Protein AF-A0A9P8CKC9-F1 (afdb_monomer_lite)

Foldseek 3Di:
DWPLCVVQDDDVPQLLVQLCQQQPVNPDFFALLRSLLSSFADPPPDRHHPVVADQQADKGFGQAQEEEEELLQVLQLLLVLVVVVDQAFPHAYEYEHDFQQDDDFFAPVSQVVSCVLCVQSQLLSQLSLQRHQYKYFFQLFFDRLVCCLLTPQAASGEYEYCWLLQLLSQLRNHWYFHFHSLLSSCSRNVHTRIDRRAAEEEEEEAAEADWQDALLLVQLVVCQVLPQANQARYEYEYDYPHLQRDASLSSSLNQRSVSSSLHRHYHYAHYVNSCVSCVLSVNNVSSVVCVVCRQPRRGTDVPCVVVHPHYHYDYNHPGAWWKAWQAGSNNIDHLVCQLVVVVVDPDDFFDQEFEADASNQQALQSLQQLLQQLVLCVVVVLLAFPHAYEYEHRGLQSVVQCVVVCSVVSCVSRVYRYHSHDDATNHQCQHPNHNSDGHMHTGSNVSSVCRRQRTSSDDLVDAWDWDQHPVRDTDTGGDTRGDGDSDDPHTDSGDDRMDGTNPPPSVVGDRDDDPPDQQADNDDQFDDDDPCLQFFAAALFAFDPDAALCQQQNDDVLSSRSRPLVVSLVRGRQQTFGPQDPPSVDNVNGQWDQQLVPRDIDRSSVSLQVCVVVVHEHEYEEEPAHHRDILYLSSQSSCSVSRYAEYEYCYHSPNNCVSVVSSNHHYHHDPDSCVSVVDHHNDTGHDPLPPDPSDDPPPPDPPDPFDWDDFLFDFPLVTDTPDPVSVVVSVVVLPDQKFFPAPCVCVVQPPPHDDDDLDDDPAAWAAAWEADPVQQKTKGAGDPDVCPVNPKDQFIWIANNVVRDIDTDAAVVGDIAWAEWYADPQWIWTWHPAAAPAAIFTWIANPVRSYIDTLDADQVPFGFQTWHYWDADPQGKIKTWGFNVCVLSVRYVDDGPDATFIWIARRPPRHTDTADHALHGFQEWEWDQDPVGIKIKTFRLQQCDGPPDRHGNSPGGQFIWIFHQDPVRHTHDIDRLEGASHAHWHEWYAANVGWIWTDHQQFIFTADRVRSDGRMTRGDGGDPGHDDYDDPDNDDD

Secondary structure (DSSP, 8-state):
--TT-TTS---HHHHHHHHHHHHSS-SS---HHHHHHHTTB--SS----GGG--TTT-EEEE--SEEEEEHHHHHHHHHHHHHTT-SS-SS-EEEE--SS---SS-HHHHHHHHHHHTHHHHHHHHHHHHHHT-EEEPTTSB-HHHHHHHHT--TT-EEEESSTTGGGGGGGT-EEEE--HHHHHHHHHTPPEEEE--EEEEEEEES---TT--HHHHHHHHHHHHTTTTTBTEEEEEESGGGGG--HHHHHHHHHGGGGGTBSEEE----HHHHHHHHHTT-HHHHHHHHTTIIIIISPPTTGGGG-SEEEEEETTT---EEE-SS-TT-EEEHHHHHHHHHHSS---B-S-EEEBTTTB-SHHHHHHHHHHHHHHHHTT--S-SS-EEE--SBHHHHHHHHHTTHHHHHHHTTPEE-S-------TTTTTS-TT----B--HHHHHHHHHH-BTT--TTT--EEEE-TTS-EEEE--------SS-SS----S--EEPPP-S-GGG------TT-SSB-PPPPPPPP-TTTTSSEEEEEEB-S--BHHHHS--GGGGGGTB-HHHHGGGTTTT--BTTSTTTTSTTTTTEEE-TTT--EEEHHHHHHHHHHTT--EEEEE-TTBTBS---THHHHHHHHTTEEEEEES-B-HHHHHHHHHTT-EEEE-SSTTHHHH--TT-EE---S-STT---TT------SS--B--TTS-GGG-B-S-HHHHHHHHHHHH-SEEESSTHHHHHH-TT---------SS-B-S--EEETTTTEEEEEB--STTTTTS----EEEEETTT--EEEE--BSPP-SEEEEEEETTEEEEEE--BTTB---EEEE-TTT-BEEEEE--BTTBPPS-EEEEEE-TTS-EEEEE-SHHHHTTSSS---SPPSEEEEE-TTT--EEEEEE-SSB----EEEEETTEEEEEEE-BTT---TT-----TTS---EEEEEE-TTS-EEEEEEEE--SSS----EEE-TTS-EEEE-SSEEEEE-TTT--EEEEEE---SSS--------S---

InterPro domains:
  IPR000573 Aconitase A/isopropylmalate dehydratase small subunit, swivel domain [PF00694] (537-672)
  IPR001030 Aconitase/3-isopropylmalate dehydratase large subunit, alpha/beta/alpha domain [PF00330] (35-421)
  IPR001030 Aconitase/3-isopropylmalate dehydratase large subunit, alpha/beta/alpha domain [PR00415] (154-167)
  IPR001030 Aconitase/3-isopropylmalate dehydratase large subunit, alpha/beta/alpha domain [PR00415] (168-183)
  IPR001030 Aconitase/3-isopropylmalate dehydratase large subunit, alpha/beta/alpha domain [PR00415] (230-243)
  IPR001030 Aconitase/3-isopropylmalate dehydratase large subunit, alpha/beta/alpha domain [PR00415] (244-257)
  IPR001030 Aconitase/3-isopropylmalate dehydratase large subunit, alpha/beta/alpha domain [PR00415] (321-335)
  IPR001030 Aconitase/3-isopropylmalate dehydratase large subunit, alpha/beta/alpha domain [PR00415] (355-366)
  IPR011042 Six-bladed beta-propeller, TolB-like [G3DSA:2.120.10.30] (738-1032)
  IPR013658 SMP-30/Gluconolactonase/LRE-like region [PF08450] (815-1020)
  IPR015928 Aconitase/3-isopropylmalate dehydratase, swivel [G3DSA:3.20.19.10] (516-727)
  IPR015931 Aconitase/3-isopropylmalate dehydratase large subunit, alpha/beta/alpha, subdomain 1/3 [G3DSA:3.30.499.10] (1-199)
  IPR015931 Aconitase/3-isopropylmalate dehydratase large subunit, alpha/beta/alpha, subdomain 1/3 [G3DSA:3.30.499.10] (320-468)
  IPR015932 Aconitase, domain 2 [G3DSA:3.40.1060.10] (200-319)
  IPR036008 Aconitase, iron-sulfur domain [SSF53732] (5-497)
  IPR050926 Aconitase/IPM Isomerase [PTHR43160] (5-691)

Structure (mmCIF, N/CA/C/O backbone):
data_AF-A0A9P8CKC9-F1
#
_entry.id   AF-A0A9P8CKC9-F1
#
loop_
_atom_site.group_PDB
_atom_site.id
_atom_site.type_symbol
_atom_site.label_atom_id
_atom_site.label_alt_id
_atom_site.label_comp_id
_atom_site.label_asym_id
_atom_site.label_entity_id
_atom_site.label_seq_id
_atom_site.pdbx_PDB_ins_code
_atom_site.Cartn_x
_atom_site.Cartn_y
_atom_site.Cartn_z
_atom_site.occupancy
_atom_site.B_iso_or_equiv
_atom_site.auth_seq_id
_atom_site.auth_comp_id
_atom_site.auth_asym_id
_atom_site.auth_atom_id
_atom_site.pdbx_PDB_model_num
ATOM 1 N N . MET A 1 1 ? 7.379 -23.619 -16.493 1.00 82.50 1 MET A N 1
ATOM 2 C CA . MET A 1 1 ? 7.300 -22.203 -16.095 1.00 82.50 1 MET A CA 1
ATOM 3 C C . MET A 1 1 ? 8.523 -21.434 -16.573 1.00 82.50 1 MET A C 1
ATOM 5 O O . MET A 1 1 ? 8.333 -20.460 -17.277 1.00 82.50 1 MET A O 1
ATOM 9 N N . ALA A 1 2 ? 9.752 -21.899 -16.320 1.00 85.44 2 ALA A N 1
ATOM 10 C CA . ALA A 1 2 ? 10.976 -21.261 -16.826 1.00 85.44 2 ALA A CA 1
ATOM 11 C C . ALA A 1 2 ? 12.035 -22.295 -17.275 1.00 85.44 2 ALA A C 1
ATOM 13 O O . ALA A 1 2 ? 11.993 -23.436 -16.804 1.00 85.44 2 ALA A O 1
ATOM 14 N N . PRO A 1 3 ? 13.017 -21.930 -18.130 1.00 83.31 3 PRO A N 1
ATOM 15 C CA . PRO A 1 3 ? 14.119 -22.823 -18.517 1.00 83.31 3 PRO A CA 1
ATOM 16 C C . PRO A 1 3 ? 14.935 -23.364 -17.333 1.00 83.31 3 PRO A C 1
ATOM 18 O O . PRO A 1 3 ? 15.421 -24.498 -17.388 1.00 83.31 3 PRO A O 1
ATOM 21 N N . LEU A 1 4 ? 15.052 -22.561 -16.270 1.00 87.12 4 LEU A N 1
ATOM 22 C CA . LEU A 1 4 ? 15.773 -22.871 -15.030 1.00 87.12 4 LEU A CA 1
ATOM 23 C C . LEU A 1 4 ? 14.923 -23.666 -14.018 1.00 87.12 4 LEU A C 1
ATOM 25 O O . LEU A 1 4 ? 15.438 -24.142 -13.013 1.00 87.12 4 LEU A O 1
ATOM 29 N N . GLU A 1 5 ? 13.633 -23.868 -14.298 1.00 84.31 5 GLU A N 1
ATOM 30 C CA . GLU A 1 5 ? 12.656 -24.493 -13.394 1.00 84.31 5 GLU A CA 1
ATOM 31 C C . GLU A 1 5 ? 11.897 -25.610 -14.119 1.00 84.31 5 GLU A C 1
ATOM 33 O O . GLU A 1 5 ? 10.666 -25.655 -14.140 1.00 84.31 5 GLU A O 1
ATOM 38 N N . ARG A 1 6 ? 12.638 -26.531 -14.747 1.00 80.25 6 ARG A N 1
ATOM 39 C CA . ARG A 1 6 ? 12.077 -27.579 -15.625 1.00 80.25 6 ARG A CA 1
ATOM 40 C C . ARG A 1 6 ? 11.066 -28.504 -14.942 1.00 80.25 6 ARG A C 1
ATOM 42 O O . ARG A 1 6 ? 10.268 -29.133 -15.628 1.00 80.25 6 ARG A O 1
ATOM 49 N N . HIS A 1 7 ? 11.099 -28.582 -13.615 1.00 80.75 7 HIS A N 1
ATOM 50 C CA . HIS A 1 7 ? 10.190 -29.397 -12.809 1.00 80.75 7 HIS A CA 1
ATOM 51 C C . HIS A 1 7 ? 8.844 -28.713 -12.522 1.00 80.75 7 HIS A C 1
ATOM 53 O O . HIS A 1 7 ? 7.912 -29.382 -12.088 1.00 80.75 7 HIS A O 1
ATOM 59 N N . HIS A 1 8 ? 8.721 -27.409 -12.787 1.00 85.75 8 HIS A N 1
ATOM 60 C CA . HIS A 1 8 ? 7.485 -26.652 -12.599 1.00 85.75 8 HIS A CA 1
ATOM 61 C C . HIS A 1 8 ? 6.821 -26.411 -13.955 1.00 85.75 8 HIS A C 1
ATOM 63 O O . HIS A 1 8 ? 7.349 -25.699 -14.817 1.00 85.75 8 HIS A O 1
ATOM 69 N N . VAL A 1 9 ? 5.664 -27.034 -14.171 1.00 88.44 9 VAL A N 1
ATOM 70 C CA . VAL A 1 9 ? 4.938 -27.001 -15.449 1.00 88.44 9 VAL A CA 1
ATOM 71 C C . VAL A 1 9 ? 4.007 -25.791 -15.486 1.00 88.44 9 VAL A C 1
ATOM 73 O O . VAL A 1 9 ? 3.337 -25.488 -14.509 1.00 88.44 9 VAL A O 1
ATOM 76 N N . LEU A 1 10 ? 3.992 -25.081 -16.616 1.00 92.25 10 LEU A N 1
ATOM 77 C CA . LEU A 1 10 ? 3.010 -24.029 -16.874 1.00 92.25 10 LEU A CA 1
ATOM 78 C C . LEU A 1 10 ? 1.725 -24.686 -17.387 1.00 92.25 10 LEU A C 1
ATOM 80 O O . LEU A 1 10 ? 1.777 -25.375 -18.404 1.00 92.25 10 LEU A O 1
ATOM 84 N N . ASP A 1 11 ? 0.601 -24.470 -16.707 1.00 94.12 11 ASP A N 1
ATOM 85 C CA . ASP A 1 11 ? -0.685 -25.083 -17.054 1.00 94.12 11 ASP A CA 1
ATOM 86 C C . ASP A 1 11 ? -1.801 -24.032 -17.170 1.00 94.12 11 ASP A C 1
ATOM 88 O O . ASP A 1 11 ? -2.548 -23.762 -16.228 1.00 94.12 11 ASP A O 1
ATOM 92 N N . TYR A 1 12 ? -1.926 -23.432 -18.358 1.00 96.31 12 TYR A N 1
ATOM 93 C CA . TYR A 1 12 ? -3.023 -22.508 -18.652 1.00 96.31 12 TYR A CA 1
ATOM 94 C C . TYR A 1 12 ? -4.400 -23.179 -18.638 1.00 96.31 12 TYR A C 1
ATOM 96 O O . TYR A 1 12 ? -5.391 -22.509 -18.358 1.00 96.31 12 TYR A O 1
ATOM 104 N N . GLY A 1 13 ? -4.482 -24.491 -18.888 1.00 95.88 13 GLY A N 1
ATOM 105 C CA . GLY A 1 13 ? -5.738 -25.233 -18.823 1.00 95.88 13 GLY A CA 1
ATOM 106 C C . GLY A 1 13 ? -6.295 -25.253 -17.402 1.00 95.88 13 GLY A C 1
ATOM 107 O O . GLY A 1 13 ? -7.457 -24.909 -17.190 1.00 95.88 13 GLY A O 1
ATOM 108 N N . ALA A 1 14 ? -5.449 -25.567 -16.419 1.00 93.56 14 ALA A N 1
ATOM 109 C CA . ALA A 1 14 ? -5.815 -25.509 -15.005 1.00 93.56 14 ALA A CA 1
ATOM 110 C C . ALA A 1 14 ? -6.192 -24.084 -14.557 1.00 93.56 14 ALA A C 1
ATOM 112 O O . ALA A 1 14 ? -7.173 -23.912 -13.830 1.00 93.56 14 ALA A O 1
ATOM 113 N N . ARG A 1 15 ? -5.466 -23.056 -15.027 1.00 93.50 15 ARG A N 1
ATOM 114 C CA . ARG A 1 15 ? -5.777 -21.640 -14.744 1.00 93.50 15 ARG A CA 1
ATOM 115 C C . ARG A 1 15 ? -7.129 -21.221 -15.313 1.00 93.50 15 ARG A C 1
ATOM 117 O O . ARG A 1 15 ? -7.929 -20.618 -14.603 1.00 93.50 15 ARG A O 1
ATOM 124 N N . LEU A 1 16 ? -7.420 -21.598 -16.556 1.00 93.88 16 LEU A N 1
ATOM 125 C CA . LEU A 1 16 ? -8.711 -21.331 -17.185 1.00 93.88 16 LEU A CA 1
ATOM 126 C C . LEU A 1 16 ? -9.853 -22.050 -16.452 1.00 93.88 16 LEU A C 1
ATOM 128 O O . LEU A 1 16 ? -10.901 -21.455 -16.227 1.00 93.88 16 LEU A O 1
ATOM 132 N N . GLN A 1 17 ? -9.645 -23.294 -16.010 1.00 92.44 17 GLN A N 1
ATOM 133 C CA . GLN A 1 17 ? -10.628 -24.020 -15.197 1.00 92.44 17 GLN A CA 1
ATOM 134 C C . GLN A 1 17 ? -10.854 -23.375 -13.821 1.00 92.44 17 GLN A C 1
ATOM 136 O O . GLN A 1 17 ? -11.975 -23.385 -13.318 1.00 92.44 17 GLN A O 1
ATOM 141 N N . ALA A 1 18 ? -9.811 -22.839 -13.179 1.00 91.12 18 ALA A N 1
ATOM 142 C CA . ALA A 1 18 ? -9.955 -22.073 -11.939 1.00 91.12 18 ALA A CA 1
ATOM 143 C C . ALA A 1 18 ? -10.773 -20.793 -12.176 1.00 91.12 18 ALA A C 1
ATOM 145 O O . ALA A 1 18 ? -11.759 -20.559 -11.484 1.00 91.12 18 ALA A O 1
ATOM 146 N N . LEU A 1 19 ? -10.459 -20.040 -13.233 1.00 91.94 19 LEU A N 1
ATOM 147 C CA . LEU A 1 19 ? -11.216 -18.847 -13.614 1.00 91.94 19 LEU A CA 1
ATOM 148 C C . LEU A 1 19 ? -12.697 -19.155 -13.895 1.00 91.94 19 LEU A C 1
ATOM 150 O O . LEU A 1 19 ? -13.582 -18.453 -13.414 1.00 91.94 19 LEU A O 1
ATOM 154 N N . GLN A 1 20 ? -12.981 -20.235 -14.628 1.00 89.62 20 GLN A N 1
ATOM 155 C CA . GLN A 1 20 ? -14.348 -20.680 -14.923 1.00 89.62 20 GLN A CA 1
ATOM 156 C C . GLN A 1 20 ? -15.128 -21.078 -13.663 1.00 89.62 20 GLN A C 1
ATOM 158 O O . GLN A 1 20 ? -16.341 -20.873 -13.614 1.00 89.62 20 GLN A O 1
ATOM 163 N N . ARG A 1 21 ? -14.450 -21.612 -12.636 1.00 88.81 21 ARG A N 1
ATOM 164 C CA . ARG A 1 21 ? -15.073 -21.913 -11.338 1.00 88.81 21 ARG A CA 1
ATOM 165 C C . ARG A 1 21 ? -15.542 -20.652 -10.615 1.00 88.81 21 ARG A C 1
ATOM 167 O O . ARG A 1 21 ? -16.623 -20.682 -10.045 1.00 88.81 21 ARG A O 1
ATOM 174 N N . VAL A 1 22 ? -14.775 -19.563 -10.686 1.00 86.31 22 VAL A N 1
ATOM 175 C CA . VAL A 1 22 ? -15.161 -18.258 -10.112 1.00 86.31 22 VAL A CA 1
ATOM 176 C C . VAL A 1 22 ? -16.278 -17.600 -10.931 1.00 86.31 22 VAL A C 1
ATOM 178 O O . VAL A 1 22 ? -17.207 -17.012 -10.377 1.00 86.31 22 VAL A O 1
ATOM 181 N N . GLY A 1 23 ? -16.179 -17.683 -12.262 1.00 68.44 23 GLY A N 1
ATOM 182 C CA . GLY A 1 23 ? -17.050 -16.961 -13.190 1.00 68.44 23 GLY A CA 1
ATOM 183 C C . GLY A 1 23 ? -18.442 -17.563 -13.411 1.00 68.44 23 GLY A C 1
ATOM 184 O O . GLY A 1 23 ? -19.367 -16.815 -13.722 1.00 68.44 23 GLY A O 1
ATOM 185 N N . GLY A 1 24 ? -18.629 -18.883 -13.279 1.00 63.06 24 GLY A N 1
ATO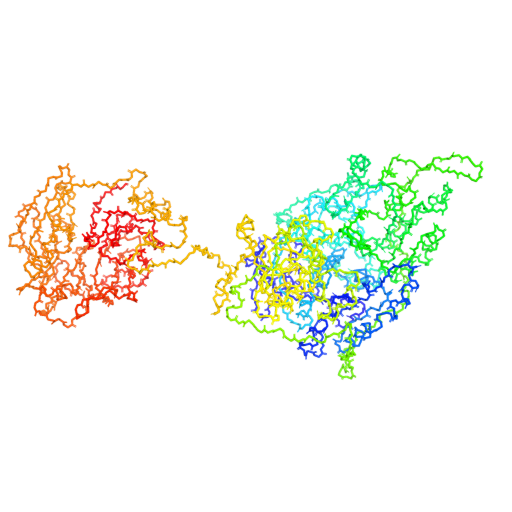M 186 C CA . GLY A 1 24 ? -19.879 -19.538 -13.699 1.00 63.06 24 GLY A CA 1
ATOM 187 C C . GLY A 1 24 ? -20.243 -19.217 -15.165 1.00 63.06 24 GLY A C 1
ATOM 188 O O . GLY A 1 24 ? -19.360 -19.056 -16.008 1.00 63.06 24 GLY A O 1
ATOM 189 N N . ILE A 1 25 ? -21.539 -19.085 -15.491 1.00 47.88 25 ILE A N 1
ATOM 190 C CA . ILE A 1 25 ? -21.959 -18.341 -16.698 1.00 47.88 25 ILE A CA 1
ATOM 191 C C . ILE A 1 25 ? -21.708 -16.861 -16.378 1.00 47.88 25 ILE A C 1
ATOM 193 O O . ILE A 1 25 ? -22.535 -16.241 -15.711 1.00 47.88 25 ILE A O 1
ATOM 197 N N . ALA A 1 26 ? -20.550 -16.328 -16.773 1.00 54.44 26 ALA A N 1
ATOM 198 C CA . ALA A 1 26 ? -20.120 -14.977 -16.413 1.00 54.44 26 ALA A CA 1
ATOM 199 C C . ALA A 1 26 ? -21.219 -13.932 -16.689 1.00 54.44 26 ALA A C 1
ATOM 201 O O . ALA A 1 26 ? -21.709 -13.815 -17.811 1.00 54.44 26 ALA A O 1
ATOM 202 N N . GLN A 1 27 ? -21.603 -13.163 -15.661 1.00 68.31 27 GLN A N 1
ATOM 203 C CA . GLN A 1 27 ? -22.584 -12.076 -15.794 1.00 68.31 27 GLN A CA 1
ATOM 204 C C . GLN A 1 27 ? -21.985 -10.804 -16.423 1.00 68.31 27 GLN A C 1
ATOM 206 O O . GLN A 1 27 ? -22.739 -9.910 -16.809 1.00 68.31 27 GLN A O 1
ATOM 211 N N . ARG A 1 28 ? -20.646 -10.715 -16.534 1.00 90.06 28 ARG A N 1
ATOM 212 C CA . ARG A 1 28 ? -19.927 -9.633 -17.224 1.00 90.06 28 ARG A CA 1
ATOM 213 C C . ARG A 1 28 ? -18.536 -10.052 -17.745 1.00 90.06 28 ARG A C 1
ATOM 215 O O . ARG A 1 28 ? -17.945 -10.964 -17.166 1.00 90.06 28 ARG A O 1
ATOM 222 N N . PRO A 1 29 ? -18.002 -9.354 -18.767 1.00 92.75 29 PRO A N 1
ATOM 223 C CA . PRO A 1 29 ? -16.586 -9.369 -19.152 1.00 92.75 29 PRO A CA 1
ATOM 224 C C . PRO A 1 29 ? -15.625 -9.071 -17.986 1.00 92.75 29 PRO A C 1
ATOM 226 O O . PRO A 1 29 ? -15.920 -8.224 -17.132 1.00 92.75 29 PRO A O 1
ATOM 229 N N . LEU A 1 30 ? -14.467 -9.740 -17.968 1.00 95.12 30 LEU A N 1
ATOM 230 C CA . LEU A 1 30 ? -13.389 -9.538 -16.996 1.00 95.12 30 LEU A CA 1
ATOM 231 C C . LEU A 1 30 ? -12.203 -8.781 -17.602 1.00 95.12 30 LEU A C 1
ATOM 233 O O . LEU A 1 30 ? -11.798 -9.032 -18.742 1.00 95.12 30 LEU A O 1
ATOM 237 N N . THR A 1 31 ? -11.602 -7.897 -16.807 1.00 97.62 31 THR A N 1
ATOM 238 C CA . THR A 1 31 ? -10.323 -7.259 -17.159 1.00 97.62 31 THR A CA 1
ATOM 239 C C . THR A 1 31 ? -9.183 -8.286 -17.137 1.00 97.62 31 THR A C 1
ATOM 241 O O . THR A 1 31 ? -9.315 -9.372 -16.563 1.00 97.62 31 THR A O 1
ATOM 244 N N . LEU A 1 32 ? -8.031 -7.973 -17.737 1.00 98.31 32 LEU A N 1
ATOM 245 C CA . LEU A 1 32 ? -6.880 -8.885 -17.721 1.00 98.31 32 LEU A CA 1
ATOM 246 C C . LEU A 1 32 ? -6.400 -9.156 -16.287 1.00 98.31 32 LEU A C 1
ATOM 248 O O . LEU A 1 32 ? -6.150 -10.297 -15.904 1.00 98.31 32 LEU A O 1
ATOM 252 N N . SER A 1 33 ? -6.292 -8.104 -15.483 1.00 98.12 33 SER A N 1
ATOM 253 C CA . SER A 1 33 ? -5.911 -8.182 -14.072 1.00 98.12 33 SER A CA 1
ATOM 254 C C . SER A 1 33 ? -6.870 -9.053 -13.256 1.00 98.12 33 SER A C 1
ATOM 256 O O . SER A 1 33 ? -6.408 -9.867 -12.458 1.00 98.12 33 SER A O 1
ATOM 258 N N . GLU A 1 34 ? -8.180 -8.965 -13.499 1.00 97.06 34 GLU A N 1
ATOM 259 C CA . GLU A 1 34 ? -9.177 -9.849 -12.884 1.00 97.06 34 GLU A CA 1
ATOM 260 C C . GLU A 1 34 ? -8.983 -11.307 -13.293 1.00 97.06 34 GLU A C 1
ATOM 262 O O . GLU A 1 34 ? -8.921 -12.176 -12.425 1.00 97.06 34 GLU A O 1
ATOM 267 N N . LYS A 1 35 ? -8.821 -11.594 -14.592 1.00 97.06 35 LYS A N 1
ATOM 268 C CA . LYS A 1 35 ? -8.570 -12.965 -15.070 1.00 97.06 35 LYS A CA 1
ATOM 269 C C . LYS A 1 35 ? -7.361 -13.590 -14.377 1.00 97.06 35 LYS A C 1
ATOM 271 O O . LYS A 1 35 ? -7.398 -14.756 -13.972 1.00 97.06 35 LYS A O 1
ATOM 276 N N . LEU A 1 36 ? -6.292 -12.817 -14.219 1.00 97.50 36 LEU A N 1
ATOM 277 C CA . LEU A 1 36 ? -5.055 -13.274 -13.594 1.00 97.50 36 LEU A CA 1
ATOM 278 C C . LEU A 1 36 ? -5.228 -13.451 -12.086 1.00 97.50 36 LEU A C 1
ATOM 280 O O . LEU A 1 36 ? -4.896 -14.515 -11.582 1.00 97.50 36 LEU A O 1
ATOM 284 N N . LEU A 1 37 ? -5.817 -12.501 -11.361 1.00 97.44 37 LEU A N 1
ATOM 285 C CA . LEU A 1 37 ? -6.061 -12.670 -9.923 1.00 97.44 37 LEU A CA 1
ATOM 286 C C . LEU A 1 37 ? -7.007 -13.847 -9.640 1.00 97.44 37 LEU A C 1
ATOM 288 O O . LEU A 1 37 ? -6.709 -14.700 -8.806 1.00 97.44 37 LEU A O 1
ATOM 292 N N . TYR A 1 38 ? -8.119 -13.943 -10.367 1.00 95.62 38 TYR A N 1
ATOM 293 C CA . TYR A 1 38 ? -9.171 -14.918 -10.080 1.00 95.62 38 TYR A CA 1
ATOM 294 C C . TYR A 1 38 ? -8.787 -16.342 -10.495 1.00 95.62 38 TYR A C 1
ATOM 296 O O . TYR A 1 38 ? -9.165 -17.299 -9.825 1.00 95.62 38 TYR A O 1
ATOM 304 N N . SER A 1 39 ? -7.947 -16.508 -11.523 1.00 95.31 39 SER A N 1
ATOM 305 C CA . SER A 1 39 ? -7.348 -17.814 -11.860 1.00 95.31 39 SER A CA 1
ATOM 306 C C . SER A 1 39 ? -6.288 -18.299 -10.854 1.00 95.31 39 SER A C 1
ATOM 308 O O . SER A 1 39 ? -5.811 -19.438 -10.955 1.00 95.31 39 SER A O 1
ATOM 310 N N . HIS A 1 40 ? -5.912 -17.459 -9.883 1.00 96.06 40 HIS A N 1
ATOM 311 C CA . HIS A 1 40 ? -4.950 -17.764 -8.820 1.00 96.06 40 HIS A CA 1
ATOM 312 C C . HIS A 1 40 ? -5.577 -17.853 -7.424 1.00 96.06 40 HIS A C 1
ATOM 314 O O . HIS A 1 40 ? -4.843 -18.028 -6.447 1.00 96.06 40 HIS A O 1
ATOM 320 N N . LEU A 1 41 ? -6.908 -17.782 -7.318 1.00 95.25 41 LEU A N 1
ATOM 321 C CA . LEU A 1 41 ? -7.615 -17.985 -6.057 1.00 95.25 41 LEU A CA 1
ATOM 322 C C . LEU A 1 41 ? -7.461 -19.422 -5.549 1.00 95.25 41 LEU A C 1
ATOM 324 O O . LEU A 1 41 ? -7.458 -20.395 -6.310 1.00 95.25 41 LEU A O 1
ATOM 328 N N . ILE A 1 42 ? -7.330 -19.554 -4.232 1.00 91.81 42 ILE A N 1
ATOM 329 C CA . ILE A 1 42 ? -7.296 -20.850 -3.558 1.00 91.81 42 ILE A CA 1
ATOM 330 C C . ILE A 1 42 ? -8.734 -21.320 -3.328 1.00 91.81 42 ILE A C 1
ATOM 332 O O . ILE A 1 42 ? -9.513 -20.652 -2.658 1.00 91.81 42 ILE A O 1
ATOM 336 N N . HIS A 1 43 ? -9.061 -22.502 -3.854 1.00 86.31 43 HIS A N 1
ATOM 337 C CA . HIS A 1 43 ? -10.393 -23.119 -3.753 1.00 86.31 43 HIS A CA 1
ATOM 338 C C . HIS A 1 43 ? -10.473 -24.262 -2.722 1.00 86.31 43 HIS A C 1
ATOM 340 O O . HIS A 1 43 ? -11.503 -24.914 -2.604 1.00 86.31 43 HIS A O 1
ATOM 346 N N . GLU A 1 44 ? -9.379 -24.575 -2.020 1.00 78.75 44 GLU A N 1
ATOM 347 C CA . GLU A 1 44 ? -9.318 -25.708 -1.075 1.00 78.75 44 GLU A CA 1
ATOM 348 C C . GLU A 1 44 ? -10.162 -25.473 0.190 1.00 78.75 44 GLU A C 1
ATOM 350 O O . GLU A 1 44 ? -10.632 -26.433 0.801 1.00 78.75 44 GLU A O 1
ATOM 355 N N . HIS A 1 45 ? -10.353 -24.207 0.573 1.00 71.31 45 HIS A N 1
ATOM 356 C CA . HIS A 1 45 ? -11.027 -23.812 1.814 1.00 71.31 45 HIS A CA 1
ATOM 357 C C . HIS A 1 45 ? -12.147 -22.783 1.623 1.00 71.31 45 HIS A C 1
ATOM 359 O O . HIS A 1 45 ? -12.978 -22.645 2.515 1.00 71.31 45 HIS A O 1
ATOM 365 N N . ASP A 1 46 ? -12.186 -22.105 0.475 1.00 74.12 46 ASP A N 1
ATOM 366 C CA . ASP A 1 46 ? -13.110 -21.010 0.193 1.00 74.12 46 ASP A CA 1
ATOM 367 C C . ASP A 1 46 ? -13.851 -21.278 -1.129 1.00 74.12 46 ASP A C 1
ATOM 369 O O . ASP A 1 46 ? -13.242 -21.668 -2.134 1.00 74.12 46 ASP A O 1
ATOM 373 N N . GLU A 1 47 ? -15.168 -21.064 -1.137 1.00 83.44 47 GLU A N 1
ATOM 374 C CA . GLU A 1 47 ? -15.956 -21.000 -2.369 1.00 83.44 47 GLU A CA 1
ATOM 375 C C . GLU A 1 47 ? -15.986 -19.550 -2.854 1.00 83.44 47 GLU A C 1
ATOM 377 O O . GLU A 1 47 ? -16.438 -18.656 -2.145 1.00 83.44 47 GLU A O 1
ATOM 382 N N . TRP A 1 48 ? -15.481 -19.323 -4.066 1.00 88.94 48 TRP A N 1
ATOM 383 C CA . TRP A 1 48 ? -15.427 -18.000 -4.679 1.00 88.94 48 TRP A CA 1
ATOM 384 C C . TRP A 1 48 ? -16.473 -17.904 -5.777 1.00 88.94 48 TRP A C 1
ATOM 386 O O . TRP A 1 48 ? -16.461 -18.712 -6.708 1.00 88.94 48 TRP A O 1
ATOM 396 N N . SER A 1 49 ? -17.318 -16.880 -5.712 1.00 88.12 49 SER A N 1
ATOM 397 C CA . SER A 1 49 ? -18.151 -16.462 -6.834 1.00 88.12 49 SER A CA 1
ATOM 398 C C . SER A 1 49 ? -17.824 -15.022 -7.214 1.00 88.12 49 SER A C 1
ATOM 400 O O . SER A 1 49 ? -17.445 -14.214 -6.367 1.00 88.12 49 SER A O 1
ATOM 402 N N . LEU A 1 50 ? -17.979 -14.678 -8.494 1.00 86.75 50 LEU A N 1
ATOM 403 C CA . LEU A 1 50 ? -17.739 -13.309 -8.960 1.00 86.75 50 LEU A CA 1
ATOM 404 C C . LEU A 1 50 ? -18.601 -12.266 -8.218 1.00 86.75 50 LEU A C 1
ATOM 406 O O . LEU A 1 50 ? -18.177 -11.124 -8.087 1.00 86.75 50 LEU A O 1
ATOM 410 N N . GLY A 1 51 ? -19.789 -12.648 -7.733 1.00 84.50 51 GLY A N 1
ATOM 411 C CA . GLY A 1 51 ? -20.677 -11.758 -6.978 1.00 84.50 51 GLY A CA 1
ATOM 412 C C . GLY A 1 51 ? -20.176 -11.415 -5.572 1.00 84.50 51 GLY A C 1
ATOM 413 O O . GLY A 1 51 ? -20.580 -10.388 -5.039 1.00 84.50 51 GLY A O 1
ATOM 414 N N . ASP A 1 52 ? -19.280 -12.231 -5.007 1.00 84.88 52 ASP A N 1
ATOM 415 C CA . ASP A 1 52 ? -18.726 -12.051 -3.656 1.00 84.88 52 ASP A CA 1
ATOM 416 C C . ASP A 1 52 ? -17.384 -11.291 -3.662 1.00 84.88 52 ASP A C 1
ATOM 418 O O . ASP A 1 52 ? -16.818 -10.980 -2.609 1.00 84.88 52 ASP A O 1
ATOM 422 N N . ILE A 1 53 ? -16.837 -11.010 -4.851 1.00 92.12 53 ILE A N 1
ATOM 423 C CA . ILE A 1 53 ? -15.558 -10.317 -5.010 1.00 92.12 53 ILE A CA 1
ATOM 424 C C . ILE A 1 53 ? -15.811 -8.839 -5.311 1.00 92.12 53 ILE A C 1
ATOM 426 O O . ILE A 1 53 ? -16.090 -8.450 -6.446 1.00 92.12 53 ILE A O 1
ATOM 430 N N . GLU A 1 54 ? -15.639 -7.999 -4.294 1.00 93.25 54 GLU A N 1
ATOM 431 C CA . GLU A 1 54 ? -15.740 -6.549 -4.393 1.00 93.25 54 GLU A CA 1
ATOM 432 C C . GLU A 1 54 ? -14.349 -5.897 -4.413 1.00 93.25 54 GLU A C 1
ATOM 434 O O . GLU A 1 54 ? -13.538 -6.030 -3.486 1.00 93.25 54 GLU A O 1
ATOM 439 N N . ARG A 1 55 ? -14.057 -5.160 -5.496 1.00 95.12 55 ARG A N 1
ATOM 440 C CA . ARG A 1 55 ? -12.800 -4.414 -5.640 1.00 95.12 55 ARG A CA 1
ATOM 441 C C . ARG A 1 55 ? -12.695 -3.333 -4.558 1.00 95.12 55 ARG A C 1
ATOM 443 O O . ARG A 1 55 ? -13.583 -2.506 -4.380 1.00 95.12 55 ARG A O 1
ATOM 450 N N . GLY A 1 56 ? -11.555 -3.292 -3.886 1.00 93.06 56 GLY A N 1
ATOM 451 C CA . GLY A 1 56 ? -11.225 -2.374 -2.802 1.00 93.06 56 GLY A CA 1
ATOM 452 C C . GLY A 1 56 ? -11.615 -2.872 -1.412 1.00 93.06 56 GLY A C 1
ATOM 453 O O . GLY A 1 56 ? -11.259 -2.200 -0.451 1.00 93.06 56 GLY A O 1
ATOM 454 N N . GLN A 1 57 ? -12.303 -4.015 -1.301 1.00 91.38 57 GLN A N 1
ATOM 455 C CA . GLN A 1 57 ? -12.822 -4.520 -0.025 1.00 91.38 57 GLN A CA 1
ATOM 456 C C . GLN A 1 57 ? -12.442 -5.983 0.219 1.00 91.38 57 GLN A C 1
ATOM 458 O O . GLN A 1 57 ? -11.778 -6.291 1.208 1.00 91.38 57 GLN A O 1
ATOM 463 N N . THR A 1 58 ? -12.798 -6.891 -0.694 1.00 93.44 58 THR A N 1
ATOM 464 C CA . THR A 1 58 ? -12.604 -8.333 -0.485 1.00 93.44 58 THR A CA 1
ATOM 465 C C . THR A 1 58 ? -11.119 -8.685 -0.380 1.00 93.44 58 THR A C 1
ATOM 467 O O . THR A 1 58 ? -10.333 -8.357 -1.269 1.00 93.44 58 THR A O 1
ATOM 470 N N . ILE A 1 59 ? -10.723 -9.403 0.674 1.00 93.75 59 ILE A N 1
ATOM 471 C CA . ILE A 1 59 ? -9.368 -9.955 0.812 1.00 93.75 59 ILE A CA 1
ATOM 472 C C . ILE A 1 59 ? -9.282 -11.248 -0.003 1.00 93.75 59 ILE A C 1
ATOM 474 O O . ILE A 1 59 ? -9.851 -12.272 0.366 1.00 93.75 59 ILE A O 1
ATOM 478 N N . LEU A 1 60 ? -8.566 -11.203 -1.123 1.00 94.94 60 LEU A N 1
ATOM 479 C CA . LEU A 1 60 ? -8.298 -12.359 -1.971 1.00 94.94 60 LEU A CA 1
ATOM 480 C C . LEU A 1 60 ? -7.242 -13.250 -1.322 1.00 94.94 60 LEU A C 1
ATOM 482 O O . LEU A 1 60 ? -6.191 -12.758 -0.918 1.00 94.94 60 LEU A O 1
ATOM 486 N N . ARG A 1 61 ? -7.480 -14.564 -1.307 1.00 95.62 61 ARG A N 1
ATOM 487 C CA . ARG A 1 61 ? -6.489 -15.574 -0.911 1.00 95.62 61 ARG A CA 1
ATOM 488 C C . ARG A 1 61 ? -5.904 -16.233 -2.147 1.00 95.62 61 ARG A C 1
ATOM 490 O O . ARG A 1 61 ? -6.553 -17.042 -2.813 1.00 95.62 61 ARG A O 1
ATOM 497 N N . LEU A 1 62 ? -4.673 -15.858 -2.458 1.00 95.69 62 LEU A N 1
ATOM 498 C CA . LEU A 1 62 ? -4.006 -16.160 -3.714 1.00 95.69 62 LEU A CA 1
ATOM 499 C C . LEU A 1 62 ? -2.866 -17.157 -3.514 1.00 95.69 62 LEU A C 1
ATOM 501 O O . LEU A 1 62 ? -2.226 -17.212 -2.461 1.00 95.69 62 LEU A O 1
ATOM 505 N N . ARG A 1 63 ? -2.576 -17.917 -4.571 1.00 94.44 63 ARG A N 1
ATOM 506 C CA . ARG A 1 63 ? -1.393 -18.777 -4.669 1.00 94.44 63 ARG A CA 1
ATOM 507 C C . ARG A 1 63 ? -0.486 -18.275 -5.799 1.00 94.44 63 ARG A C 1
ATOM 509 O O . ARG A 1 63 ? -0.739 -18.626 -6.955 1.00 94.44 63 ARG A O 1
ATOM 516 N N . PRO A 1 64 ? 0.539 -17.453 -5.494 1.00 96.81 64 PRO A N 1
ATOM 517 C CA . PRO A 1 64 ? 1.522 -17.014 -6.483 1.00 96.81 64 PRO A CA 1
ATOM 518 C C . PRO A 1 64 ? 2.235 -18.203 -7.138 1.00 96.81 64 PRO A C 1
ATOM 520 O O . PRO A 1 64 ? 2.478 -19.219 -6.487 1.00 96.81 64 PRO A O 1
ATOM 523 N N . ASP A 1 65 ? 2.612 -18.071 -8.410 1.00 97.00 65 ASP A N 1
ATOM 524 C CA . ASP A 1 65 ? 3.415 -19.079 -9.115 1.00 97.00 65 ASP A CA 1
ATOM 525 C C . ASP A 1 65 ? 4.859 -19.117 -8.614 1.00 97.00 65 ASP A C 1
ATOM 527 O O . ASP A 1 65 ? 5.522 -20.152 -8.698 1.00 97.00 65 ASP A O 1
ATOM 531 N N . ARG A 1 66 ? 5.376 -17.973 -8.148 1.00 96.81 66 ARG A N 1
ATOM 532 C CA . ARG A 1 66 ? 6.763 -17.840 -7.698 1.00 96.81 66 ARG A CA 1
ATOM 533 C C . ARG A 1 66 ? 6.975 -16.679 -6.731 1.00 96.81 66 ARG A C 1
ATOM 535 O O . ARG A 1 66 ? 6.193 -15.727 -6.687 1.00 96.81 66 ARG A O 1
ATOM 542 N N . VAL A 1 67 ? 8.122 -16.737 -6.062 1.00 98.25 67 VAL A N 1
ATOM 543 C CA . VAL A 1 67 ? 8.689 -15.678 -5.223 1.00 98.25 67 VAL A CA 1
ATOM 544 C C . VAL A 1 67 ? 10.051 -15.252 -5.779 1.00 98.25 67 VAL A C 1
ATOM 546 O O . VAL A 1 67 ? 10.831 -16.075 -6.269 1.00 98.25 67 VAL A O 1
ATOM 549 N N . ALA A 1 68 ? 10.370 -13.962 -5.701 1.00 97.94 68 ALA A N 1
ATOM 550 C CA . ALA A 1 68 ? 11.721 -13.472 -5.954 1.00 97.94 68 ALA A CA 1
ATOM 551 C C . ALA A 1 68 ? 12.177 -12.495 -4.866 1.00 97.94 68 ALA A C 1
ATOM 553 O O . ALA A 1 68 ? 11.440 -11.591 -4.489 1.00 97.94 68 ALA A O 1
ATOM 554 N N . CYS A 1 69 ? 13.404 -12.655 -4.386 1.00 97.06 69 CYS A N 1
ATOM 555 C CA . CYS A 1 69 ? 13.972 -11.781 -3.368 1.00 97.06 69 CYS A CA 1
ATOM 556 C C . CYS A 1 69 ? 15.321 -11.232 -3.826 1.00 97.06 69 CYS A C 1
ATOM 558 O O . CYS A 1 69 ? 16.052 -11.912 -4.543 1.00 97.06 69 CYS A O 1
ATOM 560 N N . HIS A 1 70 ? 15.677 -10.029 -3.390 1.00 94.31 70 HIS A N 1
ATOM 561 C CA . HIS A 1 70 ? 17.019 -9.478 -3.585 1.00 94.31 70 HIS A CA 1
ATOM 562 C C . HIS A 1 70 ? 17.805 -9.533 -2.270 1.00 94.31 70 HIS A C 1
ATOM 564 O O . HIS A 1 70 ? 17.199 -9.505 -1.205 1.00 94.31 70 HIS A O 1
ATOM 570 N N . ASP A 1 71 ? 19.130 -9.627 -2.309 1.00 93.62 71 ASP A N 1
ATOM 571 C CA . ASP A 1 71 ? 20.022 -9.819 -1.150 1.00 93.62 71 ASP A CA 1
ATOM 572 C C . ASP A 1 71 ? 19.695 -8.951 0.085 1.00 93.62 71 ASP A C 1
ATOM 574 O O . ASP A 1 71 ? 19.643 -9.466 1.209 1.00 93.62 71 ASP A O 1
ATOM 578 N N . ALA A 1 72 ? 19.388 -7.666 -0.102 1.00 91.31 72 ALA A N 1
ATOM 579 C CA . ALA A 1 72 ? 19.066 -6.758 0.999 1.00 91.31 72 ALA A CA 1
ATOM 580 C C . ALA A 1 72 ? 17.745 -7.070 1.738 1.00 91.31 72 ALA A C 1
ATOM 582 O O . ALA A 1 72 ? 17.605 -6.691 2.900 1.00 91.31 72 ALA A O 1
ATOM 583 N N . THR A 1 73 ? 16.780 -7.756 1.121 1.00 93.19 73 THR A N 1
ATOM 584 C CA . THR A 1 73 ? 15.522 -8.179 1.781 1.00 93.19 73 THR A CA 1
ATOM 585 C C . THR A 1 73 ? 15.437 -9.694 1.968 1.00 93.19 73 THR A C 1
ATOM 587 O O . THR A 1 73 ? 14.890 -10.162 2.965 1.00 93.19 73 THR A O 1
ATOM 590 N N . ALA A 1 74 ? 16.063 -10.466 1.079 1.00 96.31 74 ALA A N 1
ATOM 591 C CA . ALA A 1 74 ? 16.194 -11.917 1.149 1.00 96.31 74 ALA A CA 1
ATOM 592 C C . ALA A 1 74 ? 16.862 -12.363 2.446 1.00 96.31 74 ALA A C 1
ATOM 594 O O . ALA A 1 74 ? 16.492 -13.399 2.988 1.00 96.31 74 ALA A O 1
ATOM 595 N N . THR A 1 75 ? 17.817 -11.579 2.956 1.00 95.38 75 THR A N 1
ATOM 596 C CA . THR A 1 75 ? 18.517 -11.925 4.193 1.00 95.38 75 THR A CA 1
ATOM 597 C C . THR A 1 75 ? 17.534 -12.072 5.361 1.00 95.38 75 THR A C 1
ATOM 599 O O . THR A 1 75 ? 17.484 -13.122 5.997 1.00 95.38 75 THR A O 1
ATOM 602 N N . MET A 1 76 ? 16.678 -11.069 5.578 1.00 96.69 76 MET A N 1
ATOM 603 C CA . MET A 1 76 ? 15.674 -11.089 6.647 1.00 96.69 76 MET A CA 1
ATOM 604 C C . MET A 1 76 ? 14.526 -12.070 6.363 1.00 96.69 76 MET A C 1
ATOM 606 O O . MET A 1 76 ? 14.086 -12.783 7.264 1.00 96.69 76 MET A O 1
ATOM 610 N N . ALA A 1 77 ? 14.086 -12.184 5.106 1.00 96.56 77 ALA A N 1
ATOM 611 C CA . ALA A 1 77 ? 13.072 -13.164 4.713 1.00 96.56 77 ALA A CA 1
ATOM 612 C C . ALA A 1 77 ? 13.536 -14.610 4.983 1.00 96.56 77 ALA A C 1
ATOM 614 O O . ALA A 1 77 ? 12.778 -15.428 5.499 1.00 96.56 77 ALA A O 1
ATOM 615 N N . LEU A 1 78 ? 14.801 -14.935 4.696 1.00 97.31 78 LEU A N 1
ATOM 616 C CA . LEU A 1 78 ? 15.354 -16.257 4.982 1.00 97.31 78 LEU A CA 1
ATOM 617 C C . LEU A 1 78 ? 15.528 -16.512 6.477 1.00 97.31 78 LEU A C 1
ATOM 619 O O . LEU A 1 78 ? 15.285 -17.635 6.907 1.00 97.31 78 LEU A O 1
ATOM 623 N N . LEU A 1 79 ? 15.903 -15.509 7.275 1.00 96.50 79 LEU A N 1
ATOM 624 C CA . LEU A 1 79 ? 15.950 -15.648 8.735 1.00 96.50 79 LEU A CA 1
ATOM 625 C C . LEU A 1 79 ? 14.563 -15.980 9.307 1.00 96.50 79 LEU A C 1
ATOM 627 O O . LEU A 1 79 ? 14.441 -16.890 10.124 1.00 96.50 79 LEU A O 1
ATOM 631 N N . GLN A 1 80 ? 13.504 -15.340 8.806 1.00 95.81 80 GLN A N 1
ATOM 632 C CA . GLN A 1 80 ? 12.121 -15.684 9.161 1.00 95.81 80 GLN A CA 1
ATOM 633 C C . GLN A 1 80 ? 11.727 -17.092 8.685 1.00 95.81 80 GLN A C 1
ATOM 635 O O . GLN A 1 80 ? 11.124 -17.854 9.440 1.00 95.81 80 GLN A O 1
ATOM 640 N N . PHE A 1 81 ? 12.109 -17.481 7.465 1.00 96.56 81 PHE A N 1
ATOM 641 C CA . PHE A 1 81 ? 11.836 -18.823 6.942 1.00 96.56 81 PHE A CA 1
ATOM 642 C C . PHE A 1 81 ? 12.574 -19.925 7.724 1.00 96.56 81 PHE A C 1
ATOM 644 O O . PHE A 1 81 ? 12.015 -20.996 7.960 1.00 96.56 81 PHE A O 1
ATOM 651 N N . ILE A 1 82 ? 13.804 -19.661 8.183 1.00 94.88 82 ILE A N 1
ATOM 652 C CA . ILE A 1 82 ? 14.543 -20.551 9.092 1.00 94.88 82 ILE A CA 1
ATOM 653 C C . ILE A 1 82 ? 13.728 -20.772 10.374 1.00 94.88 82 ILE A C 1
ATOM 655 O O . ILE A 1 82 ? 13.566 -21.919 10.795 1.00 94.88 82 ILE A O 1
ATOM 659 N N . SER A 1 83 ? 13.167 -19.706 10.950 1.00 91.12 83 SER A N 1
ATOM 660 C CA . SER A 1 83 ? 12.324 -19.781 12.151 1.00 91.12 83 SER A CA 1
ATOM 661 C C . SER A 1 83 ? 10.998 -20.517 11.927 1.00 91.12 83 SER A C 1
ATOM 663 O O . SER A 1 83 ? 10.470 -21.102 12.871 1.00 91.12 83 SER A O 1
ATOM 665 N N . ALA A 1 84 ? 10.481 -20.568 10.693 1.00 90.31 84 ALA A N 1
ATOM 666 C CA . ALA A 1 84 ? 9.308 -21.379 10.350 1.00 90.31 84 ALA A CA 1
ATOM 667 C C . ALA A 1 84 ? 9.577 -22.897 10.436 1.00 90.31 84 ALA A C 1
ATOM 669 O O . ALA A 1 84 ? 8.638 -23.691 10.485 1.00 90.31 84 ALA A O 1
ATOM 670 N N . GLY A 1 85 ? 10.847 -23.323 10.451 1.00 90.88 85 GLY A N 1
ATOM 671 C CA . GLY A 1 85 ? 11.237 -24.723 10.650 1.00 90.88 85 GLY A CA 1
ATOM 672 C C . GLY A 1 85 ? 10.916 -25.659 9.477 1.00 90.88 85 GLY A C 1
ATOM 673 O O . GLY A 1 85 ? 11.003 -26.880 9.625 1.00 90.88 85 GLY A O 1
ATOM 674 N N . LEU A 1 86 ? 10.553 -25.117 8.311 1.00 93.50 86 LEU A N 1
ATOM 675 C CA . LEU A 1 86 ? 10.232 -25.905 7.122 1.00 93.50 86 LEU A CA 1
ATOM 676 C C . LEU A 1 86 ? 11.503 -26.404 6.409 1.00 93.50 86 LEU A C 1
ATOM 678 O O . LEU A 1 86 ? 12.508 -25.695 6.343 1.00 93.50 86 LEU A O 1
ATOM 682 N N . PRO A 1 87 ? 11.484 -27.618 5.826 1.00 91.88 87 PRO A N 1
ATOM 683 C CA . PRO A 1 87 ? 12.674 -28.207 5.212 1.00 91.88 87 PRO A CA 1
ATOM 684 C C . PRO A 1 87 ? 13.031 -27.594 3.850 1.00 91.88 87 PRO A C 1
ATOM 686 O O . PRO A 1 87 ? 14.173 -27.721 3.414 1.00 91.88 87 PRO A O 1
ATOM 689 N N . ARG A 1 88 ? 12.062 -26.980 3.158 1.00 93.94 88 ARG A N 1
ATOM 690 C CA . ARG A 1 88 ? 12.218 -26.332 1.847 1.00 93.94 88 ARG A CA 1
ATOM 691 C C . ARG A 1 88 ? 11.034 -25.421 1.532 1.00 93.94 88 ARG A C 1
ATOM 693 O O . ARG A 1 88 ? 9.954 -25.612 2.100 1.00 93.94 88 ARG A O 1
ATOM 700 N N . VAL A 1 89 ? 11.230 -24.507 0.584 1.00 95.88 89 VAL A N 1
ATOM 701 C CA . VAL A 1 89 ? 10.150 -23.667 0.046 1.00 95.88 89 VAL A CA 1
ATOM 702 C C . VAL A 1 89 ? 9.115 -24.504 -0.722 1.00 95.88 89 VAL A C 1
ATOM 704 O O . VAL A 1 89 ? 9.447 -25.542 -1.299 1.00 95.88 89 VAL A O 1
ATOM 707 N N . GLN A 1 90 ? 7.858 -24.062 -0.720 1.00 94.50 90 GLN A N 1
ATOM 708 C CA . GLN A 1 90 ? 6.726 -24.727 -1.382 1.00 94.50 90 GLN A CA 1
ATOM 709 C C . GLN A 1 90 ? 6.429 -24.177 -2.782 1.00 94.50 90 GLN A C 1
ATOM 711 O O . GLN A 1 90 ? 5.746 -24.835 -3.564 1.00 94.50 90 GLN A O 1
ATOM 716 N N . VAL A 1 91 ? 6.962 -23.000 -3.115 1.00 94.06 91 VAL A N 1
ATOM 717 C CA . VAL A 1 91 ? 6.846 -22.372 -4.438 1.00 94.06 91 VAL A CA 1
ATOM 718 C C . VAL A 1 91 ? 8.235 -22.047 -4.996 1.00 94.06 91 VAL A C 1
ATOM 720 O O . VAL A 1 91 ? 9.147 -21.749 -4.211 1.00 94.06 91 VAL A O 1
ATOM 723 N N . PRO A 1 92 ? 8.431 -22.087 -6.330 1.00 96.38 92 PRO A N 1
ATOM 724 C CA . PRO A 1 92 ? 9.658 -21.627 -6.972 1.00 96.38 92 PRO A CA 1
ATOM 725 C C . PRO A 1 92 ? 10.114 -20.286 -6.407 1.00 96.38 92 PRO A C 1
ATOM 727 O O . PRO A 1 92 ? 9.372 -19.305 -6.422 1.00 96.38 92 PRO A O 1
ATOM 730 N N . THR A 1 93 ? 11.340 -20.254 -5.895 1.00 97.44 93 THR A N 1
ATOM 731 C CA . THR A 1 93 ? 11.910 -19.067 -5.263 1.00 97.44 93 THR A CA 1
ATOM 732 C C . THR A 1 93 ? 13.295 -18.807 -5.835 1.00 97.44 93 THR A C 1
ATOM 734 O O . THR A 1 93 ? 14.078 -19.741 -6.038 1.00 97.44 93 THR A O 1
ATOM 737 N N . SER A 1 94 ? 13.606 -17.536 -6.090 1.00 98.00 94 SER A N 1
ATOM 738 C CA . SER A 1 94 ? 14.932 -17.096 -6.532 1.00 98.00 94 SER A CA 1
ATOM 739 C C . SER A 1 94 ? 15.450 -15.929 -5.697 1.00 98.00 94 SER A C 1
ATOM 741 O O . SER A 1 94 ? 14.692 -14.996 -5.445 1.00 98.00 94 SER A O 1
ATOM 743 N N . ILE A 1 95 ? 16.733 -15.951 -5.340 1.00 98.12 95 ILE A N 1
ATOM 744 C CA . ILE A 1 95 ? 17.438 -14.850 -4.671 1.00 98.12 95 ILE A CA 1
ATOM 745 C C . ILE A 1 95 ? 18.431 -14.212 -5.642 1.00 98.12 95 ILE A C 1
ATOM 747 O O . ILE A 1 95 ? 19.104 -14.932 -6.379 1.00 98.12 95 ILE A O 1
ATOM 751 N N . HIS A 1 96 ? 18.526 -12.884 -5.629 1.00 97.00 96 HIS A N 1
ATOM 752 C CA . HIS A 1 96 ? 19.367 -12.091 -6.529 1.00 97.00 96 HIS A CA 1
ATOM 753 C C . HIS A 1 96 ? 20.278 -11.151 -5.740 1.00 97.00 96 HIS A C 1
ATOM 755 O O . HIS A 1 96 ? 19.789 -10.372 -4.930 1.00 97.00 96 HIS A O 1
ATOM 761 N N . SER A 1 97 ? 21.591 -11.231 -5.949 1.00 94.56 97 SER A N 1
ATOM 762 C CA . SER A 1 97 ? 22.559 -10.371 -5.254 1.00 94.56 97 SER A CA 1
ATOM 763 C C . SER A 1 97 ? 22.919 -9.142 -6.086 1.00 94.56 97 SER A C 1
ATOM 765 O O . SER A 1 97 ? 23.829 -9.191 -6.916 1.00 94.56 97 SER A O 1
ATOM 767 N N . ASP A 1 98 ? 22.188 -8.049 -5.880 1.00 90.75 98 ASP A N 1
ATOM 768 C CA . ASP A 1 98 ? 22.284 -6.823 -6.674 1.00 90.75 98 ASP A CA 1
ATOM 769 C C . ASP A 1 98 ? 22.279 -5.516 -5.857 1.00 90.75 98 ASP A C 1
ATOM 771 O O . ASP A 1 98 ? 22.668 -4.489 -6.412 1.00 90.75 98 ASP A O 1
ATOM 775 N N . HIS A 1 99 ? 21.902 -5.502 -4.570 1.00 90.06 99 HIS A N 1
ATOM 776 C CA . HIS A 1 99 ? 21.837 -4.258 -3.779 1.00 90.06 99 HIS A CA 1
ATOM 777 C C . HIS A 1 99 ? 23.089 -3.978 -2.948 1.00 90.06 99 HIS A C 1
ATOM 779 O O . HIS A 1 99 ? 23.298 -2.837 -2.538 1.00 90.06 99 HIS A O 1
ATOM 785 N N . LEU A 1 100 ? 23.911 -4.993 -2.679 1.00 90.12 100 LEU A N 1
ATOM 786 C CA . LEU A 1 100 ? 25.116 -4.840 -1.861 1.00 90.12 100 LEU A CA 1
ATOM 787 C C . LEU A 1 100 ? 26.351 -4.397 -2.669 1.00 90.12 100 LEU A C 1
ATOM 789 O O . LEU A 1 100 ? 27.421 -4.198 -2.107 1.00 90.12 100 LEU A O 1
ATOM 793 N N . ILE A 1 101 ? 26.237 -4.210 -3.986 1.00 89.25 101 ILE A N 1
ATOM 794 C CA . ILE A 1 101 ? 27.354 -3.729 -4.809 1.00 89.25 101 ILE A CA 1
ATOM 795 C C . ILE A 1 101 ? 27.343 -2.197 -4.820 1.00 89.25 101 ILE A C 1
ATOM 797 O O . ILE A 1 101 ? 26.434 -1.583 -5.378 1.00 89.25 101 ILE A O 1
ATOM 801 N N . VAL A 1 102 ? 28.355 -1.590 -4.195 1.00 86.62 102 VAL A N 1
ATOM 802 C CA . VAL A 1 102 ? 28.546 -0.132 -4.149 1.00 86.62 102 VAL A CA 1
ATOM 803 C C . VAL A 1 102 ? 29.311 0.322 -5.390 1.00 86.62 102 VAL A C 1
ATOM 805 O O . VAL A 1 102 ? 30.418 -0.161 -5.619 1.00 86.62 102 VAL A O 1
ATOM 808 N N . ALA A 1 103 ? 28.748 1.260 -6.153 1.00 85.00 103 ALA A N 1
ATOM 809 C CA . ALA A 1 103 ? 29.393 1.859 -7.321 1.00 85.00 103 ALA A CA 1
ATOM 810 C C . ALA A 1 103 ? 30.395 2.955 -6.911 1.00 85.00 103 ALA A C 1
ATOM 812 O O . ALA A 1 103 ? 30.006 3.929 -6.268 1.00 85.00 103 ALA A O 1
ATOM 813 N N . GLU A 1 104 ? 31.667 2.822 -7.300 1.00 83.00 104 GLU A N 1
ATOM 814 C CA . GLU A 1 104 ? 32.707 3.824 -7.010 1.00 83.00 104 GLU A CA 1
ATOM 815 C C . GLU A 1 104 ? 33.763 3.939 -8.117 1.00 83.00 104 GLU A C 1
ATOM 817 O O . GLU A 1 104 ? 34.077 5.046 -8.557 1.00 83.00 104 GLU A O 1
ATOM 822 N N . HIS A 1 105 ? 34.313 2.816 -8.584 1.00 84.94 105 HIS A N 1
ATOM 823 C CA . HIS A 1 105 ? 35.424 2.822 -9.545 1.00 84.94 105 HIS A CA 1
ATOM 824 C C . HIS A 1 105 ? 35.099 2.134 -10.877 1.00 84.94 105 HIS A C 1
ATOM 826 O O . HIS A 1 105 ? 35.877 2.233 -11.829 1.00 84.94 105 HIS A O 1
ATOM 832 N N . GLY A 1 106 ? 33.944 1.472 -10.971 1.00 87.06 106 GLY A N 1
ATOM 833 C CA . GLY A 1 106 ? 33.518 0.711 -12.140 1.00 87.06 106 GLY A CA 1
ATOM 834 C C . GLY A 1 106 ? 33.322 -0.769 -11.819 1.00 87.06 106 GLY A C 1
ATOM 835 O O . GLY A 1 106 ? 33.861 -1.296 -10.846 1.00 87.06 106 GLY A O 1
ATOM 836 N N . ALA A 1 107 ? 32.557 -1.449 -12.676 1.00 87.62 107 ALA A N 1
ATOM 837 C CA . ALA A 1 107 ? 31.986 -2.766 -12.395 1.00 87.62 107 ALA A CA 1
ATOM 838 C C . ALA A 1 107 ? 32.994 -3.815 -11.890 1.00 87.62 107 ALA A C 1
ATOM 840 O O . ALA A 1 107 ? 32.688 -4.532 -10.947 1.00 87.62 107 ALA A O 1
ATOM 841 N N . GLU A 1 108 ? 34.181 -3.915 -12.495 1.00 88.44 108 GLU A N 1
ATOM 842 C CA . GLU A 1 108 ? 35.172 -4.945 -12.146 1.00 88.44 108 GLU A CA 1
ATOM 843 C C . GLU A 1 108 ? 35.686 -4.792 -10.706 1.00 88.44 108 GLU A C 1
ATOM 845 O O . GLU A 1 108 ? 35.586 -5.722 -9.906 1.00 88.44 108 GLU A O 1
ATOM 850 N N . GLN A 1 109 ? 36.162 -3.595 -10.357 1.00 90.12 109 GLN A N 1
ATOM 851 C CA . GLN A 1 109 ? 36.714 -3.298 -9.032 1.00 90.12 109 GLN A CA 1
ATOM 852 C C . GLN A 1 109 ? 35.619 -3.301 -7.960 1.00 90.12 109 GLN A C 1
ATOM 854 O O . GLN A 1 109 ? 35.814 -3.822 -6.861 1.00 90.12 109 GLN A O 1
ATOM 859 N N . ASP A 1 110 ? 34.442 -2.769 -8.294 1.00 90.19 110 ASP A N 1
ATOM 860 C CA . ASP A 1 110 ? 33.309 -2.698 -7.375 1.00 90.19 110 ASP A CA 1
ATOM 861 C C . ASP A 1 110 ? 32.745 -4.101 -7.056 1.00 90.19 110 ASP A C 1
ATOM 863 O O . ASP A 1 110 ? 32.365 -4.370 -5.913 1.00 90.19 110 ASP A O 1
ATOM 867 N N . LEU A 1 111 ? 32.739 -5.032 -8.023 1.00 89.88 111 LEU A N 1
ATOM 868 C CA . LEU A 1 111 ? 32.334 -6.430 -7.813 1.00 89.88 111 LEU A CA 1
ATOM 869 C C . LEU A 1 111 ? 33.357 -7.231 -7.000 1.00 89.88 111 LEU A C 1
ATOM 871 O O . LEU A 1 111 ? 32.963 -8.042 -6.152 1.00 89.88 111 LEU A O 1
ATOM 875 N N . GLU A 1 112 ? 34.654 -7.019 -7.237 1.00 91.56 112 GLU A N 1
ATOM 876 C CA . GLU A 1 112 ? 35.717 -7.638 -6.437 1.00 91.56 112 GLU A CA 1
ATOM 877 C C . GLU A 1 112 ? 35.609 -7.196 -4.972 1.00 91.56 112 GLU A C 1
ATOM 879 O O . GLU A 1 112 ? 35.564 -8.039 -4.069 1.00 91.56 112 GLU A O 1
ATOM 884 N N . ARG A 1 113 ? 35.450 -5.886 -4.740 1.00 91.56 113 ARG A N 1
ATOM 885 C CA . ARG A 1 113 ? 35.217 -5.323 -3.405 1.00 91.56 113 ARG A CA 1
ATOM 886 C C . ARG A 1 113 ? 33.967 -5.911 -2.758 1.00 91.56 113 ARG A C 1
ATOM 888 O O . ARG A 1 113 ? 34.055 -6.443 -1.654 1.00 91.56 113 ARG A O 1
ATOM 895 N N . ALA A 1 114 ? 32.825 -5.901 -3.449 1.00 90.12 114 ALA A N 1
ATOM 896 C CA . ALA A 1 114 ? 31.575 -6.439 -2.909 1.00 90.12 114 ALA A CA 1
ATOM 897 C C . ALA A 1 114 ? 31.701 -7.924 -2.519 1.00 90.12 114 ALA A C 1
ATOM 899 O O . ALA A 1 114 ? 31.178 -8.347 -1.488 1.00 90.12 114 ALA A O 1
ATOM 900 N N . SER A 1 115 ? 32.428 -8.718 -3.312 1.00 90.44 115 SER A N 1
ATOM 901 C CA . SER A 1 115 ? 32.682 -10.137 -3.026 1.00 90.44 115 SER A CA 1
ATOM 902 C C . SER A 1 115 ? 33.507 -10.351 -1.753 1.00 90.44 115 SER A C 1
ATOM 904 O O . SER A 1 115 ? 33.353 -11.383 -1.097 1.00 90.44 115 SER A O 1
ATOM 906 N N . SER A 1 116 ? 34.363 -9.391 -1.390 1.00 92.94 116 SER A N 1
ATOM 907 C CA . SER A 1 116 ? 35.119 -9.386 -0.135 1.00 92.94 116 SER A CA 1
ATOM 908 C C . SER A 1 116 ? 34.272 -8.866 1.033 1.00 92.94 116 SER A C 1
ATOM 910 O O . SER A 1 116 ? 34.075 -9.580 2.018 1.00 92.94 116 SER A O 1
ATOM 912 N N . ASP A 1 117 ? 33.717 -7.661 0.900 1.00 92.06 117 ASP A N 1
ATOM 913 C CA . ASP A 1 117 ? 33.049 -6.912 1.977 1.00 92.06 117 ASP A CA 1
ATOM 914 C C . ASP A 1 117 ? 31.716 -7.535 2.416 1.00 92.06 117 ASP A C 1
ATOM 916 O O . ASP A 1 117 ? 31.212 -7.297 3.522 1.00 92.06 117 ASP A O 1
ATOM 920 N N . HIS A 1 118 ? 31.104 -8.331 1.539 1.00 93.75 118 HIS A N 1
ATOM 921 C CA . HIS A 1 118 ? 29.810 -8.972 1.773 1.00 93.75 118 HIS A CA 1
ATOM 922 C C . HIS A 1 118 ? 29.879 -10.494 1.658 1.00 93.75 118 HIS A C 1
ATOM 924 O O . HIS A 1 118 ? 28.844 -11.157 1.575 1.00 93.75 118 HIS A O 1
ATOM 930 N N . ARG A 1 119 ? 31.094 -11.061 1.718 1.00 95.19 119 ARG A N 1
ATOM 931 C CA . ARG A 1 119 ? 31.339 -12.507 1.634 1.00 95.19 119 ARG A CA 1
ATOM 932 C C . ARG A 1 119 ? 30.446 -13.308 2.574 1.00 95.19 119 ARG A C 1
ATOM 934 O O . ARG A 1 119 ? 29.888 -14.316 2.164 1.00 95.19 119 ARG A O 1
ATOM 941 N N . GLU A 1 120 ? 30.311 -12.860 3.818 1.00 96.31 120 GLU A N 1
ATOM 942 C CA . GLU A 1 120 ? 29.499 -13.537 4.828 1.00 96.31 120 GLU A CA 1
ATOM 943 C C . GLU A 1 120 ? 28.021 -13.619 4.423 1.00 96.31 120 GLU A C 1
ATOM 945 O O . GLU A 1 120 ? 27.444 -14.706 4.400 1.00 96.31 120 GLU A O 1
ATOM 950 N N . VAL A 1 121 ? 27.429 -12.490 4.023 1.00 96.44 121 VAL A N 1
ATOM 951 C CA . VAL A 1 121 ? 26.030 -12.431 3.580 1.00 96.44 121 VAL A CA 1
ATOM 952 C C . VAL A 1 121 ? 25.833 -13.285 2.327 1.00 96.44 121 VAL A C 1
ATOM 954 O O . VAL A 1 121 ? 24.891 -14.071 2.258 1.00 96.44 121 VAL A O 1
ATOM 957 N N . TYR A 1 122 ? 26.745 -13.218 1.354 1.00 96.25 122 TYR A N 1
ATOM 958 C CA . TYR A 1 122 ? 26.662 -14.053 0.154 1.00 96.25 122 TYR A CA 1
ATOM 959 C C . TYR A 1 122 ? 26.802 -15.551 0.454 1.00 96.25 122 TYR A C 1
ATOM 961 O O . TYR A 1 122 ? 26.094 -16.352 -0.162 1.00 96.25 122 TYR A O 1
ATOM 969 N N . SER A 1 123 ? 27.659 -15.946 1.401 1.00 96.75 123 SER A N 1
ATOM 970 C CA . SER A 1 123 ? 27.769 -17.335 1.869 1.00 96.75 123 SER A CA 1
ATOM 971 C C . SER A 1 123 ? 26.494 -17.805 2.569 1.00 96.75 123 SER A C 1
ATOM 973 O O . SER A 1 123 ? 26.011 -18.909 2.296 1.00 96.75 123 SER A O 1
ATOM 975 N N . PHE A 1 124 ? 25.892 -16.957 3.406 1.00 97.69 124 PHE A N 1
ATOM 976 C CA . PHE A 1 124 ? 24.595 -17.225 4.024 1.00 97.69 124 PHE A CA 1
ATOM 977 C C . PHE A 1 124 ? 23.506 -17.446 2.967 1.00 97.69 124 PHE A C 1
ATOM 979 O O . PHE A 1 124 ? 22.875 -18.503 2.950 1.00 97.69 124 PHE A O 1
ATOM 986 N N . LEU A 1 125 ? 23.333 -16.510 2.027 1.00 97.69 125 LEU A N 1
ATOM 987 C CA . LEU A 1 125 ? 22.321 -16.617 0.970 1.00 97.69 125 LEU A CA 1
ATOM 988 C C . LEU A 1 125 ? 22.546 -17.862 0.101 1.00 97.69 125 LEU A C 1
ATOM 990 O O . LEU A 1 125 ? 21.599 -18.598 -0.186 1.00 97.69 125 LEU A O 1
ATOM 994 N N . ALA A 1 126 ? 23.795 -18.152 -0.276 1.00 97.50 126 ALA A N 1
ATOM 995 C CA . ALA A 1 126 ? 24.136 -19.320 -1.082 1.00 97.50 126 ALA A CA 1
ATOM 996 C C . ALA A 1 126 ? 23.861 -20.645 -0.350 1.00 97.50 126 ALA A C 1
ATOM 998 O O . ALA A 1 126 ? 23.303 -21.573 -0.948 1.00 97.50 126 ALA A O 1
ATOM 999 N N . SER A 1 127 ? 24.249 -20.751 0.926 1.00 97.25 127 SER A N 1
ATOM 1000 C CA . SER A 1 127 ? 24.075 -21.958 1.746 1.00 97.25 127 SER A CA 1
ATOM 1001 C C . SER A 1 127 ? 22.609 -22.188 2.131 1.00 97.25 127 SER A C 1
ATOM 1003 O O . SER A 1 127 ? 22.108 -23.307 1.977 1.00 97.25 127 SER A O 1
ATOM 1005 N N . ALA A 1 128 ? 21.883 -21.132 2.514 1.00 97.19 128 ALA A N 1
ATOM 1006 C CA . ALA A 1 128 ? 20.439 -21.164 2.731 1.00 97.19 128 ALA A CA 1
ATOM 1007 C C . ALA A 1 128 ? 19.698 -21.593 1.462 1.00 97.19 128 ALA A C 1
ATOM 1009 O O . ALA A 1 128 ? 18.822 -22.456 1.521 1.00 97.19 128 ALA A O 1
ATOM 1010 N N . SER A 1 129 ? 20.106 -21.073 0.300 1.00 97.31 129 SER A N 1
ATOM 1011 C CA . SER A 1 129 ? 19.476 -21.429 -0.970 1.00 97.31 129 SER A CA 1
ATOM 1012 C C . SER A 1 129 ? 19.636 -22.911 -1.313 1.00 97.31 129 SER A C 1
ATOM 1014 O O . SER A 1 129 ? 18.671 -23.560 -1.716 1.00 97.31 129 SER A O 1
ATOM 1016 N N . LYS A 1 130 ? 20.824 -23.490 -1.075 1.00 95.88 130 LYS A N 1
ATOM 1017 C CA . LYS A 1 130 ? 21.037 -24.943 -1.219 1.00 95.88 130 LYS A CA 1
ATOM 1018 C C . LYS A 1 130 ? 20.158 -25.742 -0.266 1.00 95.88 130 LYS A C 1
ATOM 1020 O O . LYS A 1 130 ? 19.559 -26.728 -0.681 1.00 95.88 130 LYS A O 1
ATOM 1025 N N . LYS A 1 131 ? 20.084 -25.331 1.003 1.00 96.50 131 LYS A N 1
ATOM 1026 C CA . LYS A 1 131 ? 19.316 -26.054 2.020 1.00 96.50 131 LYS A CA 1
ATOM 1027 C C . LYS A 1 131 ? 17.812 -26.021 1.753 1.00 96.50 131 LYS A C 1
ATOM 1029 O O . LYS A 1 131 ? 17.155 -27.037 1.946 1.00 96.50 131 LYS A O 1
ATOM 1034 N N . TYR A 1 132 ? 17.272 -24.894 1.300 1.00 96.94 132 TYR A N 1
ATOM 1035 C CA . TYR A 1 132 ? 15.824 -24.714 1.172 1.00 96.94 132 TYR A CA 1
ATOM 1036 C C . TYR A 1 132 ? 15.284 -24.870 -0.253 1.00 96.94 132 TYR A C 1
ATOM 1038 O O . TYR A 1 132 ? 14.087 -24.682 -0.461 1.00 96.94 132 TYR A O 1
ATOM 1046 N N . GLY A 1 133 ? 16.126 -25.260 -1.217 1.00 95.31 133 GLY A N 1
ATOM 1047 C CA . GLY A 1 133 ? 15.706 -25.518 -2.598 1.00 95.31 133 GLY A CA 1
ATOM 1048 C C . GLY A 1 133 ? 15.403 -24.248 -3.394 1.00 95.31 133 GLY A C 1
ATOM 1049 O O . GLY A 1 133 ? 14.452 -24.218 -4.170 1.00 95.31 133 GLY A O 1
ATOM 1050 N N . ILE A 1 134 ? 16.208 -23.204 -3.205 1.00 97.25 134 ILE A N 1
ATOM 1051 C CA . ILE A 1 134 ? 16.039 -21.875 -3.808 1.00 97.25 134 ILE A CA 1
ATOM 1052 C C . ILE A 1 134 ? 17.114 -21.666 -4.883 1.00 97.25 134 ILE A C 1
ATOM 1054 O O . ILE A 1 134 ? 18.269 -22.060 -4.702 1.00 97.25 134 ILE A O 1
ATOM 1058 N N . GLY A 1 135 ? 16.745 -21.064 -6.015 1.00 97.38 135 GLY A N 1
ATOM 1059 C CA . GLY A 1 135 ? 17.715 -20.649 -7.033 1.00 97.38 135 GLY A CA 1
ATOM 1060 C C . GLY A 1 135 ? 18.452 -19.381 -6.599 1.00 97.38 135 GLY A C 1
ATOM 1061 O O . GLY A 1 135 ? 17.819 -18.453 -6.106 1.00 97.38 135 GLY A O 1
ATOM 1062 N N . TYR A 1 136 ? 19.766 -19.301 -6.792 1.00 98.00 136 TYR A N 1
ATOM 1063 C CA . TYR A 1 136 ? 20.560 -18.160 -6.322 1.00 98.00 136 TYR A CA 1
ATOM 1064 C C . TYR A 1 136 ? 21.399 -17.542 -7.440 1.00 98.00 136 TYR A C 1
ATOM 1066 O O . TYR A 1 136 ? 22.250 -18.208 -8.024 1.00 98.00 136 TYR A O 1
ATOM 1074 N N . TRP A 1 137 ? 21.171 -16.263 -7.723 1.00 96.94 137 TRP A N 1
ATOM 1075 C CA . TRP A 1 137 ? 21.972 -15.455 -8.634 1.00 96.94 137 TRP A CA 1
ATOM 1076 C C . TRP A 1 137 ? 23.022 -14.684 -7.847 1.00 96.94 137 TRP A C 1
ATOM 1078 O O . TRP A 1 137 ? 22.697 -13.860 -6.991 1.00 96.94 137 TRP A O 1
ATOM 1088 N N . LYS A 1 138 ? 24.289 -14.980 -8.134 1.00 95.50 138 LYS A N 1
ATOM 1089 C CA . LYS A 1 138 ? 25.442 -14.391 -7.449 1.00 95.50 138 LYS A CA 1
ATOM 1090 C C . LYS A 1 138 ? 25.623 -12.919 -7.824 1.00 95.50 138 LYS A C 1
ATOM 1092 O O . LYS A 1 138 ? 25.112 -12.460 -8.844 1.00 95.50 138 LYS A O 1
ATOM 1097 N N . ALA A 1 139 ? 26.421 -12.212 -7.023 1.00 91.88 139 ALA A N 1
ATOM 1098 C CA . ALA A 1 139 ? 26.821 -10.841 -7.316 1.00 91.88 139 ALA A CA 1
ATOM 1099 C C . ALA A 1 139 ? 27.393 -10.728 -8.739 1.00 91.88 139 ALA A C 1
ATOM 1101 O O . ALA A 1 139 ? 28.205 -11.555 -9.158 1.00 91.88 139 ALA A O 1
ATOM 1102 N N . GLY A 1 140 ? 26.924 -9.724 -9.482 1.00 90.00 140 GLY A N 1
ATOM 1103 C CA . GLY A 1 140 ? 27.273 -9.503 -10.889 1.00 90.00 140 GLY A CA 1
ATOM 1104 C C . GLY A 1 140 ? 26.350 -10.181 -11.906 1.00 90.00 140 GLY A C 1
ATOM 1105 O O . GLY A 1 140 ? 26.472 -9.894 -13.090 1.00 90.00 140 GLY A O 1
ATOM 1106 N N . ALA A 1 141 ? 25.405 -11.033 -11.486 1.00 92.44 141 ALA A N 1
ATOM 1107 C CA . ALA A 1 141 ? 24.457 -11.673 -12.404 1.00 92.44 141 ALA A CA 1
ATOM 1108 C C . ALA A 1 141 ? 23.501 -10.681 -13.082 1.00 92.44 141 ALA A C 1
ATOM 1110 O O . ALA A 1 141 ? 23.111 -10.877 -14.235 1.00 92.44 141 ALA A O 1
ATOM 1111 N N . GLY A 1 142 ? 23.114 -9.630 -12.364 1.00 90.81 142 GLY A N 1
ATOM 1112 C CA . GLY A 1 142 ? 22.164 -8.638 -12.840 1.00 90.81 142 GLY A CA 1
ATOM 1113 C C . GLY A 1 142 ? 21.174 -8.205 -11.780 1.00 90.81 142 GLY A C 1
ATOM 1114 O O . GLY A 1 142 ? 21.055 -8.824 -10.724 1.00 90.81 142 GLY A O 1
ATOM 1115 N N . ILE A 1 143 ? 20.444 -7.148 -12.111 1.00 92.62 143 ILE A N 1
ATOM 1116 C CA . ILE A 1 143 ? 19.378 -6.599 -11.284 1.00 92.62 143 ILE A CA 1
ATOM 1117 C C . ILE A 1 143 ? 18.181 -7.555 -11.322 1.00 92.62 143 ILE A C 1
ATOM 1119 O O . ILE A 1 143 ? 17.785 -8.009 -12.401 1.00 92.62 143 ILE A O 1
ATOM 1123 N N . ILE A 1 144 ? 17.582 -7.818 -10.157 1.00 95.44 144 ILE A N 1
ATOM 1124 C CA . ILE A 1 144 ? 16.492 -8.783 -9.938 1.00 95.44 144 ILE A CA 1
ATOM 1125 C C . ILE A 1 144 ? 15.403 -8.736 -11.019 1.00 95.44 144 ILE A C 1
ATOM 1127 O O . ILE A 1 144 ? 14.982 -9.768 -11.535 1.00 95.44 144 ILE A O 1
ATOM 1131 N N . HIS A 1 145 ? 14.948 -7.546 -11.407 1.00 96.12 145 HIS A N 1
ATOM 1132 C CA . HIS A 1 145 ? 13.841 -7.392 -12.358 1.00 96.12 145 HIS A CA 1
ATOM 1133 C C . HIS A 1 145 ? 14.225 -7.751 -13.786 1.00 96.12 145 HIS A C 1
ATOM 1135 O O . HIS A 1 145 ? 13.414 -8.326 -14.511 1.00 96.12 145 HIS A O 1
ATOM 1141 N N . THR A 1 146 ? 15.463 -7.457 -14.178 1.00 94.44 146 THR A N 1
ATOM 1142 C CA . THR A 1 146 ? 15.992 -7.787 -15.501 1.00 94.44 146 THR A CA 1
ATOM 1143 C C . THR A 1 146 ? 16.214 -9.289 -15.618 1.00 94.44 146 THR A C 1
ATOM 1145 O O . THR A 1 146 ? 15.739 -9.913 -16.566 1.00 94.44 146 THR A O 1
ATOM 1148 N N . THR A 1 147 ? 16.836 -9.900 -14.606 1.00 94.31 147 THR A N 1
ATOM 1149 C CA . THR A 1 147 ? 17.034 -11.355 -14.565 1.00 94.31 147 THR A CA 1
ATOM 1150 C C . THR A 1 147 ? 15.691 -12.095 -14.506 1.00 94.31 147 THR A C 1
ATOM 1152 O O . THR A 1 147 ? 15.535 -13.132 -15.156 1.00 94.31 147 THR A O 1
ATOM 1155 N N . ILE A 1 148 ? 14.679 -11.552 -13.810 1.00 96.94 148 ILE A N 1
ATOM 1156 C CA . ILE A 1 148 ? 13.284 -12.020 -13.876 1.00 96.94 148 ILE A CA 1
ATOM 1157 C C . ILE A 1 148 ? 12.731 -11.936 -15.287 1.00 96.94 148 ILE A C 1
ATOM 1159 O O . ILE A 1 148 ? 12.220 -12.935 -15.792 1.00 96.94 148 ILE A O 1
ATOM 1163 N N . PHE A 1 149 ? 12.838 -10.788 -15.940 1.00 96.62 149 PHE A N 1
ATOM 1164 C CA . PHE A 1 149 ? 12.273 -10.590 -17.268 1.00 96.62 149 PHE A CA 1
ATOM 1165 C C . PHE A 1 149 ? 12.883 -11.546 -18.311 1.00 96.62 149 PHE A C 1
ATOM 1167 O O . PHE A 1 149 ? 12.170 -12.140 -19.126 1.00 96.62 149 PHE A O 1
ATOM 1174 N N . GLU A 1 150 ? 14.196 -11.768 -18.238 1.00 95.31 150 GLU A N 1
ATOM 1175 C CA . GLU A 1 150 ? 14.962 -12.664 -19.113 1.00 95.31 150 GLU A CA 1
ATOM 1176 C C . GLU A 1 150 ? 14.684 -14.154 -18.881 1.00 95.31 150 GLU A C 1
ATOM 1178 O O . GLU A 1 150 ? 14.714 -14.929 -19.836 1.00 95.31 150 GLU A O 1
ATOM 1183 N N . ASN A 1 151 ? 14.413 -14.570 -17.639 1.00 95.94 151 ASN A N 1
ATOM 1184 C CA . ASN A 1 151 ? 14.430 -15.993 -17.284 1.00 95.94 151 ASN A CA 1
ATOM 1185 C C . ASN A 1 151 ? 13.100 -16.529 -16.746 1.00 95.94 151 ASN A C 1
ATOM 1187 O O . ASN A 1 151 ? 12.778 -17.693 -16.983 1.00 95.94 151 ASN A O 1
ATOM 1191 N N . TYR A 1 152 ? 12.336 -15.710 -16.025 1.00 96.94 152 TYR A N 1
ATOM 1192 C CA . TYR A 1 152 ? 11.259 -16.168 -15.142 1.00 96.94 152 TYR A CA 1
ATOM 1193 C C . TYR A 1 152 ? 9.880 -15.603 -15.478 1.00 96.94 152 TYR A C 1
ATOM 1195 O O . TYR A 1 152 ? 8.888 -16.277 -15.214 1.00 96.94 152 TYR A O 1
ATOM 1203 N N . ALA A 1 153 ? 9.800 -14.399 -16.048 1.00 97.81 153 ALA A N 1
ATOM 1204 C CA . ALA A 1 153 ? 8.529 -13.780 -16.404 1.00 97.81 153 ALA A CA 1
ATOM 1205 C C . ALA A 1 153 ? 7.887 -14.486 -17.606 1.00 97.81 153 ALA A C 1
ATOM 1207 O O . ALA A 1 153 ? 8.566 -14.795 -18.591 1.00 97.81 153 ALA A O 1
ATOM 1208 N N . PHE A 1 154 ? 6.580 -14.728 -17.535 1.00 97.50 154 PHE A N 1
ATOM 1209 C CA . PHE A 1 154 ? 5.793 -15.294 -18.628 1.00 97.50 154 PHE A CA 1
ATOM 1210 C C . PHE A 1 154 ? 4.344 -14.770 -18.586 1.00 97.50 154 PHE A C 1
ATOM 1212 O O . PHE A 1 154 ? 3.837 -14.486 -17.497 1.00 97.50 154 PHE A O 1
ATOM 1219 N N . PRO A 1 155 ? 3.646 -14.687 -19.733 1.00 98.38 155 PRO A N 1
ATOM 1220 C CA . PRO A 1 155 ? 2.272 -14.188 -19.785 1.00 98.38 155 PRO A CA 1
ATOM 1221 C C . PRO A 1 155 ? 1.305 -14.976 -18.894 1.00 98.38 155 PRO A C 1
ATOM 1223 O O . PRO A 1 155 ? 1.310 -16.204 -18.905 1.00 98.38 155 PRO A O 1
ATOM 1226 N N . GLY A 1 156 ? 0.439 -14.291 -18.152 1.00 97.31 156 GLY A N 1
ATOM 1227 C CA . GLY A 1 156 ? -0.615 -14.900 -17.334 1.00 97.31 156 GLY A CA 1
ATOM 1228 C C . GLY A 1 156 ? -0.161 -15.495 -16.002 1.00 97.31 156 GLY A C 1
ATOM 1229 O O . GLY A 1 156 ? -0.984 -16.100 -15.318 1.00 97.31 156 GLY A O 1
ATOM 1230 N N . GLY A 1 157 ? 1.115 -15.356 -15.634 1.00 97.19 157 GLY A N 1
ATOM 1231 C CA . GLY A 1 157 ? 1.594 -15.748 -14.308 1.00 97.19 157 GLY A CA 1
ATOM 1232 C C . GLY A 1 157 ? 1.314 -14.695 -13.232 1.00 97.19 157 GLY A C 1
ATOM 1233 O O . GLY A 1 157 ? 1.109 -13.519 -13.540 1.00 97.19 157 GLY A O 1
ATOM 1234 N N . LEU A 1 158 ? 1.373 -15.111 -11.968 1.00 98.19 158 LEU A N 1
ATOM 1235 C CA . LEU A 1 158 ? 1.340 -14.250 -10.783 1.00 98.19 158 LEU A CA 1
ATOM 1236 C C . LEU A 1 158 ? 2.631 -14.428 -9.983 1.00 98.19 158 LEU A C 1
ATOM 1238 O O . LEU A 1 158 ? 2.956 -15.540 -9.566 1.00 98.19 158 LEU A O 1
ATOM 1242 N N . MET A 1 159 ? 3.352 -13.342 -9.709 1.00 97.94 159 MET A N 1
ATOM 1243 C CA . MET A 1 159 ? 4.502 -13.382 -8.808 1.00 97.94 159 MET A CA 1
ATOM 1244 C C . MET A 1 159 ? 4.471 -12.297 -7.754 1.00 97.94 159 MET A C 1
ATOM 1246 O O . MET A 1 159 ? 4.028 -11.174 -7.999 1.00 97.94 159 MET A O 1
ATOM 1250 N N . ILE A 1 160 ? 5.048 -12.634 -6.607 1.00 98.31 160 ILE A N 1
ATOM 1251 C CA . ILE A 1 160 ? 5.393 -11.659 -5.584 1.00 98.31 160 ILE A CA 1
ATOM 1252 C C . ILE A 1 160 ? 6.908 -11.541 -5.475 1.00 98.31 160 ILE A C 1
ATOM 1254 O O . ILE A 1 160 ? 7.640 -12.520 -5.652 1.00 98.31 160 ILE A O 1
ATOM 1258 N N . GLY A 1 161 ? 7.386 -10.336 -5.200 1.00 97.56 161 GLY A N 1
ATOM 1259 C CA . GLY A 1 161 ? 8.804 -10.092 -4.993 1.00 97.56 161 GLY A CA 1
ATOM 1260 C C . GLY A 1 161 ? 9.042 -9.169 -3.818 1.00 97.56 161 GLY A C 1
ATOM 1261 O O . GLY A 1 161 ? 8.261 -8.245 -3.597 1.00 97.56 161 GLY A O 1
ATOM 1262 N N . THR A 1 162 ? 10.123 -9.376 -3.067 1.00 96.12 162 THR A N 1
ATOM 1263 C CA . THR A 1 162 ? 10.455 -8.530 -1.906 1.00 96.12 162 THR A CA 1
ATOM 1264 C C . THR A 1 162 ? 11.009 -7.154 -2.299 1.00 96.12 162 THR A C 1
ATOM 1266 O O . THR A 1 162 ? 11.776 -6.544 -1.561 1.00 96.12 162 THR A O 1
ATOM 1269 N N . ASP A 1 163 ? 10.594 -6.643 -3.458 1.00 93.25 163 ASP A N 1
ATOM 1270 C CA . ASP A 1 163 ? 11.019 -5.399 -4.088 1.00 93.25 163 ASP A CA 1
ATOM 1271 C C . ASP A 1 163 ? 9.805 -4.665 -4.681 1.00 93.25 163 ASP A C 1
ATOM 1273 O O . ASP A 1 163 ? 8.928 -5.279 -5.297 1.00 93.25 163 ASP A O 1
ATOM 1277 N N . SER A 1 164 ? 9.743 -3.342 -4.525 1.00 90.94 164 SER A N 1
ATOM 1278 C CA . SER A 1 164 ? 8.618 -2.533 -5.008 1.00 90.94 164 SER A CA 1
ATOM 1279 C C . SER A 1 164 ? 8.462 -2.503 -6.531 1.00 90.94 164 SER A C 1
ATOM 1281 O O . SER A 1 164 ? 7.345 -2.321 -6.998 1.00 90.94 164 SER A O 1
ATOM 1283 N N . HIS A 1 165 ? 9.540 -2.690 -7.297 1.00 94.12 165 HIS A N 1
ATOM 1284 C CA . HIS A 1 165 ? 9.559 -2.625 -8.766 1.00 94.12 165 HIS A CA 1
ATOM 1285 C C . HIS A 1 165 ? 9.291 -3.977 -9.437 1.00 94.12 165 HIS A C 1
ATOM 1287 O O . HIS A 1 165 ? 9.348 -4.081 -10.661 1.00 94.12 165 HIS A O 1
ATOM 1293 N N . THR A 1 166 ? 8.892 -4.990 -8.657 1.00 97.44 166 THR A N 1
ATOM 1294 C CA . THR A 1 166 ? 8.380 -6.279 -9.160 1.00 97.44 166 THR A CA 1
ATOM 1295 C C . THR A 1 166 ? 7.296 -6.141 -10.250 1.00 97.44 166 THR A C 1
ATOM 1297 O O . THR A 1 166 ? 7.273 -6.990 -11.148 1.00 97.44 166 THR A O 1
ATOM 1300 N N . PRO A 1 167 ? 6.445 -5.085 -10.273 1.00 97.81 167 PRO A N 1
ATOM 1301 C CA . PRO A 1 167 ? 5.557 -4.807 -11.402 1.00 97.81 167 PRO A CA 1
ATOM 1302 C C . PRO A 1 167 ? 6.230 -4.774 -12.780 1.00 97.81 167 PRO A C 1
ATOM 1304 O O . PRO A 1 167 ? 5.539 -5.003 -13.762 1.00 97.81 167 PRO A O 1
ATOM 1307 N N . ASN A 1 168 ? 7.557 -4.620 -12.890 1.00 98.06 168 ASN A N 1
ATOM 1308 C CA . ASN A 1 168 ? 8.319 -4.793 -14.137 1.00 98.06 168 ASN A CA 1
ATOM 1309 C C . ASN A 1 168 ? 7.924 -6.054 -14.940 1.00 98.06 168 ASN A C 1
ATOM 1311 O O . ASN A 1 168 ? 7.897 -6.025 -16.170 1.00 98.06 168 ASN A O 1
ATOM 1315 N N . ALA A 1 169 ? 7.564 -7.151 -14.258 1.00 98.25 169 ALA A N 1
ATOM 1316 C CA . ALA A 1 169 ? 7.100 -8.391 -14.888 1.00 98.25 169 ALA A CA 1
ATOM 1317 C C . ALA A 1 169 ? 5.832 -8.213 -15.760 1.00 98.25 169 ALA A C 1
ATOM 1319 O O . ALA A 1 169 ? 5.610 -8.987 -16.695 1.00 98.25 169 ALA A O 1
ATOM 1320 N N . GLY A 1 170 ? 5.051 -7.155 -15.518 1.00 98.38 170 GLY A N 1
ATOM 1321 C CA . GLY A 1 170 ? 3.866 -6.772 -16.285 1.00 98.38 170 GLY A CA 1
ATOM 1322 C C . GLY A 1 170 ? 4.130 -6.475 -17.755 1.00 98.38 170 GLY A C 1
ATOM 1323 O O . GLY A 1 170 ? 3.247 -6.696 -18.585 1.00 98.38 170 GLY A O 1
ATOM 1324 N N . GLY A 1 171 ? 5.362 -6.083 -18.105 1.00 97.88 171 GLY A N 1
ATOM 1325 C CA . GLY A 1 171 ? 5.790 -5.937 -19.500 1.00 97.88 171 GLY A CA 1
ATOM 1326 C C . GLY A 1 171 ? 5.870 -7.261 -20.272 1.00 97.88 171 GLY A C 1
ATOM 1327 O O . GLY A 1 171 ? 5.963 -7.256 -21.494 1.00 97.88 171 GLY A O 1
ATOM 1328 N N . MET A 1 172 ? 5.812 -8.396 -19.566 1.00 98.25 172 MET A N 1
ATOM 1329 C CA . MET A 1 172 ? 5.716 -9.752 -20.120 1.00 98.25 172 MET A CA 1
ATOM 1330 C C . MET A 1 172 ? 4.315 -10.351 -19.901 1.00 98.25 172 MET A C 1
ATOM 1332 O O . MET A 1 172 ? 4.139 -11.566 -19.963 1.00 98.25 172 MET A O 1
ATOM 1336 N N . GLY A 1 173 ? 3.317 -9.523 -19.574 1.00 98.19 173 GLY A N 1
ATOM 1337 C CA . GLY A 1 173 ? 1.957 -9.969 -19.267 1.00 98.19 173 GLY A CA 1
ATOM 1338 C C . GLY A 1 173 ? 1.846 -10.807 -17.990 1.00 98.19 173 GLY A C 1
ATOM 1339 O O . GLY A 1 173 ? 0.871 -11.539 -17.831 1.00 98.19 173 GLY A O 1
ATOM 1340 N N . MET A 1 174 ? 2.840 -10.743 -17.099 1.00 98.38 174 MET A N 1
ATOM 1341 C CA . MET A 1 174 ? 2.834 -11.403 -15.793 1.00 98.38 174 MET A CA 1
ATOM 1342 C C . MET A 1 174 ? 2.444 -10.397 -14.710 1.00 98.38 174 MET A C 1
ATOM 1344 O O . MET A 1 174 ? 3.033 -9.322 -14.635 1.00 98.38 174 MET A O 1
ATOM 1348 N N . LEU A 1 175 ? 1.510 -10.735 -13.824 1.00 98.31 175 LEU A N 1
ATOM 1349 C CA . LEU A 1 175 ? 1.156 -9.848 -12.719 1.00 98.31 175 LEU A CA 1
ATOM 1350 C C . LEU A 1 175 ? 2.228 -9.933 -11.621 1.00 98.31 175 LEU A C 1
ATOM 1352 O O . LEU A 1 175 ? 2.284 -10.902 -10.866 1.00 98.31 175 LEU A O 1
ATOM 1356 N N . GLY A 1 176 ? 3.106 -8.931 -11.558 1.00 98.12 176 GLY A N 1
ATOM 1357 C CA . GLY A 1 176 ? 4.154 -8.815 -10.542 1.00 98.12 176 GLY A CA 1
ATOM 1358 C C . GLY A 1 176 ? 3.764 -7.846 -9.428 1.00 98.12 176 GLY A C 1
ATOM 1359 O O . GLY A 1 176 ? 3.399 -6.706 -9.712 1.00 98.12 176 GLY A O 1
ATOM 1360 N N . ILE A 1 177 ? 3.839 -8.267 -8.163 1.00 98.12 177 ILE A N 1
ATOM 1361 C CA . ILE A 1 177 ? 3.452 -7.438 -7.009 1.00 98.12 177 ILE A CA 1
ATOM 1362 C C . ILE A 1 177 ? 4.594 -7.376 -5.990 1.00 98.12 177 ILE A C 1
ATOM 1364 O O . ILE A 1 177 ? 5.100 -8.398 -5.531 1.00 98.12 177 ILE A O 1
ATOM 1368 N N . GLY A 1 178 ? 5.003 -6.159 -5.626 1.00 96.38 178 GLY A N 1
ATOM 1369 C CA . GLY A 1 178 ? 6.000 -5.946 -4.578 1.00 96.38 178 GLY A CA 1
ATOM 1370 C C . GLY A 1 178 ? 5.423 -6.192 -3.184 1.00 96.38 178 GLY A C 1
ATOM 1371 O O . GLY A 1 178 ? 4.324 -5.731 -2.881 1.00 96.38 178 GLY A O 1
ATOM 1372 N N . VAL A 1 179 ? 6.148 -6.892 -2.318 1.00 95.69 179 VAL A N 1
ATOM 1373 C CA . VAL A 1 179 ? 5.715 -7.261 -0.960 1.00 95.69 179 VAL A CA 1
ATOM 1374 C C . VAL A 1 179 ? 6.863 -7.144 0.049 1.00 95.69 179 VAL A C 1
ATOM 1376 O O . VAL A 1 179 ? 8.014 -6.962 -0.340 1.00 95.69 179 VAL A O 1
ATOM 1379 N N . GLY A 1 180 ? 6.569 -7.232 1.348 1.00 93.12 180 GLY A N 1
ATOM 1380 C CA . GLY A 1 180 ? 7.603 -7.397 2.376 1.00 93.12 180 GLY A CA 1
ATOM 1381 C C . GLY A 1 180 ? 8.152 -8.827 2.432 1.00 93.12 180 GLY A C 1
ATOM 1382 O O . GLY A 1 180 ? 7.576 -9.749 1.855 1.00 93.12 180 GLY A O 1
ATOM 1383 N N . GLY A 1 181 ? 9.255 -9.034 3.159 1.00 93.12 181 GLY A N 1
ATOM 1384 C CA . GLY A 1 181 ? 9.848 -10.368 3.328 1.00 93.12 181 GLY A CA 1
ATOM 1385 C C . GLY A 1 181 ? 8.905 -11.365 4.002 1.00 93.12 181 GLY A C 1
ATOM 1386 O O . GLY A 1 181 ? 8.841 -12.515 3.583 1.00 93.12 181 GLY A O 1
ATOM 1387 N N . SER A 1 182 ? 8.097 -10.912 4.959 1.00 91.88 182 SER A N 1
ATOM 1388 C CA . SER A 1 182 ? 7.089 -11.736 5.642 1.00 91.88 182 SER A CA 1
ATOM 1389 C C . SER A 1 182 ? 6.024 -12.324 4.698 1.00 91.88 182 SER A C 1
ATOM 1391 O O . SER A 1 182 ? 5.696 -13.501 4.800 1.00 91.88 182 SER A O 1
ATOM 1393 N N . ASP A 1 183 ? 5.512 -11.549 3.736 1.00 94.44 183 ASP A N 1
ATOM 1394 C CA . ASP A 1 183 ? 4.559 -12.054 2.729 1.00 94.44 183 ASP A CA 1
ATOM 1395 C C . ASP A 1 183 ? 5.227 -13.059 1.780 1.00 94.44 183 ASP A C 1
ATOM 1397 O O . ASP A 1 183 ? 4.630 -14.059 1.379 1.00 94.44 183 ASP A O 1
ATOM 1401 N N . ALA A 1 184 ? 6.495 -12.819 1.429 1.00 96.00 184 ALA A N 1
ATOM 1402 C CA . ALA A 1 184 ? 7.276 -13.794 0.679 1.00 96.00 184 ALA A CA 1
ATOM 1403 C C . ALA A 1 184 ? 7.448 -15.097 1.476 1.00 96.00 184 ALA A C 1
ATOM 1405 O O . ALA A 1 184 ? 7.384 -16.175 0.888 1.00 96.00 184 ALA A O 1
ATOM 1406 N N . VAL A 1 185 ? 7.622 -15.019 2.801 1.00 95.81 185 VAL A N 1
ATOM 1407 C CA . VAL A 1 185 ? 7.714 -16.185 3.695 1.00 95.81 185 VAL A CA 1
ATOM 1408 C C . VAL A 1 185 ? 6.415 -16.981 3.714 1.00 95.81 185 VAL A C 1
ATOM 1410 O O . VAL A 1 185 ? 6.498 -18.204 3.639 1.00 95.81 185 VAL A O 1
ATOM 1413 N N . ASP A 1 186 ? 5.243 -16.341 3.724 1.00 94.00 186 ASP A N 1
ATOM 1414 C CA . ASP A 1 186 ? 3.958 -17.049 3.609 1.00 94.00 186 ASP A CA 1
ATOM 1415 C C . ASP A 1 186 ? 3.904 -17.902 2.340 1.00 94.00 186 ASP A C 1
ATOM 1417 O O . ASP A 1 186 ? 3.668 -19.111 2.403 1.00 94.00 186 ASP A O 1
ATOM 1421 N N . ALA A 1 187 ? 4.193 -17.294 1.185 1.00 95.12 187 ALA A N 1
ATOM 1422 C CA . ALA A 1 187 ? 4.187 -18.006 -0.088 1.00 95.12 187 ALA A CA 1
ATOM 1423 C C . ALA A 1 187 ? 5.259 -19.108 -0.122 1.00 95.12 187 ALA A C 1
ATOM 1425 O O . ALA A 1 187 ? 4.974 -20.238 -0.523 1.00 95.12 187 ALA A O 1
ATOM 1426 N N . MET A 1 188 ? 6.476 -18.824 0.365 1.00 97.06 188 MET A N 1
ATOM 1427 C CA . MET A 1 188 ? 7.543 -19.820 0.524 1.00 97.06 188 MET A CA 1
ATOM 1428 C C . MET A 1 188 ? 7.119 -20.973 1.444 1.00 97.06 188 MET A C 1
ATOM 1430 O O . MET A 1 188 ? 7.524 -22.109 1.213 1.00 97.06 188 MET A O 1
ATOM 1434 N N . ALA A 1 189 ? 6.298 -20.718 2.461 1.00 96.00 189 ALA A N 1
ATOM 1435 C CA . ALA A 1 189 ? 5.767 -21.722 3.376 1.00 96.00 189 ALA A CA 1
ATOM 1436 C C . ALA A 1 189 ? 4.549 -22.482 2.818 1.00 96.00 189 ALA A C 1
ATOM 1438 O O . ALA A 1 189 ? 4.136 -23.482 3.404 1.00 96.00 189 ALA A O 1
ATOM 1439 N N . GLY A 1 190 ? 4.003 -22.053 1.675 1.00 92.44 190 GLY A N 1
ATOM 1440 C CA . GLY A 1 190 ? 2.797 -22.621 1.068 1.00 92.44 190 GLY A CA 1
ATOM 1441 C C . GLY A 1 190 ? 1.493 -22.116 1.690 1.00 92.44 190 GLY A C 1
ATOM 1442 O O . GLY A 1 190 ? 0.437 -22.698 1.439 1.00 92.44 190 GLY A O 1
ATOM 1443 N N . LEU A 1 191 ? 1.556 -21.053 2.496 1.00 93.50 191 LEU A N 1
ATOM 1444 C CA . LEU A 1 191 ? 0.383 -20.389 3.050 1.00 93.50 191 LEU A CA 1
ATOM 1445 C C . LEU A 1 191 ? -0.302 -19.523 1.975 1.00 93.50 191 LEU A C 1
ATOM 1447 O O . LEU A 1 191 ? 0.363 -19.057 1.043 1.00 93.50 191 LEU A O 1
ATOM 1451 N N . PRO A 1 192 ? -1.626 -19.299 2.078 1.00 93.12 192 PRO A N 1
ATOM 1452 C CA . PRO A 1 192 ? -2.319 -18.314 1.256 1.00 93.12 192 PRO A CA 1
ATOM 1453 C C . PRO A 1 192 ? -1.677 -16.933 1.380 1.00 93.12 192 PRO A C 1
ATOM 1455 O O . PRO A 1 192 ? -1.476 -16.446 2.490 1.00 93.12 192 PRO A O 1
ATOM 1458 N N . TRP A 1 193 ? -1.405 -16.287 0.248 1.00 95.62 193 TRP A N 1
ATOM 1459 C CA . TRP A 1 193 ? -1.035 -14.877 0.242 1.00 95.62 193 TRP A CA 1
ATOM 1460 C C . TRP A 1 193 ? -2.298 -14.024 0.128 1.00 95.62 193 TRP A C 1
ATOM 1462 O O . TRP A 1 193 ? -3.106 -14.224 -0.782 1.00 95.62 193 TRP A O 1
ATOM 1472 N N . GLU A 1 194 ? -2.477 -13.091 1.057 1.00 94.38 194 GLU A N 1
ATOM 1473 C CA . GLU A 1 194 ? -3.668 -12.249 1.133 1.00 94.38 194 GLU A CA 1
ATOM 1474 C C . GLU A 1 194 ? -3.455 -10.889 0.457 1.00 94.38 194 GLU A C 1
ATOM 1476 O O . GLU A 1 194 ? -2.468 -10.193 0.700 1.00 94.38 194 GLU A O 1
ATOM 1481 N N . LEU A 1 195 ? -4.408 -10.491 -0.388 1.00 95.31 195 LEU A N 1
ATOM 1482 C CA . LEU A 1 195 ? -4.395 -9.217 -1.102 1.00 95.31 195 LEU A CA 1
ATOM 1483 C C . LEU A 1 195 ? -5.804 -8.628 -1.139 1.00 95.31 195 LEU A C 1
ATOM 1485 O O . LEU A 1 195 ? -6.708 -9.239 -1.699 1.00 95.31 195 LEU A O 1
ATOM 1489 N N . VAL A 1 196 ? -5.995 -7.412 -0.621 1.00 94.44 196 VAL A N 1
ATOM 1490 C CA . VAL A 1 196 ? -7.241 -6.661 -0.859 1.00 94.44 196 VAL A CA 1
ATOM 1491 C C . VAL A 1 196 ? -7.428 -6.501 -2.368 1.00 94.44 196 VAL A C 1
ATOM 1493 O O . VAL A 1 196 ? -6.539 -5.968 -3.036 1.00 94.44 196 VAL A O 1
ATOM 1496 N N . CYS A 1 197 ? -8.558 -6.977 -2.895 1.00 96.88 197 CYS A N 1
ATOM 1497 C CA . CYS A 1 197 ? -8.857 -7.025 -4.321 1.00 96.88 197 CYS A CA 1
ATOM 1498 C C . CYS A 1 197 ? -8.641 -5.638 -4.940 1.00 96.88 197 CYS A C 1
ATOM 1500 O O . CYS A 1 197 ? -9.376 -4.717 -4.593 1.00 96.88 197 CYS A O 1
ATOM 1502 N N . PRO A 1 198 ? -7.658 -5.434 -5.830 1.00 97.69 198 PRO A N 1
ATOM 1503 C CA . PRO A 1 198 ? -7.367 -4.096 -6.328 1.00 97.69 198 PRO A CA 1
ATOM 1504 C C . PRO A 1 198 ? -8.491 -3.549 -7.210 1.00 97.69 198 PRO A C 1
ATOM 1506 O O . PRO A 1 198 ? -9.152 -4.297 -7.933 1.00 97.69 198 PRO A O 1
ATOM 1509 N N . LYS A 1 199 ? -8.658 -2.225 -7.204 1.00 98.38 199 LYS A N 1
ATOM 1510 C CA . LYS A 1 199 ? -9.355 -1.521 -8.293 1.00 98.38 199 LYS A CA 1
ATOM 1511 C C . LYS A 1 199 ? -8.496 -1.534 -9.562 1.00 98.38 199 LYS A C 1
ATOM 1513 O O . LYS A 1 199 ? -7.295 -1.787 -9.488 1.00 98.38 199 LYS A O 1
ATOM 1518 N N . VAL A 1 200 ? -9.070 -1.239 -10.722 1.00 98.56 200 VAL A N 1
ATOM 1519 C CA . VAL A 1 200 ? -8.357 -1.264 -12.008 1.00 98.56 200 VAL A CA 1
ATOM 1520 C C . VAL A 1 200 ? -8.515 0.073 -12.724 1.00 98.56 200 VAL A C 1
ATOM 1522 O O . VAL A 1 200 ? -9.634 0.484 -13.013 1.00 98.56 200 VAL A O 1
ATOM 1525 N N . ILE A 1 201 ? -7.399 0.741 -13.028 1.00 98.69 201 ILE A N 1
ATOM 1526 C CA . ILE A 1 201 ? -7.376 1.908 -13.920 1.00 98.69 201 ILE A CA 1
ATOM 1527 C C . ILE A 1 201 ? -6.984 1.426 -15.315 1.00 98.69 201 ILE A C 1
ATOM 1529 O O . ILE A 1 201 ? -5.883 0.905 -15.499 1.00 98.69 201 ILE A O 1
ATOM 1533 N N . GLY A 1 202 ? -7.858 1.639 -16.294 1.00 98.69 202 GLY A N 1
ATOM 1534 C CA . GLY A 1 202 ? -7.560 1.394 -17.699 1.00 98.69 202 GLY A CA 1
ATOM 1535 C C . GLY A 1 202 ? -6.707 2.520 -18.283 1.00 98.69 202 GLY A C 1
ATOM 1536 O O . GLY A 1 202 ? -7.123 3.676 -18.297 1.00 98.69 202 GLY A O 1
ATOM 1537 N N . ILE A 1 203 ? -5.527 2.209 -18.811 1.00 98.75 203 ILE A N 1
ATOM 1538 C CA . ILE A 1 203 ? -4.685 3.172 -19.528 1.00 98.75 203 ILE A CA 1
ATOM 1539 C C . ILE A 1 203 ? -4.867 2.948 -21.028 1.00 98.75 203 ILE A C 1
ATOM 1541 O O . ILE A 1 203 ? -4.261 2.051 -21.617 1.00 98.75 203 ILE A O 1
ATOM 1545 N N . HIS A 1 204 ? -5.730 3.754 -21.643 1.00 98.56 204 HIS A N 1
ATOM 1546 C CA . HIS A 1 204 ? -6.030 3.662 -23.065 1.00 98.56 204 HIS A CA 1
ATOM 1547 C C . HIS A 1 204 ? -4.975 4.410 -23.882 1.00 98.56 204 HIS A C 1
ATOM 1549 O O . HIS A 1 204 ? -4.962 5.647 -23.911 1.00 98.56 204 HIS A O 1
ATOM 1555 N N . ILE A 1 205 ? -4.107 3.668 -24.571 1.00 98.31 205 ILE A N 1
ATOM 1556 C CA . ILE A 1 205 ? -3.050 4.241 -25.408 1.00 98.31 205 ILE A CA 1
ATOM 1557 C C . ILE A 1 205 ? -3.354 4.110 -26.904 1.00 98.31 205 ILE A C 1
ATOM 1559 O O . ILE A 1 205 ? -3.752 3.056 -27.408 1.00 98.31 205 ILE A O 1
ATOM 1563 N N . THR A 1 206 ? -3.152 5.210 -27.627 1.00 98.56 206 THR A N 1
ATOM 1564 C CA . THR A 1 206 ? -3.388 5.341 -29.075 1.00 98.56 206 THR A CA 1
ATOM 1565 C C . THR A 1 206 ? -2.181 5.975 -29.764 1.00 98.56 206 THR A C 1
ATOM 1567 O O . THR A 1 206 ? -1.318 6.528 -29.089 1.00 98.56 206 THR A O 1
ATOM 1570 N N . GLY A 1 207 ? -2.105 5.894 -31.095 1.00 98.06 207 GLY A N 1
ATOM 1571 C CA . GLY A 1 207 ? -0.966 6.426 -31.850 1.00 98.06 207 GLY A CA 1
ATOM 1572 C C . GLY A 1 207 ? 0.312 5.597 -31.690 1.00 98.06 207 GLY A C 1
ATOM 1573 O O . GLY A 1 207 ? 0.263 4.446 -31.259 1.00 98.06 207 GLY A O 1
ATOM 1574 N N . GLU A 1 208 ? 1.448 6.196 -32.039 1.00 97.25 208 GLU A N 1
ATOM 1575 C CA . GLU A 1 208 ? 2.794 5.614 -31.930 1.00 97.25 208 GLU A CA 1
ATOM 1576 C C . GLU A 1 208 ? 3.798 6.679 -31.468 1.00 97.25 208 GLU A C 1
ATOM 1578 O O . GLU A 1 208 ? 3.645 7.855 -31.797 1.00 97.25 208 GLU A O 1
ATOM 1583 N N . LEU A 1 209 ? 4.820 6.279 -30.704 1.00 95.69 209 LEU A N 1
ATOM 1584 C CA . LEU A 1 209 ? 5.880 7.186 -30.243 1.00 95.69 209 LEU A CA 1
ATOM 1585 C C . LEU A 1 209 ? 6.664 7.757 -31.435 1.00 95.69 209 LEU A C 1
ATOM 1587 O O . LEU A 1 209 ? 7.005 7.023 -32.360 1.00 95.69 209 LEU A O 1
ATOM 1591 N N . GLN A 1 210 ? 6.970 9.057 -31.395 1.00 93.44 210 GLN A N 1
ATOM 1592 C CA . GLN A 1 210 ? 7.666 9.771 -32.471 1.00 93.44 210 GLN A CA 1
ATOM 1593 C C . GLN A 1 210 ? 8.911 10.503 -31.962 1.00 93.44 210 GLN A C 1
ATOM 1595 O O . GLN A 1 210 ? 8.919 11.086 -30.877 1.00 93.44 210 GLN A O 1
ATOM 1600 N N . GLY A 1 211 ? 9.947 10.558 -32.801 1.00 93.75 211 GLY A N 1
ATOM 1601 C CA . GLY A 1 211 ? 11.137 11.370 -32.550 1.00 93.75 211 GLY A CA 1
ATOM 1602 C C . GLY A 1 211 ? 11.858 10.988 -31.255 1.00 93.75 211 GLY A C 1
ATOM 1603 O O . GLY A 1 211 ? 12.335 9.869 -31.125 1.00 93.75 211 GLY A O 1
ATOM 1604 N N . TRP A 1 212 ? 11.982 11.945 -30.332 1.00 96.12 212 TRP A N 1
ATOM 1605 C CA . TRP A 1 212 ? 12.691 11.771 -29.056 1.00 96.12 212 TRP A CA 1
ATOM 1606 C C . TRP A 1 212 ? 11.856 11.090 -27.965 1.00 96.12 212 TRP A C 1
ATOM 1608 O O . TRP A 1 212 ? 12.403 10.762 -26.915 1.00 96.12 212 TRP A O 1
ATOM 1618 N N . SER A 1 213 ? 10.552 10.915 -28.182 1.00 95.38 213 SER A N 1
ATOM 1619 C CA . SER A 1 213 ? 9.657 10.326 -27.189 1.00 95.38 213 SER A CA 1
ATOM 1620 C C . SER A 1 213 ? 9.891 8.824 -27.048 1.00 95.38 213 SER A C 1
ATOM 1622 O O . SER A 1 213 ? 10.030 8.096 -28.029 1.00 95.38 213 SER A O 1
ATOM 1624 N N . SER A 1 214 ? 9.887 8.358 -25.808 1.00 94.62 214 SER A N 1
ATOM 1625 C CA . SER A 1 214 ? 10.231 7.005 -25.383 1.00 94.62 214 SER A CA 1
ATOM 1626 C C . SER A 1 214 ? 9.143 6.412 -24.480 1.00 94.62 214 SER A C 1
ATOM 1628 O O . SER A 1 214 ? 8.235 7.101 -24.006 1.00 94.62 214 SER A O 1
ATOM 1630 N N . SER A 1 215 ? 9.247 5.116 -24.177 1.00 93.12 215 SER A N 1
ATOM 1631 C CA . SER A 1 215 ? 8.363 4.463 -23.202 1.00 93.12 215 SER A CA 1
ATOM 1632 C C . SER A 1 215 ? 8.456 5.086 -21.808 1.00 93.12 215 SER A C 1
ATOM 1634 O O . SER A 1 215 ? 7.463 5.118 -21.079 1.00 93.12 215 SER A O 1
ATOM 1636 N N . LYS A 1 216 ? 9.621 5.640 -21.446 1.00 94.88 216 LYS A N 1
ATOM 1637 C CA . LYS A 1 216 ? 9.826 6.325 -20.167 1.00 94.88 216 LYS A CA 1
ATOM 1638 C C . LYS A 1 216 ? 8.924 7.549 -20.026 1.00 94.88 216 LYS A C 1
ATOM 1640 O O . LYS A 1 216 ? 8.434 7.823 -18.934 1.00 94.88 216 LYS A O 1
ATOM 1645 N N . ASP A 1 217 ? 8.632 8.234 -21.125 1.00 96.88 217 ASP A N 1
ATOM 1646 C CA . ASP A 1 217 ? 7.806 9.441 -21.108 1.00 96.88 217 ASP A CA 1
ATOM 1647 C C . ASP A 1 217 ? 6.335 9.130 -20.818 1.00 96.88 217 ASP A C 1
ATOM 1649 O O . ASP A 1 217 ? 5.643 9.938 -20.197 1.00 96.88 217 ASP A O 1
ATOM 1653 N N . ILE A 1 218 ? 5.866 7.929 -21.181 1.00 97.62 218 ILE A N 1
ATOM 1654 C CA . ILE A 1 218 ? 4.508 7.465 -20.866 1.00 97.62 218 ILE A CA 1
ATOM 1655 C C . ILE A 1 218 ? 4.334 7.401 -19.347 1.00 97.62 218 ILE A C 1
ATOM 1657 O O . ILE A 1 218 ? 3.381 7.966 -18.809 1.00 97.62 218 ILE A O 1
ATOM 1661 N N . ILE A 1 219 ? 5.266 6.747 -18.645 1.00 96.12 219 ILE A N 1
ATOM 1662 C CA . ILE A 1 219 ? 5.174 6.597 -17.190 1.00 96.12 219 ILE A CA 1
ATOM 1663 C C . ILE A 1 219 ? 5.521 7.889 -16.442 1.00 96.12 219 ILE A C 1
ATOM 1665 O O . ILE A 1 219 ? 4.872 8.188 -15.445 1.00 96.12 219 ILE A O 1
ATOM 1669 N N . CYS A 1 220 ? 6.436 8.719 -16.954 1.00 96.19 220 CYS A N 1
ATOM 1670 C CA . CYS A 1 220 ? 6.682 10.056 -16.403 1.00 96.19 220 CYS A CA 1
ATOM 1671 C C . CYS A 1 220 ? 5.429 10.946 -16.471 1.00 96.19 220 CYS A C 1
ATOM 1673 O O . CYS A 1 220 ? 5.093 11.613 -15.488 1.00 96.19 220 CYS A O 1
ATOM 1675 N N . LYS A 1 221 ? 4.699 10.922 -17.595 1.00 96.81 221 LYS A N 1
ATOM 1676 C CA . LYS A 1 221 ? 3.422 11.633 -17.746 1.00 96.81 221 LYS A CA 1
ATOM 1677 C C . LYS A 1 221 ? 2.339 11.057 -16.834 1.00 96.81 221 LYS A C 1
ATOM 1679 O O . LYS A 1 221 ? 1.626 11.816 -16.183 1.00 96.81 221 LYS A O 1
ATOM 1684 N N . LEU A 1 222 ? 2.226 9.730 -16.747 1.00 96.62 222 LEU A N 1
ATOM 1685 C CA . LEU A 1 222 ? 1.282 9.075 -15.834 1.00 96.62 222 LEU A CA 1
ATOM 1686 C C . LEU A 1 222 ? 1.566 9.404 -14.370 1.00 96.62 222 LEU A C 1
ATOM 1688 O O . LEU A 1 222 ? 0.619 9.638 -13.626 1.00 96.62 222 LEU A O 1
ATOM 1692 N N . ALA A 1 223 ? 2.836 9.478 -13.965 1.00 94.94 223 ALA A N 1
ATOM 1693 C CA . ALA A 1 223 ? 3.211 9.916 -12.626 1.00 94.94 223 ALA A CA 1
ATOM 1694 C C . ALA A 1 223 ? 2.733 11.341 -12.342 1.00 94.94 223 ALA A C 1
ATOM 1696 O O . ALA A 1 223 ? 2.179 11.594 -11.278 1.00 94.94 223 ALA A O 1
ATOM 1697 N N . GLY A 1 224 ? 2.832 12.231 -13.330 1.00 94.81 224 GLY A N 1
ATOM 1698 C CA . GLY A 1 224 ? 2.252 13.568 -13.266 1.00 94.81 224 GLY A CA 1
ATOM 1699 C C . GLY A 1 224 ? 0.733 13.603 -13.093 1.00 94.81 224 GLY A C 1
ATOM 1700 O O . GLY A 1 224 ? 0.218 14.419 -12.334 1.00 94.81 224 GLY A O 1
ATOM 1701 N N . ILE A 1 225 ? 0.014 12.711 -13.780 1.00 96.19 225 ILE A N 1
ATOM 1702 C CA . ILE A 1 225 ? -1.454 12.622 -13.719 1.00 96.19 225 ILE A CA 1
ATOM 1703 C C . ILE A 1 225 ? -1.919 12.017 -12.390 1.00 96.19 225 ILE A C 1
ATOM 1705 O O . ILE A 1 225 ? -2.886 12.488 -11.795 1.00 96.19 225 ILE A O 1
ATOM 1709 N N . LEU A 1 226 ? -1.255 10.954 -11.936 1.00 95.69 226 LEU A N 1
ATOM 1710 C CA . LEU A 1 226 ? -1.687 10.163 -10.786 1.00 95.69 226 LEU A CA 1
ATOM 1711 C C . LEU A 1 226 ? -1.120 10.663 -9.457 1.00 95.69 226 LEU A C 1
ATOM 1713 O O . LEU A 1 226 ? -1.671 10.309 -8.416 1.00 95.69 226 LEU A O 1
ATOM 1717 N N . SER A 1 227 ? -0.057 11.472 -9.457 1.00 92.81 227 SER A N 1
ATOM 1718 C CA . SER A 1 227 ? 0.797 11.733 -8.286 1.00 92.81 227 SER A CA 1
ATOM 1719 C C . SER A 1 227 ? 1.410 10.452 -7.691 1.00 92.81 227 SER A C 1
ATOM 1721 O O . SER A 1 227 ? 1.131 9.337 -8.137 1.00 92.81 227 SER A O 1
ATOM 1723 N N . VAL A 1 228 ? 2.196 10.579 -6.618 1.00 87.19 228 VAL A N 1
ATOM 1724 C CA . VAL A 1 228 ? 2.746 9.426 -5.871 1.00 87.19 228 VAL A CA 1
ATOM 1725 C C . VAL A 1 228 ? 1.704 8.502 -5.215 1.00 87.19 228 VAL A C 1
ATOM 1727 O O . VAL A 1 228 ? 2.057 7.436 -4.710 1.00 87.19 228 VAL A O 1
ATOM 1730 N N . SER A 1 229 ? 0.423 8.889 -5.179 1.00 86.38 229 SER A N 1
ATOM 1731 C CA . SER A 1 229 ? -0.616 8.170 -4.418 1.00 86.38 229 SER A CA 1
ATOM 1732 C C . SER A 1 229 ? -1.837 7.721 -5.228 1.00 86.38 229 SER A C 1
ATOM 1734 O O . SER A 1 229 ? -2.609 6.889 -4.746 1.00 86.38 229 SER A O 1
ATOM 1736 N N . GLY A 1 230 ? -2.021 8.201 -6.463 1.00 91.06 230 GLY A N 1
ATOM 1737 C CA . GLY A 1 230 ? -3.232 7.932 -7.251 1.00 91.06 230 GLY A CA 1
ATOM 1738 C C . GLY A 1 230 ? -3.417 6.472 -7.664 1.00 91.06 230 GLY A C 1
ATOM 1739 O O . GLY A 1 230 ? -4.551 6.054 -7.926 1.00 91.06 230 GLY A O 1
ATOM 1740 N N . GLY A 1 231 ? -2.334 5.686 -7.678 1.00 93.19 231 GLY A N 1
ATOM 1741 C CA . GLY A 1 231 ? -2.345 4.246 -7.927 1.00 93.19 231 GLY A CA 1
ATOM 1742 C C . GLY A 1 231 ? -2.582 3.381 -6.683 1.00 93.19 231 GLY A C 1
ATOM 1743 O O . GLY A 1 231 ? -2.758 2.172 -6.827 1.00 93.19 231 GLY A O 1
ATOM 1744 N N . LYS A 1 232 ? -2.618 3.946 -5.466 1.00 91.81 232 LYS A N 1
ATOM 1745 C CA . LYS A 1 232 ? -2.745 3.165 -4.222 1.00 91.81 232 LYS A CA 1
ATOM 1746 C C . LYS A 1 232 ? -3.978 2.254 -4.244 1.00 91.81 232 LYS A C 1
ATOM 1748 O O . LYS A 1 232 ? -5.102 2.721 -4.400 1.00 91.81 232 LYS A O 1
ATOM 1753 N N . GLY A 1 233 ? -3.759 0.951 -4.042 1.00 93.88 233 GLY A N 1
ATOM 1754 C CA . GLY A 1 233 ? -4.827 -0.060 -4.046 1.00 93.88 233 GLY A CA 1
ATOM 1755 C C . GLY A 1 233 ? -5.402 -0.357 -5.436 1.00 93.88 233 GLY A C 1
ATOM 1756 O O . GLY A 1 233 ? -6.469 -0.960 -5.539 1.00 93.88 233 GLY A O 1
ATOM 1757 N N . LYS A 1 234 ? -4.713 0.068 -6.506 1.00 97.81 234 LYS A N 1
ATOM 1758 C CA . LYS A 1 234 ? -5.150 -0.100 -7.895 1.00 97.81 234 LYS A CA 1
ATOM 1759 C C . LYS A 1 234 ? -4.095 -0.810 -8.744 1.00 97.81 234 LYS A C 1
ATOM 1761 O O . LYS A 1 234 ? -2.901 -0.707 -8.460 1.00 97.81 234 LYS A O 1
ATOM 1766 N N . ILE A 1 235 ? -4.529 -1.515 -9.781 1.00 98.69 235 ILE A N 1
ATOM 1767 C CA . ILE A 1 235 ? -3.685 -2.023 -10.868 1.00 98.69 235 ILE A CA 1
ATOM 1768 C C . ILE A 1 235 ? -3.845 -1.094 -12.073 1.00 98.69 235 ILE A C 1
ATOM 1770 O O . ILE A 1 235 ? -4.965 -0.706 -12.403 1.00 98.69 235 ILE A O 1
ATOM 1774 N N . LEU A 1 236 ? -2.734 -0.732 -12.718 1.00 98.75 236 LEU A N 1
ATOM 1775 C CA . LEU A 1 236 ? -2.760 -0.024 -14.000 1.00 98.75 236 LEU A CA 1
ATOM 1776 C C . LEU A 1 236 ? -2.776 -1.051 -15.137 1.00 98.75 236 LEU A C 1
ATOM 1778 O O . LEU A 1 236 ? -1.830 -1.822 -15.285 1.00 98.75 236 LEU A O 1
ATOM 1782 N N . GLU A 1 237 ? -3.839 -1.082 -15.930 1.00 98.81 237 GLU A N 1
ATOM 1783 C CA . GLU A 1 237 ? -4.000 -2.041 -17.022 1.00 98.81 237 GLU A CA 1
ATOM 1784 C C . GLU A 1 237 ? -3.999 -1.317 -18.368 1.00 98.81 237 GLU A C 1
ATOM 1786 O O . GLU A 1 237 ? -4.875 -0.501 -18.648 1.00 98.81 237 GLU A O 1
ATOM 1791 N N . PHE A 1 238 ? -3.002 -1.595 -19.206 1.00 98.69 238 PHE A N 1
ATOM 1792 C CA . PHE A 1 238 ? -2.854 -0.935 -20.501 1.00 98.69 238 PHE A CA 1
ATOM 1793 C C . PHE A 1 238 ? -3.688 -1.613 -21.585 1.00 98.69 238 PHE A C 1
ATOM 1795 O O . PHE A 1 238 ? -3.644 -2.830 -21.750 1.00 98.69 238 PHE A O 1
ATOM 1802 N N . PHE A 1 239 ? -4.393 -0.813 -22.384 1.00 98.38 239 PHE A N 1
ATOM 1803 C CA . PHE A 1 239 ? -5.175 -1.290 -23.523 1.00 98.38 239 PHE A CA 1
ATOM 1804 C C . PHE A 1 239 ? -5.188 -0.266 -24.667 1.00 98.38 239 PHE A C 1
ATOM 1806 O O . PHE A 1 239 ? -4.680 0.848 -24.542 1.00 98.38 239 PHE A O 1
ATOM 1813 N N . GLY A 1 240 ? -5.773 -0.646 -25.804 1.00 97.50 240 GLY A N 1
ATOM 1814 C CA . GLY A 1 240 ? -5.866 0.202 -26.993 1.00 97.50 240 GLY A CA 1
ATOM 1815 C C . GLY A 1 240 ? -4.838 -0.119 -28.082 1.00 97.50 240 GLY A C 1
ATOM 1816 O O . GLY A 1 240 ? -3.925 -0.926 -27.886 1.00 97.50 240 GLY A O 1
ATOM 1817 N N . PRO A 1 241 ? -4.992 0.485 -29.273 1.00 97.38 241 PRO A N 1
ATOM 1818 C CA . PRO A 1 241 ? -4.180 0.159 -30.443 1.00 97.38 241 PRO A CA 1
ATOM 1819 C C . PRO A 1 241 ? -2.694 0.505 -30.274 1.00 97.38 241 PRO A C 1
ATOM 1821 O O . PRO A 1 241 ? -1.856 -0.195 -30.842 1.00 97.38 241 PRO A O 1
ATOM 1824 N N . GLY A 1 242 ? -2.360 1.517 -29.463 1.00 97.56 242 GLY A N 1
ATOM 1825 C CA . GLY A 1 242 ? -0.975 1.932 -29.210 1.00 97.56 242 GLY A CA 1
ATOM 1826 C C . GLY A 1 242 ? -0.144 0.877 -28.471 1.00 97.56 242 GLY A C 1
ATOM 1827 O O . GLY A 1 242 ? 1.073 0.866 -28.584 1.00 97.56 242 GLY A O 1
ATOM 1828 N N . VAL A 1 243 ? -0.772 -0.084 -27.780 1.00 97.38 243 VAL A N 1
ATOM 1829 C CA . VAL A 1 243 ? -0.049 -1.193 -27.125 1.00 97.38 243 VAL A CA 1
ATOM 1830 C C . VAL A 1 243 ? 0.773 -1.999 -28.133 1.00 97.38 243 VAL A C 1
ATOM 1832 O O . VAL A 1 243 ? 1.879 -2.441 -27.832 1.00 97.38 243 VAL A O 1
ATOM 1835 N N . ARG A 1 244 ? 0.262 -2.167 -29.360 1.00 96.06 244 ARG A N 1
ATOM 1836 C CA . ARG A 1 244 ? 0.914 -2.977 -30.402 1.00 96.06 244 ARG A CA 1
ATOM 1837 C C . ARG A 1 244 ? 2.194 -2.345 -30.948 1.00 96.06 244 ARG A C 1
ATOM 1839 O O . ARG A 1 244 ? 2.944 -3.033 -31.633 1.00 96.06 244 ARG A O 1
ATOM 1846 N N . THR A 1 245 ? 2.437 -1.068 -30.659 1.00 96.31 245 THR A N 1
ATOM 1847 C CA . THR A 1 245 ? 3.613 -0.330 -31.136 1.00 96.31 245 THR A CA 1
ATOM 1848 C C . THR A 1 245 ? 4.781 -0.404 -30.151 1.00 96.31 245 THR A C 1
ATOM 1850 O O . THR A 1 245 ? 5.834 0.161 -30.426 1.00 96.31 245 THR A O 1
ATOM 1853 N N . LEU A 1 246 ? 4.608 -1.054 -28.992 1.00 96.81 246 LEU A N 1
ATOM 1854 C CA . LEU A 1 246 ? 5.615 -1.122 -27.934 1.00 96.81 246 LEU A CA 1
ATOM 1855 C C . LEU A 1 246 ? 6.327 -2.484 -27.900 1.00 96.81 246 LEU A C 1
ATOM 1857 O O . LEU A 1 246 ? 5.710 -3.552 -28.004 1.00 96.81 246 LEU A O 1
ATOM 1861 N N . GLY A 1 247 ? 7.645 -2.434 -27.704 1.00 96.38 247 GLY A N 1
ATOM 1862 C CA . GLY A 1 247 ? 8.474 -3.606 -27.424 1.00 96.38 247 GLY A CA 1
ATOM 1863 C C . GLY A 1 247 ? 8.251 -4.171 -26.017 1.00 96.38 247 GLY A C 1
ATOM 1864 O O . GLY A 1 247 ? 7.692 -3.505 -25.141 1.00 96.38 247 GLY A O 1
ATOM 1865 N N . ALA A 1 248 ? 8.705 -5.403 -25.779 1.00 97.06 248 ALA A N 1
ATOM 1866 C CA . ALA A 1 248 ? 8.528 -6.072 -24.481 1.00 97.06 248 ALA A CA 1
ATOM 1867 C C . ALA A 1 248 ? 9.233 -5.324 -23.333 1.00 97.06 248 ALA A C 1
ATOM 1869 O O . ALA A 1 248 ? 8.644 -5.064 -22.283 1.00 97.06 248 ALA A O 1
ATOM 1870 N N . THR A 1 249 ? 10.485 -4.925 -23.550 1.00 96.06 249 THR A N 1
ATOM 1871 C CA . THR A 1 249 ? 11.296 -4.150 -22.596 1.00 96.06 249 THR A CA 1
ATOM 1872 C C . THR A 1 249 ? 10.749 -2.739 -22.395 1.00 96.06 249 THR A C 1
ATOM 1874 O O . THR A 1 249 ? 10.718 -2.255 -21.268 1.00 96.06 249 THR A O 1
ATOM 1877 N N . ALA A 1 250 ? 10.221 -2.113 -23.450 1.00 95.62 250 ALA A N 1
ATOM 1878 C CA . ALA A 1 250 ? 9.552 -0.818 -23.366 1.00 95.62 250 ALA A CA 1
ATOM 1879 C C . ALA A 1 250 ? 8.308 -0.860 -22.458 1.00 95.62 250 ALA A C 1
ATOM 1881 O O . ALA A 1 250 ? 8.110 0.038 -21.639 1.00 95.62 250 ALA A O 1
ATOM 1882 N N . MET A 1 251 ? 7.493 -1.916 -22.556 1.00 98.31 251 MET A N 1
ATOM 1883 C CA . MET A 1 251 ? 6.379 -2.145 -21.628 1.00 98.31 251 MET A CA 1
ATOM 1884 C C . MET A 1 251 ? 6.878 -2.403 -20.198 1.00 98.31 251 MET A C 1
ATOM 1886 O O . MET A 1 251 ? 6.300 -1.881 -19.246 1.00 98.31 251 MET A O 1
ATOM 1890 N N . ALA A 1 252 ? 7.987 -3.134 -20.036 1.00 97.56 252 ALA A N 1
ATOM 1891 C CA . ALA A 1 252 ? 8.598 -3.379 -18.729 1.00 97.56 252 ALA A CA 1
ATOM 1892 C C . ALA A 1 252 ? 9.044 -2.080 -18.038 1.00 97.56 252 ALA A C 1
ATOM 1894 O O . ALA A 1 252 ? 8.748 -1.904 -16.861 1.00 97.56 252 ALA A O 1
ATOM 1895 N N . THR A 1 253 ? 9.646 -1.128 -18.766 1.00 96.31 253 THR A N 1
ATOM 1896 C CA . THR A 1 253 ? 9.985 0.219 -18.263 1.00 96.31 253 THR A CA 1
ATOM 1897 C C . THR A 1 253 ? 8.774 0.924 -17.645 1.00 96.31 253 THR A C 1
ATOM 1899 O O . THR A 1 253 ? 8.874 1.507 -16.564 1.00 96.31 253 THR A O 1
ATOM 1902 N N . ILE A 1 254 ? 7.622 0.858 -18.319 1.00 97.75 254 ILE A N 1
ATOM 1903 C CA . ILE A 1 254 ? 6.379 1.498 -17.871 1.00 97.75 254 ILE A CA 1
ATOM 1904 C C . ILE A 1 254 ? 5.845 0.803 -16.618 1.00 97.75 254 ILE A C 1
ATOM 1906 O O . ILE A 1 254 ? 5.493 1.469 -15.645 1.00 97.75 254 ILE A O 1
ATOM 1910 N N . CYS A 1 255 ? 5.802 -0.533 -16.620 1.00 98.19 255 CYS A N 1
ATOM 1911 C CA . CYS A 1 255 ? 5.329 -1.284 -15.464 1.00 98.19 255 CYS A CA 1
ATOM 1912 C C . CYS A 1 255 ? 6.261 -1.148 -14.261 1.00 98.19 255 CYS A C 1
ATOM 1914 O O . CYS A 1 255 ? 5.788 -1.056 -13.139 1.00 98.19 255 CYS A O 1
ATOM 1916 N N . ASN A 1 256 ? 7.573 -1.087 -14.478 1.00 95.38 256 ASN A N 1
ATOM 1917 C CA . ASN A 1 256 ? 8.568 -0.894 -13.433 1.00 95.38 256 ASN A CA 1
ATOM 1918 C C . ASN A 1 256 ? 8.276 0.378 -12.630 1.00 95.38 256 ASN A C 1
ATOM 1920 O O . ASN A 1 256 ? 8.065 0.308 -11.420 1.00 95.38 256 ASN A O 1
ATOM 1924 N N . MET A 1 257 ? 8.182 1.520 -13.319 1.00 94.44 257 MET A N 1
ATOM 1925 C CA . MET A 1 257 ? 8.028 2.819 -12.664 1.00 94.44 257 MET A CA 1
ATOM 1926 C C . MET A 1 257 ? 6.572 3.120 -12.237 1.00 94.44 257 MET A C 1
ATOM 1928 O O . MET A 1 257 ? 6.255 4.188 -11.716 1.00 94.44 257 MET A O 1
ATOM 1932 N N . SER A 1 258 ? 5.646 2.168 -12.402 1.00 95.19 258 SER A N 1
ATOM 1933 C CA . SER A 1 258 ? 4.308 2.283 -11.809 1.00 95.19 258 SER A CA 1
ATOM 1934 C C . SER A 1 258 ? 4.339 2.173 -10.280 1.00 95.19 258 SER A C 1
ATOM 1936 O O . SER A 1 258 ? 3.378 2.562 -9.607 1.00 95.19 258 SER A O 1
ATOM 1938 N N . ALA A 1 259 ? 5.428 1.653 -9.708 1.00 91.56 259 ALA A N 1
ATOM 1939 C CA . ALA A 1 259 ? 5.637 1.620 -8.266 1.00 91.56 259 ALA A CA 1
ATOM 1940 C C . ALA A 1 259 ? 5.659 3.037 -7.659 1.00 91.56 259 ALA A C 1
ATOM 1942 O O . ALA A 1 259 ? 5.175 3.245 -6.548 1.00 91.56 259 ALA A O 1
ATOM 1943 N N . GLU A 1 260 ? 6.162 4.022 -8.405 1.00 88.88 260 GLU A N 1
ATOM 1944 C CA . GLU A 1 260 ? 6.310 5.420 -7.989 1.00 88.88 260 GLU A CA 1
ATOM 1945 C C . GLU A 1 260 ? 4.974 6.153 -7.838 1.00 88.88 260 GLU A C 1
ATOM 1947 O O . GLU A 1 260 ? 4.922 7.147 -7.121 1.00 88.88 260 GLU A O 1
ATOM 1952 N N . VAL A 1 261 ? 3.895 5.651 -8.450 1.00 92.00 261 VAL A N 1
ATOM 1953 C CA . VAL A 1 261 ? 2.524 6.174 -8.269 1.00 92.00 261 VAL A CA 1
ATOM 1954 C C . VAL A 1 261 ? 1.717 5.386 -7.233 1.00 92.00 261 VAL A C 1
ATOM 1956 O O . VAL A 1 261 ? 0.499 5.543 -7.120 1.00 92.00 261 VAL A O 1
ATOM 1959 N N . GLY A 1 262 ? 2.380 4.482 -6.506 1.00 89.56 262 GLY A N 1
ATOM 1960 C CA . GLY A 1 262 ? 1.776 3.650 -5.468 1.00 89.56 262 GLY A CA 1
ATOM 1961 C C . GLY A 1 262 ? 0.907 2.505 -5.994 1.00 89.56 262 GLY A C 1
ATOM 1962 O O . GLY A 1 262 ? 0.140 1.934 -5.217 1.00 89.56 262 GLY A O 1
ATOM 1963 N N . SER A 1 263 ? 0.994 2.168 -7.290 1.00 94.94 263 SER A N 1
ATOM 1964 C CA . SER A 1 263 ? 0.204 1.073 -7.868 1.00 94.94 263 SER A CA 1
ATOM 1965 C C . SER A 1 263 ? 0.521 -0.274 -7.216 1.00 94.94 263 SER A C 1
ATOM 1967 O O . SER A 1 263 ? 1.654 -0.561 -6.832 1.00 94.94 263 SER A O 1
ATOM 1969 N N . THR A 1 264 ? -0.499 -1.121 -7.085 1.00 96.50 264 THR A N 1
ATOM 1970 C CA . THR A 1 264 ? -0.328 -2.507 -6.624 1.00 96.50 264 THR A CA 1
ATOM 1971 C C . THR A 1 264 ? 0.436 -3.324 -7.662 1.00 96.50 264 THR A C 1
ATOM 1973 O O . THR A 1 264 ? 1.288 -4.135 -7.308 1.00 96.50 264 THR A O 1
ATOM 1976 N N . SER A 1 265 ? 0.125 -3.097 -8.940 1.00 97.88 265 SER A N 1
ATOM 1977 C CA . SER A 1 265 ? 0.830 -3.646 -10.095 1.00 97.88 265 SER A CA 1
ATOM 1978 C C . SER A 1 265 ? 0.516 -2.816 -11.343 1.00 97.88 265 SER A C 1
ATOM 1980 O O . SER A 1 265 ? -0.336 -1.923 -11.319 1.00 97.88 265 SER A O 1
ATOM 1982 N N . CYS A 1 266 ? 1.174 -3.147 -12.445 1.00 98.56 266 CYS A N 1
ATOM 1983 C CA . CYS A 1 266 ? 0.925 -2.600 -13.767 1.00 98.56 266 CYS A CA 1
ATOM 1984 C C . CYS A 1 266 ? 1.103 -3.716 -14.795 1.00 98.56 266 CYS A C 1
ATOM 1986 O O . CYS A 1 266 ? 2.004 -4.536 -14.633 1.00 98.56 266 CYS A O 1
ATOM 1988 N N . ILE A 1 267 ? 0.246 -3.783 -15.814 1.00 98.69 267 ILE A N 1
ATOM 1989 C CA . ILE A 1 267 ? 0.227 -4.917 -16.741 1.00 98.69 267 ILE A CA 1
ATOM 1990 C C . ILE A 1 267 ? -0.171 -4.527 -18.167 1.00 98.69 267 ILE A C 1
ATOM 1992 O O . ILE A 1 267 ? -1.029 -3.668 -18.380 1.00 98.69 267 ILE A O 1
ATOM 1996 N N . PHE A 1 268 ? 0.438 -5.216 -19.137 1.00 98.81 268 PHE A N 1
ATOM 1997 C CA . PHE A 1 268 ? 0.060 -5.199 -20.548 1.00 98.81 268 PHE A CA 1
ATOM 1998 C C . PHE A 1 268 ? -0.495 -6.564 -20.993 1.00 98.81 268 PHE A C 1
ATOM 2000 O O . PHE A 1 268 ? -0.046 -7.600 -20.495 1.00 98.81 268 PHE A O 1
ATOM 2007 N N . PRO A 1 269 ? -1.440 -6.598 -21.949 1.00 98.38 269 PRO A N 1
ATOM 2008 C CA . PRO A 1 269 ? -1.940 -7.837 -22.536 1.00 98.38 269 PRO A CA 1
ATOM 2009 C C . PRO A 1 269 ? -0.873 -8.539 -23.370 1.00 98.38 269 PRO A C 1
ATOM 2011 O O . PRO A 1 269 ? -0.003 -7.892 -23.956 1.00 98.38 269 PRO A O 1
ATOM 2014 N N . TYR A 1 270 ? -0.975 -9.867 -23.474 1.00 98.44 270 TYR A N 1
ATOM 2015 C CA . TYR A 1 270 ? -0.033 -10.646 -24.272 1.00 98.44 270 TYR A CA 1
ATOM 2016 C C . TYR A 1 270 ? 0.003 -10.175 -25.734 1.00 98.44 270 TYR A C 1
ATOM 2018 O O . TYR A 1 270 ? -1.028 -10.083 -26.408 1.00 98.44 270 TYR A O 1
ATOM 2026 N N . SER A 1 271 ? 1.208 -9.887 -26.228 1.00 96.94 271 SER A N 1
ATOM 2027 C CA . SER A 1 271 ? 1.446 -9.309 -27.550 1.00 96.94 271 SER A CA 1
ATOM 2028 C C . SER A 1 271 ? 2.529 -10.061 -28.330 1.00 96.94 271 SER A C 1
ATOM 2030 O O . SER A 1 271 ? 3.290 -10.870 -27.794 1.00 96.94 271 SER A O 1
ATOM 2032 N N . GLU A 1 272 ? 2.633 -9.758 -29.625 1.00 96.56 272 GLU A N 1
ATOM 2033 C CA . GLU A 1 272 ? 3.661 -10.337 -30.492 1.00 96.56 272 GLU A CA 1
ATOM 2034 C C . GLU A 1 272 ? 5.084 -9.973 -30.031 1.00 96.56 272 GLU A C 1
ATOM 2036 O O . GLU A 1 272 ? 5.973 -10.823 -30.077 1.00 96.56 272 GLU A O 1
ATOM 2041 N N . SER A 1 273 ? 5.306 -8.751 -29.526 1.00 97.19 273 SER A N 1
ATOM 2042 C CA . SER A 1 273 ? 6.616 -8.331 -29.006 1.00 97.19 273 SER A CA 1
ATOM 2043 C C . SER A 1 273 ? 7.053 -9.177 -27.809 1.00 97.19 273 SER A C 1
ATOM 2045 O O . SER A 1 273 ? 8.207 -9.603 -27.750 1.00 97.19 273 SER A O 1
ATOM 2047 N N . MET A 1 274 ? 6.124 -9.545 -26.919 1.00 98.38 274 MET A N 1
ATOM 2048 C CA . MET A 1 274 ? 6.401 -10.507 -25.844 1.00 98.38 274 MET A CA 1
ATOM 2049 C C . MET A 1 274 ? 6.792 -11.884 -26.406 1.00 98.38 274 MET A C 1
ATOM 2051 O O . MET A 1 274 ? 7.756 -12.491 -25.941 1.00 98.38 274 MET A O 1
ATOM 2055 N N . GLY A 1 275 ? 6.099 -12.369 -27.444 1.00 98.00 275 GLY A N 1
ATOM 2056 C CA . GLY A 1 275 ? 6.444 -13.616 -28.139 1.00 98.00 275 GLY A CA 1
ATOM 2057 C C . GLY A 1 275 ? 7.842 -13.600 -28.775 1.00 98.00 275 GLY A C 1
ATOM 2058 O O . GLY A 1 275 ? 8.596 -14.571 -28.631 1.00 98.00 275 GLY A O 1
ATOM 2059 N N . ARG A 1 276 ? 8.227 -12.487 -29.418 1.00 97.38 276 ARG A N 1
ATOM 2060 C CA . ARG A 1 276 ? 9.581 -12.289 -29.968 1.00 97.38 276 ARG A CA 1
ATOM 2061 C C . ARG A 1 276 ? 10.639 -12.296 -28.867 1.00 97.38 276 ARG A C 1
ATOM 2063 O O . ARG A 1 276 ? 11.621 -13.027 -28.985 1.00 97.38 276 ARG A O 1
ATOM 2070 N N . TYR A 1 277 ? 10.410 -11.571 -27.771 1.00 97.81 277 TYR A N 1
ATOM 2071 C CA . TYR A 1 277 ? 11.332 -11.531 -26.633 1.00 97.81 277 TYR A CA 1
ATOM 2072 C C . TYR A 1 277 ? 11.512 -12.909 -25.981 1.00 97.81 277 TYR A C 1
ATOM 2074 O O . TYR A 1 277 ? 12.639 -13.350 -25.737 1.00 97.81 277 TYR A O 1
ATOM 2082 N N . LEU A 1 278 ? 10.412 -13.633 -25.736 1.00 97.75 278 LEU A N 1
ATOM 2083 C CA . LEU A 1 278 ? 10.449 -15.010 -25.233 1.00 97.75 278 LEU A CA 1
ATOM 2084 C C . LEU A 1 278 ? 11.282 -15.902 -26.159 1.00 97.75 278 LEU A C 1
ATOM 2086 O O . LEU A 1 278 ? 12.135 -16.649 -25.693 1.00 97.75 278 LEU A O 1
ATOM 2090 N N . SER A 1 279 ? 11.099 -15.791 -27.473 1.00 96.19 279 SER A N 1
ATOM 2091 C CA . SER A 1 279 ? 11.863 -16.576 -28.448 1.00 96.19 279 SER A CA 1
ATOM 2092 C C . SER A 1 279 ? 13.360 -16.245 -28.414 1.00 96.19 279 SER A C 1
ATOM 2094 O O . SER A 1 279 ? 14.179 -17.159 -28.292 1.00 96.19 279 SER A O 1
ATOM 2096 N N . ALA A 1 280 ? 13.722 -14.956 -28.417 1.00 95.88 280 ALA A N 1
ATOM 2097 C CA . ALA A 1 280 ? 15.111 -14.487 -28.340 1.00 95.88 280 ALA A CA 1
ATOM 2098 C C . ALA A 1 280 ? 15.823 -14.945 -27.052 1.00 95.88 280 ALA A C 1
ATOM 2100 O O . ALA A 1 280 ? 17.013 -15.252 -27.055 1.00 95.88 280 ALA A O 1
ATOM 2101 N N . THR A 1 281 ? 15.069 -15.090 -25.962 1.00 94.69 281 THR A N 1
ATOM 2102 C CA . THR A 1 281 ? 15.550 -15.587 -24.660 1.00 94.69 281 THR A CA 1
ATOM 2103 C C . THR A 1 281 ? 15.343 -17.097 -24.472 1.00 94.69 281 THR A C 1
ATOM 2105 O O . THR A 1 281 ? 15.328 -17.601 -23.350 1.00 94.69 281 THR A O 1
ATOM 2108 N N . LYS A 1 282 ? 15.216 -17.856 -25.572 1.00 94.56 282 LYS A N 1
ATOM 2109 C CA . LYS A 1 282 ? 15.137 -19.334 -25.596 1.00 94.56 282 LYS A CA 1
ATOM 2110 C C . LYS A 1 282 ? 13.906 -19.917 -24.880 1.00 94.56 282 LYS A C 1
ATOM 2112 O O . LYS A 1 282 ? 13.962 -21.010 -24.315 1.00 94.56 282 LYS A O 1
ATOM 2117 N N . ARG A 1 283 ? 12.779 -19.205 -24.940 1.00 96.12 283 ARG A N 1
ATOM 2118 C CA . ARG A 1 283 ? 11.466 -19.553 -24.361 1.00 96.12 283 ARG A CA 1
ATOM 2119 C C . ARG A 1 283 ? 10.351 -19.628 -25.421 1.00 96.12 283 ARG A C 1
ATOM 2121 O O . ARG A 1 283 ? 9.182 -19.415 -25.112 1.00 96.12 283 ARG A O 1
ATOM 2128 N N . ASP A 1 284 ? 10.691 -19.978 -26.665 1.00 95.88 284 ASP A N 1
ATOM 2129 C CA . ASP A 1 284 ? 9.741 -20.146 -27.788 1.00 95.88 284 ASP A CA 1
ATOM 2130 C C . ASP A 1 284 ? 8.577 -21.107 -27.466 1.00 95.88 284 ASP A C 1
ATOM 2132 O O . ASP A 1 284 ? 7.433 -20.889 -27.861 1.00 95.88 284 ASP A O 1
ATOM 2136 N N . ASN A 1 285 ? 8.838 -22.161 -26.690 1.00 95.19 285 ASN A N 1
ATOM 2137 C CA . ASN A 1 285 ? 7.796 -23.085 -26.247 1.00 95.19 285 ASN A CA 1
ATOM 2138 C C . ASN A 1 285 ? 6.732 -22.405 -25.366 1.00 95.19 285 ASN A C 1
ATOM 2140 O O . ASN A 1 285 ? 5.562 -22.767 -25.459 1.00 95.19 285 ASN A O 1
ATOM 2144 N N . ILE A 1 286 ? 7.124 -21.430 -24.537 1.00 96.56 286 ILE A N 1
ATOM 2145 C CA . ILE A 1 286 ? 6.194 -20.623 -23.736 1.00 96.56 286 ILE A CA 1
ATOM 2146 C C . ILE A 1 286 ? 5.403 -19.699 -24.659 1.00 96.56 286 ILE A C 1
ATOM 2148 O O . ILE A 1 286 ? 4.185 -19.653 -24.538 1.00 96.56 286 ILE A O 1
ATOM 2152 N N . ALA A 1 287 ? 6.063 -19.033 -25.614 1.00 97.38 287 ALA A N 1
ATOM 2153 C CA . ALA A 1 287 ? 5.395 -18.153 -26.575 1.00 97.38 287 ALA A CA 1
ATOM 2154 C C . ALA A 1 287 ? 4.311 -18.895 -27.376 1.00 97.38 287 ALA A C 1
ATOM 2156 O O . ALA A 1 287 ? 3.159 -18.472 -27.404 1.00 97.38 287 ALA A O 1
ATOM 2157 N N . ARG A 1 288 ? 4.638 -20.062 -27.948 1.00 97.19 288 ARG A N 1
ATOM 2158 C CA . ARG A 1 288 ? 3.663 -20.880 -28.688 1.00 97.19 288 ARG A CA 1
ATOM 2159 C C . ARG A 1 288 ? 2.499 -21.356 -27.823 1.00 97.19 288 ARG A C 1
ATOM 2161 O O . ARG A 1 288 ? 1.377 -21.438 -28.315 1.00 97.19 288 ARG A O 1
ATOM 2168 N N . TYR A 1 289 ? 2.750 -21.682 -26.554 1.00 97.06 289 TYR A N 1
ATOM 2169 C CA . TYR A 1 289 ? 1.680 -22.095 -25.648 1.00 97.06 289 TYR A CA 1
ATOM 2170 C C . TYR A 1 289 ? 0.798 -20.912 -25.232 1.00 97.06 289 TYR A C 1
ATOM 2172 O O . TYR A 1 289 ? -0.424 -21.037 -25.252 1.00 97.06 289 TYR A O 1
ATOM 2180 N N . ALA A 1 290 ? 1.395 -19.752 -24.945 1.00 97.75 290 ALA A N 1
ATOM 2181 C CA . ALA A 1 290 ? 0.679 -18.515 -24.645 1.00 97.75 290 ALA A CA 1
ATOM 2182 C C . ALA A 1 290 ? -0.226 -18.086 -25.810 1.00 97.75 290 ALA A C 1
ATOM 2184 O O . ALA A 1 290 ? -1.397 -17.788 -25.587 1.00 97.75 290 ALA A O 1
ATOM 2185 N N . GLU A 1 291 ? 0.252 -18.162 -27.056 1.00 97.88 291 GLU A N 1
ATOM 2186 C CA . GLU A 1 291 ? -0.562 -17.829 -28.234 1.00 97.88 291 GLU A CA 1
ATOM 2187 C C . GLU A 1 291 ? -1.848 -18.672 -28.304 1.00 97.88 291 GLU A C 1
ATOM 2189 O O . GLU A 1 291 ? -2.910 -18.152 -28.637 1.00 97.88 291 GLU A O 1
ATOM 2194 N N . SER A 1 292 ? -1.802 -19.945 -27.887 1.00 97.25 292 SER A N 1
ATOM 2195 C CA . SER A 1 292 ? -2.992 -20.811 -27.863 1.00 97.25 292 SER A CA 1
ATOM 2196 C C . SER A 1 292 ? -4.042 -20.451 -26.797 1.00 97.25 292 SER A C 1
ATOM 2198 O O . SER A 1 292 ? -5.173 -20.921 -26.892 1.00 97.25 292 SER A O 1
ATOM 2200 N N . PHE A 1 293 ? -3.703 -19.602 -25.817 1.00 97.62 293 PHE A N 1
ATOM 2201 C CA . PHE A 1 293 ? -4.596 -19.135 -24.741 1.00 97.62 293 PHE A CA 1
ATOM 2202 C C . PHE A 1 293 ? -4.822 -17.616 -24.747 1.00 97.62 293 PHE A C 1
ATOM 2204 O O . PHE A 1 293 ? -5.458 -17.080 -23.832 1.00 97.62 293 PHE A O 1
ATOM 2211 N N . LYS A 1 294 ? -4.315 -16.920 -25.771 1.00 97.00 294 LYS A N 1
ATOM 2212 C CA . LYS A 1 294 ? -4.286 -15.458 -25.860 1.00 97.00 294 LYS A CA 1
ATOM 2213 C C . LYS A 1 294 ? -5.647 -14.811 -25.624 1.00 97.00 294 LYS A C 1
ATOM 2215 O O . LYS A 1 294 ? -5.795 -14.042 -24.679 1.00 97.00 294 LYS A O 1
ATOM 2220 N N . GLU A 1 295 ? -6.637 -15.176 -26.432 1.00 94.19 295 GLU A N 1
ATOM 2221 C CA . GLU A 1 295 ? -7.987 -14.595 -26.384 1.00 94.19 295 GLU A CA 1
ATOM 2222 C C . GLU A 1 295 ? -8.757 -15.013 -25.119 1.00 94.19 295 GLU A C 1
ATOM 2224 O O . GLU A 1 295 ? -9.579 -14.272 -24.592 1.00 94.19 295 GLU A O 1
ATOM 2229 N N . THR A 1 296 ? -8.486 -16.208 -24.587 1.00 92.06 296 THR A N 1
ATOM 2230 C CA . THR A 1 296 ? -9.260 -16.753 -23.463 1.00 92.06 296 THR A CA 1
ATOM 2231 C C . THR A 1 296 ? -8.775 -16.272 -22.099 1.00 92.06 296 THR A C 1
ATOM 2233 O O . THR A 1 296 ? -9.590 -16.052 -21.207 1.00 92.06 296 THR A O 1
ATOM 2236 N N . LEU A 1 297 ? -7.459 -16.118 -21.911 1.00 95.19 297 LEU A N 1
ATOM 2237 C CA . LEU A 1 297 ? -6.858 -15.908 -20.587 1.00 95.19 297 LEU A CA 1
ATOM 2238 C C . LEU A 1 297 ? -5.878 -14.730 -20.532 1.00 95.19 297 LEU A C 1
ATOM 2240 O O . LEU A 1 297 ? -5.792 -14.075 -19.500 1.00 95.19 297 LEU A O 1
ATOM 2244 N N . LEU A 1 298 ? -5.131 -14.470 -21.609 1.00 98.12 298 LEU A N 1
ATOM 2245 C CA . LEU A 1 298 ? -3.967 -13.566 -21.583 1.00 98.12 298 LEU A CA 1
ATOM 2246 C C . LEU A 1 298 ? -4.246 -12.171 -22.158 1.00 98.12 298 LEU A C 1
ATOM 2248 O O . LEU A 1 298 ? -3.338 -11.350 -22.305 1.00 98.12 298 LEU A O 1
ATOM 2252 N N . THR A 1 299 ? -5.505 -11.911 -22.482 1.00 97.38 299 THR A N 1
ATOM 2253 C CA . THR A 1 299 ? -6.046 -10.618 -22.895 1.00 97.38 299 THR A CA 1
ATOM 2254 C C . THR A 1 299 ? -7.345 -10.373 -22.130 1.00 97.38 299 THR A C 1
ATOM 2256 O O . THR A 1 299 ? -7.995 -11.321 -21.671 1.00 97.38 299 THR A O 1
ATOM 2259 N N . ALA A 1 300 ? -7.696 -9.103 -21.934 1.00 97.12 300 ALA A N 1
ATOM 2260 C CA . ALA A 1 300 ? -8.965 -8.734 -21.319 1.00 97.12 300 ALA A CA 1
ATOM 2261 C C . ALA A 1 300 ? -10.143 -9.172 -22.212 1.00 97.12 300 ALA A C 1
ATOM 2263 O O . ALA A 1 300 ? -9.981 -9.287 -23.427 1.00 97.12 300 ALA A O 1
ATOM 2264 N N . ASP A 1 301 ? -11.303 -9.462 -21.620 1.00 95.75 301 ASP A N 1
ATOM 2265 C CA . ASP A 1 301 ? -12.492 -9.813 -22.402 1.00 95.75 301 ASP A CA 1
ATOM 2266 C C . ASP A 1 301 ? -12.971 -8.629 -23.253 1.00 95.75 301 ASP A C 1
ATOM 2268 O O . ASP A 1 301 ? -12.865 -7.467 -22.861 1.00 95.75 301 ASP A O 1
ATOM 2272 N N . GLU A 1 302 ? -13.567 -8.914 -24.410 1.00 94.19 302 GLU A N 1
ATOM 2273 C CA . GLU A 1 302 ? -14.227 -7.878 -25.203 1.00 94.19 302 GLU A CA 1
ATOM 2274 C C . GLU A 1 302 ? -15.321 -7.181 -24.371 1.00 94.19 302 GLU A C 1
ATOM 2276 O O . GLU A 1 302 ? -16.157 -7.831 -23.738 1.00 94.19 302 GLU A O 1
ATOM 2281 N N . GLY A 1 303 ? -15.301 -5.845 -24.349 1.00 94.44 303 GLY A N 1
ATOM 2282 C CA . GLY A 1 303 ? -16.208 -5.032 -23.538 1.00 94.44 303 GLY A CA 1
ATOM 2283 C C . GLY A 1 303 ? -15.830 -4.933 -22.057 1.00 94.44 303 GLY A C 1
ATOM 2284 O O . GLY A 1 303 ? -16.605 -4.378 -21.282 1.00 94.44 303 GLY A O 1
ATOM 2285 N N . SER A 1 304 ? -14.676 -5.454 -21.618 1.00 95.06 304 SER A N 1
ATOM 2286 C CA . SER A 1 304 ? -14.216 -5.285 -20.230 1.00 95.06 304 SER A CA 1
ATOM 2287 C C . SER A 1 304 ? -13.838 -3.843 -19.884 1.00 95.06 304 SER A C 1
ATOM 2289 O O . SER A 1 304 ? -13.777 -3.489 -18.709 1.00 95.06 304 SER A O 1
ATOM 2291 N N . ASP A 1 305 ? -13.585 -3.009 -20.891 1.00 94.62 305 ASP A N 1
ATOM 2292 C CA . ASP A 1 305 ? -13.202 -1.607 -20.750 1.00 94.62 305 ASP A CA 1
ATOM 2293 C C . ASP A 1 305 ? -14.279 -0.755 -20.066 1.00 94.62 305 ASP A C 1
ATOM 2295 O O . ASP A 1 305 ? -13.951 0.192 -19.353 1.00 94.62 305 ASP A O 1
ATOM 2299 N N . GLN A 1 306 ? -15.552 -1.153 -20.165 1.00 95.44 306 GLN A N 1
ATOM 2300 C CA . GLN A 1 306 ? -16.653 -0.516 -19.431 1.00 95.44 306 GLN A CA 1
ATOM 2301 C C . GLN A 1 306 ? -16.652 -0.819 -17.917 1.00 95.44 306 GLN A C 1
ATOM 2303 O O . GLN A 1 306 ? -17.462 -0.252 -17.185 1.00 95.44 306 GLN A O 1
ATOM 2308 N N . TYR A 1 307 ? -15.776 -1.719 -17.450 1.00 94.75 307 TYR A N 1
ATOM 2309 C CA . TYR A 1 307 ? -15.640 -2.119 -16.044 1.00 94.75 307 TYR A CA 1
ATOM 2310 C C . TYR A 1 307 ? -14.307 -1.693 -15.420 1.00 94.75 307 TYR A C 1
ATOM 2312 O O . TYR A 1 307 ? -13.971 -2.151 -14.322 1.00 94.75 307 TYR A O 1
ATOM 2320 N N . TYR A 1 308 ? -13.520 -0.843 -16.081 1.00 98.06 308 TYR A N 1
ATOM 2321 C CA . TYR A 1 308 ? -12.438 -0.148 -15.387 1.00 98.06 308 TYR A CA 1
ATOM 2322 C C . TYR A 1 308 ? -13.026 0.845 -14.375 1.00 98.06 308 TYR A C 1
ATOM 2324 O O . TYR A 1 308 ? -14.027 1.503 -14.647 1.00 98.06 308 TYR A O 1
ATOM 2332 N N . ASP A 1 309 ? -12.413 0.940 -13.193 1.00 98.12 309 ASP A N 1
ATOM 2333 C CA . ASP A 1 309 ? -12.829 1.887 -12.150 1.00 98.12 309 ASP A CA 1
ATOM 2334 C C . ASP A 1 309 ? -12.537 3.343 -12.556 1.00 98.12 309 ASP A C 1
ATOM 2336 O O . ASP A 1 309 ? -13.175 4.267 -12.057 1.00 98.12 309 ASP A O 1
ATOM 2340 N N . ASP A 1 310 ? -11.556 3.539 -13.439 1.00 97.44 310 ASP A N 1
ATOM 2341 C CA . ASP A 1 310 ? -11.196 4.816 -14.055 1.00 97.44 310 ASP A CA 1
ATOM 2342 C C . ASP A 1 310 ? -10.464 4.559 -15.384 1.00 97.44 310 ASP A C 1
ATOM 2344 O O . ASP A 1 310 ? -9.882 3.484 -15.569 1.00 97.44 310 ASP A O 1
ATOM 2348 N N . VAL A 1 311 ? -10.463 5.528 -16.302 1.00 98.25 311 VAL A N 1
ATOM 2349 C CA . VAL A 1 311 ? -9.779 5.423 -17.600 1.00 98.25 311 VAL A CA 1
ATOM 2350 C C . VAL A 1 311 ? -8.961 6.677 -17.894 1.00 98.25 311 VAL A C 1
ATOM 2352 O O . VAL A 1 311 ? -9.484 7.787 -17.953 1.00 98.25 311 VAL A O 1
ATOM 2355 N N . ILE A 1 312 ? -7.666 6.489 -18.160 1.00 98.50 312 ILE A N 1
ATOM 2356 C CA . ILE A 1 312 ? -6.745 7.553 -18.575 1.00 98.50 312 ILE A CA 1
ATOM 2357 C C . ILE A 1 312 ? -6.388 7.359 -20.045 1.00 98.50 312 ILE A C 1
ATOM 2359 O O . ILE A 1 312 ? -5.948 6.287 -20.455 1.00 98.50 312 ILE A O 1
ATOM 2363 N N . HIS A 1 313 ? -6.531 8.421 -20.836 1.00 98.38 313 HIS A N 1
ATOM 2364 C CA . HIS A 1 313 ? -6.212 8.418 -22.261 1.00 98.38 313 HIS A CA 1
ATOM 2365 C C . HIS A 1 313 ? -4.850 9.059 -22.539 1.00 98.38 313 HIS A C 1
ATOM 2367 O O . HIS A 1 313 ? -4.584 10.182 -22.105 1.00 98.38 313 HIS A O 1
ATOM 2373 N N . ILE A 1 314 ? -4.006 8.377 -23.317 1.00 98.00 314 ILE A N 1
ATOM 2374 C CA . ILE A 1 314 ? -2.729 8.915 -23.803 1.00 98.00 314 ILE A CA 1
ATOM 2375 C C . ILE A 1 314 ? -2.616 8.677 -25.313 1.00 98.00 314 ILE A C 1
ATOM 2377 O O . ILE A 1 314 ? -2.692 7.548 -25.794 1.00 98.00 314 ILE A O 1
ATOM 2381 N N . ASP A 1 315 ? -2.402 9.754 -26.067 1.00 98.19 315 ASP A N 1
ATOM 2382 C CA . ASP A 1 315 ? -2.006 9.688 -27.476 1.00 98.19 315 ASP A CA 1
ATOM 2383 C C . ASP A 1 315 ? -0.480 9.778 -27.580 1.00 98.19 315 ASP A C 1
ATOM 2385 O O . ASP A 1 315 ? 0.113 10.823 -27.297 1.00 98.19 315 ASP A O 1
ATOM 2389 N N . LEU A 1 316 ? 0.145 8.671 -27.981 1.00 98.31 316 LEU A N 1
ATOM 2390 C CA . LEU A 1 316 ? 1.592 8.537 -28.133 1.00 98.31 316 LEU A CA 1
ATOM 2391 C C . LEU A 1 316 ? 2.150 9.443 -29.237 1.00 98.31 316 LEU A C 1
ATOM 2393 O O . LEU A 1 316 ? 3.296 9.868 -29.137 1.00 98.31 316 LEU A O 1
ATOM 2397 N N . THR A 1 317 ? 1.333 9.804 -30.233 1.00 97.81 317 THR A N 1
ATOM 2398 C CA . THR A 1 317 ? 1.731 10.686 -31.345 1.00 97.81 317 THR A CA 1
ATOM 2399 C C . THR A 1 317 ? 2.021 12.107 -30.866 1.00 97.81 317 THR A C 1
ATOM 2401 O O . THR A 1 317 ? 2.848 12.812 -31.438 1.00 97.81 317 THR A O 1
ATOM 2404 N N . THR A 1 318 ? 1.310 12.541 -29.822 1.00 96.19 318 THR A N 1
ATOM 2405 C CA . THR A 1 318 ? 1.428 13.890 -29.239 1.00 96.19 318 THR A CA 1
ATOM 2406 C C . THR A 1 318 ? 2.298 13.924 -27.989 1.00 96.19 318 THR A C 1
ATOM 2408 O O . THR A 1 318 ? 2.564 15.000 -27.454 1.00 96.19 318 THR A O 1
ATOM 2411 N N . LEU A 1 319 ? 2.722 12.758 -27.495 1.00 97.06 319 LEU A N 1
ATOM 2412 C CA . LEU A 1 319 ? 3.612 12.670 -26.352 1.00 97.06 319 LEU A CA 1
ATOM 2413 C C . LEU A 1 319 ? 4.986 13.218 -26.748 1.00 97.06 319 LEU A C 1
ATOM 2415 O O . LEU A 1 319 ? 5.559 12.792 -27.748 1.00 97.06 319 LEU A O 1
ATOM 2419 N N . GLU A 1 320 ? 5.516 14.138 -25.950 1.00 95.81 320 GLU A N 1
ATOM 2420 C CA . GLU A 1 320 ? 6.890 14.638 -26.056 1.00 95.81 320 GLU A CA 1
ATOM 2421 C C . GLU A 1 320 ? 7.770 14.079 -24.919 1.00 95.81 320 GLU A C 1
ATOM 2423 O O . GLU A 1 320 ? 7.223 13.524 -23.959 1.00 95.81 320 GLU A O 1
ATOM 2428 N N . PRO A 1 321 ? 9.108 14.227 -24.971 1.00 97.31 321 PRO A N 1
ATOM 2429 C CA . PRO A 1 321 ? 9.984 13.824 -23.872 1.00 97.31 321 PRO A CA 1
ATOM 2430 C C . PRO A 1 321 ? 9.635 14.513 -22.546 1.00 97.31 321 PRO A C 1
ATOM 2432 O O . PRO A 1 321 ? 9.274 15.691 -22.528 1.00 97.31 321 PRO A O 1
ATOM 2435 N N . HIS A 1 322 ? 9.770 13.795 -21.435 1.00 95.88 322 HIS A N 1
ATOM 2436 C CA . HIS A 1 322 ? 9.466 14.256 -20.082 1.00 95.88 322 HIS A CA 1
ATOM 2437 C C . HIS A 1 322 ? 10.660 14.080 -19.140 1.00 95.88 322 HIS A C 1
ATOM 2439 O O . HIS A 1 322 ? 11.487 13.171 -19.266 1.00 95.88 322 HIS A O 1
ATOM 2445 N N . ILE A 1 323 ? 10.720 14.952 -18.140 1.00 95.62 323 ILE A N 1
ATOM 2446 C CA . ILE A 1 323 ? 11.689 14.902 -17.051 1.00 95.62 323 ILE A CA 1
ATOM 2447 C C . ILE A 1 323 ? 10.978 15.176 -15.730 1.00 95.62 323 ILE A C 1
ATOM 2449 O O . ILE A 1 323 ? 10.259 16.166 -15.604 1.00 95.62 323 ILE A O 1
ATOM 2453 N N . ASN A 1 324 ? 11.177 14.299 -14.745 1.00 95.56 324 ASN A N 1
ATOM 2454 C CA . ASN A 1 324 ? 10.504 14.400 -13.452 1.00 95.56 324 ASN A CA 1
ATOM 2455 C C . ASN A 1 324 ? 11.518 14.660 -12.328 1.00 95.56 324 ASN A C 1
ATOM 2457 O O . ASN A 1 324 ? 12.604 14.078 -12.325 1.00 95.56 324 ASN A O 1
ATOM 2461 N N . GLY A 1 325 ? 11.182 15.522 -11.367 1.00 93.69 325 GLY A N 1
ATOM 2462 C CA . GLY A 1 325 ? 12.045 15.888 -10.239 1.00 93.69 325 GLY A CA 1
ATOM 2463 C C . GLY A 1 325 ? 11.995 17.371 -9.869 1.00 93.69 325 GLY A C 1
ATOM 2464 O O . GLY A 1 325 ? 11.224 18.122 -10.470 1.00 93.69 325 GLY A O 1
ATOM 2465 N N . PRO A 1 326 ? 12.793 17.813 -8.873 1.00 92.00 326 PRO A N 1
ATOM 2466 C CA . PRO A 1 326 ? 14.029 17.161 -8.401 1.00 92.00 326 PRO A CA 1
ATOM 2467 C C . PRO A 1 326 ? 13.943 16.231 -7.174 1.00 92.00 326 PRO A C 1
ATOM 2469 O O . PRO A 1 326 ? 14.936 15.578 -6.862 1.00 92.00 326 PRO A O 1
ATOM 2472 N N . PHE A 1 327 ? 12.820 16.193 -6.448 1.00 87.75 327 PHE A N 1
ATOM 2473 C CA . PHE A 1 327 ? 12.718 15.460 -5.164 1.00 87.75 327 PHE A CA 1
ATOM 2474 C C . PHE A 1 327 ? 11.575 14.438 -5.104 1.00 87.75 327 PHE A C 1
ATOM 2476 O O . PHE A 1 327 ? 11.360 13.779 -4.084 1.00 87.75 327 PHE A O 1
ATOM 2483 N N . THR A 1 328 ? 10.799 14.336 -6.181 1.00 87.81 328 THR A N 1
ATOM 2484 C CA . THR A 1 328 ? 9.652 13.437 -6.281 1.00 87.81 328 THR A CA 1
ATOM 2485 C C . THR A 1 328 ? 9.473 12.990 -7.734 1.00 87.81 328 THR A C 1
ATOM 2487 O O . THR A 1 328 ? 9.730 13.785 -8.649 1.00 87.81 328 THR A O 1
ATOM 2490 N N . PRO A 1 329 ? 9.068 11.733 -7.977 1.00 87.50 329 PRO A N 1
ATOM 2491 C CA . PRO A 1 329 ? 8.925 11.200 -9.327 1.00 87.50 329 PRO A CA 1
ATOM 2492 C C . PRO A 1 329 ? 7.663 11.688 -10.048 1.00 87.50 329 PRO A C 1
ATOM 2494 O O . PRO A 1 329 ? 7.541 11.429 -11.237 1.00 87.50 329 PRO A O 1
ATOM 2497 N N . ASP A 1 330 ? 6.733 12.376 -9.384 1.00 90.94 330 ASP A N 1
ATOM 2498 C CA . ASP A 1 330 ? 5.490 12.900 -9.975 1.00 90.94 330 ASP A CA 1
ATOM 2499 C C . ASP A 1 330 ? 5.544 14.386 -10.370 1.00 90.94 330 ASP A C 1
ATOM 2501 O O . ASP A 1 330 ? 4.670 14.871 -11.093 1.00 90.94 330 ASP A O 1
ATOM 2505 N N . LEU A 1 331 ? 6.590 15.113 -9.959 1.00 93.69 331 LEU A N 1
ATOM 2506 C CA . LEU A 1 331 ? 6.834 16.485 -10.403 1.00 93.69 331 LEU A CA 1
ATOM 2507 C C . LEU A 1 331 ? 7.365 16.459 -11.837 1.00 93.69 331 LEU A C 1
ATOM 2509 O O . LEU A 1 331 ? 8.572 16.496 -12.063 1.00 93.69 331 LEU A O 1
ATOM 2513 N N . HIS A 1 332 ? 6.444 16.316 -12.781 1.00 93.50 332 HIS A N 1
ATOM 2514 C CA . HIS A 1 332 ? 6.713 16.118 -14.197 1.00 93.50 332 HIS A CA 1
ATOM 2515 C C . HIS A 1 332 ? 6.812 17.432 -14.969 1.00 93.50 332 HIS A C 1
ATOM 2517 O O . HIS A 1 332 ? 6.044 18.365 -14.739 1.00 93.50 332 HIS A O 1
ATOM 2523 N N . HIS A 1 333 ? 7.719 17.466 -15.942 1.00 95.94 333 HIS A N 1
ATOM 2524 C CA . HIS A 1 333 ? 7.897 18.589 -16.856 1.00 95.94 333 HIS A CA 1
ATOM 2525 C C . HIS A 1 333 ? 8.028 18.067 -18.287 1.00 95.94 333 HIS A C 1
ATOM 2527 O O . HIS A 1 333 ? 8.919 17.252 -18.551 1.00 95.94 333 HIS A O 1
ATOM 2533 N N . PRO A 1 334 ? 7.204 18.538 -19.237 1.00 96.69 334 PRO A N 1
ATOM 2534 C CA . PRO A 1 334 ? 7.494 18.353 -20.651 1.00 96.69 334 PRO A CA 1
ATOM 2535 C C . PRO A 1 334 ? 8.812 19.052 -21.005 1.00 96.69 334 PRO A C 1
ATOM 2537 O O . PRO A 1 334 ? 9.060 20.191 -20.588 1.00 96.69 334 PRO A O 1
ATOM 2540 N N . LEU A 1 335 ? 9.671 18.394 -21.782 1.00 96.81 335 LEU A N 1
ATOM 2541 C CA . LEU A 1 335 ? 11.017 18.893 -22.072 1.00 96.81 335 LEU A CA 1
ATOM 2542 C C . LEU A 1 335 ? 10.997 20.238 -22.817 1.00 96.81 335 LEU A C 1
ATOM 2544 O O . LEU A 1 335 ? 11.873 21.075 -22.589 1.00 96.81 335 LEU A O 1
ATOM 2548 N N . SER A 1 336 ? 9.973 20.501 -23.641 1.00 96.56 336 SER A N 1
ATOM 2549 C CA . SER A 1 336 ? 9.756 21.808 -24.282 1.00 96.56 336 SER A CA 1
ATOM 2550 C C . SER A 1 336 ? 9.632 22.977 -23.294 1.00 96.56 336 SER A C 1
ATOM 2552 O O . SER A 1 336 ? 9.990 24.106 -23.632 1.00 96.56 336 SER A O 1
ATOM 2554 N N . GLN A 1 337 ? 9.177 22.717 -22.066 1.00 96.12 337 GLN A N 1
ATOM 2555 C CA . GLN A 1 337 ? 8.924 23.726 -21.032 1.00 96.12 337 GLN A CA 1
ATOM 2556 C C . GLN A 1 337 ? 10.008 23.752 -19.948 1.00 96.12 337 GLN A C 1
ATOM 2558 O O . GLN A 1 337 ? 10.100 24.713 -19.179 1.00 96.12 337 GLN A O 1
ATOM 2563 N N . PHE A 1 338 ? 10.850 22.721 -19.872 1.00 95.62 338 PHE A N 1
ATOM 2564 C CA . PHE A 1 338 ? 11.779 22.527 -18.759 1.00 95.62 338 PHE A CA 1
ATOM 2565 C C . PHE A 1 338 ? 12.836 23.635 -18.645 1.00 95.62 338 PHE A C 1
ATOM 2567 O O . PHE A 1 338 ? 13.146 24.104 -17.553 1.00 95.62 338 PHE A O 1
ATOM 2574 N N . LYS A 1 339 ? 13.317 24.158 -19.780 1.00 95.62 339 LYS A N 1
ATOM 2575 C CA . LYS A 1 339 ? 14.247 25.300 -19.823 1.00 95.62 339 LYS A CA 1
ATOM 2576 C C . LYS A 1 339 ? 13.700 26.548 -19.124 1.00 95.62 339 LYS A C 1
ATOM 2578 O O . LYS A 1 339 ? 14.469 27.290 -18.514 1.00 95.62 339 LYS A O 1
ATOM 2583 N N . ALA A 1 340 ? 12.395 26.801 -19.235 1.00 95.06 340 ALA A N 1
ATOM 2584 C CA . ALA A 1 340 ? 11.749 27.927 -18.566 1.00 95.06 340 ALA A CA 1
ATOM 2585 C C . ALA A 1 340 ? 11.682 27.680 -17.052 1.00 95.06 340 ALA A C 1
ATOM 2587 O O . ALA A 1 340 ? 12.125 28.527 -16.281 1.00 95.06 340 ALA A O 1
ATOM 2588 N N . HIS A 1 341 ? 11.273 26.473 -16.649 1.00 93.50 341 HIS A N 1
ATOM 2589 C CA . HIS A 1 341 ? 11.221 26.061 -15.244 1.00 93.50 341 HIS A CA 1
ATOM 2590 C C . HIS A 1 341 ? 12.585 26.168 -14.553 1.00 93.50 341 HIS A C 1
ATOM 2592 O O . HIS A 1 341 ? 12.668 26.721 -13.462 1.00 93.50 341 HIS A O 1
ATOM 2598 N N . ILE A 1 342 ? 13.671 25.736 -15.204 1.00 94.00 342 ILE A N 1
ATOM 2599 C CA . ILE A 1 342 ? 15.030 25.885 -14.660 1.00 94.00 342 ILE A CA 1
ATOM 2600 C C . ILE A 1 342 ? 15.355 27.361 -14.384 1.00 94.00 342 ILE A C 1
ATOM 2602 O O . ILE A 1 342 ? 15.863 27.671 -13.311 1.00 94.00 342 ILE A O 1
ATOM 2606 N N . ARG A 1 343 ? 15.015 28.279 -15.302 1.00 93.25 343 ARG A N 1
ATOM 2607 C CA . ARG A 1 343 ? 15.263 29.728 -15.140 1.00 93.25 343 ARG A CA 1
ATOM 2608 C C . ARG A 1 343 ? 14.430 30.372 -14.034 1.00 93.25 343 ARG A C 1
ATOM 2610 O O . ARG A 1 343 ? 14.882 31.345 -13.439 1.00 93.25 343 ARG A O 1
ATOM 2617 N N . GLU A 1 344 ? 13.214 29.882 -13.820 1.00 93.50 344 GLU A N 1
ATOM 2618 C CA . GLU A 1 344 ? 12.284 30.389 -12.804 1.00 93.50 344 GLU A CA 1
ATOM 2619 C C . GLU A 1 344 ? 12.546 29.783 -11.415 1.00 93.50 344 GLU A C 1
ATOM 2621 O O . GLU A 1 344 ? 12.171 30.366 -10.398 1.00 93.50 344 GLU A O 1
ATOM 2626 N N . SER A 1 345 ? 13.211 28.628 -11.366 1.00 91.88 345 SER A N 1
ATOM 2627 C CA . SER A 1 345 ? 13.571 27.918 -10.140 1.00 91.88 345 SER A CA 1
ATOM 2628 C C . SER A 1 345 ? 14.909 28.375 -9.542 1.00 91.88 345 SER A C 1
ATOM 2630 O O . SER A 1 345 ? 15.703 29.076 -10.166 1.00 91.88 345 SER A O 1
ATOM 2632 N N . SER A 1 346 ? 15.200 27.903 -8.329 1.00 91.44 346 SER A N 1
ATOM 2633 C CA . SER A 1 346 ? 16.533 27.970 -7.717 1.00 91.44 346 SER A CA 1
ATOM 2634 C C . SER A 1 346 ? 17.410 26.746 -8.028 1.00 91.44 346 SER A C 1
ATOM 2636 O O . SER A 1 346 ? 18.466 26.584 -7.414 1.00 91.44 346 SER A O 1
ATOM 2638 N N . TRP A 1 347 ? 16.982 25.857 -8.933 1.00 93.44 347 TRP A N 1
ATOM 2639 C CA . TRP A 1 347 ? 17.671 24.595 -9.197 1.00 93.44 347 TRP A CA 1
ATOM 2640 C C . TRP A 1 347 ? 18.983 24.820 -9.962 1.00 93.44 347 TRP A C 1
ATOM 2642 O O . TRP A 1 347 ? 19.031 25.636 -10.887 1.00 93.44 347 TRP A O 1
ATOM 2652 N N . PRO A 1 348 ? 20.063 24.093 -9.622 1.00 90.88 348 PRO A N 1
ATOM 2653 C CA . PRO A 1 348 ? 21.313 24.189 -10.363 1.00 90.88 348 PRO A CA 1
ATOM 2654 C C . PRO A 1 348 ? 21.126 23.655 -11.787 1.00 90.88 348 PRO A C 1
ATOM 2656 O O . PRO A 1 348 ? 20.687 22.525 -11.975 1.00 90.88 348 PRO A O 1
ATOM 2659 N N . SER A 1 349 ? 21.487 24.454 -12.792 1.00 92.19 349 SER A N 1
ATOM 2660 C CA . SER A 1 349 ? 21.414 24.038 -14.199 1.00 92.19 349 SER A CA 1
ATOM 2661 C C . SER A 1 349 ? 22.594 23.156 -14.620 1.00 92.19 349 SER A C 1
ATOM 2663 O O . SER A 1 349 ? 22.449 22.298 -15.487 1.00 92.19 349 SER A O 1
ATOM 2665 N N . ASN A 1 350 ? 23.763 23.346 -13.996 1.00 94.38 350 ASN A N 1
ATOM 2666 C CA . ASN A 1 350 ? 24.962 22.555 -14.268 1.00 94.38 350 ASN A CA 1
ATOM 2667 C C . ASN A 1 350 ? 24.793 21.122 -13.762 1.00 94.38 350 ASN A C 1
ATOM 2669 O O . ASN A 1 350 ? 24.494 20.900 -12.587 1.00 94.38 350 ASN A O 1
ATOM 2673 N N . ILE A 1 351 ? 25.064 20.156 -14.634 1.00 95.31 351 ILE A N 1
ATOM 2674 C CA . ILE A 1 351 ? 24.902 18.737 -14.319 1.00 95.31 351 ILE A CA 1
ATOM 2675 C C . ILE A 1 351 ? 26.200 18.192 -13.728 1.00 95.31 351 ILE A C 1
ATOM 2677 O O . ILE A 1 351 ? 27.246 18.234 -14.379 1.00 95.31 351 ILE A O 1
ATOM 2681 N N . SER A 1 352 ? 26.127 17.657 -12.506 1.00 94.69 352 SER A N 1
ATOM 2682 C CA . SER A 1 352 ? 27.278 17.055 -11.822 1.00 94.69 352 SER A CA 1
ATOM 2683 C C . SER A 1 352 ? 27.574 15.636 -12.308 1.00 94.69 352 SER A C 1
ATOM 2685 O O . SER A 1 352 ? 28.738 15.305 -12.504 1.00 94.69 352 SER A O 1
ATOM 2687 N N . HIS A 1 353 ? 26.539 14.819 -12.524 1.00 93.25 353 HIS A N 1
ATOM 2688 C CA . HIS A 1 353 ? 26.624 13.453 -13.043 1.00 93.25 353 HIS A CA 1
ATOM 2689 C C . HIS A 1 353 ? 25.400 13.148 -13.911 1.00 93.25 353 HIS A C 1
ATOM 2691 O O . HIS A 1 353 ? 24.292 13.579 -13.593 1.00 93.25 353 HIS A O 1
ATOM 2697 N N . SER A 1 354 ? 25.595 12.379 -14.981 1.00 94.31 354 SER A N 1
ATOM 2698 C CA . SER A 1 354 ? 24.510 11.785 -15.765 1.00 94.31 354 SER A CA 1
ATOM 2699 C C . SER A 1 354 ? 24.617 10.263 -15.720 1.00 94.31 354 SER A C 1
ATOM 2701 O O . SER A 1 354 ? 25.715 9.708 -15.805 1.00 94.31 354 SER A O 1
ATOM 2703 N N . MET A 1 355 ? 23.482 9.588 -15.547 1.00 92.94 355 MET A N 1
ATOM 2704 C CA . MET A 1 355 ? 23.419 8.150 -15.287 1.00 92.94 355 MET A CA 1
ATOM 2705 C C . MET A 1 355 ? 22.392 7.481 -16.198 1.00 92.94 355 MET A C 1
ATOM 2707 O O . MET A 1 355 ? 21.271 7.964 -16.341 1.00 92.94 355 MET A O 1
ATOM 2711 N N . VAL A 1 356 ? 22.771 6.342 -16.770 1.00 92.75 356 VAL A N 1
ATOM 2712 C CA . VAL A 1 356 ? 21.929 5.483 -17.609 1.00 92.75 356 VAL A CA 1
ATOM 2713 C C . VAL A 1 356 ? 21.956 4.059 -17.059 1.00 92.75 356 VAL A C 1
ATOM 2715 O O . VAL A 1 356 ? 22.999 3.576 -16.611 1.00 92.75 356 VAL A O 1
ATOM 2718 N N . GLY A 1 357 ? 20.818 3.367 -17.101 1.00 87.81 357 GLY A N 1
ATOM 2719 C CA . GLY A 1 357 ? 20.704 1.971 -16.688 1.00 87.81 357 GLY A CA 1
ATOM 2720 C C . GLY A 1 357 ? 19.558 1.726 -15.707 1.00 87.81 357 GLY A C 1
ATOM 2721 O O . GLY A 1 357 ? 18.455 2.247 -15.883 1.00 87.81 357 GLY A O 1
ATOM 2722 N N . SER A 1 358 ? 19.846 0.953 -14.656 1.00 82.44 358 SER A N 1
ATOM 2723 C CA . SER A 1 358 ? 18.939 0.467 -13.602 1.00 82.44 358 SER A CA 1
ATOM 2724 C C . SER A 1 358 ? 17.961 -0.590 -14.102 1.00 82.44 358 SER A C 1
ATOM 2726 O O . SER A 1 358 ? 17.929 -0.902 -15.286 1.00 82.44 358 SER A O 1
ATOM 2728 N N . CYS A 1 359 ? 17.114 -1.136 -13.232 1.00 78.19 359 CYS A N 1
ATOM 2729 C CA . CYS A 1 359 ? 16.050 -2.047 -13.665 1.00 78.19 359 CYS A CA 1
ATOM 2730 C C . CYS A 1 359 ? 15.055 -1.419 -14.658 1.00 78.19 359 CYS A C 1
ATOM 2732 O O . CYS A 1 359 ? 14.292 -2.154 -15.273 1.00 78.19 359 CYS A O 1
ATOM 2734 N N . THR A 1 360 ? 15.029 -0.089 -14.802 1.00 82.62 360 THR A N 1
ATOM 2735 C CA . THR A 1 360 ? 14.021 0.617 -15.604 1.00 82.62 360 THR A CA 1
ATOM 2736 C C . THR A 1 360 ? 14.439 0.843 -17.065 1.00 82.62 360 THR A C 1
ATOM 2738 O O . THR A 1 360 ? 13.587 0.726 -17.942 1.00 82.62 360 THR A O 1
ATOM 2741 N N . ASN A 1 361 ? 15.710 1.171 -17.348 1.00 87.25 361 ASN A N 1
ATOM 2742 C CA . ASN A 1 361 ? 16.202 1.551 -18.688 1.00 87.25 361 ASN A CA 1
ATOM 2743 C C . ASN A 1 361 ? 17.628 1.027 -18.954 1.00 87.25 361 ASN A C 1
ATOM 2745 O O . ASN A 1 361 ? 18.567 1.798 -19.163 1.00 87.25 361 ASN A O 1
ATOM 2749 N N . SER A 1 362 ? 17.807 -0.292 -18.882 1.00 89.81 362 SER A N 1
ATOM 2750 C CA . SER A 1 362 ? 19.102 -0.964 -19.087 1.00 89.81 362 SER A CA 1
ATOM 2751 C C . SER A 1 362 ? 19.041 -2.139 -20.061 1.00 89.81 362 SER A C 1
ATOM 2753 O O . SER A 1 362 ? 19.908 -3.015 -20.023 1.00 89.81 362 SER A O 1
ATOM 2755 N N . SER A 1 363 ? 18.013 -2.182 -20.912 1.00 93.69 363 SER A N 1
ATOM 2756 C CA . SER A 1 363 ? 17.883 -3.203 -21.950 1.00 93.69 363 SER A CA 1
ATOM 2757 C C . SER A 1 363 ? 18.946 -3.041 -23.042 1.00 93.69 363 SER A C 1
ATOM 2759 O O . SER A 1 363 ? 19.625 -2.017 -23.128 1.00 93.69 363 SER A O 1
ATOM 2761 N N . TYR A 1 364 ? 19.083 -4.051 -23.906 1.00 95.44 364 TYR A N 1
ATOM 2762 C CA . TYR A 1 364 ? 19.934 -3.947 -25.095 1.00 95.44 364 TYR A CA 1
ATOM 2763 C C . TYR A 1 364 ? 19.553 -2.729 -25.957 1.00 95.44 364 TYR A C 1
ATOM 2765 O O . TYR A 1 364 ? 20.424 -1.935 -26.304 1.00 95.44 364 TYR A O 1
ATOM 2773 N N . GLU A 1 365 ? 18.253 -2.543 -26.211 1.00 95.19 365 GLU A N 1
ATOM 2774 C CA . GLU A 1 365 ? 17.716 -1.408 -26.970 1.00 95.19 365 GLU A CA 1
ATOM 2775 C C . GLU A 1 365 ? 18.112 -0.061 -26.338 1.00 95.19 365 GLU A C 1
ATOM 2777 O O . GLU A 1 365 ? 18.571 0.842 -27.038 1.00 95.19 365 GLU A O 1
ATOM 2782 N N . ASP A 1 366 ? 17.988 0.077 -25.011 1.00 94.94 366 ASP A N 1
ATOM 2783 C CA . ASP A 1 366 ? 18.365 1.308 -24.299 1.00 94.94 366 ASP A CA 1
ATOM 2784 C C . ASP A 1 366 ? 19.859 1.629 -24.486 1.00 94.94 366 ASP A C 1
ATOM 2786 O O . ASP A 1 366 ? 20.233 2.767 -24.784 1.00 94.94 366 ASP A O 1
ATOM 2790 N N . LEU A 1 367 ? 20.726 0.621 -24.333 1.00 95.88 367 LEU A N 1
ATOM 2791 C CA . LEU A 1 367 ? 22.175 0.783 -24.474 1.00 95.88 367 LEU A CA 1
ATOM 2792 C C . LEU A 1 367 ? 22.585 1.099 -25.917 1.00 95.88 367 LEU A C 1
ATOM 2794 O O . LEU A 1 367 ? 23.501 1.895 -26.132 1.00 95.88 367 LEU A O 1
ATOM 2798 N N . GLU A 1 368 ? 21.905 0.520 -26.907 1.00 96.62 368 GLU A N 1
ATOM 2799 C CA . GLU A 1 368 ? 22.154 0.813 -28.317 1.00 96.62 368 GLU A CA 1
ATOM 2800 C C . GLU A 1 368 ? 21.753 2.252 -28.674 1.00 96.62 368 GLU A C 1
ATOM 2802 O O . GLU A 1 368 ? 22.526 2.950 -29.335 1.00 96.62 368 GLU A O 1
ATOM 2807 N N . LYS A 1 369 ? 20.618 2.757 -28.166 1.00 96.44 369 LYS A N 1
ATOM 2808 C CA . LYS A 1 369 ? 20.224 4.168 -28.353 1.00 96.44 369 LYS A CA 1
ATOM 2809 C C . LYS A 1 369 ? 21.241 5.131 -27.744 1.00 96.44 369 LYS A C 1
ATOM 2811 O O . LYS A 1 369 ? 21.605 6.129 -28.368 1.00 96.44 369 LYS A O 1
ATOM 2816 N N . VAL A 1 370 ? 21.741 4.819 -26.549 1.00 97.00 370 VAL A N 1
ATOM 2817 C CA . VAL A 1 370 ? 22.789 5.601 -25.870 1.00 97.00 370 VAL A CA 1
ATOM 2818 C C . VAL A 1 370 ? 24.079 5.595 -26.688 1.00 97.00 370 VAL A C 1
ATOM 2820 O O . VAL A 1 370 ? 24.672 6.649 -26.929 1.00 97.00 370 VAL A O 1
ATOM 2823 N N . HIS A 1 371 ? 24.490 4.428 -27.185 1.00 97.44 371 HIS A N 1
ATOM 2824 C CA . HIS A 1 371 ? 25.657 4.305 -28.051 1.00 97.44 371 HIS A CA 1
ATOM 2825 C C . HIS A 1 371 ? 25.486 5.065 -29.369 1.00 97.44 371 HIS A C 1
ATOM 2827 O O . HIS A 1 371 ? 26.420 5.739 -29.800 1.00 97.44 371 HIS A O 1
ATOM 2833 N N . ASN A 1 372 ? 24.299 5.037 -29.981 1.00 97.62 372 ASN A N 1
ATOM 2834 C CA . ASN A 1 372 ? 23.996 5.805 -31.186 1.00 97.62 372 ASN A CA 1
ATOM 2835 C C . ASN A 1 372 ? 24.250 7.307 -30.971 1.00 97.62 372 ASN A C 1
ATOM 2837 O O . ASN A 1 372 ? 24.960 7.927 -31.764 1.00 97.62 372 ASN A O 1
ATOM 2841 N N . LEU A 1 373 ? 23.760 7.880 -29.866 1.00 98.00 373 LEU A N 1
ATOM 2842 C CA . LEU A 1 373 ? 24.006 9.285 -29.520 1.00 98.00 373 LEU A CA 1
ATOM 2843 C C . LEU A 1 373 ? 25.490 9.571 -29.270 1.00 98.00 373 LEU A C 1
ATOM 2845 O O . LEU A 1 373 ? 26.017 10.567 -29.766 1.00 98.00 373 LEU A O 1
ATOM 2849 N N . VAL A 1 374 ? 26.191 8.679 -28.567 1.00 97.75 374 VAL A N 1
ATOM 2850 C CA . VAL A 1 374 ? 27.643 8.788 -28.365 1.00 97.75 374 VAL A CA 1
ATOM 2851 C C . VAL A 1 374 ? 28.393 8.811 -29.703 1.00 97.75 374 VAL A C 1
ATOM 2853 O O . VAL A 1 374 ? 29.295 9.630 -29.880 1.00 97.75 374 VAL A O 1
ATOM 2856 N N . GLN A 1 375 ? 27.997 7.989 -30.681 1.00 97.44 375 GLN A N 1
ATOM 2857 C CA . GLN A 1 375 ? 28.595 8.020 -32.020 1.00 97.44 375 GLN A CA 1
ATOM 2858 C C . GLN A 1 375 ? 28.267 9.306 -32.779 1.00 97.44 375 GLN A C 1
ATOM 2860 O O . GLN A 1 375 ? 29.150 9.857 -33.436 1.00 97.44 375 GLN A O 1
ATOM 2865 N N . GLN A 1 376 ? 27.038 9.826 -32.677 1.00 97.38 376 GLN A N 1
ATOM 2866 C CA . GLN A 1 376 ? 26.691 11.121 -33.275 1.00 97.38 376 GLN A CA 1
ATOM 2867 C C . GLN A 1 376 ? 27.600 12.236 -32.732 1.00 97.38 376 GLN A C 1
ATOM 2869 O O . GLN A 1 376 ? 28.190 12.983 -33.513 1.00 97.38 376 GLN A O 1
ATOM 2874 N N . ALA A 1 377 ? 27.775 12.303 -31.409 1.00 96.38 377 A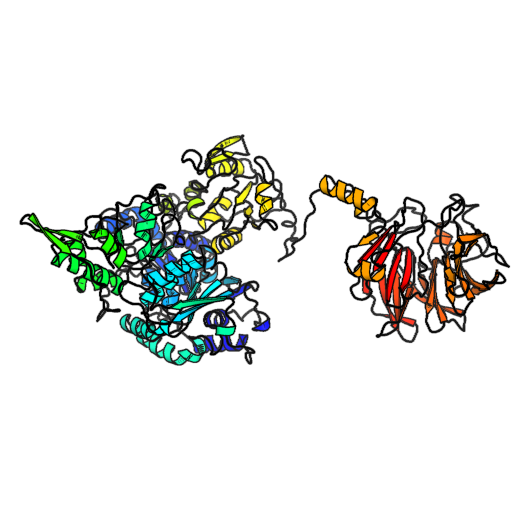LA A N 1
ATOM 2875 C CA . ALA A 1 377 ? 28.641 13.286 -30.764 1.00 96.38 377 ALA A CA 1
ATOM 2876 C C . ALA A 1 377 ? 30.117 13.106 -31.161 1.00 96.38 377 ALA A C 1
ATOM 2878 O O . ALA A 1 377 ? 30.787 14.074 -31.527 1.00 96.38 377 ALA A O 1
ATOM 2879 N N . LYS A 1 378 ? 30.611 11.860 -31.175 1.00 95.06 378 LYS A N 1
ATOM 2880 C CA . LYS A 1 378 ? 31.977 11.527 -31.605 1.00 95.06 378 LYS A CA 1
ATOM 2881 C C . LYS A 1 378 ? 32.241 11.971 -33.045 1.00 95.06 378 LYS A C 1
ATOM 2883 O O . LYS A 1 378 ? 33.260 12.607 -33.306 1.00 95.06 378 LYS A O 1
ATOM 2888 N N . ASN A 1 379 ? 31.310 11.699 -33.960 1.00 94.50 379 ASN A N 1
ATOM 2889 C CA . ASN A 1 379 ? 31.399 12.105 -35.367 1.00 94.50 379 ASN A CA 1
ATOM 2890 C C . ASN A 1 379 ? 31.366 13.629 -35.547 1.00 94.50 379 ASN A C 1
ATOM 2892 O O . ASN A 1 379 ? 31.940 14.147 -36.502 1.00 94.50 379 ASN A O 1
ATOM 2896 N N . ALA A 1 380 ? 30.732 14.347 -34.619 1.00 93.38 380 ALA A N 1
ATOM 2897 C CA . ALA A 1 380 ? 30.724 15.804 -34.579 1.00 93.38 380 ALA A CA 1
ATOM 2898 C C . ALA A 1 380 ? 31.983 16.417 -33.938 1.00 93.38 380 ALA A C 1
ATOM 2900 O O . ALA A 1 380 ? 32.086 17.637 -33.867 1.00 93.38 380 ALA A O 1
ATOM 2901 N N . GLY A 1 381 ? 32.942 15.603 -33.478 1.00 91.81 381 GLY A N 1
ATOM 2902 C CA . GLY A 1 381 ? 34.179 16.059 -32.833 1.00 91.81 381 GLY A CA 1
ATOM 2903 C C . GLY A 1 381 ? 34.108 16.149 -31.304 1.00 91.81 381 GLY A C 1
ATOM 2904 O O . GLY A 1 381 ? 35.080 16.547 -30.668 1.00 91.81 381 GLY A O 1
ATOM 2905 N N . MET A 1 382 ? 32.995 15.746 -30.686 1.00 93.50 382 MET A N 1
ATOM 2906 C CA . MET A 1 382 ? 32.856 15.663 -29.231 1.00 93.50 382 MET A CA 1
ATOM 2907 C C . MET A 1 382 ? 33.255 14.267 -28.750 1.00 93.50 382 MET A C 1
ATOM 2909 O O . MET A 1 382 ? 32.425 13.371 -28.605 1.00 93.50 382 MET A O 1
ATOM 2913 N N . SER A 1 383 ? 34.548 14.068 -28.501 1.00 89.62 383 SER A N 1
ATOM 2914 C CA . SER A 1 383 ? 35.085 12.756 -28.118 1.00 89.62 383 SER A CA 1
ATOM 2915 C C . SER A 1 383 ? 34.655 12.281 -26.727 1.00 89.62 383 SER A C 1
ATOM 2917 O O . SER A 1 383 ? 34.730 11.084 -26.465 1.00 89.62 383 SER A O 1
ATOM 2919 N N . ARG A 1 384 ? 34.207 13.184 -25.842 1.00 95.25 384 ARG A N 1
ATOM 2920 C CA . ARG A 1 384 ? 33.765 12.869 -24.475 1.00 95.25 384 ARG A CA 1
ATOM 2921 C C . ARG A 1 384 ? 32.574 13.734 -24.039 1.00 95.25 384 ARG A C 1
ATOM 2923 O O . ARG A 1 384 ? 32.487 14.885 -24.481 1.00 95.25 384 ARG A O 1
ATOM 2930 N N . PRO A 1 385 ? 31.691 13.228 -23.160 1.00 96.25 385 PRO A N 1
ATOM 2931 C CA . PRO A 1 385 ? 30.704 14.039 -22.454 1.00 96.25 385 PRO A CA 1
ATOM 2932 C C . PRO A 1 385 ? 31.362 15.163 -21.639 1.00 96.25 385 PRO A C 1
ATOM 2934 O O . PRO A 1 385 ? 32.503 15.037 -21.191 1.00 96.25 385 PRO A O 1
ATOM 2937 N N . LYS A 1 386 ? 30.631 16.260 -21.413 1.00 95.62 386 LYS A N 1
ATOM 2938 C CA . LYS A 1 386 ? 31.084 17.364 -20.545 1.00 95.62 386 LYS A CA 1
ATOM 2939 C C . LYS A 1 386 ? 30.895 17.049 -19.063 1.00 95.62 386 LYS A C 1
ATOM 2941 O O . LYS A 1 386 ? 31.605 17.595 -18.223 1.00 95.62 386 LYS A O 1
ATOM 2946 N N . THR A 1 387 ? 29.936 16.183 -18.764 1.00 95.50 387 THR A N 1
ATOM 2947 C CA . THR A 1 387 ? 29.590 15.733 -17.418 1.00 95.50 387 THR A CA 1
ATOM 2948 C C . THR A 1 387 ? 30.023 14.275 -17.234 1.00 95.50 387 THR A C 1
ATOM 2950 O O . THR A 1 387 ? 29.865 13.492 -18.173 1.00 95.50 387 THR A O 1
ATOM 2953 N N . PRO A 1 388 ? 30.524 13.873 -16.049 1.00 95.38 388 PRO A N 1
ATOM 2954 C CA . PRO A 1 388 ? 30.721 12.468 -15.701 1.00 95.38 388 PRO A CA 1
ATOM 2955 C C . PRO A 1 388 ? 29.518 11.599 -16.084 1.00 95.38 388 PRO A C 1
ATOM 2957 O O . PRO A 1 388 ? 28.385 11.881 -15.685 1.00 95.38 388 PRO A O 1
ATOM 2960 N N . PHE A 1 389 ? 29.770 10.557 -16.876 1.00 95.06 389 PHE A N 1
ATOM 2961 C CA . PHE A 1 389 ? 28.725 9.736 -17.476 1.00 95.06 389 PHE A CA 1
ATOM 2962 C C . PHE A 1 389 ? 28.854 8.279 -17.035 1.00 95.06 389 PHE A C 1
ATOM 2964 O O . PHE A 1 389 ? 29.886 7.644 -17.257 1.00 95.06 389 PHE A O 1
ATOM 2971 N N . LEU A 1 390 ? 27.811 7.766 -16.386 1.00 93.88 390 LEU A N 1
ATOM 2972 C CA . LEU A 1 390 ? 27.775 6.435 -15.783 1.00 93.88 390 LEU A CA 1
ATOM 2973 C C . LEU A 1 390 ? 26.736 5.571 -16.502 1.00 93.88 390 LEU A C 1
ATOM 2975 O O . LEU A 1 390 ? 25.604 6.010 -16.702 1.00 93.88 390 LEU A O 1
ATOM 2979 N N . VAL A 1 391 ? 27.094 4.341 -16.870 1.00 93.38 391 VAL A N 1
ATOM 2980 C CA . VAL A 1 391 ? 26.211 3.436 -17.624 1.00 93.38 391 VAL A CA 1
ATOM 2981 C C . VAL A 1 391 ? 26.174 2.066 -16.964 1.00 93.38 391 VAL A C 1
ATOM 2983 O O . VAL A 1 391 ? 27.216 1.492 -16.677 1.00 93.38 391 VAL A O 1
ATOM 2986 N N . SER A 1 392 ? 24.983 1.521 -16.726 1.00 91.81 392 SER A N 1
ATOM 2987 C CA . SER A 1 392 ? 24.806 0.225 -16.051 1.00 91.81 392 SER A CA 1
ATOM 2988 C C . SER A 1 392 ? 23.957 -0.725 -16.897 1.00 91.81 392 SER A C 1
ATOM 2990 O O . SER A 1 392 ? 22.765 -0.465 -17.076 1.00 91.81 392 SER A O 1
ATOM 2992 N N . PRO A 1 393 ? 24.530 -1.821 -17.416 1.00 92.44 393 PRO A N 1
ATOM 2993 C CA . PRO A 1 393 ? 23.763 -2.910 -18.013 1.00 92.44 393 PRO A CA 1
ATOM 2994 C C . PRO A 1 393 ? 22.867 -3.595 -16.975 1.00 92.44 393 PRO A C 1
ATOM 2996 O O . PRO A 1 393 ? 23.226 -3.682 -15.803 1.00 92.44 393 PRO A O 1
ATOM 2999 N N . GLY A 1 394 ? 21.704 -4.093 -17.397 1.00 90.56 394 GLY A N 1
ATOM 3000 C CA . GLY A 1 394 ? 20.722 -4.659 -16.467 1.00 90.56 394 GLY A CA 1
ATOM 3001 C C . GLY A 1 394 ? 21.052 -6.063 -15.965 1.00 90.56 394 GLY A C 1
ATOM 3002 O O . GLY A 1 394 ? 20.587 -6.458 -14.897 1.00 90.56 394 GLY A O 1
ATOM 3003 N N . SER A 1 395 ? 21.833 -6.820 -16.733 1.00 93.50 395 SER A N 1
ATOM 3004 C CA . SER A 1 395 ? 22.223 -8.200 -16.441 1.00 93.50 395 SER A CA 1
ATOM 3005 C C . SER A 1 395 ? 23.580 -8.531 -17.053 1.00 93.50 395 SER A C 1
ATOM 3007 O O . SER A 1 395 ? 24.058 -7.833 -17.951 1.00 93.50 395 SER A O 1
ATOM 3009 N N . GLU A 1 396 ? 24.187 -9.629 -16.607 1.00 94.12 396 GLU A N 1
ATOM 3010 C CA . GLU A 1 396 ? 25.392 -10.182 -17.228 1.00 94.12 396 GLU A CA 1
ATOM 3011 C C . GLU A 1 396 ? 25.140 -10.583 -18.690 1.00 94.12 396 GLU A C 1
ATOM 3013 O O . GLU A 1 396 ? 26.010 -10.388 -19.537 1.00 94.12 396 GLU A O 1
ATOM 3018 N N . GLN A 1 397 ? 23.938 -11.072 -19.015 1.00 94.69 397 GLN A N 1
ATOM 3019 C CA . GLN A 1 397 ? 23.549 -11.406 -20.387 1.00 94.69 397 GLN A CA 1
ATOM 3020 C C . GLN A 1 397 ? 23.507 -10.152 -21.271 1.00 94.69 397 GLN A C 1
ATOM 3022 O O . GLN A 1 397 ? 24.087 -10.144 -22.360 1.00 94.69 397 GLN A O 1
ATOM 3027 N N . ILE A 1 398 ? 22.883 -9.066 -20.805 1.00 95.19 398 ILE A N 1
ATOM 3028 C CA . ILE A 1 398 ? 22.867 -7.791 -21.534 1.00 95.19 398 ILE A CA 1
ATOM 3029 C C . ILE A 1 398 ? 24.276 -7.214 -21.628 1.00 95.19 398 ILE A C 1
ATOM 3031 O O . ILE A 1 398 ? 24.675 -6.790 -22.710 1.00 95.19 398 ILE A O 1
ATOM 3035 N N . ARG A 1 399 ? 25.055 -7.232 -20.538 1.00 95.00 399 ARG A N 1
ATOM 3036 C CA . ARG A 1 399 ? 26.442 -6.753 -20.535 1.00 95.00 399 ARG A CA 1
ATOM 3037 C C . ARG A 1 399 ? 27.272 -7.500 -21.575 1.00 95.00 399 ARG A C 1
ATOM 3039 O O . ARG A 1 399 ? 27.923 -6.861 -22.391 1.00 95.00 399 ARG A O 1
ATOM 3046 N N . ALA A 1 400 ? 27.241 -8.832 -21.563 1.00 96.06 400 ALA A N 1
ATOM 3047 C CA . ALA A 1 400 ? 27.994 -9.658 -22.499 1.00 96.06 400 ALA A CA 1
ATOM 3048 C C . ALA A 1 400 ? 27.552 -9.427 -23.949 1.00 96.06 400 ALA A C 1
ATOM 3050 O O . ALA A 1 400 ? 28.397 -9.319 -24.832 1.00 96.06 400 ALA A O 1
ATOM 3051 N N . THR A 1 401 ? 26.247 -9.290 -24.187 1.00 97.25 401 THR A N 1
ATOM 3052 C CA . THR A 1 401 ? 25.703 -9.042 -25.529 1.00 97.25 401 THR A CA 1
ATOM 3053 C C . THR A 1 401 ? 26.071 -7.650 -26.048 1.00 97.25 401 THR A C 1
ATOM 3055 O O . THR A 1 401 ? 26.500 -7.506 -27.187 1.00 97.25 401 THR A O 1
ATOM 3058 N N . ALA A 1 402 ? 25.969 -6.616 -25.209 1.00 95.94 402 ALA A N 1
ATOM 3059 C CA . ALA A 1 402 ? 26.358 -5.254 -25.566 1.00 95.94 402 ALA A CA 1
ATOM 3060 C C . ALA A 1 402 ? 27.885 -5.097 -25.714 1.00 95.94 402 ALA A C 1
ATOM 3062 O O . ALA A 1 402 ? 28.353 -4.248 -26.472 1.00 95.94 402 ALA A O 1
ATOM 3063 N N . GLU A 1 403 ? 28.678 -5.899 -25.001 1.00 95.94 403 GLU A N 1
ATOM 3064 C CA . GLU A 1 403 ? 30.128 -5.974 -25.202 1.00 95.94 403 GLU A CA 1
ATOM 3065 C C . GLU A 1 403 ? 30.464 -6.581 -26.571 1.00 95.94 403 GLU A C 1
ATOM 3067 O O . GLU A 1 403 ? 31.237 -5.990 -27.320 1.00 95.94 403 GLU A O 1
ATOM 3072 N N . ASP A 1 404 ? 29.840 -7.712 -26.917 1.00 97.06 404 ASP A N 1
ATOM 3073 C CA . ASP A 1 404 ? 30.029 -8.403 -28.201 1.00 97.06 404 ASP A CA 1
ATOM 3074 C C . ASP A 1 404 ? 29.614 -7.527 -29.394 1.00 97.06 404 ASP A C 1
ATOM 3076 O O . ASP A 1 404 ? 30.329 -7.437 -30.391 1.00 97.06 404 ASP A O 1
ATOM 3080 N N . ALA A 1 405 ? 28.525 -6.769 -29.240 1.00 96.56 405 ALA A N 1
ATOM 3081 C CA . ALA A 1 405 ? 28.063 -5.792 -30.225 1.00 96.56 405 ALA A CA 1
ATOM 3082 C C . ALA A 1 405 ? 28.947 -4.526 -30.324 1.00 96.56 405 ALA A C 1
ATOM 3084 O O . ALA A 1 405 ? 28.666 -3.636 -31.126 1.00 96.56 405 ALA A O 1
ATOM 3085 N N . GLY A 1 406 ? 29.995 -4.388 -29.500 1.00 96.81 406 GLY A N 1
ATOM 3086 C CA . GLY A 1 406 ? 30.878 -3.214 -29.477 1.00 96.81 406 GLY A CA 1
ATOM 3087 C C . GLY A 1 406 ? 30.258 -1.952 -28.857 1.00 96.81 406 GLY A C 1
ATOM 3088 O O . GLY A 1 406 ? 30.894 -0.892 -28.836 1.00 96.81 406 GLY A O 1
ATOM 3089 N N . ILE A 1 407 ? 29.046 -2.058 -28.305 1.00 97.19 407 ILE A N 1
ATOM 3090 C CA . ILE A 1 407 ? 28.306 -0.955 -27.683 1.00 97.19 407 ILE A CA 1
ATOM 3091 C C . ILE A 1 407 ? 29.080 -0.452 -26.463 1.00 97.19 407 ILE A C 1
ATOM 3093 O O . ILE A 1 407 ? 29.466 0.718 -26.422 1.00 97.19 407 ILE A O 1
ATOM 3097 N N . LEU A 1 408 ? 29.366 -1.334 -25.495 1.00 95.88 408 LEU A N 1
ATOM 3098 C CA . LEU A 1 408 ? 30.061 -0.954 -24.256 1.00 95.88 408 LEU A CA 1
ATOM 3099 C C . LEU A 1 408 ? 31.490 -0.467 -24.514 1.00 95.88 408 LEU A C 1
ATOM 3101 O O . LEU A 1 408 ? 31.933 0.479 -23.864 1.00 95.88 408 LEU A O 1
ATOM 3105 N N . GLY A 1 409 ? 32.183 -1.055 -25.495 1.00 96.81 409 GLY A N 1
ATOM 3106 C CA . GLY A 1 409 ? 33.491 -0.583 -25.951 1.00 96.81 409 GLY A CA 1
ATOM 3107 C C . GLY A 1 409 ? 33.442 0.882 -26.391 1.00 96.81 409 GLY A C 1
ATOM 3108 O O . GLY A 1 409 ? 34.180 1.708 -25.860 1.00 96.81 409 GLY A O 1
ATOM 3109 N N . GLY A 1 410 ? 32.500 1.240 -27.270 1.00 96.69 410 GLY A N 1
ATOM 3110 C CA . GLY A 1 410 ? 32.354 2.629 -27.715 1.00 96.69 410 GLY A CA 1
ATOM 3111 C C . GLY A 1 410 ? 31.911 3.602 -26.616 1.00 96.69 410 GLY A C 1
ATOM 3112 O O . GLY A 1 410 ? 32.304 4.767 -26.650 1.00 96.69 410 GLY A O 1
ATOM 3113 N N . LEU A 1 411 ? 31.149 3.142 -25.617 1.00 96.38 411 LEU A N 1
ATOM 3114 C CA . LEU A 1 411 ? 30.804 3.964 -24.450 1.00 96.38 411 LEU A CA 1
ATOM 3115 C C . LEU A 1 411 ? 32.035 4.243 -23.573 1.00 96.38 411 LEU A C 1
ATOM 3117 O O . LEU A 1 411 ? 32.253 5.389 -23.177 1.00 96.38 411 LEU A O 1
ATOM 3121 N N . ARG A 1 412 ? 32.881 3.234 -23.319 1.00 96.31 412 ARG A N 1
ATOM 3122 C CA . ARG A 1 412 ? 34.148 3.419 -22.586 1.00 96.31 412 ARG A CA 1
ATOM 3123 C C . ARG A 1 412 ? 35.122 4.318 -23.344 1.00 96.31 412 ARG A C 1
ATOM 3125 O O . ARG A 1 412 ? 35.741 5.182 -22.728 1.00 96.31 412 ARG A O 1
ATOM 3132 N N . ASP A 1 413 ? 35.209 4.184 -24.669 1.00 96.62 413 ASP A N 1
ATOM 3133 C CA . ASP A 1 413 ? 36.028 5.061 -25.520 1.00 96.62 413 ASP A CA 1
ATOM 3134 C C . ASP A 1 413 ? 35.616 6.536 -25.400 1.00 96.62 413 ASP A C 1
ATOM 3136 O O . ASP A 1 413 ? 36.466 7.430 -25.433 1.00 96.62 413 ASP A O 1
ATOM 3140 N N . ALA A 1 414 ? 34.317 6.795 -25.217 1.00 96.25 414 ALA A N 1
ATOM 3141 C CA . ALA A 1 414 ? 33.778 8.127 -24.959 1.00 96.25 414 ALA A CA 1
ATOM 3142 C C . ALA A 1 414 ? 33.993 8.611 -23.511 1.00 96.25 414 ALA A C 1
ATOM 3144 O O . ALA A 1 414 ? 33.649 9.742 -23.179 1.00 96.25 414 ALA A O 1
ATOM 3145 N N . GLY A 1 415 ? 34.587 7.791 -22.642 1.00 94.94 415 GLY A N 1
ATOM 3146 C CA . GLY A 1 415 ? 34.854 8.119 -21.242 1.00 94.94 415 GLY A CA 1
ATOM 3147 C C . GLY A 1 415 ? 33.710 7.797 -20.281 1.00 94.94 415 GLY A C 1
ATOM 3148 O O . GLY A 1 415 ? 33.742 8.277 -19.149 1.00 94.94 415 GLY A O 1
ATOM 3149 N N . ALA A 1 416 ? 32.714 7.007 -20.698 1.00 94.88 416 ALA A N 1
ATOM 3150 C CA . ALA A 1 416 ? 31.686 6.517 -19.786 1.00 94.88 416 ALA A CA 1
ATOM 3151 C C . ALA A 1 416 ? 32.257 5.456 -18.832 1.00 94.88 416 ALA A C 1
ATOM 3153 O O . ALA A 1 416 ? 33.020 4.578 -19.246 1.00 94.88 416 ALA A O 1
ATOM 3154 N N . VAL A 1 417 ? 31.842 5.494 -17.567 1.00 94.31 417 VAL A N 1
ATOM 3155 C CA . VAL A 1 417 ? 32.167 4.449 -16.588 1.00 94.31 417 VAL A CA 1
ATOM 3156 C C . VAL A 1 417 ? 31.049 3.413 -16.592 1.00 94.31 417 VAL A C 1
ATOM 3158 O O . VAL A 1 417 ? 29.890 3.735 -16.327 1.00 94.31 417 VAL A O 1
ATOM 3161 N N . VAL A 1 418 ? 31.399 2.163 -16.895 1.00 91.94 418 VAL A N 1
ATOM 3162 C CA . VAL A 1 418 ? 30.445 1.049 -16.875 1.00 91.94 418 VAL A CA 1
ATOM 3163 C C . VAL A 1 418 ? 30.352 0.484 -15.456 1.00 91.94 418 VAL A C 1
ATOM 3165 O O . VAL A 1 418 ? 31.361 0.059 -14.890 1.00 91.94 418 VAL A O 1
ATOM 3168 N N . LEU A 1 419 ? 29.146 0.480 -14.894 1.00 88.62 419 LEU A N 1
ATOM 3169 C CA . LEU A 1 419 ? 28.823 -0.015 -13.554 1.00 88.62 419 LEU A CA 1
ATOM 3170 C C . LEU A 1 419 ? 28.120 -1.379 -13.619 1.00 88.62 419 LEU A C 1
ATOM 3172 O O . LEU A 1 419 ? 27.679 -1.817 -14.681 1.00 88.62 419 LEU A O 1
ATOM 3176 N N . SER A 1 420 ? 28.008 -2.043 -12.470 1.00 74.75 420 SER A N 1
ATOM 3177 C CA . SER A 1 420 ? 27.296 -3.318 -12.303 1.00 74.75 420 SER A CA 1
ATOM 3178 C C . SER A 1 420 ? 25.789 -3.152 -12.050 1.00 74.75 420 SER A C 1
ATOM 3180 O O . SER A 1 420 ? 25.026 -4.072 -12.332 1.00 74.75 420 SER A O 1
ATOM 3182 N N . ASN A 1 421 ? 25.351 -2.006 -11.517 1.00 64.25 421 ASN A N 1
ATOM 3183 C CA . ASN A 1 421 ? 23.963 -1.687 -11.164 1.00 64.25 421 ASN A CA 1
ATOM 3184 C C . ASN A 1 421 ? 23.737 -0.151 -11.099 1.00 64.25 421 ASN A C 1
ATOM 3186 O O . ASN A 1 421 ? 24.691 0.618 -10.994 1.00 64.25 421 ASN A O 1
ATOM 3190 N N . SER A 1 422 ? 22.476 0.310 -11.166 1.00 56.94 422 SER A N 1
ATOM 3191 C CA . SER A 1 422 ? 22.093 1.720 -10.912 1.00 56.94 422 SER A CA 1
ATOM 3192 C C . SER A 1 422 ? 20.615 1.891 -10.508 1.00 56.94 422 SER A C 1
ATOM 3194 O O . SER A 1 422 ? 19.916 0.902 -10.287 1.00 56.94 422 SER A O 1
ATOM 3196 N N . PHE A 1 423 ? 20.141 3.140 -10.362 1.00 57.25 423 PHE A N 1
ATOM 3197 C CA . PHE A 1 423 ? 18.921 3.531 -9.628 1.00 57.25 423 PHE A CA 1
ATOM 3198 C C . PHE A 1 423 ? 17.831 4.184 -10.503 1.00 57.25 423 PHE A C 1
ATOM 3200 O O . PHE A 1 423 ? 18.110 4.662 -11.599 1.00 57.25 423 PHE A O 1
ATOM 3207 N N . ASN A 1 424 ? 16.597 4.263 -9.988 1.00 50.59 424 ASN A N 1
ATOM 3208 C CA . ASN A 1 424 ? 15.425 4.812 -10.688 1.00 50.59 424 ASN A CA 1
ATOM 3209 C C . ASN A 1 424 ? 14.547 5.779 -9.853 1.00 50.59 424 ASN A C 1
ATOM 3211 O O . ASN A 1 424 ? 13.473 6.168 -10.308 1.00 50.59 424 ASN A O 1
ATOM 3215 N N . ARG A 1 425 ? 14.977 6.187 -8.647 1.00 56.00 425 ARG A N 1
ATOM 3216 C CA . ARG A 1 425 ? 14.201 7.048 -7.725 1.00 56.00 425 ARG A CA 1
ATOM 3217 C C . ARG A 1 425 ? 14.966 8.294 -7.310 1.00 56.00 425 ARG A C 1
ATOM 3219 O O . ARG A 1 425 ? 16.087 8.185 -6.838 1.00 56.00 425 ARG A O 1
ATOM 3226 N N . ASN A 1 426 ? 14.307 9.447 -7.339 1.00 69.00 426 ASN A N 1
ATOM 3227 C CA . ASN A 1 426 ? 14.899 10.752 -7.035 1.00 69.00 426 ASN A CA 1
ATOM 3228 C C . ASN A 1 426 ? 14.484 11.352 -5.678 1.00 69.00 426 ASN A C 1
ATOM 3230 O O . ASN A 1 426 ? 14.415 12.571 -5.537 1.00 69.00 426 ASN A O 1
ATOM 3234 N N . PHE A 1 427 ? 14.196 10.525 -4.669 1.00 67.88 427 PHE A N 1
ATOM 3235 C CA . PHE A 1 427 ? 13.967 11.047 -3.318 1.00 67.88 427 PHE A CA 1
ATOM 3236 C C . PHE A 1 427 ? 15.240 11.688 -2.745 1.00 67.88 427 PHE A C 1
ATOM 3238 O O . PHE A 1 427 ? 16.360 11.284 -3.067 1.00 67.88 427 PHE A O 1
ATOM 3245 N N . THR A 1 428 ? 15.058 12.667 -1.863 1.00 70.19 428 THR A N 1
ATOM 3246 C CA . THR A 1 428 ? 16.133 13.397 -1.183 1.00 70.19 428 THR A CA 1
ATOM 3247 C C . THR A 1 428 ? 17.184 12.455 -0.583 1.00 70.19 428 THR A C 1
ATOM 3249 O O . THR A 1 428 ? 16.851 11.550 0.179 1.00 70.19 428 THR A O 1
ATOM 3252 N N . GLY A 1 429 ? 18.458 12.656 -0.942 1.00 69.38 429 GLY A N 1
ATOM 3253 C CA . GLY A 1 429 ? 19.592 11.870 -0.439 1.00 69.38 429 GLY A CA 1
ATOM 3254 C C . GLY A 1 429 ? 19.652 10.409 -0.906 1.00 69.38 429 GLY A C 1
ATOM 3255 O O . GLY A 1 429 ? 20.499 9.659 -0.426 1.00 69.38 429 GLY A O 1
ATOM 3256 N N . ARG A 1 430 ? 18.789 9.969 -1.833 1.00 73.81 430 ARG A N 1
ATOM 3257 C CA . ARG A 1 430 ? 18.702 8.552 -2.229 1.00 73.81 430 ARG A CA 1
ATOM 3258 C C . ARG A 1 430 ? 19.946 8.029 -2.949 1.00 73.81 430 ARG A C 1
ATOM 3260 O O . ARG A 1 430 ? 20.285 6.863 -2.769 1.00 73.81 430 ARG A O 1
ATOM 3267 N N . HIS A 1 431 ? 20.578 8.849 -3.786 1.00 75.88 431 HIS A N 1
ATOM 3268 C CA . HIS A 1 431 ? 21.677 8.406 -4.651 1.00 75.88 431 HIS A CA 1
ATOM 3269 C C . HIS A 1 431 ? 23.053 8.495 -3.986 1.00 75.88 431 HIS A C 1
ATOM 3271 O O . HIS A 1 431 ? 23.913 7.668 -4.263 1.00 75.88 431 HIS A O 1
ATOM 3277 N N . ASP A 1 432 ? 23.256 9.479 -3.114 1.00 81.44 432 ASP A N 1
ATOM 3278 C CA . ASP A 1 432 ? 24.571 9.853 -2.583 1.00 81.44 432 ASP A CA 1
ATOM 3279 C C . ASP A 1 432 ? 24.557 10.175 -1.077 1.00 81.44 432 ASP A C 1
ATOM 3281 O O . ASP A 1 432 ? 25.585 10.541 -0.512 1.00 81.44 432 ASP A O 1
ATOM 3285 N N . GLY A 1 433 ? 23.403 10.058 -0.409 1.00 76.19 433 GLY A N 1
ATOM 3286 C CA . GLY A 1 433 ? 23.235 10.460 0.989 1.00 76.19 433 GLY A CA 1
ATOM 3287 C C . GLY A 1 433 ? 23.203 11.976 1.209 1.00 76.19 433 GLY A C 1
ATOM 3288 O O . GLY A 1 433 ? 23.129 12.412 2.356 1.00 76.19 433 GLY A O 1
ATOM 3289 N N . ASN A 1 434 ? 23.240 12.791 0.148 1.00 81.88 434 ASN A N 1
ATOM 3290 C CA . ASN A 1 434 ? 23.257 14.245 0.244 1.00 81.88 434 ASN A CA 1
ATOM 3291 C C . ASN A 1 434 ? 21.850 14.836 0.016 1.00 81.88 434 ASN A C 1
ATOM 3293 O O . ASN A 1 434 ? 21.326 14.785 -1.100 1.00 81.88 434 ASN A O 1
ATOM 3297 N N . PRO A 1 435 ? 21.227 15.466 1.027 1.00 78.19 435 PRO A N 1
ATOM 3298 C CA . PRO A 1 435 ? 19.896 16.045 0.875 1.00 78.19 435 PRO A CA 1
ATOM 3299 C C . PRO A 1 435 ? 19.846 17.268 -0.060 1.00 78.19 435 PRO A C 1
ATOM 3301 O O . PRO A 1 435 ? 18.767 17.633 -0.516 1.00 78.19 435 PRO A O 1
ATOM 3304 N N . ALA A 1 436 ? 20.985 17.898 -0.374 1.00 84.62 436 ALA A N 1
ATOM 3305 C CA . ALA A 1 436 ? 21.044 19.031 -1.301 1.00 84.62 436 ALA A CA 1
ATOM 3306 C C . ALA A 1 436 ? 21.047 18.608 -2.785 1.00 84.62 436 ALA A C 1
ATOM 3308 O O . ALA A 1 436 ? 20.884 19.454 -3.672 1.00 84.62 436 ALA A O 1
ATOM 3309 N N . THR A 1 437 ? 21.237 17.319 -3.077 1.00 89.31 437 THR A N 1
ATOM 3310 C CA . THR A 1 437 ? 21.304 16.813 -4.450 1.00 89.31 437 THR A CA 1
ATOM 3311 C C . THR A 1 437 ? 19.927 16.853 -5.110 1.00 89.31 437 THR A C 1
ATOM 3313 O O . THR A 1 437 ? 18.977 16.230 -4.645 1.00 89.31 437 THR A O 1
ATOM 3316 N N . HIS A 1 438 ? 19.834 17.581 -6.224 1.00 92.44 438 HIS A N 1
ATOM 3317 C CA . HIS A 1 438 ? 18.636 17.662 -7.058 1.00 92.44 438 HIS A CA 1
ATOM 3318 C C . HIS A 1 438 ? 18.690 16.564 -8.118 1.00 92.44 438 HIS A C 1
ATOM 3320 O O . HIS A 1 438 ? 19.550 16.604 -8.998 1.00 92.44 438 HIS A O 1
ATOM 3326 N N . SER A 1 439 ? 17.795 15.579 -8.039 1.00 92.19 439 SER A N 1
ATOM 3327 C CA . SER A 1 439 ? 17.827 14.425 -8.934 1.00 92.19 439 SER A CA 1
ATOM 3328 C C . SER A 1 439 ? 16.630 14.415 -9.879 1.00 92.19 439 SER A C 1
ATOM 3330 O O . SER A 1 439 ? 15.471 14.496 -9.477 1.00 92.19 439 SER A O 1
ATOM 3332 N N . PHE A 1 440 ? 16.912 14.289 -11.169 1.00 93.75 440 PHE A N 1
ATOM 3333 C CA . PHE A 1 440 ? 15.886 14.225 -12.198 1.00 93.75 440 PHE A CA 1
ATOM 3334 C C . PHE A 1 440 ? 15.895 12.857 -12.869 1.00 93.75 440 PHE A C 1
ATOM 3336 O O . PHE A 1 440 ? 16.959 12.300 -13.136 1.00 93.75 440 PHE A O 1
ATOM 3343 N N . VAL A 1 441 ? 14.708 12.322 -13.147 1.00 93.50 441 VAL A N 1
ATOM 3344 C CA . VAL A 1 441 ? 14.528 11.054 -13.860 1.00 93.50 441 VAL A CA 1
ATOM 3345 C C . VAL A 1 441 ? 13.933 11.321 -15.238 1.00 93.50 441 VAL A C 1
ATOM 3347 O O . VAL A 1 441 ? 12.963 12.062 -15.384 1.00 93.50 441 VAL A O 1
ATOM 3350 N N . THR A 1 442 ? 14.537 10.731 -16.263 1.00 95.19 442 THR A N 1
ATOM 3351 C CA . THR A 1 442 ? 14.114 10.855 -17.665 1.00 95.19 442 THR A CA 1
ATOM 3352 C C . THR A 1 442 ? 14.548 9.602 -18.434 1.00 95.19 442 THR A C 1
ATOM 3354 O O . THR A 1 442 ? 14.912 8.590 -17.816 1.00 95.19 442 THR A O 1
ATOM 3357 N N . SER A 1 443 ? 14.437 9.622 -19.757 1.00 95.56 443 SER A N 1
ATOM 3358 C CA . SER A 1 443 ? 14.837 8.534 -20.640 1.00 95.56 443 SER A CA 1
ATOM 3359 C C . SER A 1 443 ? 16.371 8.476 -20.802 1.00 95.56 443 SER A C 1
ATOM 3361 O O . SER A 1 443 ? 17.057 9.492 -20.621 1.00 95.56 443 SER A O 1
ATOM 3363 N N . PRO A 1 444 ? 16.952 7.308 -21.130 1.00 95.12 444 PRO A N 1
ATOM 3364 C CA . PRO A 1 444 ? 18.400 7.170 -21.293 1.00 95.12 444 PRO A CA 1
ATOM 3365 C C . PRO A 1 444 ? 18.957 8.041 -22.434 1.00 95.12 444 PRO A C 1
ATOM 3367 O O . PRO A 1 444 ? 20.083 8.538 -22.352 1.00 95.12 444 PRO A O 1
ATOM 3370 N N . GLU A 1 445 ? 18.160 8.294 -23.472 1.00 95.94 445 GLU A N 1
ATOM 3371 C CA . GLU A 1 445 ? 18.498 9.161 -24.601 1.00 95.94 445 GLU A CA 1
ATOM 3372 C C . GLU A 1 445 ? 18.663 10.618 -24.152 1.00 95.94 445 GLU A C 1
ATOM 3374 O O . GLU A 1 445 ? 19.670 11.262 -24.459 1.00 95.94 445 GLU A O 1
ATOM 3379 N N . ILE A 1 446 ? 17.703 11.123 -23.369 1.00 97.31 446 ILE A N 1
ATOM 3380 C CA . ILE A 1 446 ? 17.737 12.488 -22.839 1.00 97.31 446 ILE A CA 1
ATOM 3381 C C . ILE A 1 446 ? 18.875 12.647 -21.823 1.00 97.31 446 ILE A C 1
ATOM 3383 O O . ILE A 1 446 ? 19.620 13.625 -21.892 1.00 97.31 446 ILE A O 1
ATOM 3387 N N . ALA A 1 447 ? 19.092 11.663 -20.944 1.00 96.50 447 ALA A N 1
ATOM 3388 C CA . ALA A 1 447 ? 20.221 11.666 -20.009 1.00 96.50 447 ALA A CA 1
ATOM 3389 C C . ALA A 1 447 ? 21.582 11.719 -20.735 1.00 96.50 447 ALA A C 1
ATOM 3391 O O . ALA A 1 447 ? 22.493 12.444 -20.318 1.00 96.50 447 ALA A O 1
ATOM 3392 N N . THR A 1 448 ? 21.713 11.006 -21.856 1.00 97.44 448 THR A N 1
ATOM 3393 C CA . THR A 1 448 ? 22.924 11.024 -22.692 1.00 97.44 448 THR A CA 1
ATOM 3394 C C . THR A 1 448 ? 23.121 12.382 -23.362 1.00 97.44 448 THR A C 1
ATOM 3396 O O . THR A 1 448 ? 24.213 12.949 -23.301 1.00 97.44 448 THR A O 1
ATOM 3399 N N . ALA A 1 449 ? 22.066 12.954 -23.949 1.00 97.62 449 ALA A N 1
ATOM 3400 C CA . ALA A 1 449 ? 22.118 14.288 -24.547 1.00 97.62 449 ALA A CA 1
ATOM 3401 C C . ALA A 1 449 ? 22.532 15.355 -23.516 1.00 97.62 449 ALA A C 1
ATOM 3403 O O . ALA A 1 449 ? 23.398 16.192 -23.787 1.00 97.62 449 ALA A O 1
ATOM 3404 N N . PHE A 1 450 ? 21.989 15.267 -22.301 1.00 97.25 450 PHE A N 1
ATOM 3405 C CA . PHE A 1 450 ? 22.375 16.110 -21.175 1.00 97.25 450 PHE A CA 1
ATOM 3406 C C . PHE A 1 450 ? 23.839 15.942 -20.761 1.00 97.25 450 PHE A C 1
ATOM 3408 O O . PHE A 1 450 ? 24.502 16.944 -20.499 1.00 97.25 450 PHE A O 1
ATOM 3415 N N . ALA A 1 451 ? 24.384 14.722 -20.769 1.00 97.38 451 ALA A N 1
ATOM 3416 C CA . ALA A 1 451 ? 25.792 14.483 -20.440 1.00 97.38 451 ALA A CA 1
ATOM 3417 C C . ALA A 1 451 ? 26.754 15.230 -21.388 1.00 97.38 451 ALA A C 1
ATOM 3419 O O . ALA A 1 451 ? 27.797 15.738 -20.966 1.00 97.38 451 ALA A O 1
ATOM 3420 N N . TYR A 1 452 ? 26.398 15.331 -22.672 1.00 97.50 452 TYR A N 1
ATOM 3421 C CA . TYR A 1 452 ? 27.169 16.073 -23.677 1.00 97.50 452 TYR A CA 1
ATOM 3422 C C . TYR A 1 452 ? 26.907 17.582 -23.650 1.00 97.50 452 TYR A C 1
ATOM 3424 O O . TYR A 1 452 ? 27.816 18.371 -23.926 1.00 97.50 452 TYR A O 1
ATOM 3432 N N . ALA A 1 453 ? 25.692 18.006 -23.305 1.00 96.38 453 ALA A N 1
ATOM 3433 C CA . ALA A 1 453 ? 25.361 19.420 -23.179 1.00 96.38 453 ALA A CA 1
ATOM 3434 C C . ALA A 1 453 ? 25.990 20.058 -21.929 1.00 96.38 453 ALA A C 1
ATOM 3436 O O . ALA A 1 453 ? 26.539 21.161 -22.031 1.00 96.38 453 ALA A O 1
ATOM 3437 N N . GLY A 1 454 ? 25.964 19.342 -20.798 1.00 95.75 454 GLY A N 1
ATOM 3438 C CA . GLY A 1 454 ? 26.408 19.784 -19.470 1.00 95.75 454 GLY A CA 1
ATOM 3439 C C . GLY A 1 454 ? 25.405 20.674 -18.722 1.00 95.75 454 GLY A C 1
ATOM 3440 O O . GLY A 1 454 ? 25.728 21.186 -17.651 1.00 95.75 454 GLY A O 1
ATOM 3441 N N . ASP A 1 455 ? 24.209 20.869 -19.282 1.00 95.00 455 ASP A N 1
ATOM 3442 C CA . ASP A 1 455 ? 23.206 21.834 -18.822 1.00 95.00 455 ASP A CA 1
ATOM 3443 C C . ASP A 1 455 ? 21.791 21.236 -18.908 1.00 95.00 455 ASP A C 1
ATOM 3445 O O . ASP A 1 455 ? 21.374 20.783 -19.976 1.00 95.00 455 ASP A O 1
ATOM 3449 N N . LEU A 1 456 ? 21.042 21.269 -17.800 1.00 94.38 456 LEU A N 1
ATOM 3450 C CA . LEU A 1 456 ? 19.635 20.846 -17.718 1.00 94.38 456 LEU A CA 1
ATOM 3451 C C . LEU A 1 456 ? 18.692 21.698 -18.577 1.00 94.38 456 LEU A C 1
ATOM 3453 O O . LEU A 1 456 ? 17.578 21.277 -18.876 1.00 94.38 456 LEU A O 1
ATOM 3457 N N . SER A 1 457 ? 19.115 22.897 -18.979 1.00 95.00 457 SER A N 1
ATOM 3458 C CA . SER A 1 457 ? 18.330 23.802 -19.822 1.00 95.00 457 SER A CA 1
ATOM 3459 C C . SER A 1 457 ? 18.360 23.432 -21.318 1.00 95.00 457 SER A C 1
ATOM 3461 O O . SER A 1 457 ? 17.666 24.057 -22.127 1.00 95.00 457 SER A O 1
ATOM 3463 N N . PHE A 1 458 ? 19.161 22.426 -21.691 1.00 97.00 458 PHE A N 1
ATOM 3464 C CA . PHE A 1 458 ? 19.329 21.961 -23.065 1.00 97.00 458 PHE A CA 1
ATOM 3465 C C . PHE A 1 458 ? 18.131 21.141 -23.554 1.00 97.00 458 PHE A C 1
ATOM 3467 O O . PHE A 1 458 ? 17.718 20.180 -22.913 1.00 97.00 458 PHE A O 1
ATOM 3474 N N . ASN A 1 459 ? 17.609 21.463 -24.737 1.00 96.94 459 ASN A N 1
ATOM 3475 C CA . ASN A 1 459 ? 16.604 20.632 -25.395 1.00 96.94 459 ASN A CA 1
ATOM 3476 C C . ASN A 1 459 ? 17.167 20.030 -26.698 1.00 96.94 459 ASN A C 1
ATOM 3478 O O . ASN A 1 459 ? 17.269 20.757 -27.689 1.00 96.94 459 ASN A O 1
ATOM 3482 N N . PRO A 1 460 ? 17.477 18.718 -26.765 1.00 96.38 460 PRO A N 1
ATOM 3483 C CA . PRO A 1 460 ? 18.016 18.085 -27.974 1.00 96.38 460 PRO A CA 1
ATOM 3484 C C . PRO A 1 460 ? 17.065 18.152 -29.179 1.00 96.38 460 PRO A C 1
ATOM 3486 O O . PRO A 1 460 ? 17.499 18.025 -30.325 1.00 96.38 460 PRO A O 1
ATOM 3489 N N . SER A 1 461 ? 15.772 18.397 -28.949 1.00 94.25 461 SER A N 1
ATOM 3490 C CA . SER A 1 461 ? 14.791 18.562 -30.019 1.00 94.25 461 SER A CA 1
ATOM 3491 C C . SER A 1 461 ? 14.878 19.915 -30.715 1.00 94.25 461 SER A C 1
ATOM 3493 O O . SER A 1 461 ? 14.319 20.029 -31.800 1.00 94.25 461 SER A O 1
ATOM 3495 N N . THR A 1 462 ? 15.551 20.929 -30.160 1.00 95.12 462 THR A N 1
ATOM 3496 C CA . THR A 1 462 ? 15.612 22.292 -30.737 1.00 95.12 462 THR A CA 1
ATOM 3497 C C . THR A 1 462 ? 17.007 22.900 -30.751 1.00 95.12 462 THR A C 1
ATOM 3499 O O . THR A 1 462 ? 17.346 23.606 -31.701 1.00 95.12 462 THR A O 1
ATOM 3502 N N . ASP A 1 463 ? 17.798 22.630 -29.721 1.00 96.88 463 ASP A N 1
ATOM 3503 C CA . ASP A 1 463 ? 19.038 23.335 -29.424 1.00 96.88 463 ASP A CA 1
ATOM 3504 C C . ASP A 1 463 ? 20.239 22.666 -30.119 1.00 96.88 463 ASP A C 1
ATOM 3506 O O . ASP A 1 463 ? 20.218 21.479 -30.457 1.00 96.88 463 ASP A O 1
ATOM 3510 N N . SER A 1 464 ? 21.302 23.442 -30.339 1.00 96.19 464 SER A N 1
ATOM 3511 C CA . SER A 1 464 ? 22.600 22.963 -30.820 1.00 96.19 464 SER A CA 1
ATOM 3512 C C . SER A 1 464 ? 23.673 23.101 -29.739 1.00 96.19 464 SER A C 1
ATOM 3514 O O . SER A 1 464 ? 23.542 23.879 -28.793 1.00 96.19 464 SER A O 1
ATOM 3516 N N . ILE A 1 465 ? 24.738 22.318 -29.873 1.00 95.44 465 ILE A N 1
ATOM 3517 C CA . ILE A 1 465 ? 25.949 22.389 -29.066 1.00 95.44 465 ILE A CA 1
ATOM 3518 C C . ILE A 1 465 ? 27.064 22.937 -29.954 1.00 95.44 465 ILE A C 1
ATOM 3520 O O . ILE A 1 465 ? 27.394 22.346 -30.983 1.00 95.44 465 ILE A O 1
ATOM 3524 N N . THR A 1 466 ? 27.685 24.035 -29.529 1.00 93.12 466 THR A N 1
ATOM 3525 C CA . THR A 1 466 ? 28.895 24.546 -30.173 1.00 93.12 466 THR A CA 1
ATOM 3526 C C . THR A 1 466 ? 30.066 23.601 -29.903 1.00 93.12 466 THR A C 1
ATOM 3528 O O . THR A 1 466 ? 30.458 23.391 -28.751 1.00 93.12 466 THR A O 1
ATOM 3531 N N . VAL A 1 467 ? 30.652 23.059 -30.967 1.00 91.12 467 VAL A N 1
ATOM 3532 C CA . VAL A 1 467 ? 31.845 22.209 -30.936 1.00 91.12 467 VAL A CA 1
ATOM 3533 C C . VAL A 1 467 ? 33.042 23.004 -31.434 1.00 91.12 467 VAL A C 1
ATOM 3535 O O . VAL A 1 467 ? 33.002 23.578 -32.523 1.00 91.12 467 VAL A O 1
ATOM 3538 N N . VAL A 1 468 ? 34.114 23.029 -30.644 1.00 85.75 468 VAL A N 1
ATOM 3539 C CA . VAL A 1 468 ? 35.388 23.657 -31.010 1.00 85.75 468 VAL A CA 1
ATOM 3540 C C . VAL A 1 468 ? 36.322 22.566 -31.524 1.00 85.75 468 VAL A C 1
ATOM 3542 O O . VAL A 1 468 ? 36.711 21.687 -30.759 1.00 85.75 468 VAL A O 1
ATOM 3545 N N . GLY A 1 469 ? 36.656 22.601 -32.814 1.00 78.94 469 GLY A N 1
ATOM 3546 C CA . GLY A 1 469 ? 37.602 21.657 -33.412 1.00 78.94 469 GLY A CA 1
ATOM 3547 C C . GLY A 1 469 ? 39.058 21.976 -33.062 1.00 78.94 469 GLY A C 1
ATOM 3548 O O . GLY A 1 469 ? 39.373 23.075 -32.606 1.00 78.94 469 GLY A O 1
ATOM 3549 N N . ASP A 1 470 ? 39.968 21.045 -33.360 1.00 76.69 470 ASP A N 1
ATOM 3550 C CA . ASP A 1 470 ? 41.405 21.153 -33.039 1.00 76.69 470 ASP A CA 1
ATOM 3551 C C . ASP A 1 470 ? 42.094 22.394 -33.644 1.00 76.69 470 ASP A C 1
ATOM 3553 O O . ASP A 1 470 ? 43.113 22.865 -33.140 1.00 76.69 470 ASP A O 1
ATOM 3557 N N . SER A 1 471 ? 41.535 22.952 -34.723 1.00 79.38 471 SER A N 1
ATOM 3558 C CA . SER A 1 471 ? 42.003 24.182 -35.377 1.00 79.38 471 SER A CA 1
ATOM 3559 C C . SER A 1 471 ? 41.466 25.476 -34.748 1.00 79.38 471 SER A C 1
ATOM 3561 O O . SER A 1 471 ? 41.791 26.564 -35.223 1.00 79.38 471 SER A O 1
ATOM 3563 N N . GLY A 1 472 ? 40.620 25.379 -33.716 1.00 78.44 472 GLY A N 1
ATOM 3564 C CA . GLY A 1 472 ? 39.903 26.500 -33.102 1.00 78.44 472 GLY A CA 1
ATOM 3565 C C . GLY A 1 472 ? 38.630 26.932 -33.844 1.00 78.44 472 GLY A C 1
ATOM 3566 O O . GLY A 1 472 ? 37.961 27.864 -33.402 1.00 78.44 472 GLY A O 1
ATOM 3567 N N . ALA A 1 473 ? 38.274 26.278 -34.956 1.00 82.56 473 ALA A N 1
ATOM 3568 C CA . ALA A 1 473 ? 37.028 26.540 -35.675 1.00 82.56 473 ALA A CA 1
ATOM 3569 C C . ALA A 1 473 ? 35.814 26.006 -34.897 1.00 82.56 473 ALA A C 1
ATOM 3571 O O . ALA A 1 473 ? 35.840 24.879 -34.400 1.00 82.56 473 ALA A O 1
ATOM 3572 N N . THR A 1 474 ? 34.744 26.800 -34.817 1.00 87.69 474 THR A N 1
ATOM 3573 C CA . THR A 1 474 ? 33.486 26.401 -34.181 1.00 87.69 474 THR A CA 1
ATOM 3574 C C . THR A 1 474 ? 32.498 25.846 -35.201 1.00 87.69 474 THR A C 1
ATOM 3576 O O . THR A 1 474 ? 32.336 26.387 -36.295 1.00 87.69 474 THR A O 1
ATOM 3579 N N . THR A 1 475 ? 31.812 24.769 -34.834 1.00 91.25 475 THR A N 1
ATOM 3580 C CA . THR A 1 475 ? 30.693 24.194 -35.593 1.00 91.25 475 THR A CA 1
ATOM 3581 C C . THR A 1 475 ? 29.503 23.986 -34.668 1.00 91.25 475 THR A C 1
ATOM 3583 O O . THR A 1 475 ? 29.681 23.790 -33.470 1.00 91.25 475 THR A O 1
ATOM 3586 N N . GLU A 1 476 ? 28.289 24.053 -35.207 1.00 94.31 476 GLU A N 1
ATOM 3587 C CA . GLU A 1 476 ? 27.069 23.788 -34.445 1.00 94.31 476 GLU A CA 1
ATOM 3588 C C . GLU A 1 476 ? 26.613 22.354 -34.703 1.00 94.31 476 GLU A C 1
ATOM 3590 O O . GLU A 1 476 ? 26.326 21.977 -35.840 1.00 94.31 476 GLU A O 1
ATOM 3595 N N . PHE A 1 477 ? 26.547 21.558 -33.641 1.00 95.62 477 PHE A N 1
ATOM 3596 C CA . PHE A 1 477 ? 26.089 20.179 -33.685 1.00 95.62 477 PHE A CA 1
ATOM 3597 C C . PHE A 1 477 ? 24.699 20.061 -33.069 1.00 95.62 477 PHE A C 1
ATOM 3599 O O . PHE A 1 477 ? 24.445 20.579 -31.986 1.00 95.62 477 PHE A O 1
ATOM 3606 N N . ARG A 1 478 ? 23.797 19.342 -33.733 1.00 96.50 478 ARG A N 1
ATOM 3607 C CA . ARG A 1 478 ? 22.483 19.005 -33.186 1.00 96.50 478 ARG A CA 1
ATOM 3608 C C . ARG A 1 478 ? 22.302 17.501 -33.230 1.00 96.50 478 ARG A C 1
ATOM 3610 O O . ARG A 1 478 ? 22.499 16.889 -34.278 1.00 96.50 478 ARG A O 1
ATOM 3617 N N . PHE A 1 479 ? 21.910 16.935 -32.095 1.00 97.31 479 PHE A N 1
ATOM 3618 C CA . PHE A 1 479 ? 21.541 15.532 -32.035 1.00 97.31 479 PHE A CA 1
ATOM 3619 C C . PHE A 1 479 ? 20.303 15.264 -32.890 1.00 97.31 479 PHE A C 1
ATOM 3621 O O . PHE A 1 479 ? 19.385 16.082 -32.984 1.00 97.31 479 PHE A O 1
ATOM 3628 N N . THR A 1 480 ? 20.268 14.075 -33.470 1.00 97.06 480 THR A N 1
ATOM 3629 C CA . THR A 1 480 ? 19.068 13.506 -34.083 1.00 97.06 480 THR A CA 1
ATOM 3630 C C . THR A 1 480 ? 18.535 12.385 -33.193 1.00 97.06 480 THR A C 1
ATOM 3632 O O . THR A 1 480 ? 19.348 11.738 -32.522 1.00 97.06 480 THR A O 1
ATOM 3635 N N . PRO A 1 481 ? 17.208 12.147 -33.161 1.00 96.81 481 PRO A N 1
ATOM 3636 C CA . PRO A 1 481 ? 16.644 11.049 -32.384 1.00 96.81 481 PRO A CA 1
ATOM 3637 C C . PRO A 1 481 ? 17.369 9.728 -32.682 1.00 96.81 481 PRO A C 1
ATOM 3639 O O . PRO A 1 481 ? 17.582 9.420 -33.861 1.00 96.81 481 PRO A O 1
ATOM 3642 N N . PRO A 1 482 ? 17.787 8.965 -31.658 1.00 95.38 482 PRO A N 1
ATOM 3643 C CA . PRO A 1 482 ? 18.529 7.738 -31.885 1.00 95.38 482 PRO A CA 1
ATOM 3644 C C . PRO A 1 482 ? 17.625 6.650 -32.465 1.00 95.38 482 PRO A C 1
ATOM 3646 O O . PRO A 1 482 ? 16.423 6.601 -32.212 1.00 95.38 482 PRO A O 1
ATOM 3649 N N . THR A 1 483 ? 18.235 5.743 -33.219 1.00 89.50 483 THR A N 1
ATOM 3650 C CA . THR A 1 483 ? 17.595 4.512 -33.697 1.00 89.50 483 THR A CA 1
ATOM 3651 C C . THR A 1 483 ? 18.310 3.316 -33.082 1.00 89.50 483 THR A C 1
ATOM 3653 O O . THR A 1 483 ? 19.515 3.385 -32.833 1.00 89.50 483 THR A O 1
ATOM 3656 N N . ALA A 1 484 ? 17.563 2.248 -32.811 1.00 90.81 484 ALA A N 1
ATOM 3657 C CA . ALA A 1 484 ? 18.075 1.006 -32.246 1.00 90.81 484 ALA A CA 1
ATOM 3658 C C . ALA A 1 484 ? 17.229 -0.182 -32.704 1.00 90.81 484 ALA A C 1
ATOM 3660 O O . ALA A 1 484 ? 16.072 -0.023 -33.106 1.00 90.81 484 ALA A O 1
ATOM 3661 N N . GLN A 1 485 ? 17.817 -1.367 -32.634 1.00 90.62 485 GLN A N 1
ATOM 3662 C CA . GLN A 1 485 ? 17.105 -2.626 -32.715 1.00 90.62 485 GLN A CA 1
ATOM 3663 C C . GLN A 1 485 ? 16.488 -2.940 -31.348 1.00 90.62 485 GLN A C 1
ATOM 3665 O O . GLN A 1 485 ? 17.124 -2.788 -30.307 1.00 90.62 485 GLN A O 1
ATOM 3670 N N . GLU A 1 486 ? 15.238 -3.412 -31.347 1.00 89.94 486 GLU A N 1
ATOM 3671 C CA . GLU A 1 486 ? 14.561 -3.854 -30.116 1.00 89.94 486 GLU A CA 1
ATOM 3672 C C . GLU A 1 486 ? 15.353 -4.984 -29.430 1.00 89.94 486 GLU A C 1
ATOM 3674 O O . GLU A 1 486 ? 15.474 -5.029 -28.206 1.00 89.94 486 GLU A O 1
ATOM 3679 N N . LEU A 1 487 ? 15.893 -5.913 -30.227 1.00 95.06 487 LEU A N 1
ATOM 3680 C CA . LEU A 1 487 ? 16.582 -7.115 -29.765 1.00 95.06 487 LEU A CA 1
ATOM 3681 C C . LEU A 1 487 ? 17.855 -7.354 -30.581 1.00 95.06 487 LEU A C 1
ATOM 3683 O O . LEU A 1 487 ? 17.866 -7.045 -31.772 1.00 95.06 487 LEU A O 1
ATOM 3687 N N . PRO A 1 488 ? 18.887 -7.963 -29.973 1.00 94.69 488 PRO A N 1
ATOM 3688 C CA . PRO A 1 488 ? 20.053 -8.440 -30.704 1.00 94.69 488 PRO A CA 1
ATOM 3689 C C . PRO A 1 488 ? 19.687 -9.647 -31.582 1.00 94.69 488 PRO A C 1
ATOM 3691 O O . PRO A 1 488 ? 18.722 -10.362 -31.297 1.00 94.69 488 PRO A O 1
ATOM 3694 N N . ASP A 1 489 ? 20.525 -9.954 -32.576 1.00 90.44 489 ASP A N 1
ATOM 3695 C CA . ASP A 1 489 ? 20.400 -11.183 -33.379 1.00 90.44 489 ASP A CA 1
ATOM 3696 C C . ASP A 1 489 ? 20.394 -12.446 -32.499 1.00 90.44 489 ASP A C 1
ATOM 3698 O O . ASP A 1 489 ? 19.643 -13.397 -32.736 1.00 90.44 489 ASP A O 1
ATOM 3702 N N . ALA A 1 490 ? 21.231 -12.456 -31.458 1.00 92.62 490 ALA A N 1
ATOM 3703 C CA . ALA A 1 490 ? 21.243 -13.475 -30.420 1.00 92.62 490 ALA A CA 1
ATOM 3704 C C . ALA A 1 490 ? 21.809 -12.913 -29.111 1.00 92.62 490 ALA A C 1
ATOM 3706 O O . ALA A 1 490 ? 22.800 -12.186 -29.110 1.00 92.62 490 ALA A O 1
ATOM 3707 N N . PHE A 1 491 ? 21.225 -13.313 -27.981 1.00 94.94 491 PHE A N 1
ATOM 3708 C CA . PHE A 1 491 ? 21.793 -13.011 -26.669 1.00 94.94 491 PHE A CA 1
ATOM 3709 C C . PHE A 1 491 ? 23.022 -13.877 -26.367 1.00 94.94 491 PHE A C 1
ATOM 3711 O O . PHE A 1 491 ? 23.001 -15.106 -26.520 1.00 94.94 491 PHE A O 1
ATOM 3718 N N . ILE A 1 492 ? 24.066 -13.234 -25.848 1.00 95.56 492 ILE A N 1
ATOM 3719 C CA . ILE A 1 492 ? 25.278 -13.867 -25.332 1.00 95.56 492 ILE A CA 1
ATOM 3720 C C . ILE A 1 492 ? 25.083 -14.159 -23.843 1.00 95.56 492 ILE A C 1
ATOM 3722 O O . ILE A 1 492 ? 24.749 -13.273 -23.066 1.00 95.56 492 ILE A O 1
ATOM 3726 N N . ALA A 1 493 ? 25.292 -15.410 -23.426 1.00 85.12 493 ALA A N 1
ATOM 3727 C CA . ALA A 1 493 ? 24.988 -15.842 -22.058 1.00 85.12 493 ALA A CA 1
ATOM 3728 C C . ALA A 1 493 ? 25.850 -15.162 -20.975 1.00 85.12 493 ALA A C 1
ATOM 3730 O O . ALA A 1 493 ? 25.380 -15.009 -19.853 1.00 85.12 493 ALA A O 1
ATOM 3731 N N . GLY A 1 494 ? 27.083 -14.765 -21.311 1.00 91.62 494 GLY A N 1
ATOM 3732 C CA . GLY A 1 494 ? 28.044 -14.212 -20.356 1.00 91.62 494 GLY A CA 1
ATOM 3733 C C . GLY A 1 494 ? 28.567 -15.251 -19.357 1.00 91.62 494 GLY A C 1
ATOM 3734 O O . GLY A 1 494 ? 28.640 -16.445 -19.661 1.00 91.62 494 GLY A O 1
ATOM 3735 N N . ASN A 1 495 ? 28.966 -14.785 -18.174 1.00 92.25 495 ASN A N 1
ATOM 3736 C CA . ASN A 1 495 ? 29.453 -15.626 -17.079 1.00 92.25 495 ASN A CA 1
ATOM 3737 C C . ASN A 1 495 ? 28.327 -16.446 -16.415 1.00 92.25 495 ASN A C 1
ATOM 3739 O O . ASN A 1 495 ? 27.242 -15.931 -16.148 1.00 92.25 495 ASN A O 1
ATOM 3743 N N . ASP A 1 496 ? 28.606 -17.707 -16.058 1.00 93.69 496 ASP A N 1
ATOM 3744 C CA . ASP A 1 496 ? 27.657 -18.546 -15.310 1.00 93.69 496 ASP A CA 1
ATOM 3745 C C . ASP A 1 496 ? 27.638 -18.178 -13.817 1.00 93.69 496 ASP A C 1
ATOM 3747 O O . ASP A 1 496 ? 28.466 -18.619 -13.009 1.00 93.69 496 ASP A O 1
ATOM 3751 N N . LEU A 1 497 ? 26.680 -17.324 -13.461 1.00 94.38 497 LEU A N 1
ATOM 3752 C CA . LEU A 1 497 ? 26.504 -16.777 -12.116 1.00 94.38 497 LEU A CA 1
ATOM 3753 C C . LEU A 1 497 ? 25.270 -17.337 -11.395 1.00 94.38 497 LEU A C 1
ATOM 3755 O O . LEU A 1 497 ? 24.928 -16.859 -10.311 1.00 94.38 497 LEU A O 1
ATOM 3759 N N . TYR A 1 498 ? 24.629 -18.371 -11.946 1.00 96.06 498 TYR A N 1
ATOM 3760 C CA . TYR A 1 498 ? 23.459 -19.001 -11.342 1.00 96.06 498 TYR A CA 1
ATOM 3761 C C . TYR A 1 498 ? 23.830 -20.272 -10.571 1.00 96.06 498 TYR A C 1
ATOM 3763 O O . TYR A 1 498 ? 24.518 -21.167 -11.053 1.00 96.06 498 TYR A O 1
ATOM 3771 N N . GLN A 1 499 ? 23.333 -20.379 -9.346 1.00 96.62 499 GLN A N 1
ATOM 3772 C CA . GLN A 1 499 ? 23.345 -21.598 -8.556 1.00 96.62 499 GLN A CA 1
ATOM 3773 C C . GLN A 1 499 ? 21.940 -22.202 -8.575 1.00 96.62 499 GLN A C 1
ATOM 3775 O O . GLN A 1 499 ? 21.012 -21.665 -7.967 1.00 96.62 499 GLN A O 1
ATOM 3780 N N . ALA A 1 500 ? 21.802 -23.346 -9.246 1.00 94.75 500 ALA A N 1
ATOM 3781 C CA . ALA A 1 500 ? 20.545 -24.082 -9.305 1.00 94.75 500 ALA A CA 1
ATOM 3782 C C . ALA A 1 500 ? 20.077 -24.549 -7.909 1.00 94.75 500 ALA A C 1
ATOM 3784 O O . ALA A 1 500 ? 20.914 -24.875 -7.056 1.00 94.75 500 ALA A O 1
ATOM 3785 N N . PRO A 1 501 ? 18.753 -24.621 -7.674 1.00 92.75 501 PRO A N 1
ATOM 3786 C CA . PRO A 1 501 ? 18.207 -25.140 -6.428 1.00 92.75 501 PRO A CA 1
ATOM 3787 C C . PRO A 1 501 ? 18.539 -26.625 -6.265 1.00 92.75 501 PRO A C 1
ATOM 3789 O O . PRO A 1 501 ? 18.518 -27.395 -7.229 1.00 92.75 501 PRO A O 1
ATOM 3792 N N . VAL A 1 502 ? 18.780 -27.052 -5.026 1.00 92.75 502 VAL A N 1
ATOM 3793 C CA . VAL A 1 502 ? 18.902 -28.475 -4.699 1.00 92.75 502 VAL A CA 1
ATOM 3794 C C . VAL A 1 502 ? 17.543 -28.994 -4.242 1.00 92.75 502 VAL A C 1
ATOM 3796 O O . VAL A 1 502 ? 17.007 -28.535 -3.238 1.00 92.75 502 VAL A O 1
ATOM 3799 N N . LEU A 1 503 ? 16.965 -29.934 -4.994 1.00 88.69 503 LEU A N 1
ATOM 3800 C CA . LEU A 1 503 ? 15.599 -30.427 -4.753 1.00 88.69 503 LEU A CA 1
ATOM 3801 C C . LEU A 1 503 ? 15.547 -31.754 -3.980 1.00 88.69 503 LEU A C 1
ATOM 3803 O O . LEU A 1 503 ? 14.501 -32.103 -3.432 1.00 88.69 503 LEU A O 1
ATOM 3807 N N . GLU A 1 504 ? 16.669 -32.472 -3.913 1.00 88.06 504 GLU A N 1
ATOM 3808 C CA . GLU A 1 504 ? 16.799 -33.784 -3.273 1.00 88.06 504 GLU A CA 1
ATOM 3809 C C . GLU A 1 504 ? 17.918 -33.776 -2.226 1.00 88.06 504 GLU A C 1
ATOM 3811 O O . GLU A 1 504 ? 18.910 -33.064 -2.367 1.00 88.06 504 GLU A O 1
ATOM 3816 N N . ASN A 1 505 ? 17.781 -34.600 -1.181 1.00 85.94 505 ASN A N 1
ATOM 3817 C CA . ASN A 1 505 ? 18.787 -34.768 -0.123 1.00 85.94 505 ASN A CA 1
ATOM 3818 C C . ASN A 1 505 ? 19.225 -33.449 0.550 1.00 85.94 505 ASN A C 1
ATOM 3820 O O . ASN A 1 505 ? 20.376 -33.310 0.963 1.00 85.94 505 ASN A O 1
ATOM 3824 N N . THR A 1 506 ? 18.316 -32.477 0.701 1.00 86.19 506 THR A N 1
ATOM 3825 C CA . THR A 1 506 ? 18.648 -31.140 1.228 1.00 86.19 506 THR A CA 1
ATOM 3826 C C . THR A 1 506 ? 19.170 -31.146 2.670 1.00 86.19 506 THR A C 1
ATOM 3828 O O . THR A 1 506 ? 19.924 -30.255 3.055 1.00 86.19 506 THR A O 1
ATOM 3831 N N . GLY A 1 507 ? 18.855 -32.184 3.455 1.00 82.19 507 GLY A N 1
ATOM 3832 C CA . GLY A 1 507 ? 19.300 -32.338 4.846 1.00 82.19 507 GLY A CA 1
ATOM 3833 C C . GLY A 1 507 ? 20.819 -32.451 5.046 1.00 82.19 507 GLY A C 1
ATOM 3834 O O . GLY A 1 507 ? 21.286 -32.307 6.173 1.00 82.19 507 GLY A O 1
ATOM 3835 N N . GLN A 1 508 ? 21.600 -32.681 3.982 1.00 88.75 508 GLN A N 1
ATOM 3836 C CA . GLN A 1 508 ? 23.069 -32.666 4.054 1.00 88.75 508 GLN A CA 1
ATOM 3837 C C . GLN A 1 508 ? 23.662 -31.248 4.092 1.00 88.75 508 GLN A C 1
ATOM 3839 O O . GLN A 1 508 ? 24.810 -31.075 4.498 1.00 88.75 508 GLN A O 1
ATOM 3844 N N . TYR A 1 509 ? 22.902 -30.236 3.663 1.00 91.88 509 TYR A N 1
ATOM 3845 C CA . TYR A 1 509 ? 23.352 -28.847 3.653 1.00 91.88 509 TYR A CA 1
ATOM 3846 C C . TYR A 1 509 ? 23.014 -28.167 4.980 1.00 91.88 509 TYR A C 1
ATOM 3848 O O . TYR A 1 509 ? 21.969 -28.409 5.588 1.00 91.88 509 TYR A O 1
ATOM 3856 N N . ARG A 1 510 ? 23.902 -27.282 5.429 1.00 91.75 510 ARG A N 1
ATOM 3857 C CA . ARG A 1 510 ? 23.699 -26.426 6.602 1.00 91.75 510 ARG A CA 1
ATOM 3858 C C . ARG A 1 510 ? 23.682 -24.973 6.148 1.00 91.75 510 ARG A C 1
ATOM 3860 O O . ARG A 1 510 ? 24.368 -24.638 5.188 1.00 91.75 510 ARG A O 1
ATOM 3867 N N . VAL A 1 511 ? 22.881 -24.146 6.820 1.00 94.25 511 VAL A N 1
ATOM 3868 C CA . VAL A 1 511 ? 22.971 -22.691 6.642 1.00 94.25 511 VAL A CA 1
ATOM 3869 C C . VAL A 1 511 ? 24.173 -22.207 7.437 1.00 94.25 511 VAL A C 1
ATOM 3871 O O . VAL A 1 511 ? 24.335 -22.610 8.589 1.00 94.25 511 VAL A O 1
ATOM 3874 N N . GLU A 1 512 ? 25.002 -21.378 6.820 1.00 90.00 512 GLU A N 1
ATOM 3875 C CA . GLU A 1 512 ? 26.162 -20.761 7.457 1.00 90.00 512 GLU A CA 1
ATOM 3876 C C . GLU A 1 512 ? 25.746 -19.431 8.099 1.00 90.00 512 GLU A C 1
ATOM 3878 O O . GLU A 1 512 ? 25.391 -18.491 7.392 1.00 90.00 512 GLU A O 1
ATOM 3883 N N . ILE A 1 513 ? 25.758 -19.372 9.433 1.00 92.88 513 ILE A N 1
ATOM 3884 C CA . ILE A 1 513 ? 25.578 -18.155 10.240 1.00 92.88 513 ILE A CA 1
ATOM 3885 C C . ILE A 1 513 ? 26.604 -18.234 11.374 1.00 92.88 513 ILE A C 1
ATOM 3887 O O . ILE A 1 513 ? 26.661 -19.256 12.061 1.00 92.88 513 ILE A O 1
ATOM 3891 N N . ASP A 1 514 ? 27.417 -17.193 11.550 1.00 93.06 514 ASP A N 1
ATOM 3892 C CA . ASP A 1 514 ? 28.292 -17.059 12.719 1.00 93.06 514 ASP A CA 1
ATOM 3893 C C . ASP A 1 514 ? 27.484 -16.480 13.890 1.00 93.06 514 ASP A C 1
ATOM 3895 O O . ASP A 1 514 ? 26.817 -15.459 13.743 1.00 93.06 514 ASP A O 1
ATOM 3899 N N . GLU A 1 515 ? 27.535 -17.126 15.056 1.00 89.44 515 GLU A N 1
ATOM 3900 C CA . GLU A 1 515 ? 26.839 -16.670 16.268 1.00 89.44 515 GLU A CA 1
ATOM 3901 C C . GLU A 1 515 ? 27.363 -15.318 16.785 1.00 89.44 515 GLU A C 1
ATOM 3903 O O . GLU A 1 515 ? 26.656 -14.638 17.523 1.00 89.44 515 GLU A O 1
ATOM 3908 N N . ASN A 1 516 ? 28.582 -14.919 16.400 1.00 93.19 516 ASN A N 1
ATOM 3909 C CA . ASN A 1 516 ? 29.182 -13.628 16.757 1.00 93.19 516 ASN A CA 1
ATOM 3910 C C . ASN A 1 516 ? 29.194 -12.632 15.585 1.00 93.19 516 ASN A C 1
ATOM 3912 O O . ASN A 1 516 ? 29.944 -11.654 15.625 1.00 93.19 516 ASN A O 1
ATOM 3916 N N . SER A 1 517 ? 28.417 -12.898 14.532 1.00 95.81 517 SER A N 1
ATOM 3917 C CA . SER A 1 517 ? 28.313 -12.020 13.369 1.00 95.81 517 SER A CA 1
ATOM 3918 C C . SER A 1 517 ? 27.789 -10.637 13.752 1.00 95.81 517 SER A C 1
ATOM 3920 O O . SER A 1 517 ? 26.837 -10.508 14.516 1.00 95.81 517 SER A O 1
ATOM 3922 N N . ASP A 1 518 ? 28.360 -9.589 13.158 1.00 94.44 518 ASP A N 1
ATOM 3923 C CA . ASP A 1 518 ? 27.805 -8.234 13.193 1.00 94.44 518 ASP A CA 1
ATOM 3924 C C . ASP A 1 518 ? 26.894 -7.935 11.981 1.00 94.44 518 ASP A C 1
ATOM 3926 O O . ASP A 1 518 ? 26.267 -6.871 11.924 1.00 94.44 518 ASP A O 1
ATOM 3930 N N . ARG A 1 519 ? 26.756 -8.886 11.042 1.00 95.56 519 ARG A N 1
ATOM 3931 C CA . ARG A 1 519 ? 25.975 -8.786 9.793 1.00 95.56 519 ARG A CA 1
ATOM 3932 C C . ARG A 1 519 ? 24.675 -9.586 9.808 1.00 95.56 519 ARG A C 1
ATOM 3934 O O . ARG A 1 519 ? 23.708 -9.180 9.156 1.00 95.56 519 ARG A O 1
ATOM 3941 N N . LEU A 1 520 ? 24.663 -10.717 10.508 1.00 96.88 520 LEU A N 1
ATOM 3942 C CA . LEU A 1 520 ? 23.585 -11.703 10.534 1.00 96.88 520 LEU A CA 1
ATOM 3943 C C . LEU A 1 520 ? 23.211 -12.036 11.981 1.00 96.88 520 LEU A C 1
ATOM 3945 O O . LEU A 1 520 ? 24.069 -12.350 12.791 1.00 96.88 520 LEU A O 1
ATOM 3949 N N . GLU A 1 521 ? 21.923 -12.024 12.299 1.00 96.06 521 GLU A N 1
ATOM 3950 C CA . GLU A 1 521 ? 21.404 -12.341 13.631 1.00 96.06 521 GLU A CA 1
ATOM 3951 C C . GLU A 1 521 ? 20.176 -13.237 13.481 1.00 96.06 521 GLU A C 1
ATOM 3953 O O . GLU A 1 521 ? 19.244 -12.912 12.742 1.00 96.06 521 GLU A O 1
ATOM 3958 N N . LEU A 1 522 ? 20.156 -14.379 14.174 1.00 94.94 522 LEU A N 1
ATOM 3959 C CA . LEU A 1 522 ? 18.945 -15.193 14.242 1.00 94.94 522 LEU A CA 1
ATOM 3960 C C . LEU A 1 522 ? 17.841 -14.413 14.961 1.00 94.94 522 LEU A C 1
ATOM 3962 O O . LEU A 1 522 ? 18.067 -13.812 16.007 1.00 94.94 522 LEU A O 1
ATOM 3966 N N . LEU A 1 523 ? 16.631 -14.451 14.405 1.00 94.19 523 LEU A N 1
ATOM 3967 C CA . LEU A 1 523 ? 15.497 -13.743 14.984 1.00 94.19 523 LEU A CA 1
ATOM 3968 C C . LEU A 1 523 ? 14.973 -14.456 16.228 1.00 94.19 523 LEU A C 1
ATOM 3970 O O . LEU A 1 523 ? 14.586 -15.625 16.176 1.00 94.19 523 LEU A O 1
ATOM 3974 N N . GLU A 1 524 ? 14.861 -13.706 17.319 1.00 92.12 524 GLU A N 1
ATOM 3975 C CA . GLU A 1 524 ? 14.059 -14.109 18.466 1.00 92.12 524 GLU A CA 1
ATOM 3976 C C . GLU A 1 524 ? 12.578 -13.782 18.213 1.00 92.12 524 GLU A C 1
ATOM 3978 O O . GLU A 1 524 ? 12.261 -12.674 17.764 1.00 92.12 524 GLU A O 1
ATOM 3983 N N . PRO A 1 525 ? 11.642 -14.705 18.507 1.00 93.44 525 PRO A N 1
ATOM 3984 C CA . PRO A 1 525 ? 10.220 -14.418 18.397 1.00 93.44 525 PRO A CA 1
ATOM 3985 C C . PRO A 1 525 ? 9.828 -13.207 19.244 1.00 93.44 525 PRO A C 1
ATOM 3987 O O . PRO A 1 525 ? 10.112 -13.148 20.443 1.00 93.44 525 PRO A O 1
ATOM 3990 N N . PHE A 1 526 ? 9.119 -12.251 18.643 1.00 94.62 526 PHE A N 1
ATOM 3991 C CA . PHE A 1 526 ? 8.587 -11.136 19.412 1.00 94.62 526 PHE A CA 1
ATOM 3992 C C . PHE A 1 526 ? 7.589 -11.620 20.477 1.00 94.62 526 PHE A C 1
ATOM 3994 O O . PHE A 1 526 ? 6.829 -12.561 20.233 1.00 94.62 526 PHE A O 1
ATOM 4001 N N . PRO A 1 527 ? 7.502 -10.942 21.639 1.00 90.75 527 PRO A N 1
ATOM 4002 C CA . PRO A 1 527 ? 6.533 -11.311 22.662 1.00 90.75 527 PRO A CA 1
ATOM 4003 C C . PRO A 1 527 ? 5.098 -11.204 22.138 1.00 90.75 527 PRO A C 1
ATOM 4005 O O . PRO A 1 527 ? 4.740 -10.185 21.526 1.00 90.75 527 PRO A O 1
ATOM 4008 N N . ALA A 1 528 ? 4.273 -12.206 22.451 1.00 91.38 528 ALA A N 1
ATOM 4009 C CA . ALA A 1 528 ? 2.848 -12.233 22.128 1.00 91.38 528 ALA A CA 1
ATOM 4010 C C . ALA A 1 528 ? 2.113 -10.961 22.603 1.00 91.38 528 ALA A C 1
ATOM 4012 O O . ALA A 1 528 ? 2.611 -10.212 23.454 1.00 91.38 528 ALA A O 1
ATOM 4013 N N . TRP A 1 529 ? 0.941 -10.691 22.020 1.00 88.19 529 TRP A N 1
ATOM 4014 C CA . TRP A 1 529 ? 0.067 -9.618 22.501 1.00 88.19 529 TRP A CA 1
ATOM 4015 C C . TRP A 1 529 ? -0.339 -9.880 23.955 1.00 88.19 529 TRP A C 1
ATOM 4017 O O . TRP A 1 529 ? -0.599 -11.022 24.330 1.00 88.19 529 TRP A O 1
ATOM 4027 N N . MET A 1 530 ? -0.373 -8.824 24.764 1.00 88.00 530 MET A N 1
ATOM 4028 C CA . MET A 1 530 ? -0.851 -8.865 26.144 1.00 88.00 530 MET A CA 1
ATOM 4029 C C . MET A 1 530 ? -1.825 -7.712 26.346 1.00 88.00 530 MET A C 1
ATOM 4031 O O . MET A 1 530 ? -1.553 -6.612 25.859 1.00 88.00 530 MET A O 1
ATOM 4035 N N . ASP A 1 531 ? -2.907 -7.965 27.081 1.00 88.25 531 ASP A N 1
ATOM 4036 C CA . ASP A 1 531 ? -3.900 -6.941 27.396 1.00 88.25 531 ASP A CA 1
ATOM 4037 C C . ASP A 1 531 ? -3.236 -5.722 28.060 1.00 88.25 531 ASP A C 1
ATOM 4039 O O . ASP A 1 531 ? -2.275 -5.842 28.831 1.00 88.25 531 ASP A O 1
ATOM 4043 N N . GLY A 1 532 ? -3.708 -4.527 27.717 1.00 87.81 532 GLY A N 1
ATOM 4044 C CA . GLY A 1 532 ? -3.143 -3.262 28.168 1.00 87.81 532 GLY A CA 1
ATOM 4045 C C . GLY A 1 532 ? -1.858 -2.845 27.447 1.00 87.81 532 GLY A C 1
ATOM 4046 O O . GLY A 1 532 ? -1.268 -1.816 27.804 1.00 87.81 532 GLY A O 1
ATOM 4047 N N . ARG A 1 533 ? -1.393 -3.590 26.426 1.00 89.75 533 ARG A N 1
ATOM 4048 C CA . ARG A 1 533 ? -0.241 -3.176 25.598 1.00 89.75 533 ARG A CA 1
ATOM 4049 C C . ARG A 1 533 ? -0.513 -1.852 24.878 1.00 89.75 533 ARG A C 1
ATOM 4051 O O . ARG A 1 533 ? 0.413 -1.062 24.735 1.00 89.75 533 ARG A O 1
ATOM 4058 N N . ALA A 1 534 ? -1.759 -1.589 24.485 1.00 91.69 534 ALA A N 1
ATOM 4059 C CA . ALA A 1 534 ? -2.154 -0.348 23.820 1.00 91.69 534 ALA A CA 1
ATOM 4060 C C . ALA A 1 534 ? -2.679 0.746 24.768 1.00 91.69 534 ALA A C 1
ATOM 4062 O O . ALA A 1 534 ? -3.247 1.732 24.305 1.00 91.69 534 ALA A O 1
ATOM 4063 N N . SER A 1 535 ? -2.502 0.595 26.084 1.00 91.00 535 SER A N 1
ATOM 4064 C CA . SER A 1 535 ? -2.887 1.610 27.072 1.00 91.00 535 SER A CA 1
ATOM 4065 C C . SER A 1 535 ? -1.703 2.472 27.481 1.00 91.00 535 SER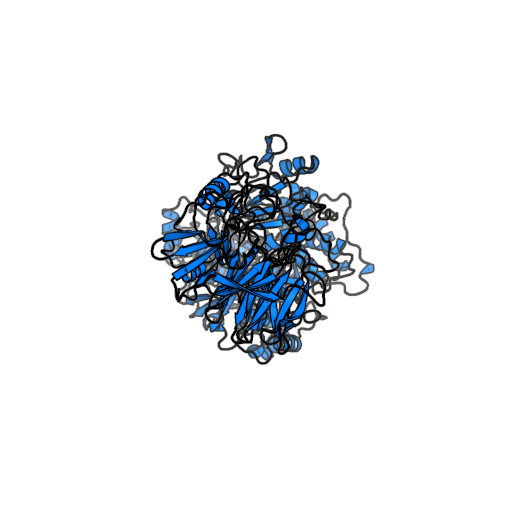 A C 1
ATOM 4067 O O . SER A 1 535 ? -0.585 1.970 27.609 1.00 91.00 535 SER A O 1
ATOM 4069 N N . GLU A 1 536 ? -1.966 3.742 27.769 1.00 93.38 536 GLU A N 1
ATOM 4070 C CA . GLU A 1 536 ? -0.988 4.697 28.302 1.00 93.38 536 GLU A CA 1
ATOM 4071 C C . GLU A 1 536 ? 0.303 4.812 27.462 1.00 93.38 536 GLU A C 1
ATOM 4073 O O . GLU A 1 536 ? 1.413 4.935 27.988 1.00 93.38 536 GLU A O 1
ATOM 4078 N N . MET A 1 537 ? 0.174 4.737 26.136 1.00 96.88 537 MET A N 1
ATOM 4079 C CA . MET A 1 537 ? 1.296 4.845 25.212 1.00 96.88 537 MET A CA 1
ATOM 4080 C C . MET A 1 537 ? 1.779 6.289 25.120 1.00 96.88 537 MET A C 1
ATOM 4082 O O . MET A 1 537 ? 1.025 7.194 24.778 1.00 96.88 537 MET A O 1
ATOM 4086 N N . GLN A 1 538 ? 3.066 6.498 25.344 1.00 98.00 538 GLN A N 1
ATOM 4087 C CA . GLN A 1 538 ? 3.712 7.780 25.097 1.00 98.00 538 GLN A CA 1
ATOM 4088 C C . GLN A 1 538 ? 3.834 8.033 23.586 1.00 98.00 538 GLN A C 1
ATOM 4090 O O . GLN A 1 538 ? 4.107 7.107 22.812 1.00 98.00 538 GLN A O 1
ATOM 4095 N N . VAL A 1 539 ? 3.681 9.282 23.149 1.00 98.06 539 VAL A N 1
ATOM 4096 C CA . VAL A 1 539 ? 3.980 9.661 21.761 1.00 98.06 539 VAL A CA 1
ATOM 4097 C C . VAL A 1 539 ? 5.496 9.801 21.600 1.00 98.06 539 VAL A C 1
ATOM 4099 O O . VAL A 1 539 ? 6.088 10.760 22.086 1.00 98.06 539 VAL A O 1
ATOM 4102 N N . LEU A 1 540 ? 6.139 8.848 20.913 1.00 98.38 540 LEU A N 1
ATOM 4103 C CA . LEU A 1 540 ? 7.590 8.878 20.667 1.00 98.38 540 LEU A CA 1
ATOM 4104 C C . LEU A 1 540 ? 7.970 10.027 19.724 1.00 98.38 540 LEU A C 1
ATOM 4106 O O . LEU A 1 540 ? 8.958 10.729 19.938 1.00 98.38 540 LEU A O 1
ATOM 4110 N N . VAL A 1 541 ? 7.202 10.184 18.646 1.00 98.12 541 VAL A N 1
ATOM 4111 C CA . VAL A 1 541 ? 7.388 11.220 17.629 1.00 98.12 541 VAL A CA 1
ATOM 4112 C C . VAL A 1 541 ? 6.069 11.470 16.902 1.00 98.12 541 VAL A C 1
ATOM 4114 O O . VAL A 1 541 ? 5.314 10.531 16.629 1.00 98.12 541 VAL A O 1
ATOM 4117 N N . LYS A 1 542 ? 5.818 12.735 16.556 1.00 98.00 542 LYS A N 1
ATOM 4118 C CA . LYS A 1 542 ? 4.779 13.135 15.606 1.00 98.00 542 LYS A CA 1
ATOM 4119 C C . LYS A 1 542 ? 5.455 13.611 14.327 1.00 98.00 542 LYS A C 1
ATOM 4121 O O . LYS A 1 542 ? 6.137 14.632 14.319 1.00 98.00 542 LYS A O 1
ATOM 4126 N N . VAL A 1 543 ? 5.359 12.812 13.273 1.00 97.50 543 VAL A N 1
ATOM 4127 C CA . VAL A 1 543 ? 6.117 13.017 12.041 1.00 97.50 543 VAL A CA 1
ATOM 4128 C C . VAL A 1 543 ? 5.486 14.119 11.203 1.00 97.50 543 VAL A C 1
ATOM 4130 O O . VAL A 1 543 ? 4.325 14.017 10.828 1.00 97.50 543 VAL A O 1
ATOM 4133 N N . ALA A 1 544 ? 6.267 15.146 10.876 1.00 94.25 544 ALA A N 1
ATOM 4134 C CA . ALA A 1 544 ? 5.818 16.263 10.055 1.00 94.25 544 ALA A CA 1
ATOM 4135 C C . ALA A 1 544 ? 5.971 15.955 8.557 1.00 94.25 544 ALA A C 1
ATOM 4137 O O . ALA A 1 544 ? 7.089 15.778 8.069 1.00 94.25 544 ALA A O 1
ATOM 4138 N N . GLY A 1 545 ? 4.862 15.953 7.811 1.00 91.31 545 GLY A N 1
ATOM 4139 C CA . GLY A 1 545 ? 4.878 15.811 6.357 1.00 91.31 545 GLY A CA 1
ATOM 4140 C C . GLY A 1 545 ? 5.325 14.428 5.869 1.00 91.31 545 GLY A C 1
ATOM 4141 O O . GLY A 1 545 ? 5.016 13.394 6.462 1.00 91.31 545 GLY A O 1
ATOM 4142 N N . LYS A 1 546 ? 6.028 14.401 4.728 1.00 90.62 546 LYS A N 1
ATOM 4143 C CA . LYS A 1 546 ? 6.358 13.167 4.000 1.00 90.62 546 LYS A CA 1
ATOM 4144 C C . LYS A 1 546 ? 7.300 12.257 4.799 1.00 90.62 546 LYS A C 1
ATOM 4146 O O . LYS A 1 546 ? 8.460 12.592 5.031 1.00 90.62 546 LYS A O 1
ATOM 4151 N N . CYS A 1 547 ? 6.850 11.040 5.105 1.00 93.50 547 CYS A N 1
ATOM 4152 C CA . CYS A 1 547 ? 7.665 10.008 5.749 1.00 93.50 547 CYS A CA 1
ATOM 4153 C C . CYS A 1 547 ? 7.759 8.749 4.882 1.00 93.50 547 CYS A C 1
ATOM 4155 O O . CYS A 1 547 ? 6.845 7.927 4.867 1.00 93.50 547 CYS A O 1
ATOM 4157 N N . THR A 1 548 ? 8.860 8.600 4.144 1.00 91.94 548 THR A N 1
ATOM 4158 C CA . THR A 1 548 ? 9.123 7.408 3.331 1.00 91.94 548 THR A CA 1
ATOM 4159 C C . THR A 1 548 ? 9.761 6.309 4.177 1.00 91.94 548 THR A C 1
ATOM 4161 O O . THR A 1 548 ? 10.295 6.563 5.256 1.00 91.94 548 THR A O 1
ATOM 4164 N N . THR A 1 549 ? 9.823 5.083 3.663 1.00 92.38 549 THR A N 1
ATOM 4165 C CA . THR A 1 549 ? 10.611 4.018 4.301 1.00 92.38 549 THR A CA 1
ATOM 4166 C C . THR A 1 549 ? 12.104 4.340 4.414 1.00 92.38 549 THR A C 1
ATOM 4168 O O . THR A 1 549 ? 12.775 3.748 5.250 1.00 92.38 549 THR A O 1
ATOM 4171 N N . ASP A 1 550 ? 12.642 5.251 3.591 1.00 89.94 550 ASP A N 1
ATOM 4172 C CA . ASP A 1 550 ? 14.023 5.739 3.728 1.00 89.94 550 ASP A CA 1
ATOM 4173 C C . ASP A 1 550 ? 14.166 6.747 4.882 1.00 89.94 550 ASP A C 1
ATOM 4175 O O . ASP A 1 550 ? 15.245 6.844 5.455 1.00 89.94 550 ASP A O 1
ATOM 4179 N N . HIS A 1 551 ? 13.088 7.434 5.286 1.00 93.44 551 HIS A N 1
ATOM 4180 C CA . HIS A 1 551 ? 13.070 8.218 6.526 1.00 93.44 551 HIS A CA 1
ATOM 4181 C C . HIS A 1 551 ? 12.979 7.314 7.765 1.00 93.44 551 HIS A C 1
ATOM 4183 O O . HIS A 1 551 ? 13.617 7.609 8.773 1.00 93.44 551 HIS A O 1
ATOM 4189 N N . ILE A 1 552 ? 12.210 6.218 7.679 1.00 97.00 552 ILE A N 1
ATOM 4190 C CA . ILE A 1 552 ? 11.994 5.264 8.782 1.00 97.00 552 ILE A CA 1
ATOM 4191 C C . ILE A 1 552 ? 13.197 4.338 8.991 1.00 97.00 552 ILE A C 1
ATOM 4193 O O . ILE A 1 552 ? 13.611 4.156 10.121 1.00 97.00 552 ILE A O 1
ATOM 4197 N N . SER A 1 553 ? 13.751 3.751 7.933 1.00 95.88 553 SER A N 1
ATOM 4198 C CA . SER A 1 553 ? 14.894 2.827 7.991 1.00 95.88 553 SER A CA 1
ATOM 4199 C C . SER A 1 553 ? 15.821 3.148 6.817 1.00 95.88 553 SER A C 1
ATOM 4201 O O . SER A 1 553 ? 15.681 2.548 5.736 1.00 95.88 553 SER A O 1
ATOM 4203 N N . PRO A 1 554 ? 16.715 4.147 6.966 1.00 90.94 554 PRO A N 1
ATOM 4204 C CA . PRO A 1 554 ? 17.602 4.590 5.896 1.00 90.94 554 PRO A CA 1
ATOM 4205 C C . PRO A 1 554 ? 18.399 3.450 5.254 1.00 90.94 554 PRO A C 1
ATOM 4207 O O . PRO A 1 554 ? 18.712 2.436 5.879 1.00 90.94 554 PRO A O 1
ATOM 4210 N N . ALA A 1 555 ? 18.721 3.609 3.971 1.00 85.00 555 ALA A N 1
ATOM 4211 C CA . ALA A 1 555 ? 19.588 2.692 3.232 1.00 85.00 555 ALA A CA 1
ATOM 4212 C C . ALA A 1 555 ? 21.072 3.112 3.350 1.00 85.00 555 ALA A C 1
ATOM 4214 O O . ALA A 1 555 ? 21.526 3.502 4.424 1.00 85.00 555 ALA A O 1
ATOM 4215 N N . GLY A 1 556 ? 21.847 3.011 2.265 1.00 84.31 556 GLY A N 1
ATOM 4216 C CA . GLY A 1 556 ? 23.259 3.405 2.239 1.00 84.31 556 GLY A CA 1
ATOM 4217 C C . GLY A 1 556 ? 24.110 2.520 3.161 1.00 84.31 556 GLY A C 1
ATOM 4218 O O . GLY A 1 556 ? 24.058 1.298 3.010 1.00 84.31 556 GLY A O 1
ATOM 4219 N N . PRO A 1 557 ? 24.853 3.078 4.137 1.00 86.69 557 PRO A N 1
ATOM 4220 C CA . PRO A 1 557 ? 25.728 2.286 5.011 1.00 86.69 557 PRO A CA 1
ATOM 4221 C C . PRO A 1 557 ? 24.971 1.224 5.828 1.00 86.69 557 PRO A C 1
ATOM 4223 O O . PRO A 1 557 ? 25.550 0.217 6.233 1.00 86.69 557 PRO A O 1
ATOM 4226 N N . TRP A 1 558 ? 23.662 1.402 6.026 1.00 92.06 558 TRP A N 1
ATOM 4227 C CA . TRP A 1 558 ? 22.807 0.465 6.754 1.00 92.06 558 TRP A CA 1
ATOM 4228 C C . TRP A 1 558 ? 22.489 -0.824 5.990 1.00 92.06 558 TRP A C 1
ATOM 4230 O O . TRP A 1 558 ? 21.997 -1.774 6.598 1.00 92.06 558 TRP A O 1
ATOM 4240 N N . TYR A 1 559 ? 22.808 -0.913 4.689 1.00 88.50 559 TYR A N 1
ATOM 4241 C CA . TYR A 1 559 ? 22.738 -2.186 3.959 1.00 88.50 559 TYR A CA 1
ATOM 4242 C C . TYR A 1 559 ? 23.584 -3.278 4.614 1.00 88.50 559 TYR A C 1
ATOM 4244 O O . TYR A 1 559 ? 23.210 -4.451 4.560 1.00 88.50 559 TYR A O 1
ATOM 4252 N N . ASN A 1 560 ? 24.657 -2.891 5.310 1.00 89.12 560 ASN A N 1
ATOM 4253 C CA . ASN A 1 560 ? 25.485 -3.827 6.051 1.00 89.12 560 ASN A CA 1
ATOM 4254 C C . ASN A 1 560 ? 24.686 -4.612 7.102 1.00 89.12 560 ASN A C 1
ATOM 4256 O O . ASN A 1 560 ? 24.944 -5.794 7.295 1.00 89.12 560 ASN A O 1
ATOM 4260 N N . TYR A 1 561 ? 23.659 -4.022 7.709 1.00 95.56 561 TYR A N 1
ATOM 4261 C CA . TYR A 1 561 ? 22.964 -4.619 8.851 1.00 95.56 561 TYR A CA 1
ATOM 4262 C C . TYR A 1 561 ? 21.587 -5.198 8.506 1.00 95.56 561 TYR A C 1
ATOM 4264 O O . TYR A 1 561 ? 20.822 -5.544 9.399 1.00 95.56 561 TYR A O 1
ATOM 4272 N N . ARG A 1 562 ? 21.243 -5.358 7.220 1.00 94.56 562 ARG A N 1
ATOM 4273 C CA . ARG A 1 562 ? 19.926 -5.886 6.799 1.00 94.56 562 ARG A CA 1
ATOM 4274 C C . ARG A 1 562 ? 19.625 -7.302 7.307 1.00 94.56 562 ARG A C 1
ATOM 4276 O O . ARG A 1 562 ? 18.454 -7.677 7.349 1.00 94.56 562 ARG A O 1
ATOM 4283 N N . GLY A 1 563 ? 20.643 -8.065 7.695 1.00 96.00 563 GLY A N 1
ATOM 4284 C CA . GLY A 1 563 ? 20.502 -9.368 8.343 1.00 96.00 563 GLY A CA 1
ATOM 4285 C C . GLY A 1 563 ? 20.587 -9.353 9.867 1.00 96.00 563 GLY A C 1
ATOM 4286 O O . GLY A 1 563 ? 20.460 -10.414 10.463 1.00 96.00 563 GLY A O 1
ATOM 4287 N N . HIS A 1 564 ? 20.791 -8.195 10.499 1.00 97.25 564 HIS A N 1
ATOM 4288 C CA . HIS A 1 564 ? 21.014 -8.070 11.938 1.00 97.25 564 HIS A CA 1
ATOM 4289 C C . HIS A 1 564 ? 20.070 -7.022 12.534 1.00 97.25 564 HIS A C 1
ATOM 4291 O O . HIS A 1 564 ? 20.329 -5.815 12.485 1.00 97.25 564 HIS A O 1
ATOM 4297 N N . LEU A 1 565 ? 18.952 -7.486 13.099 1.00 97.12 565 LEU A N 1
ATOM 4298 C CA . LEU A 1 565 ? 17.855 -6.626 13.543 1.00 97.12 565 LEU A CA 1
ATOM 4299 C C . LEU A 1 565 ? 18.280 -5.664 14.663 1.00 97.12 565 LEU A C 1
ATOM 4301 O O . LEU A 1 565 ? 17.910 -4.487 14.639 1.00 97.12 565 LEU A O 1
ATOM 4305 N N . THR A 1 566 ? 19.099 -6.126 15.607 1.00 96.25 566 THR A N 1
ATOM 4306 C CA . THR A 1 566 ? 19.631 -5.289 16.688 1.00 96.25 566 THR A CA 1
ATOM 4307 C C . THR A 1 566 ? 20.451 -4.114 16.152 1.00 96.25 566 THR A C 1
ATOM 4309 O O . THR A 1 566 ? 20.228 -2.979 16.584 1.00 96.25 566 THR A O 1
ATOM 4312 N N . ASN A 1 567 ? 21.354 -4.364 15.195 1.00 97.44 567 ASN A N 1
ATOM 4313 C CA . ASN A 1 567 ? 22.239 -3.341 14.637 1.00 97.44 567 ASN A CA 1
ATOM 4314 C C . ASN A 1 567 ? 21.496 -2.379 13.709 1.00 97.44 567 ASN A C 1
ATOM 4316 O O . ASN A 1 567 ? 21.678 -1.167 13.827 1.00 97.44 567 ASN A O 1
ATOM 4320 N N . ILE A 1 568 ? 20.627 -2.878 12.821 1.00 97.44 568 ILE A N 1
ATOM 4321 C CA . ILE A 1 568 ? 19.888 -1.995 11.907 1.00 97.44 568 ILE A CA 1
ATOM 4322 C C . ILE A 1 568 ? 18.906 -1.087 12.649 1.00 97.44 568 ILE A C 1
ATOM 4324 O O . ILE A 1 568 ? 18.748 0.063 12.264 1.00 97.44 568 ILE A O 1
ATOM 4328 N N . SER A 1 569 ? 18.362 -1.527 13.790 1.00 97.94 569 SER A N 1
ATOM 4329 C CA . SER A 1 569 ? 17.483 -0.703 14.633 1.00 97.94 569 SER A CA 1
ATOM 4330 C C . SER A 1 569 ? 18.156 0.557 15.200 1.00 97.94 569 SER A C 1
ATOM 4332 O O . SER A 1 569 ? 17.475 1.398 15.781 1.00 97.94 569 SER A O 1
ATOM 4334 N N . HIS A 1 570 ? 19.474 0.737 15.046 1.00 97.44 570 HIS A N 1
ATOM 4335 C CA . HIS A 1 570 ? 20.144 2.016 15.314 1.00 97.44 570 HIS A CA 1
ATOM 4336 C C . HIS A 1 570 ? 19.871 3.092 14.252 1.00 97.44 570 HIS A C 1
ATOM 4338 O O . HIS A 1 570 ? 20.375 4.202 14.383 1.00 97.44 570 HIS A O 1
ATOM 4344 N N . ASN A 1 571 ? 19.085 2.799 13.214 1.00 96.44 571 ASN A N 1
ATOM 4345 C CA . ASN A 1 571 ? 18.730 3.771 12.182 1.00 96.44 571 ASN A CA 1
ATOM 4346 C C . ASN A 1 571 ? 17.259 4.199 12.189 1.00 96.44 571 ASN A C 1
ATOM 4348 O O . ASN A 1 571 ? 16.879 5.054 11.382 1.00 96.44 571 ASN A O 1
ATOM 4352 N N . MET A 1 572 ? 16.463 3.641 13.108 1.00 97.94 572 MET A N 1
ATOM 4353 C CA . MET A 1 572 ? 15.026 3.868 13.141 1.00 97.94 572 MET A CA 1
ATOM 4354 C C . MET A 1 572 ? 14.717 5.369 13.233 1.00 97.94 572 MET A C 1
ATOM 4356 O O . MET A 1 572 ? 15.081 6.047 14.196 1.00 97.94 572 MET A O 1
ATOM 4360 N N . LEU A 1 573 ? 13.997 5.857 12.225 1.00 97.12 573 LEU A N 1
ATOM 4361 C CA . LEU A 1 573 ? 13.498 7.217 12.042 1.00 97.12 573 LEU A CA 1
ATOM 4362 C C . LEU A 1 573 ? 14.575 8.308 11.954 1.00 97.12 573 LEU A C 1
ATOM 4364 O O . LEU A 1 573 ? 14.253 9.479 12.133 1.00 97.12 573 LEU A O 1
ATOM 4368 N N . LEU A 1 574 ? 15.825 7.975 11.608 1.00 95.12 574 LEU A N 1
ATOM 4369 C CA . LEU A 1 574 ? 16.899 8.972 11.470 1.00 95.12 574 LEU A CA 1
ATOM 4370 C C . LEU A 1 574 ? 16.628 10.045 10.405 1.00 95.12 574 LEU A C 1
ATOM 4372 O O . LEU A 1 574 ? 17.201 11.124 10.489 1.00 95.12 574 LEU A O 1
ATOM 4376 N N . GLY A 1 575 ? 15.782 9.769 9.408 1.00 92.25 575 GLY A N 1
ATOM 4377 C CA . GLY A 1 575 ? 15.415 10.742 8.373 1.00 92.25 575 GLY A CA 1
ATOM 4378 C C . GLY A 1 575 ? 14.085 11.457 8.620 1.00 92.25 575 GLY A C 1
ATOM 4379 O O . GLY A 1 575 ? 13.636 12.195 7.749 1.00 92.25 575 GLY A O 1
ATOM 4380 N N . ALA A 1 576 ? 13.409 11.213 9.748 1.00 94.88 576 ALA A N 1
ATOM 4381 C CA . ALA A 1 576 ? 12.088 11.777 10.013 1.00 94.88 576 ALA A CA 1
ATOM 4382 C C . ALA A 1 576 ? 12.164 13.165 10.670 1.00 94.88 576 ALA A C 1
ATOM 4384 O O . ALA A 1 576 ? 12.929 13.386 11.610 1.00 94.88 576 ALA A O 1
ATOM 4385 N N . SER A 1 577 ? 11.316 14.089 10.215 1.00 95.69 577 SER A N 1
ATOM 4386 C CA . SER A 1 577 ? 11.087 15.381 10.871 1.00 95.69 577 SER A CA 1
ATOM 4387 C C . SER A 1 577 ? 10.030 15.258 11.966 1.00 95.69 577 SER A C 1
ATOM 4389 O O . SER A 1 577 ? 9.000 14.619 11.767 1.00 95.69 577 SER A O 1
ATOM 4391 N N . ASN A 1 578 ? 10.252 15.911 13.106 1.00 96.62 578 ASN A N 1
ATOM 4392 C CA . ASN A 1 578 ? 9.362 15.867 14.267 1.00 96.62 578 ASN A CA 1
ATOM 4393 C C . ASN A 1 578 ? 8.596 17.190 14.432 1.00 96.62 578 ASN A C 1
ATOM 4395 O O . ASN A 1 578 ? 9.210 18.237 14.605 1.00 96.62 578 ASN A O 1
ATOM 4399 N N . SER A 1 579 ? 7.263 17.174 14.405 1.00 95.94 579 SER A N 1
ATOM 4400 C CA . SER A 1 579 ? 6.431 18.383 14.503 1.00 95.94 579 SER A CA 1
ATOM 4401 C C . SER A 1 579 ? 6.507 19.091 15.857 1.00 95.94 579 SER A C 1
ATOM 4403 O O . SER A 1 579 ? 6.089 20.239 15.947 1.00 95.94 579 SER A O 1
ATOM 4405 N N . PHE A 1 580 ? 6.986 18.421 16.909 1.00 94.81 580 PHE A N 1
ATOM 4406 C CA . PHE A 1 580 ? 7.136 19.031 18.235 1.00 94.81 580 PHE A CA 1
ATOM 4407 C C . PHE A 1 580 ? 8.422 19.848 18.383 1.00 94.81 580 PHE A C 1
ATOM 4409 O O . PHE A 1 580 ? 8.522 20.675 19.285 1.00 94.81 580 PHE A O 1
ATOM 4416 N N . LEU A 1 581 ? 9.406 19.648 17.502 1.00 95.00 581 LEU A N 1
ATOM 4417 C CA . LEU A 1 581 ? 10.671 20.370 17.571 1.00 95.00 581 LEU A CA 1
ATOM 4418 C C . LEU A 1 581 ? 10.612 21.667 16.747 1.00 95.00 581 LEU A C 1
ATOM 4420 O O . LEU A 1 581 ? 10.065 21.671 15.641 1.00 95.00 581 LEU A O 1
ATOM 4424 N N . PRO A 1 582 ? 11.198 22.774 17.239 1.00 89.94 582 PRO A N 1
ATOM 4425 C CA . PRO A 1 582 ? 11.408 23.959 16.415 1.00 89.94 582 PRO A CA 1
ATOM 4426 C C . PRO A 1 582 ? 12.390 23.637 15.281 1.00 89.94 582 PRO A C 1
ATOM 4428 O O . PRO A 1 582 ? 13.289 22.818 15.456 1.00 89.94 582 PRO A O 1
ATOM 4431 N N . GLU A 1 583 ? 12.230 24.286 14.122 1.00 86.88 583 GLU A N 1
ATOM 4432 C CA . GLU A 1 583 ? 13.124 24.104 12.962 1.00 86.88 583 GLU A CA 1
ATOM 4433 C C . GLU A 1 583 ? 13.321 22.623 12.576 1.00 86.88 583 GLU A C 1
ATOM 4435 O O . GLU A 1 583 ? 14.422 22.174 12.255 1.00 86.88 583 GLU A O 1
ATOM 4440 N N . ASN A 1 584 ? 12.237 21.847 12.610 1.00 81.81 584 ASN A N 1
ATOM 4441 C CA . ASN A 1 584 ? 12.218 20.393 12.424 1.00 81.81 584 ASN A CA 1
ATOM 4442 C C . ASN A 1 584 ? 12.706 19.866 11.061 1.00 81.81 584 ASN A C 1
ATOM 4444 O O . ASN A 1 584 ? 12.829 18.652 10.877 1.00 81.81 584 ASN A O 1
ATOM 4448 N N . THR A 1 585 ? 12.978 20.752 10.107 1.00 82.94 585 THR A N 1
ATOM 4449 C CA . THR A 1 585 ? 13.599 20.434 8.816 1.00 82.94 585 THR A CA 1
ATOM 4450 C C . THR A 1 585 ? 15.101 20.735 8.781 1.00 82.94 585 THR A C 1
ATOM 4452 O O . THR A 1 585 ? 15.735 20.528 7.749 1.00 82.94 585 THR A O 1
ATOM 4455 N N . SER A 1 586 ? 15.689 21.253 9.864 1.00 86.69 586 SER A N 1
ATOM 4456 C CA . SER A 1 586 ? 17.135 21.471 9.967 1.00 86.69 586 SER A CA 1
ATOM 4457 C C . SER A 1 586 ? 17.878 20.149 10.180 1.00 86.69 586 SER A C 1
ATOM 4459 O O . SER A 1 586 ? 17.383 19.238 10.847 1.00 86.69 586 SER A O 1
ATOM 4461 N N . LEU A 1 587 ? 19.101 20.048 9.648 1.00 82.81 587 LEU A N 1
ATOM 4462 C CA . LEU A 1 587 ? 19.951 18.859 9.811 1.00 82.81 587 LEU A CA 1
ATOM 4463 C C . LEU A 1 587 ? 20.259 18.543 11.282 1.00 82.81 587 LEU A C 1
ATOM 4465 O O . LEU A 1 587 ? 20.469 17.385 11.626 1.00 82.81 587 LEU A O 1
ATOM 4469 N N . ASP A 1 588 ? 20.241 19.556 12.152 1.00 87.56 588 ASP A N 1
ATOM 4470 C CA . ASP A 1 588 ? 20.472 19.385 13.585 1.00 87.56 588 ASP A CA 1
ATOM 4471 C C . ASP A 1 588 ? 19.266 18.786 14.324 1.00 87.56 588 ASP A C 1
ATOM 4473 O O . ASP A 1 588 ? 19.448 18.271 15.429 1.00 87.56 588 ASP A O 1
ATOM 4477 N N . MET A 1 589 ? 18.058 18.833 13.747 1.00 93.94 589 MET A N 1
ATOM 4478 C CA . MET A 1 589 ? 16.813 18.370 14.383 1.00 93.94 589 MET A CA 1
ATOM 4479 C C . MET A 1 589 ? 16.204 17.124 13.734 1.00 93.94 589 MET A C 1
ATOM 4481 O O . MET A 1 589 ? 15.467 16.395 14.400 1.00 93.94 589 MET A O 1
ATOM 4485 N N . ILE A 1 590 ? 16.501 16.856 12.460 1.00 93.25 590 ILE A N 1
ATOM 4486 C CA . ILE A 1 590 ? 16.048 15.638 11.775 1.00 93.25 590 ILE A CA 1
ATOM 4487 C C . ILE A 1 590 ? 16.506 14.391 12.550 1.00 93.25 590 ILE A C 1
ATOM 4489 O O . ILE A 1 590 ? 17.626 14.319 13.057 1.00 93.25 590 ILE A O 1
ATOM 4493 N N . GLY A 1 591 ? 15.607 13.414 12.678 1.00 96.00 591 GLY A N 1
ATOM 4494 C CA . GLY A 1 591 ? 15.870 12.157 13.373 1.00 96.00 591 GLY A CA 1
ATOM 4495 C C . GLY A 1 591 ? 15.896 12.253 14.897 1.00 96.00 591 GLY A C 1
ATOM 4496 O O . GLY A 1 591 ? 16.230 11.265 15.558 1.00 96.00 591 GLY A O 1
ATOM 4497 N N . LYS A 1 592 ? 15.541 13.412 15.472 1.00 97.75 592 LYS A N 1
ATOM 4498 C CA . LYS A 1 592 ? 15.519 13.631 16.921 1.00 97.75 592 LYS A CA 1
ATOM 4499 C C . LYS A 1 592 ? 14.113 13.753 17.493 1.00 97.75 592 LYS A C 1
ATOM 4501 O O . LYS A 1 592 ? 13.149 14.158 16.842 1.00 97.75 592 LYS A O 1
ATOM 4506 N N . THR A 1 593 ? 14.007 13.416 18.770 1.00 97.62 593 THR A N 1
ATOM 4507 C CA . THR A 1 593 ? 12.818 13.647 19.585 1.00 97.62 593 THR A CA 1
ATOM 4508 C C . THR A 1 593 ? 13.218 13.992 21.007 1.00 97.62 593 THR A C 1
ATOM 4510 O O . THR A 1 593 ? 14.326 13.679 21.450 1.00 97.62 593 THR A O 1
ATOM 4513 N N . LYS A 1 594 ? 12.317 14.655 21.722 1.00 97.38 594 LYS A N 1
ATOM 4514 C CA . LYS A 1 594 ? 12.440 14.807 23.162 1.00 97.38 594 LYS A CA 1
ATOM 4515 C C . LYS A 1 594 ? 11.921 13.523 23.795 1.00 97.38 594 LYS A C 1
ATOM 4517 O O . LYS A 1 594 ? 10.742 13.215 23.673 1.00 97.38 594 LYS A O 1
ATOM 4522 N N . ASP A 1 595 ? 12.811 12.754 24.407 1.00 97.50 595 ASP A N 1
ATOM 4523 C CA . ASP A 1 595 ? 12.491 11.455 24.988 1.00 97.50 595 ASP A CA 1
ATOM 4524 C C . ASP A 1 595 ? 11.416 11.612 26.078 1.00 97.50 595 ASP A C 1
ATOM 4526 O O . ASP A 1 595 ? 11.688 12.244 27.102 1.00 97.50 595 ASP A O 1
ATOM 4530 N N . PRO A 1 596 ? 10.209 11.038 25.919 1.00 94.88 596 PRO A N 1
ATOM 4531 C CA . PRO A 1 596 ? 9.159 11.156 26.931 1.00 94.88 596 PRO A CA 1
ATOM 4532 C C . PRO A 1 596 ? 9.558 10.595 28.307 1.00 94.88 596 PRO A C 1
ATOM 4534 O O . PRO A 1 596 ? 8.944 10.932 29.316 1.00 94.88 596 PRO A O 1
ATOM 4537 N N . ALA A 1 597 ? 10.585 9.740 28.378 1.00 94.94 597 ALA A N 1
ATOM 4538 C CA . ALA A 1 597 ? 11.004 9.074 29.605 1.00 94.94 597 ALA A CA 1
ATOM 4539 C C . ALA A 1 597 ? 11.927 9.903 30.515 1.00 94.94 597 ALA A C 1
ATOM 4541 O O . ALA A 1 597 ? 12.142 9.509 31.667 1.00 94.94 597 ALA A O 1
ATOM 4542 N N . ASP A 1 598 ? 12.555 10.964 30.008 1.00 96.00 598 ASP A N 1
ATOM 4543 C CA . ASP A 1 598 ? 13.426 11.859 30.795 1.00 96.00 598 ASP A CA 1
ATOM 4544 C C . ASP A 1 598 ? 13.486 13.312 30.291 1.00 96.00 598 ASP A C 1
ATOM 4546 O O . ASP A 1 598 ? 14.044 14.174 30.968 1.00 96.00 598 ASP A O 1
ATOM 4550 N N . GLY A 1 599 ? 12.852 13.619 29.161 1.00 95.12 599 GLY A N 1
ATOM 4551 C CA . GLY A 1 599 ? 12.744 14.961 28.603 1.00 95.12 599 GLY A CA 1
ATOM 4552 C C . GLY A 1 599 ? 13.991 15.441 27.860 1.00 95.12 599 GLY A C 1
ATOM 4553 O O . GLY A 1 599 ? 14.030 16.607 27.462 1.00 95.12 599 GLY A O 1
ATOM 4554 N N . GLU A 1 600 ? 15.000 14.591 27.669 1.00 97.44 600 GLU A N 1
ATOM 4555 C CA . GLU A 1 600 ? 16.219 14.939 26.939 1.00 97.44 600 GLU A CA 1
ATOM 4556 C C . GLU A 1 600 ? 16.026 14.819 25.421 1.00 97.44 600 GLU A C 1
ATOM 4558 O O . GLU A 1 600 ? 15.330 13.933 24.925 1.00 97.44 600 GLU A O 1
ATOM 4563 N N . LEU A 1 601 ? 16.674 15.702 24.658 1.00 97.38 601 LEU A N 1
ATOM 4564 C CA . LEU A 1 601 ? 16.689 15.623 23.199 1.00 97.38 601 LEU A CA 1
ATOM 4565 C C . LEU A 1 601 ? 17.662 14.523 22.750 1.00 97.38 601 LEU A C 1
ATOM 4567 O O . LEU A 1 601 ? 18.864 14.634 22.987 1.00 97.38 601 LEU A O 1
ATOM 4571 N N . LYS A 1 602 ? 17.153 13.490 22.076 1.00 97.56 602 LYS A N 1
ATOM 4572 C CA . LYS A 1 602 ? 17.921 12.315 21.629 1.00 97.56 602 LYS A CA 1
ATOM 4573 C C . LYS A 1 602 ? 17.587 11.944 20.194 1.00 97.56 602 LYS A C 1
ATOM 4575 O O . LYS A 1 602 ? 16.589 12.413 19.644 1.00 97.56 602 LYS A O 1
ATOM 4580 N N . LEU A 1 603 ? 18.388 11.061 19.600 1.00 98.12 603 LEU A N 1
ATOM 4581 C CA . LEU A 1 603 ? 17.966 10.362 18.388 1.00 98.12 603 LEU A CA 1
ATOM 4582 C C . LEU A 1 603 ? 16.735 9.501 18.699 1.00 98.12 603 LEU A C 1
ATOM 4584 O O . LEU A 1 603 ? 16.622 8.921 19.782 1.00 98.12 603 LEU A O 1
ATOM 4588 N N . ILE A 1 604 ? 15.806 9.400 17.748 1.00 98.31 604 ILE A N 1
ATOM 4589 C CA . ILE A 1 604 ? 14.517 8.724 17.967 1.00 98.31 604 ILE A CA 1
ATOM 4590 C C . ILE A 1 604 ? 14.707 7.261 18.403 1.00 98.31 604 ILE A C 1
ATOM 4592 O O . ILE A 1 604 ? 14.037 6.807 19.332 1.00 98.31 604 ILE A O 1
ATOM 4596 N N . HIS A 1 605 ? 15.651 6.528 17.806 1.00 98.12 605 HIS A N 1
ATOM 4597 C CA . HIS A 1 605 ? 15.930 5.141 18.194 1.00 98.12 605 HIS A CA 1
ATOM 4598 C C . HIS A 1 605 ? 16.534 5.003 19.605 1.00 98.12 605 HIS A C 1
ATOM 4600 O O . HIS A 1 605 ? 16.326 3.983 20.265 1.00 98.12 605 HIS A O 1
ATOM 4606 N N . GLU A 1 606 ? 17.278 6.003 20.088 1.00 98.56 606 GLU A N 1
ATOM 4607 C CA . GLU A 1 606 ? 17.835 6.018 21.448 1.00 98.56 606 GLU A CA 1
ATOM 4608 C C . GLU A 1 606 ? 16.735 6.267 22.478 1.00 98.56 606 GLU A C 1
ATOM 4610 O O . GLU A 1 606 ? 16.662 5.545 23.474 1.00 98.56 606 GLU A O 1
ATOM 4615 N N . ALA A 1 607 ? 15.842 7.223 22.200 1.00 98.38 607 ALA A N 1
ATOM 4616 C CA . ALA A 1 607 ? 14.655 7.471 23.014 1.00 98.38 607 ALA A CA 1
ATOM 4617 C C . ALA A 1 607 ? 13.766 6.219 23.083 1.00 98.38 607 ALA A C 1
ATOM 4619 O O . ALA A 1 607 ? 13.452 5.738 24.171 1.00 98.38 607 ALA A O 1
ATOM 4620 N N . ALA A 1 608 ? 13.460 5.598 21.938 1.00 98.44 608 ALA A N 1
ATOM 4621 C CA . ALA A 1 608 ? 12.675 4.363 21.886 1.00 98.44 608 ALA A CA 1
ATOM 4622 C C . ALA A 1 608 ? 13.314 3.223 22.701 1.00 98.44 608 ALA A C 1
ATOM 4624 O O . ALA A 1 608 ? 12.627 2.510 23.435 1.00 98.44 608 ALA A O 1
ATOM 4625 N N . ARG A 1 609 ? 14.645 3.076 22.636 1.00 98.38 609 ARG A N 1
ATOM 4626 C CA . ARG A 1 609 ? 15.387 2.084 23.428 1.00 98.38 609 ARG A CA 1
ATOM 4627 C C . ARG A 1 609 ? 15.342 2.384 24.927 1.00 98.38 609 ARG A C 1
ATOM 4629 O O . ARG A 1 609 ? 15.149 1.460 25.715 1.00 98.38 609 ARG A O 1
ATOM 4636 N N . ASN A 1 610 ? 15.493 3.646 25.330 1.00 98.38 610 ASN A N 1
ATOM 4637 C CA . ASN A 1 610 ? 15.363 4.062 26.729 1.00 98.38 610 ASN A CA 1
ATOM 4638 C C . ASN A 1 610 ? 13.955 3.763 27.265 1.00 98.38 610 ASN A C 1
ATOM 4640 O O . ASN A 1 610 ? 13.810 3.169 28.333 1.00 98.38 610 ASN A O 1
ATOM 4644 N N . MET A 1 611 ? 12.923 4.094 26.486 1.00 97.62 611 MET A N 1
ATOM 4645 C CA . MET A 1 611 ? 11.527 3.798 26.809 1.00 97.62 611 MET A CA 1
ATOM 4646 C C . MET A 1 611 ? 11.289 2.292 26.952 1.00 97.62 611 MET A C 1
ATOM 4648 O O . MET A 1 611 ? 10.755 1.863 27.976 1.00 97.62 611 MET A O 1
ATOM 4652 N N . LYS A 1 612 ? 11.775 1.475 26.004 1.00 96.81 612 LYS A N 1
ATOM 4653 C CA . LYS A 1 612 ? 11.726 0.004 26.090 1.00 96.81 612 LYS A CA 1
ATOM 4654 C C . LYS A 1 612 ? 12.386 -0.514 27.369 1.00 96.81 612 LYS A C 1
ATOM 4656 O O . LYS A 1 612 ? 11.788 -1.326 28.070 1.00 96.81 612 LYS A O 1
ATOM 4661 N N . ASN A 1 613 ? 13.585 -0.032 27.701 1.00 97.44 613 ASN A N 1
ATOM 4662 C CA . ASN A 1 613 ? 14.327 -0.453 28.896 1.00 97.44 613 ASN A CA 1
ATOM 4663 C C . ASN A 1 613 ? 13.617 -0.071 30.206 1.00 97.44 613 ASN A C 1
ATOM 4665 O O . ASN A 1 613 ? 13.748 -0.778 31.203 1.00 97.44 613 ASN A O 1
ATOM 4669 N N . LYS A 1 614 ? 12.851 1.025 30.203 1.00 96.88 614 LYS A N 1
ATOM 4670 C CA . LYS A 1 614 ? 12.016 1.471 31.329 1.00 96.88 614 LYS A CA 1
ATOM 4671 C C . LYS A 1 614 ? 10.619 0.830 31.345 1.00 96.88 614 LYS A C 1
ATOM 4673 O O . LYS A 1 614 ? 9.838 1.120 32.246 1.00 96.88 614 LYS A O 1
ATOM 4678 N N . GLY A 1 615 ? 10.289 -0.023 30.372 1.00 94.94 615 GLY A N 1
ATOM 4679 C CA . GLY A 1 615 ? 8.970 -0.651 30.250 1.00 94.94 615 GLY A CA 1
ATOM 4680 C C . GLY A 1 615 ? 7.855 0.303 29.804 1.00 94.94 615 GLY A C 1
ATOM 4681 O O . GLY A 1 615 ? 6.680 -0.005 29.998 1.00 94.94 615 GLY A O 1
ATOM 4682 N N . LEU A 1 616 ? 8.201 1.454 29.220 1.00 96.38 616 LEU A N 1
ATOM 4683 C CA . LEU A 1 616 ? 7.236 2.420 28.702 1.00 96.38 616 LEU A CA 1
ATOM 4684 C C . LEU A 1 616 ? 6.751 2.000 27.313 1.00 96.38 616 LEU A C 1
ATOM 4686 O O . LEU A 1 616 ? 7.542 1.729 26.408 1.00 96.38 616 LEU A O 1
ATOM 4690 N N . LYS A 1 617 ? 5.430 1.985 27.153 1.00 95.62 617 LYS A N 1
ATOM 4691 C CA . LYS A 1 617 ? 4.746 1.723 25.886 1.00 95.62 617 LYS A CA 1
ATOM 4692 C C . LYS A 1 617 ? 4.731 2.996 25.050 1.00 95.62 617 LYS A C 1
ATOM 4694 O O . LYS A 1 617 ? 4.603 4.090 25.602 1.00 95.62 617 LYS A O 1
ATOM 4699 N N . TRP A 1 618 ? 4.839 2.867 23.731 1.00 98.19 618 TRP A N 1
ATOM 4700 C CA . TRP A 1 618 ? 4.860 4.032 22.853 1.00 98.19 618 TRP A CA 1
ATOM 4701 C C . TRP A 1 618 ? 4.229 3.793 21.484 1.00 98.19 618 TRP A C 1
ATOM 4703 O O . TRP A 1 618 ? 4.113 2.657 21.007 1.00 98.19 618 TRP A O 1
ATOM 4713 N N . CYS A 1 619 ? 3.832 4.902 20.861 1.00 98.38 619 CYS A N 1
ATOM 4714 C CA . CYS A 1 619 ? 3.293 4.963 19.507 1.00 98.38 619 CYS A CA 1
ATOM 4715 C C . CYS A 1 619 ? 3.966 6.067 18.674 1.00 98.38 619 CYS A C 1
ATOM 4717 O O . CYS A 1 619 ? 4.618 6.968 19.210 1.00 98.38 619 CYS A O 1
ATOM 4719 N N . ILE A 1 620 ? 3.816 5.973 17.353 1.00 98.69 620 ILE A N 1
ATOM 4720 C CA . ILE A 1 620 ? 4.219 7.003 16.384 1.00 98.69 620 ILE A CA 1
ATOM 4721 C C . ILE A 1 620 ? 2.961 7.649 15.814 1.00 98.69 620 ILE A C 1
ATOM 4723 O O . ILE A 1 620 ? 2.023 6.935 15.463 1.00 98.69 620 ILE A O 1
ATOM 4727 N N . ILE A 1 621 ? 2.971 8.973 15.655 1.00 98.50 621 ILE A N 1
ATOM 4728 C CA . ILE A 1 621 ? 1.938 9.693 14.905 1.00 98.50 621 ILE A CA 1
ATOM 4729 C C . ILE A 1 621 ? 2.487 10.059 13.522 1.00 98.50 621 ILE A C 1
ATOM 4731 O O . ILE A 1 621 ? 3.519 10.720 13.425 1.00 98.50 621 ILE A O 1
ATOM 4735 N N . GLY A 1 622 ? 1.827 9.614 12.455 1.00 97.31 622 GLY A N 1
ATOM 4736 C CA . GLY A 1 622 ? 2.209 9.845 11.061 1.00 97.31 622 GLY A CA 1
ATOM 4737 C C . GLY A 1 622 ? 1.278 10.816 10.328 1.00 97.31 622 GLY A C 1
ATOM 4738 O O . GLY A 1 622 ? 0.104 10.962 10.664 1.00 97.31 622 GLY A O 1
ATOM 4739 N N . ASP A 1 623 ? 1.796 11.467 9.290 1.00 95.50 623 ASP A N 1
ATOM 4740 C CA . ASP A 1 623 ? 1.006 12.304 8.381 1.00 95.50 623 ASP A CA 1
ATOM 4741 C C . ASP A 1 623 ? 0.388 11.447 7.245 1.00 95.50 623 ASP A C 1
ATOM 4743 O O . ASP A 1 623 ? 0.063 10.271 7.431 1.00 95.50 623 ASP A O 1
ATOM 4747 N N . ASN A 1 624 ? 0.188 12.028 6.062 1.00 93.25 624 ASN A N 1
ATOM 4748 C CA . ASN A 1 624 ? -0.309 11.338 4.873 1.00 93.25 624 ASN A CA 1
ATOM 4749 C C . ASN A 1 624 ? 0.709 10.355 4.270 1.00 93.25 624 ASN A C 1
ATOM 4751 O O . ASN A 1 624 ? 1.905 10.637 4.208 1.00 93.25 624 ASN A O 1
ATOM 4755 N N . ASN A 1 625 ? 0.200 9.238 3.740 1.00 91.62 625 ASN A N 1
ATOM 4756 C CA . ASN A 1 625 ? 0.956 8.212 3.014 1.00 91.62 625 ASN A CA 1
ATOM 4757 C C . ASN A 1 625 ? 2.210 7.720 3.767 1.00 91.62 625 ASN A C 1
ATOM 4759 O O . ASN A 1 625 ? 3.275 7.527 3.178 1.00 91.62 625 ASN A O 1
ATOM 4763 N N . TYR A 1 626 ? 2.094 7.533 5.084 1.00 95.69 626 TYR A N 1
ATOM 4764 C CA . TYR A 1 626 ? 3.196 7.114 5.944 1.00 95.69 626 TYR A CA 1
ATOM 4765 C C . TYR A 1 626 ? 3.783 5.768 5.490 1.00 95.69 626 TYR A C 1
ATOM 4767 O O . TYR A 1 626 ? 3.057 4.791 5.271 1.00 95.69 626 TYR A O 1
ATOM 4775 N N . GLY A 1 627 ? 5.109 5.719 5.349 1.00 93.00 627 GLY A N 1
ATOM 4776 C CA . GLY A 1 627 ? 5.834 4.551 4.855 1.00 93.00 627 GLY A CA 1
ATOM 4777 C C . GLY A 1 627 ? 5.838 4.408 3.332 1.00 93.00 627 GLY A C 1
ATOM 4778 O O . GLY A 1 627 ? 5.969 3.294 2.831 1.00 93.00 627 GLY A O 1
ATOM 4779 N N . GLU A 1 628 ? 5.687 5.504 2.584 1.00 87.69 628 GLU A N 1
ATOM 4780 C CA . GLU A 1 628 ? 5.827 5.516 1.121 1.00 87.69 628 GLU A CA 1
ATOM 4781 C C . GLU A 1 628 ? 7.194 4.968 0.672 1.00 87.69 628 GLU A C 1
ATOM 4783 O O . GLU A 1 628 ? 8.227 5.235 1.291 1.00 87.69 628 GLU A O 1
ATOM 4788 N N . GLY A 1 629 ? 7.222 4.247 -0.450 1.00 83.06 629 GLY A N 1
ATOM 4789 C CA . GLY A 1 629 ? 8.460 3.911 -1.146 1.00 83.06 629 GLY A CA 1
ATOM 4790 C C . GLY A 1 629 ? 8.809 2.425 -1.137 1.00 83.06 629 GLY A C 1
ATOM 4791 O O . GLY A 1 629 ? 8.141 1.614 -1.769 1.00 83.06 629 GLY A O 1
ATOM 4792 N N . SER A 1 630 ? 9.977 2.084 -0.594 1.00 81.69 630 SER A N 1
ATOM 4793 C CA . SER A 1 630 ? 10.589 0.752 -0.722 1.00 81.69 630 SER A CA 1
ATOM 4794 C C . SER A 1 630 ? 9.829 -0.294 0.100 1.00 81.69 630 SER A C 1
ATOM 4796 O O . SER A 1 630 ? 9.282 0.004 1.153 1.00 81.69 630 SER A O 1
ATOM 4798 N N . SER A 1 631 ? 9.836 -1.547 -0.352 1.00 84.56 631 SER A N 1
ATOM 4799 C CA . SER A 1 631 ? 9.154 -2.682 0.290 1.00 84.56 631 SER A CA 1
ATOM 4800 C C . SER A 1 631 ? 9.754 -3.141 1.629 1.00 84.56 631 SER A C 1
ATOM 4802 O O . SER A 1 631 ? 9.234 -4.075 2.242 1.00 84.56 631 SER A O 1
ATOM 4804 N N . ARG A 1 632 ? 10.852 -2.523 2.084 1.00 87.88 632 ARG A N 1
ATOM 4805 C CA . ARG A 1 632 ? 11.653 -2.978 3.231 1.00 87.88 632 ARG A CA 1
ATOM 4806 C C . ARG A 1 632 ? 10.807 -3.193 4.492 1.00 87.88 632 ARG A C 1
ATOM 4808 O O . ARG A 1 632 ? 10.217 -2.265 5.042 1.00 87.88 632 ARG A O 1
ATOM 4815 N N . GLU A 1 633 ? 10.794 -4.426 4.986 1.00 94.06 633 GLU A N 1
ATOM 4816 C CA . GLU A 1 633 ? 10.066 -4.792 6.207 1.00 94.06 633 GLU A CA 1
ATOM 4817 C C . GLU A 1 633 ? 10.762 -4.306 7.485 1.00 94.06 633 GLU A C 1
ATOM 4819 O O . GLU A 1 633 ? 10.117 -4.185 8.524 1.00 94.06 633 GLU A O 1
ATOM 4824 N N . HIS A 1 634 ? 12.046 -3.936 7.408 1.00 96.88 634 HIS A N 1
ATOM 4825 C CA . HIS A 1 634 ? 12.787 -3.357 8.534 1.00 96.88 634 HIS A CA 1
ATOM 4826 C C . HIS A 1 634 ? 12.125 -2.094 9.091 1.00 96.88 634 HIS A C 1
ATOM 4828 O O . HIS A 1 634 ? 12.094 -1.913 10.300 1.00 96.88 634 HIS A O 1
ATOM 4834 N N . ALA A 1 635 ? 11.473 -1.297 8.236 1.00 96.94 635 ALA A N 1
ATOM 4835 C CA . ALA A 1 635 ? 10.696 -0.135 8.669 1.00 96.94 635 ALA A CA 1
ATOM 4836 C C . ALA A 1 635 ? 9.533 -0.492 9.625 1.00 96.94 635 ALA A C 1
ATOM 4838 O O . ALA A 1 635 ? 9.022 0.392 10.302 1.00 96.94 635 ALA A O 1
ATOM 4839 N N . ALA A 1 636 ? 9.108 -1.759 9.688 1.00 97.88 636 ALA A N 1
ATOM 4840 C CA . ALA A 1 636 ? 8.157 -2.274 10.676 1.00 97.88 636 ALA A CA 1
ATOM 4841 C C . ALA A 1 636 ? 8.842 -3.103 11.782 1.00 97.88 636 ALA A C 1
ATOM 4843 O O . ALA A 1 636 ? 8.460 -3.001 12.949 1.00 97.88 636 ALA A O 1
ATOM 4844 N N . LEU A 1 637 ? 9.871 -3.892 11.442 1.00 97.94 637 LEU A N 1
ATOM 4845 C CA . LEU A 1 637 ? 10.623 -4.696 12.415 1.00 97.94 637 LEU A CA 1
ATOM 4846 C C . LEU A 1 637 ? 11.348 -3.835 13.453 1.00 97.94 637 LEU A C 1
ATOM 4848 O O . LEU A 1 637 ? 11.345 -4.193 14.624 1.00 97.94 637 LEU A O 1
ATOM 4852 N N . GLU A 1 638 ? 11.969 -2.723 13.053 1.00 98.38 638 GLU A N 1
ATOM 4853 C CA . GLU A 1 638 ? 12.756 -1.879 13.959 1.00 98.38 638 GLU A CA 1
ATOM 4854 C C . GLU A 1 638 ? 11.870 -1.182 15.009 1.00 98.38 638 GLU A C 1
ATOM 4856 O O . GLU A 1 638 ? 12.162 -1.342 16.200 1.00 98.38 638 GLU A O 1
ATOM 4861 N N . PRO A 1 639 ? 10.744 -0.510 14.652 1.00 98.12 639 PRO A N 1
ATOM 4862 C CA . PRO A 1 639 ? 9.802 -0.022 15.657 1.00 98.12 639 PRO A CA 1
ATOM 4863 C C . PRO A 1 639 ? 9.315 -1.124 16.588 1.00 98.12 639 PRO A C 1
ATOM 4865 O O . PRO A 1 639 ? 9.309 -0.946 17.807 1.00 98.12 639 PRO A O 1
ATOM 4868 N N . ARG A 1 640 ? 8.976 -2.296 16.039 1.00 97.69 640 ARG A N 1
ATOM 4869 C CA . ARG A 1 640 ? 8.513 -3.431 16.837 1.00 97.69 640 ARG A CA 1
ATOM 4870 C C . ARG A 1 640 ? 9.582 -3.932 17.809 1.00 97.69 640 ARG A C 1
ATOM 4872 O O . ARG A 1 640 ? 9.276 -4.192 18.978 1.00 97.69 640 ARG A O 1
ATOM 4879 N N . PHE A 1 641 ? 10.823 -4.049 17.340 1.00 97.94 641 PHE A N 1
ATOM 4880 C CA . PHE A 1 641 ? 11.984 -4.469 18.118 1.00 97.94 641 PHE A CA 1
ATOM 4881 C C . PHE A 1 641 ? 12.294 -3.478 19.240 1.00 97.94 641 PHE A C 1
ATOM 4883 O O . PHE A 1 641 ? 12.599 -3.896 20.360 1.00 97.94 641 PHE A O 1
ATOM 4890 N N . LEU A 1 642 ? 12.149 -2.176 18.988 1.00 98.00 642 LEU A N 1
ATOM 4891 C CA . LEU A 1 642 ? 12.350 -1.109 19.971 1.00 98.00 642 LEU A CA 1
ATOM 4892 C C . LEU A 1 642 ? 11.132 -0.856 20.880 1.00 98.00 642 LEU A C 1
ATOM 4894 O O . LEU A 1 642 ? 11.128 0.108 21.640 1.00 98.00 642 LEU A O 1
ATOM 4898 N N . GLY A 1 643 ? 10.136 -1.748 20.884 1.00 96.25 643 GLY A N 1
ATOM 4899 C CA . GLY A 1 643 ? 9.020 -1.722 21.840 1.00 96.25 643 GLY A CA 1
ATOM 4900 C C . GLY A 1 643 ? 7.785 -0.944 21.379 1.00 96.25 643 GLY A C 1
ATOM 4901 O O . GLY A 1 643 ? 6.870 -0.733 22.176 1.00 96.25 643 GLY A O 1
ATOM 4902 N N . GLY A 1 644 ? 7.736 -0.549 20.109 1.00 97.31 644 GLY A N 1
ATOM 4903 C CA . GLY A 1 644 ? 6.601 0.143 19.517 1.00 97.31 644 GLY A CA 1
ATOM 4904 C C . GLY A 1 644 ? 5.359 -0.732 19.489 1.00 97.31 644 GLY A C 1
ATOM 4905 O O . GLY A 1 644 ? 5.429 -1.931 19.208 1.00 97.31 644 GLY A O 1
ATOM 4906 N N . THR A 1 645 ? 4.216 -0.116 19.777 1.00 96.56 645 THR A N 1
ATOM 4907 C CA . THR A 1 645 ? 2.919 -0.804 19.812 1.00 96.56 645 THR A CA 1
ATOM 4908 C C . THR A 1 645 ? 2.045 -0.443 18.616 1.00 96.56 645 THR A C 1
ATOM 4910 O O . THR A 1 645 ? 1.483 -1.329 17.972 1.00 96.56 645 THR A O 1
ATOM 4913 N N . ALA A 1 646 ? 1.953 0.847 18.295 1.00 97.31 646 ALA A N 1
ATOM 4914 C CA . ALA A 1 646 ? 1.066 1.354 17.257 1.00 97.31 646 ALA A CA 1
ATOM 4915 C C . ALA A 1 646 ? 1.735 2.443 16.414 1.00 97.31 646 ALA A C 1
ATOM 4917 O O . ALA A 1 646 ? 2.601 3.183 16.891 1.00 97.31 646 ALA A O 1
ATOM 4918 N N . VAL A 1 647 ? 1.277 2.561 15.173 1.00 98.44 647 VAL A N 1
ATOM 4919 C CA . VAL A 1 647 ? 1.488 3.737 14.330 1.00 98.44 647 VAL A CA 1
ATOM 4920 C C . VAL A 1 647 ? 0.107 4.275 13.984 1.00 98.44 647 VAL A C 1
ATOM 4922 O O . VAL A 1 647 ? -0.723 3.523 13.483 1.00 98.44 647 VAL A O 1
ATOM 4925 N N . ILE A 1 648 ? -0.147 5.551 14.262 1.00 98.25 648 ILE A N 1
ATOM 4926 C CA . ILE A 1 648 ? -1.430 6.215 14.006 1.00 98.25 648 ILE A CA 1
ATOM 4927 C C . ILE A 1 648 ? -1.186 7.301 12.966 1.00 98.25 648 ILE A C 1
ATOM 4929 O O . ILE A 1 648 ? -0.459 8.249 13.244 1.00 98.25 648 ILE A O 1
ATOM 4933 N N . ALA A 1 649 ? -1.729 7.168 11.760 1.00 97.69 649 ALA A N 1
ATOM 4934 C CA . ALA A 1 649 ? -1.424 8.071 10.650 1.00 97.69 649 ALA A CA 1
ATOM 4935 C C . ALA A 1 649 ? -2.681 8.600 9.956 1.00 97.69 649 ALA A C 1
ATOM 4937 O O . ALA A 1 649 ? -3.752 8.014 10.063 1.00 97.69 649 ALA A O 1
ATOM 4938 N N . LYS A 1 650 ? -2.576 9.685 9.178 1.00 95.50 650 LYS A N 1
ATOM 4939 C CA . LYS A 1 650 ? -3.698 10.096 8.306 1.00 95.50 650 LYS A CA 1
ATOM 4940 C C . LYS A 1 650 ? -3.962 9.051 7.222 1.00 95.50 650 LYS A C 1
ATOM 4942 O O . LYS A 1 650 ? -5.101 8.809 6.846 1.00 95.50 650 LYS A O 1
ATOM 4947 N N . SER A 1 651 ? -2.904 8.425 6.707 1.00 94.25 651 SER A N 1
ATOM 4948 C CA . SER A 1 651 ? -2.987 7.288 5.785 1.00 94.25 651 SER A CA 1
ATOM 4949 C C . SER A 1 651 ? -1.637 6.567 5.673 1.00 94.25 651 SER A C 1
ATOM 4951 O O . SER A 1 651 ? -0.595 7.164 5.929 1.00 94.25 651 SER A O 1
ATOM 4953 N N . PHE A 1 652 ? -1.639 5.299 5.244 1.00 93.69 652 PHE A N 1
ATOM 4954 C CA . PHE A 1 652 ? -0.424 4.489 5.034 1.00 93.69 652 PHE A CA 1
ATOM 4955 C C . PHE A 1 652 ? -0.149 4.166 3.566 1.00 93.69 652 PHE A C 1
ATOM 4957 O O . PHE A 1 652 ? -1.077 4.077 2.764 1.00 93.69 652 PHE A O 1
ATOM 4964 N N . ALA A 1 653 ? 1.103 3.874 3.223 1.00 90.69 653 ALA A N 1
ATOM 4965 C CA . ALA A 1 653 ? 1.416 3.133 2.004 1.00 90.69 653 ALA A CA 1
ATOM 4966 C C . ALA A 1 653 ? 1.117 1.627 2.181 1.00 90.69 653 ALA A C 1
ATOM 4968 O O . ALA A 1 653 ? 1.394 1.052 3.234 1.00 90.69 653 ALA A O 1
ATOM 4969 N N . ARG A 1 654 ? 0.600 0.962 1.134 1.00 89.31 654 ARG A N 1
ATOM 4970 C CA . ARG A 1 654 ? 0.063 -0.420 1.198 1.00 89.31 654 ARG A CA 1
ATOM 4971 C C . ARG A 1 654 ? 1.039 -1.449 1.788 1.00 89.31 654 ARG A C 1
ATOM 4973 O O . ARG A 1 654 ? 0.668 -2.223 2.670 1.00 89.31 654 ARG A O 1
ATOM 4980 N N . ILE A 1 655 ? 2.273 -1.494 1.273 1.00 90.81 655 ILE A N 1
ATOM 4981 C CA . ILE A 1 655 ? 3.266 -2.498 1.697 1.00 90.81 655 ILE A CA 1
ATOM 4982 C C . ILE A 1 655 ? 3.663 -2.258 3.154 1.00 90.81 655 ILE A C 1
ATOM 4984 O O . ILE A 1 655 ? 3.724 -3.199 3.938 1.00 90.81 655 ILE A O 1
ATOM 4988 N N . HIS A 1 656 ? 3.883 -0.999 3.536 1.00 95.06 656 HIS A N 1
ATOM 4989 C CA . HIS A 1 656 ? 4.276 -0.668 4.898 1.00 95.06 656 HIS A CA 1
ATOM 4990 C C . HIS A 1 656 ? 3.173 -0.994 5.915 1.00 95.06 656 HIS A C 1
ATOM 4992 O O . HIS A 1 656 ? 3.463 -1.592 6.948 1.00 95.06 656 HIS A O 1
ATOM 4998 N N . GLU A 1 657 ? 1.911 -0.699 5.591 1.00 95.06 657 GLU A N 1
ATOM 4999 C CA . GLU A 1 657 ? 0.759 -1.084 6.415 1.00 95.06 657 GLU A CA 1
ATOM 5000 C C . GLU A 1 657 ? 0.704 -2.603 6.645 1.00 95.06 657 GLU A C 1
ATOM 5002 O O . GLU A 1 657 ? 0.516 -3.065 7.769 1.00 95.06 657 GLU A O 1
ATOM 5007 N N . THR A 1 658 ? 0.930 -3.386 5.586 1.00 93.12 658 THR A N 1
ATOM 5008 C CA . THR A 1 658 ? 0.971 -4.856 5.656 1.00 93.12 658 THR A CA 1
ATOM 5009 C C . THR A 1 658 ? 2.135 -5.330 6.527 1.00 93.12 658 THR A C 1
ATOM 5011 O O . THR A 1 658 ? 1.949 -6.173 7.403 1.00 93.12 658 THR A O 1
ATOM 5014 N N . ASN A 1 659 ? 3.319 -4.732 6.366 1.00 96.12 659 ASN A N 1
ATOM 5015 C CA . ASN A 1 659 ? 4.492 -5.050 7.177 1.00 96.12 659 ASN A CA 1
ATOM 5016 C C . ASN A 1 659 ? 4.243 -4.768 8.669 1.00 96.12 659 ASN A C 1
ATOM 5018 O O . ASN A 1 659 ? 4.593 -5.599 9.502 1.00 96.12 659 ASN A O 1
ATOM 5022 N N . LEU A 1 660 ? 3.592 -3.653 9.025 1.00 97.56 660 LEU A N 1
ATOM 5023 C CA . LEU A 1 660 ? 3.218 -3.356 10.416 1.00 97.56 660 LEU A CA 1
ATOM 5024 C C . LEU A 1 660 ? 2.293 -4.440 10.996 1.00 97.56 660 LEU A C 1
ATOM 5026 O O . LEU A 1 660 ? 2.560 -4.937 12.093 1.00 97.56 660 LEU A O 1
ATOM 5030 N N . LYS A 1 661 ? 1.271 -4.868 10.237 1.00 95.12 661 LYS A N 1
ATOM 5031 C CA . LYS A 1 661 ? 0.367 -5.970 10.629 1.00 95.12 661 LYS A CA 1
ATOM 5032 C C . LYS A 1 661 ? 1.140 -7.276 10.838 1.00 95.12 661 LYS A C 1
ATOM 5034 O O . LYS A 1 661 ? 0.966 -7.929 11.864 1.00 95.12 661 LYS A O 1
ATOM 5039 N N . LYS A 1 662 ? 2.041 -7.628 9.912 1.00 94.38 662 LYS A N 1
ATOM 5040 C CA . LYS A 1 662 ? 2.876 -8.842 9.986 1.00 94.38 662 LYS A CA 1
ATOM 5041 C C . LYS A 1 662 ? 3.775 -8.882 11.219 1.00 94.38 662 LYS A C 1
ATOM 5043 O O . LYS A 1 662 ? 3.953 -9.949 11.794 1.00 94.38 662 LYS A O 1
ATOM 5048 N N . GLN A 1 663 ? 4.278 -7.731 11.666 1.00 95.44 663 GLN A N 1
ATOM 5049 C CA . GLN A 1 663 ? 5.110 -7.640 12.872 1.00 95.44 663 GLN A CA 1
ATOM 5050 C C . GLN A 1 663 ? 4.305 -7.498 14.177 1.00 95.44 663 GLN A C 1
ATOM 5052 O O . GLN A 1 663 ? 4.879 -7.333 15.259 1.00 95.44 663 GLN A O 1
ATOM 5057 N N . GLY A 1 664 ? 2.972 -7.585 14.112 1.00 93.19 664 GLY A N 1
ATOM 5058 C CA . GLY A 1 664 ? 2.094 -7.501 15.279 1.00 93.19 664 GLY A CA 1
ATOM 5059 C C . GLY A 1 664 ? 2.023 -6.100 15.891 1.00 93.19 664 GLY A C 1
ATOM 5060 O O . GLY A 1 664 ? 1.846 -5.976 17.104 1.00 93.19 664 GLY A O 1
ATOM 5061 N N . MET A 1 665 ? 2.208 -5.061 15.070 1.00 95.31 665 MET A N 1
ATOM 5062 C CA . MET A 1 665 ? 1.903 -3.673 15.422 1.00 95.31 665 MET A CA 1
ATOM 5063 C C . MET A 1 665 ? 0.490 -3.303 14.961 1.00 95.31 665 MET A C 1
ATOM 5065 O O . MET A 1 665 ? -0.060 -3.932 14.059 1.00 95.31 665 MET A O 1
ATOM 5069 N N . LEU A 1 666 ? -0.079 -2.250 15.553 1.00 95.12 666 LEU A N 1
ATOM 5070 C CA . LEU A 1 666 ? -1.365 -1.682 15.144 1.00 95.12 666 LEU A CA 1
ATOM 5071 C C . LEU A 1 666 ? -1.157 -0.487 14.192 1.00 95.12 666 LEU A C 1
ATOM 5073 O O . LEU A 1 666 ? -0.836 0.602 14.675 1.00 95.12 666 LEU A O 1
ATOM 5077 N N . PRO A 1 667 ? -1.315 -0.644 12.863 1.00 96.12 667 PRO A N 1
ATOM 5078 C CA . PRO A 1 667 ? -1.473 0.493 11.962 1.00 96.12 667 PRO A CA 1
ATOM 5079 C C . PRO A 1 667 ? -2.913 1.011 12.045 1.00 96.12 667 PRO A C 1
ATOM 5081 O O . PRO A 1 667 ? -3.848 0.319 11.648 1.00 96.12 667 PRO A O 1
ATOM 5084 N N . LEU A 1 668 ? -3.087 2.222 12.566 1.00 95.88 668 LEU A N 1
ATOM 5085 C CA . LEU A 1 668 ? -4.385 2.868 12.750 1.00 95.88 668 LEU A CA 1
ATOM 5086 C C . LEU A 1 668 ? -4.453 4.139 11.910 1.00 95.88 668 LEU A C 1
ATOM 5088 O O . LEU A 1 668 ? -3.479 4.889 11.831 1.00 95.88 668 LEU A O 1
ATOM 5092 N N . THR A 1 669 ? -5.599 4.392 11.290 1.00 95.06 669 THR A N 1
ATOM 5093 C CA . THR A 1 669 ? -5.853 5.651 10.589 1.00 95.06 669 THR A CA 1
ATOM 5094 C C . THR A 1 669 ? -6.793 6.536 11.385 1.00 95.06 669 THR A C 1
ATOM 5096 O O . THR A 1 669 ? -7.688 6.027 12.051 1.00 95.06 669 THR A O 1
ATOM 5099 N N . PHE A 1 670 ? -6.595 7.850 11.315 1.00 90.31 670 PHE A N 1
ATOM 5100 C CA . PHE A 1 670 ? -7.591 8.792 11.820 1.00 90.31 670 PHE A CA 1
ATOM 5101 C C . PHE A 1 670 ? -8.855 8.735 10.958 1.00 90.31 670 PHE A C 1
ATOM 5103 O O . PHE A 1 670 ? -8.752 8.771 9.730 1.00 90.31 670 PHE A O 1
ATOM 5110 N N . ASP A 1 671 ? -10.023 8.713 11.598 1.00 86.12 671 ASP A N 1
ATOM 5111 C CA . ASP A 1 671 ? -11.303 8.886 10.903 1.00 86.12 671 ASP A CA 1
ATOM 5112 C C . ASP A 1 671 ? -11.437 10.321 10.371 1.00 86.12 671 ASP A C 1
ATOM 5114 O O . ASP A 1 671 ? -11.813 10.528 9.216 1.00 86.12 671 ASP A O 1
ATOM 5118 N N . ASP A 1 672 ? -11.058 11.313 11.188 1.00 88.69 672 ASP A N 1
ATOM 5119 C CA . ASP A 1 672 ? -10.862 12.701 10.766 1.00 88.69 672 ASP A CA 1
ATOM 5120 C C . ASP A 1 672 ? -9.358 13.027 10.711 1.00 88.69 672 ASP A C 1
ATOM 5122 O O . ASP A 1 672 ? -8.712 13.164 11.753 1.00 88.69 672 ASP A O 1
ATOM 5126 N N . PRO A 1 673 ? -8.764 13.213 9.517 1.00 88.75 673 PRO A N 1
ATOM 5127 C CA . PRO A 1 673 ? -7.365 13.610 9.384 1.00 88.75 673 PRO A CA 1
ATOM 5128 C C . PRO A 1 673 ? -6.981 14.893 10.143 1.00 88.75 673 PRO A C 1
ATOM 5130 O O . PRO A 1 673 ? -5.789 15.091 10.389 1.00 88.75 673 PRO A O 1
ATOM 5133 N N . ALA A 1 674 ? -7.936 15.758 10.512 1.00 91.69 674 ALA A N 1
ATOM 5134 C CA . ALA A 1 674 ? -7.694 16.941 11.342 1.00 91.69 674 ALA A CA 1
ATOM 5135 C C . ALA A 1 674 ? -7.353 16.598 12.807 1.00 91.69 674 ALA A C 1
ATOM 5137 O O . ALA A 1 674 ? -6.704 17.397 13.486 1.00 91.69 674 ALA A O 1
ATOM 5138 N N . ASP A 1 675 ? -7.701 15.401 13.293 1.00 90.88 675 ASP A N 1
ATOM 5139 C CA . ASP A 1 675 ? -7.348 14.937 14.643 1.00 90.88 675 ASP A CA 1
ATOM 5140 C C . ASP A 1 675 ? -5.840 14.794 14.840 1.00 90.88 675 ASP A C 1
ATOM 5142 O O . ASP A 1 675 ? -5.342 14.938 15.960 1.00 90.88 675 ASP A O 1
ATOM 5146 N N . TYR A 1 676 ? -5.093 14.619 13.747 1.00 95.06 676 TYR A N 1
ATOM 5147 C CA . TYR A 1 676 ? -3.640 14.713 13.760 1.00 95.06 676 TYR A CA 1
ATOM 5148 C C . TYR A 1 676 ? -3.171 15.981 14.487 1.00 95.06 676 TYR A C 1
ATOM 5150 O O . TYR A 1 676 ? -2.260 15.902 15.309 1.00 95.06 676 TYR A O 1
ATOM 5158 N N . ASP A 1 677 ? -3.800 17.139 14.251 1.00 92.75 677 ASP A N 1
ATOM 5159 C CA . ASP A 1 677 ? -3.398 18.424 14.841 1.00 92.75 677 ASP A CA 1
ATOM 5160 C C . ASP A 1 677 ? -3.790 18.571 16.317 1.00 92.75 677 ASP A C 1
ATOM 5162 O O . ASP A 1 677 ? -3.196 19.384 17.029 1.00 92.75 677 ASP A O 1
ATOM 5166 N N . LYS A 1 678 ? -4.727 17.750 16.808 1.00 91.81 678 LYS A N 1
ATOM 5167 C CA . LYS A 1 678 ? -5.145 17.750 18.216 1.00 91.81 678 LYS A CA 1
ATOM 5168 C C . LYS A 1 678 ? -4.094 17.132 19.137 1.00 91.81 678 LYS A C 1
ATOM 5170 O O . LYS A 1 678 ? -4.007 17.552 20.286 1.00 91.81 678 LYS A O 1
ATOM 5175 N N . ILE A 1 679 ? -3.277 16.202 18.633 1.00 92.69 679 ILE A N 1
ATOM 5176 C CA . ILE A 1 679 ? -2.225 15.536 19.416 1.00 92.69 679 ILE A CA 1
ATOM 5177 C C . ILE A 1 679 ? -1.043 16.486 19.657 1.00 92.69 679 ILE A C 1
ATOM 5179 O O . ILE A 1 679 ? -0.409 16.978 18.711 1.00 92.69 679 ILE A O 1
ATOM 5183 N N . ARG A 1 680 ? -0.725 16.711 20.932 1.00 93.00 680 ARG A N 1
ATOM 5184 C CA . ARG A 1 680 ? 0.315 17.612 21.442 1.00 93.00 680 ARG A CA 1
ATOM 5185 C C . ARG A 1 680 ? 1.464 16.842 22.095 1.00 93.00 680 ARG A C 1
ATOM 5187 O O . ARG A 1 680 ? 1.374 15.653 22.391 1.00 93.00 680 ARG A O 1
ATOM 5194 N N . GLU A 1 681 ? 2.585 17.534 22.287 1.00 90.69 681 GLU A N 1
ATOM 5195 C CA . GLU A 1 681 ? 3.747 16.973 22.979 1.00 90.69 681 GLU A CA 1
ATOM 5196 C C . GLU A 1 681 ? 3.383 16.657 24.438 1.00 90.69 681 GLU A C 1
ATOM 5198 O O . GLU A 1 681 ? 2.830 17.505 25.138 1.00 90.69 681 GLU A O 1
ATOM 5203 N N . GLY A 1 682 ? 3.711 15.448 24.896 1.00 89.00 682 GLY A N 1
ATOM 5204 C CA . GLY A 1 682 ? 3.393 14.975 26.248 1.00 89.00 682 GLY A CA 1
ATOM 5205 C C . GLY A 1 682 ? 2.031 14.292 26.387 1.00 89.00 682 GLY A C 1
ATOM 5206 O O . GLY A 1 682 ? 1.752 13.744 27.453 1.00 89.00 682 GLY A O 1
ATOM 5207 N N . ASP A 1 683 ? 1.212 14.272 25.332 1.00 92.69 683 ASP A N 1
ATOM 5208 C CA . ASP A 1 683 ? -0.021 13.489 25.325 1.00 92.69 683 ASP A CA 1
ATOM 5209 C C . ASP A 1 683 ? 0.277 11.988 25.441 1.00 92.69 683 ASP A C 1
ATOM 5211 O O . ASP A 1 683 ? 1.296 11.469 24.967 1.00 92.69 683 ASP A O 1
ATOM 5215 N N . VAL A 1 684 ? -0.667 11.281 26.058 1.00 93.94 684 VAL A N 1
ATOM 5216 C CA . VAL A 1 684 ? -0.621 9.837 26.260 1.00 93.94 684 VAL A CA 1
ATOM 5217 C C . VAL A 1 684 ? -1.826 9.212 25.566 1.00 93.94 684 VAL A C 1
ATOM 5219 O O . VAL A 1 684 ? -2.965 9.610 25.801 1.00 93.94 684 VAL A O 1
ATOM 5222 N N . ILE A 1 685 ? -1.578 8.216 24.721 1.00 93.25 685 ILE A N 1
ATOM 5223 C CA . ILE A 1 685 ? -2.587 7.584 23.873 1.00 93.25 685 ILE A CA 1
ATOM 5224 C C . ILE A 1 685 ? -2.978 6.220 24.438 1.00 93.25 685 ILE A C 1
ATOM 5226 O O . ILE A 1 685 ? -2.130 5.367 24.695 1.00 93.25 685 ILE A O 1
ATOM 5230 N N . THR A 1 686 ? -4.280 5.989 24.580 1.00 92.31 686 THR A N 1
ATOM 5231 C CA . THR A 1 686 ? -4.845 4.669 24.875 1.00 92.31 686 THR A CA 1
ATOM 5232 C C . THR A 1 686 ? -5.758 4.256 23.731 1.00 92.31 686 THR A C 1
ATOM 5234 O O . THR A 1 686 ? -6.694 4.981 23.406 1.00 92.31 686 THR A O 1
ATOM 5237 N N . VAL A 1 687 ? -5.500 3.092 23.136 1.00 87.56 687 VAL A N 1
ATOM 5238 C CA . VAL A 1 687 ? -6.391 2.474 22.147 1.00 87.56 687 VAL A CA 1
ATOM 5239 C C . VAL A 1 687 ? -7.260 1.453 22.873 1.00 87.56 687 VAL A C 1
ATOM 5241 O O . VAL A 1 687 ? -6.746 0.536 23.511 1.00 87.56 687 VAL A O 1
ATOM 5244 N N . LEU A 1 688 ? -8.574 1.642 22.801 1.00 86.38 688 LEU A N 1
ATOM 5245 C CA . LEU A 1 688 ? -9.575 0.775 23.426 1.00 86.38 688 LEU A CA 1
ATOM 5246 C C . LEU A 1 688 ? -10.061 -0.296 22.434 1.00 86.38 688 LEU A C 1
ATOM 5248 O O . LEU A 1 688 ? -9.882 -0.146 21.228 1.00 86.38 688 LEU A O 1
ATOM 5252 N N . GLY A 1 689 ? -10.675 -1.374 22.933 1.00 82.81 689 GLY A N 1
ATOM 5253 C CA . GLY A 1 689 ? -11.297 -2.411 22.091 1.00 82.81 689 GLY A CA 1
ATOM 5254 C C . GLY A 1 689 ? -10.322 -3.340 21.354 1.00 82.81 689 GLY A C 1
ATOM 5255 O O . GLY A 1 689 ? -10.724 -4.069 20.450 1.00 82.81 689 GLY A O 1
ATOM 5256 N N . VAL A 1 690 ? -9.035 -3.314 21.715 1.00 82.38 690 VAL A N 1
ATOM 5257 C CA . VAL A 1 690 ? -7.983 -4.165 21.121 1.00 82.38 690 VAL A CA 1
ATOM 5258 C C . VAL A 1 690 ? -7.579 -5.344 22.012 1.00 82.38 690 VAL A C 1
ATOM 5260 O O . VAL A 1 690 ? -6.811 -6.206 21.585 1.00 82.38 690 VAL A O 1
ATOM 5263 N N . ASP A 1 691 ? -8.118 -5.404 23.228 1.00 80.44 691 ASP A N 1
ATOM 5264 C CA . ASP A 1 691 ? -7.851 -6.449 24.216 1.00 80.44 691 ASP A CA 1
ATOM 5265 C C . ASP A 1 691 ? -8.994 -7.484 24.249 1.00 80.44 691 ASP A C 1
ATOM 5267 O O . ASP A 1 691 ? -10.049 -7.296 23.643 1.00 80.44 691 ASP A O 1
ATOM 5271 N N . GLY A 1 692 ? -8.791 -8.636 24.899 1.00 62.22 692 GLY A N 1
ATOM 5272 C CA . GLY A 1 692 ? -9.899 -9.550 25.237 1.00 62.22 692 GLY A CA 1
ATOM 5273 C C . GLY A 1 692 ? -10.678 -10.212 24.080 1.00 62.22 692 GLY A C 1
ATOM 5274 O O . GLY A 1 692 ? -11.755 -10.756 24.319 1.00 62.22 692 GLY A O 1
ATOM 5275 N N . LYS A 1 693 ? -10.142 -10.240 22.847 1.00 61.38 693 LYS A N 1
ATOM 5276 C CA . LYS A 1 693 ? -10.846 -10.643 21.597 1.00 61.38 693 LYS A CA 1
ATOM 5277 C C . LYS A 1 693 ? -11.985 -9.696 21.177 1.00 61.38 693 LYS A C 1
ATOM 5279 O O . LYS A 1 693 ? -12.869 -10.100 20.421 1.00 61.38 693 LYS A O 1
ATOM 5284 N N . GLU A 1 694 ? -11.959 -8.449 21.637 1.00 64.38 694 GLU A N 1
ATOM 5285 C CA . GLU A 1 694 ? -12.936 -7.421 21.250 1.00 64.38 694 GLU A CA 1
ATOM 5286 C C . GLU A 1 694 ? -12.702 -6.883 19.830 1.00 64.38 694 GLU A C 1
ATOM 5288 O O . GLU A 1 694 ? -13.631 -6.364 19.212 1.00 64.38 694 GLU A O 1
ATOM 5293 N N . LEU A 1 695 ? -11.495 -7.072 19.281 1.00 69.56 695 LEU A N 1
ATOM 5294 C CA . LEU A 1 695 ? -11.140 -6.636 17.934 1.00 69.56 695 LEU A CA 1
ATOM 5295 C C . LEU A 1 695 ? -11.958 -7.399 16.877 1.00 69.56 695 LEU A C 1
ATOM 5297 O O . LEU A 1 695 ? -11.779 -8.604 16.684 1.00 69.56 695 LEU A O 1
ATOM 5301 N N . GLN A 1 696 ? -12.839 -6.682 16.180 1.00 64.38 696 GLN A N 1
ATOM 5302 C CA . GLN A 1 696 ? -13.645 -7.178 15.060 1.00 64.38 696 GLN A CA 1
ATOM 5303 C C . GLN A 1 696 ? -13.262 -6.439 13.766 1.00 64.38 696 GLN A C 1
ATOM 5305 O O . GLN A 1 696 ? -12.894 -5.263 13.836 1.00 64.38 696 GLN A O 1
ATOM 5310 N N . PRO A 1 697 ? -13.370 -7.074 12.583 1.00 61.28 697 PRO A N 1
ATOM 5311 C CA . PRO A 1 697 ? -13.288 -6.361 11.310 1.00 61.28 697 PRO A CA 1
ATOM 5312 C C . PRO A 1 697 ? -14.363 -5.258 11.236 1.00 61.28 697 PRO A C 1
ATOM 5314 O O . PRO A 1 697 ? -15.527 -5.522 11.520 1.00 61.28 697 PRO A O 1
ATOM 5317 N N . GLU A 1 698 ? -13.965 -4.036 10.870 1.00 49.69 698 GLU A N 1
ATOM 5318 C CA . GLU A 1 698 ? -14.845 -2.902 10.510 1.00 49.69 698 GLU A CA 1
ATOM 5319 C C . GLU A 1 698 ? -15.834 -2.355 11.561 1.00 49.69 698 GLU A C 1
ATOM 5321 O O . GLU A 1 698 ? -16.779 -1.650 11.212 1.00 49.69 698 GLU A O 1
ATOM 5326 N N . ASN A 1 699 ? -15.603 -2.550 12.862 1.00 36.91 699 ASN A N 1
ATOM 5327 C CA . ASN A 1 699 ? -16.371 -1.809 13.871 1.00 36.91 699 ASN A CA 1
ATOM 5328 C C . ASN A 1 699 ? -15.782 -0.409 14.104 1.00 36.91 699 ASN A C 1
ATOM 5330 O O . ASN A 1 699 ? -15.069 -0.167 15.077 1.00 36.91 699 ASN A O 1
ATOM 5334 N N . GLY A 1 700 ? -16.136 0.530 13.225 1.00 35.78 700 GLY A N 1
ATOM 5335 C CA . GLY A 1 700 ? -16.116 1.956 13.539 1.00 35.78 700 GLY A CA 1
ATOM 5336 C C . GLY A 1 700 ? -17.130 2.248 14.646 1.00 35.78 700 GLY A C 1
ATOM 5337 O O . GLY A 1 700 ? -18.296 2.531 14.379 1.00 35.78 700 GLY A O 1
ATOM 5338 N N . VAL A 1 701 ? -16.704 2.138 15.903 1.00 32.06 701 VAL A N 1
ATOM 5339 C CA . VAL A 1 701 ? -17.454 2.657 17.049 1.00 32.06 701 VAL A CA 1
ATOM 5340 C C . VAL A 1 701 ? -16.831 3.994 17.411 1.00 32.06 701 VAL A C 1
ATOM 5342 O O . VAL A 1 701 ? -15.692 4.048 17.870 1.00 32.06 701 VAL A O 1
ATOM 5345 N N . ALA A 1 702 ? -17.585 5.077 17.228 1.00 31.27 702 ALA A N 1
ATOM 5346 C CA . ALA A 1 702 ? -17.236 6.362 17.810 1.00 31.27 702 ALA A CA 1
ATOM 5347 C C . ALA A 1 702 ? -17.210 6.208 19.338 1.00 31.27 702 ALA A C 1
ATOM 5349 O O . ALA A 1 702 ? -18.255 6.103 19.985 1.00 31.27 702 ALA A O 1
ATOM 5350 N N . VAL A 1 703 ? -16.013 6.168 19.922 1.00 38.12 703 VAL A N 1
ATOM 5351 C CA . VAL A 1 703 ? -15.847 6.346 21.363 1.00 38.12 703 VAL A CA 1
ATOM 5352 C C . VAL A 1 703 ? -15.986 7.838 21.614 1.00 38.12 703 VAL A C 1
ATOM 5354 O O . VAL A 1 703 ? -15.079 8.613 21.319 1.00 38.12 703 VAL A O 1
ATOM 5357 N N . LEU A 1 704 ? -17.147 8.250 22.119 1.00 37.91 704 LEU A N 1
ATOM 5358 C CA . LEU A 1 704 ? -17.304 9.598 22.647 1.00 37.91 704 LEU A CA 1
ATOM 5359 C C . LEU A 1 704 ? -16.270 9.785 23.776 1.00 37.91 704 LEU A C 1
ATOM 5361 O O . LEU A 1 704 ? -16.256 8.962 24.697 1.00 37.91 704 LEU A O 1
ATOM 5365 N N . PRO A 1 705 ? -15.384 10.795 23.712 1.00 41.16 705 PRO A N 1
ATOM 5366 C CA . PRO A 1 705 ? -14.429 11.054 24.782 1.00 41.16 705 PRO A CA 1
ATOM 5367 C C . PRO A 1 705 ? -15.161 11.300 26.110 1.00 41.16 705 PRO A C 1
ATOM 5369 O O . PRO A 1 705 ? -16.193 11.962 26.161 1.00 41.16 705 PRO A O 1
ATOM 5372 N N . GLY A 1 706 ? -14.623 10.736 27.193 1.00 48.81 706 GLY A N 1
ATOM 5373 C CA . GLY A 1 706 ? -15.104 10.949 28.558 1.00 48.81 706 GLY A CA 1
ATOM 5374 C C . GLY A 1 706 ? -15.706 9.717 29.241 1.00 48.81 706 GLY A C 1
ATOM 5375 O O . GLY A 1 706 ? -16.195 8.779 28.616 1.00 48.81 706 GLY A O 1
ATOM 5376 N N . SER A 1 707 ? -15.646 9.701 30.574 1.00 57.88 707 SER A N 1
ATOM 5377 C CA . SER A 1 707 ? -16.346 8.703 31.385 1.00 57.88 707 SER A CA 1
ATOM 5378 C C . SER A 1 707 ? -17.803 9.118 31.557 1.00 57.88 707 SER A C 1
ATOM 5380 O O . SER A 1 707 ? -18.074 10.172 32.133 1.00 57.88 707 SER A O 1
ATOM 5382 N N . PHE A 1 708 ? -18.737 8.275 31.131 1.00 58.09 708 PHE A N 1
ATOM 5383 C CA . PHE A 1 708 ? -20.160 8.489 31.374 1.00 58.09 708 PHE A CA 1
ATOM 5384 C C . PHE A 1 708 ? -20.551 7.836 32.696 1.00 58.09 708 PHE A C 1
ATOM 5386 O O . PHE A 1 708 ? -20.476 6.615 32.833 1.00 58.09 708 PHE A O 1
ATOM 5393 N N . ASN A 1 709 ? -20.989 8.631 33.670 1.00 74.19 709 ASN A N 1
ATOM 5394 C CA . ASN A 1 709 ? -21.584 8.099 34.890 1.00 74.19 709 ASN A CA 1
ATOM 5395 C C . ASN A 1 709 ? -23.109 8.095 34.740 1.00 74.19 709 ASN A C 1
ATOM 5397 O O . ASN A 1 709 ? -23.744 9.136 34.903 1.00 74.19 709 ASN A O 1
ATOM 5401 N N . ARG A 1 710 ? -23.680 6.938 34.383 1.00 75.94 710 ARG A N 1
ATOM 5402 C CA . ARG A 1 710 ? -25.131 6.768 34.231 1.00 75.94 710 ARG A CA 1
ATOM 5403 C C . ARG A 1 710 ? -25.603 5.374 34.628 1.00 75.94 710 ARG A C 1
ATOM 5405 O O . ARG A 1 710 ? -24.886 4.388 34.453 1.00 75.94 710 ARG A O 1
ATOM 5412 N N . SER A 1 711 ? -26.838 5.293 35.101 1.00 78.44 711 SER A N 1
ATOM 5413 C CA . SER A 1 711 ? -27.581 4.054 35.303 1.00 78.44 711 SER A CA 1
ATOM 5414 C C . SER A 1 711 ? -28.456 3.730 34.088 1.00 78.44 711 SER A C 1
ATOM 5416 O O . SER A 1 711 ? -28.764 4.594 33.272 1.00 78.44 711 SER A O 1
ATOM 5418 N N . VAL A 1 712 ? -28.941 2.487 33.990 1.00 77.75 712 VAL A N 1
ATOM 5419 C CA . VAL A 1 712 ? -29.981 2.100 33.011 1.00 77.75 712 VAL A CA 1
ATOM 5420 C C . VAL A 1 712 ? -31.309 2.834 33.235 1.00 77.75 712 VAL A C 1
ATOM 5422 O O . VAL A 1 712 ? -32.187 2.802 32.375 1.00 77.75 712 VAL A O 1
ATOM 5425 N N . PHE A 1 713 ? -31.466 3.474 34.396 1.00 78.88 713 PHE A N 1
ATOM 5426 C CA . PHE A 1 713 ? -32.640 4.264 34.754 1.00 78.88 713 PHE A CA 1
ATOM 5427 C C . PHE A 1 713 ? -32.562 5.724 34.309 1.00 78.88 713 PHE A C 1
ATOM 5429 O O . PHE A 1 713 ? -33.600 6.377 34.332 1.00 78.88 713 PHE A O 1
ATOM 5436 N N . ASP A 1 714 ? -31.392 6.190 33.873 1.00 76.94 714 ASP A N 1
ATOM 5437 C CA . ASP A 1 714 ? -31.169 7.578 33.471 1.00 76.94 714 ASP A CA 1
ATOM 5438 C C . ASP A 1 714 ? -31.209 7.688 31.943 1.00 76.94 714 ASP A C 1
ATOM 5440 O O . ASP A 1 714 ? -30.733 6.798 31.219 1.00 76.94 714 ASP A O 1
ATOM 5444 N N . ALA A 1 715 ? -31.766 8.782 31.426 1.00 75.25 715 ALA A N 1
ATOM 5445 C CA . ALA A 1 715 ? -31.751 9.016 29.990 1.00 75.25 715 ALA A CA 1
ATOM 5446 C C . ALA A 1 715 ? -30.313 9.333 29.514 1.00 75.25 715 ALA A C 1
ATOM 5448 O O . ALA A 1 715 ? -29.529 9.928 30.255 1.00 75.25 715 ALA A O 1
ATOM 5449 N N . PRO A 1 716 ? -29.912 8.988 28.271 1.00 74.62 716 PRO A N 1
ATOM 5450 C CA . PRO A 1 716 ? -28.544 9.223 27.798 1.00 74.62 716 PRO A CA 1
ATOM 5451 C C . PRO A 1 716 ? -28.093 10.684 27.897 1.00 74.62 716 PRO A C 1
ATOM 5453 O O . PRO A 1 716 ? -26.928 10.941 28.182 1.00 74.62 716 PRO A O 1
ATOM 5456 N N . HIS A 1 717 ? -29.018 11.625 27.713 1.00 77.31 717 HIS A N 1
ATOM 5457 C CA . HIS A 1 717 ? -28.760 13.064 27.756 1.00 77.31 717 HIS A CA 1
ATOM 5458 C C . HIS A 1 717 ? -28.690 13.641 29.184 1.00 77.31 717 HIS A C 1
ATOM 5460 O O . HIS A 1 717 ? -28.362 14.810 29.352 1.00 77.31 717 HIS A O 1
ATOM 5466 N N . GLU A 1 718 ? -28.969 12.837 30.213 1.00 75.38 718 GLU A N 1
ATOM 5467 C CA . GLU A 1 718 ? -28.760 13.195 31.624 1.00 75.38 718 GLU A CA 1
ATOM 5468 C C . GLU A 1 718 ? -27.396 12.715 32.145 1.00 75.38 718 GLU A C 1
ATOM 5470 O O . GLU A 1 718 ? -27.051 12.936 33.306 1.00 75.38 718 GLU A O 1
ATOM 5475 N N . SER A 1 719 ? -26.598 12.068 31.288 1.00 77.00 719 SER A N 1
ATOM 5476 C CA . SER A 1 719 ? -25.296 11.533 31.674 1.00 77.00 719 SER A CA 1
ATOM 5477 C C . SER A 1 719 ? -24.334 12.654 32.054 1.00 77.00 719 SER A C 1
ATOM 5479 O O . SER A 1 719 ? -24.063 13.560 31.260 1.00 77.00 719 SER A O 1
ATOM 5481 N N . VAL A 1 720 ? -23.743 12.540 33.243 1.00 76.88 720 VAL A N 1
ATOM 5482 C CA . VAL A 1 720 ? -22.580 13.349 33.609 1.00 76.88 720 VAL A CA 1
ATOM 5483 C C . VAL A 1 720 ? -21.374 12.775 32.877 1.00 76.88 720 VAL A C 1
ATOM 5485 O O . VAL A 1 720 ? -21.061 11.589 33.015 1.00 76.88 720 VAL A O 1
ATOM 5488 N N . THR A 1 721 ? -20.723 13.622 32.090 1.00 77.50 721 THR A N 1
ATOM 5489 C CA . THR A 1 721 ? -19.523 13.295 31.324 1.00 77.50 721 THR A CA 1
ATOM 5490 C C . THR A 1 721 ? -18.382 14.218 31.737 1.00 77.50 721 THR A C 1
ATOM 5492 O O . THR A 1 721 ? -18.606 15.333 32.204 1.00 77.50 721 THR A O 1
ATOM 5495 N N . SER A 1 722 ? -17.152 13.726 31.621 1.00 78.69 722 SER A N 1
ATOM 5496 C CA . SER A 1 722 ? -15.937 14.508 31.864 1.00 78.69 722 SER A CA 1
ATOM 5497 C C . SER A 1 722 ? -15.535 15.387 30.674 1.00 78.69 722 SER A C 1
ATOM 5499 O O . SER A 1 722 ? -14.549 16.109 30.771 1.00 78.69 722 SER A O 1
ATOM 5501 N N . ASP A 1 723 ? -16.244 15.279 29.550 1.00 80.25 723 ASP A N 1
ATOM 5502 C CA . ASP A 1 723 ? -16.014 16.059 28.336 1.00 80.25 723 ASP A CA 1
ATOM 5503 C C . ASP A 1 723 ? -16.890 17.325 28.338 1.00 80.25 723 ASP A C 1
ATOM 5505 O O . ASP A 1 723 ? -18.109 17.249 28.521 1.00 80.25 723 ASP A O 1
ATOM 5509 N N . GLU A 1 724 ? -16.269 18.498 28.194 1.00 77.75 724 GLU A N 1
ATOM 5510 C CA . GLU A 1 724 ? -16.960 19.792 28.281 1.00 77.75 724 GLU A CA 1
ATOM 5511 C C . GLU A 1 724 ? -17.925 20.016 27.103 1.00 77.75 724 GLU A C 1
ATOM 5513 O O . GLU A 1 724 ? -19.050 20.469 27.321 1.00 77.75 724 GLU A O 1
ATOM 5518 N N . ASP A 1 725 ? -17.557 19.607 25.884 1.00 75.94 725 ASP A N 1
ATOM 5519 C CA . ASP A 1 725 ? -18.395 19.777 24.689 1.00 75.94 725 ASP A CA 1
ATOM 5520 C C . ASP A 1 725 ? -19.650 18.890 24.766 1.00 75.94 725 ASP A C 1
ATOM 5522 O O . ASP A 1 725 ? -20.768 19.312 24.445 1.00 75.94 725 ASP A O 1
ATOM 5526 N N . LEU A 1 726 ? -19.494 17.656 25.255 1.00 73.50 726 LEU A N 1
ATOM 5527 C CA . LEU A 1 726 ? -20.616 16.752 25.508 1.00 73.50 726 LEU A CA 1
ATOM 5528 C C . LEU A 1 726 ? -21.455 17.186 26.712 1.00 73.50 726 LEU A C 1
ATOM 5530 O O . LEU A 1 726 ? -22.664 16.944 26.726 1.00 73.50 726 LEU A O 1
ATOM 5534 N N . THR A 1 727 ? -20.853 17.844 27.704 1.00 80.38 727 THR A N 1
ATOM 5535 C CA . THR A 1 727 ? -21.589 18.441 28.826 1.00 80.38 727 THR A CA 1
ATOM 5536 C C . THR A 1 727 ? -22.533 19.528 28.323 1.00 80.38 727 THR A C 1
ATOM 5538 O O . THR A 1 727 ? -23.722 19.497 28.645 1.00 80.38 727 THR A O 1
ATOM 5541 N N . ASP A 1 728 ? -22.053 20.432 27.471 1.00 81.81 728 ASP A N 1
ATOM 5542 C CA . ASP A 1 728 ? -22.874 21.490 26.879 1.00 81.81 728 ASP A CA 1
ATOM 5543 C C . ASP A 1 728 ? -23.978 20.927 25.971 1.00 81.81 728 ASP A C 1
ATOM 5545 O O . ASP A 1 728 ? -25.132 21.368 26.035 1.00 81.81 728 ASP A O 1
ATOM 5549 N N . ALA A 1 729 ? -23.667 19.896 25.178 1.00 81.19 729 ALA A N 1
ATOM 5550 C CA . ALA A 1 729 ? -24.657 19.196 24.364 1.00 81.19 729 ALA A CA 1
ATOM 5551 C C . ALA A 1 729 ? -25.744 18.524 25.224 1.00 81.19 729 ALA A C 1
ATOM 5553 O O . ALA A 1 729 ? -26.933 18.657 24.924 1.00 81.19 729 ALA A O 1
ATOM 5554 N N . ASN A 1 730 ? -25.364 17.857 26.319 1.00 82.25 730 ASN A N 1
ATOM 5555 C CA . ASN A 1 730 ? -26.305 17.257 27.265 1.00 82.25 730 ASN A CA 1
ATOM 5556 C C . ASN A 1 730 ? -27.161 18.322 27.962 1.00 82.25 730 ASN A C 1
ATOM 5558 O O . ASN A 1 730 ? -28.376 18.151 28.050 1.00 82.25 730 ASN A O 1
ATOM 5562 N N . ILE A 1 731 ? -26.582 19.457 28.376 1.00 83.00 731 ILE A N 1
ATOM 5563 C CA . ILE A 1 731 ? -27.333 20.591 28.943 1.00 83.00 731 ILE A CA 1
ATOM 5564 C C . ILE A 1 731 ? -28.374 21.101 27.943 1.00 83.00 731 ILE A C 1
ATOM 5566 O O . ILE A 1 731 ? -29.533 21.303 28.313 1.00 83.00 731 ILE A O 1
ATOM 5570 N N . PHE A 1 732 ? -27.986 21.283 26.679 1.00 84.00 732 PHE A N 1
ATOM 5571 C CA . PHE A 1 732 ? -28.902 21.724 25.634 1.00 84.00 732 PHE A CA 1
ATOM 5572 C C . PHE A 1 732 ? -30.023 20.708 25.401 1.00 84.00 732 PHE A C 1
ATOM 5574 O O . PHE A 1 732 ? -31.197 21.074 25.461 1.00 84.00 732 PHE A O 1
ATOM 5581 N N . LEU A 1 733 ? -29.684 19.429 25.199 1.00 82.81 733 LEU A N 1
ATOM 5582 C CA . LEU A 1 733 ? -30.661 18.349 25.023 1.00 82.81 733 LEU A CA 1
ATOM 5583 C C . LEU A 1 733 ? -31.630 18.278 26.206 1.00 82.81 733 LEU A C 1
ATOM 5585 O O . LEU A 1 733 ? -32.839 18.144 25.994 1.00 82.81 733 LEU A O 1
ATOM 5589 N N . ASN A 1 734 ? -31.132 18.479 27.428 1.00 77.94 734 ASN A N 1
ATOM 5590 C CA . ASN A 1 734 ? -31.938 18.477 28.641 1.00 77.94 734 ASN A CA 1
ATOM 5591 C C . ASN A 1 734 ? -32.936 19.656 28.719 1.00 77.94 734 ASN A C 1
ATOM 5593 O O . ASN A 1 734 ? -33.928 19.584 29.443 1.00 77.94 734 ASN A O 1
ATOM 5597 N N . GLN A 1 735 ? -32.758 20.710 27.921 1.00 79.62 735 GLN A N 1
ATOM 5598 C CA . GLN A 1 735 ? -33.709 21.825 27.805 1.00 79.62 735 GLN A CA 1
ATOM 5599 C C . GLN A 1 735 ? -34.717 21.655 26.655 1.00 79.62 735 GLN A C 1
ATOM 5601 O O . GLN A 1 735 ? -35.659 22.442 26.535 1.00 79.62 735 GLN A O 1
ATOM 5606 N N . THR A 1 736 ? -34.551 20.642 25.799 1.00 85.00 736 THR A N 1
ATOM 5607 C CA . THR A 1 736 ? -35.438 20.418 24.648 1.00 85.00 736 THR A CA 1
ATOM 5608 C C . THR A 1 736 ? -36.700 19.628 25.008 1.00 85.00 736 THR A C 1
ATOM 5610 O O . THR A 1 736 ? -36.696 18.779 25.899 1.00 85.00 736 THR A O 1
ATOM 5613 N N . GLN A 1 737 ? -37.788 19.891 24.272 1.00 84.00 737 GLN A N 1
ATOM 5614 C CA . GLN A 1 737 ? -39.066 19.162 24.372 1.00 84.00 737 GLN A CA 1
ATOM 5615 C C . GLN A 1 737 ? -39.147 17.944 23.437 1.00 84.00 737 GLN A C 1
ATOM 5617 O O . GLN A 1 737 ? -40.036 17.110 23.575 1.00 84.00 737 GLN A O 1
ATOM 5622 N N . PHE A 1 738 ? -38.252 17.848 22.455 1.00 87.31 738 PHE A N 1
ATOM 5623 C CA . PHE A 1 738 ? -38.242 16.788 21.453 1.00 87.31 738 PHE A CA 1
ATOM 5624 C C . PHE A 1 738 ? -36.796 16.442 21.125 1.00 87.31 738 PHE A C 1
ATOM 5626 O O . PHE A 1 738 ? -36.028 17.330 20.758 1.00 87.31 738 PHE A O 1
ATOM 5633 N N . ILE A 1 739 ? -36.454 15.160 21.208 1.00 88.69 739 ILE A N 1
ATOM 5634 C CA . ILE A 1 739 ? -35.164 14.632 20.765 1.00 88.69 739 ILE A CA 1
ATOM 5635 C C . ILE A 1 739 ? -35.429 13.715 19.576 1.00 88.69 739 ILE A C 1
ATOM 5637 O O . ILE A 1 739 ? -36.241 12.800 19.673 1.00 88.69 739 ILE A O 1
ATOM 5641 N N . ALA A 1 740 ? -34.766 13.966 18.450 1.00 89.44 740 ALA A N 1
ATOM 5642 C CA . ALA A 1 740 ? -34.867 13.131 17.259 1.00 89.44 740 ALA A CA 1
ATOM 5643 C C . ALA A 1 740 ? -33.575 12.332 17.076 1.00 89.44 740 ALA A C 1
ATOM 5645 O O . ALA A 1 740 ? -32.498 12.922 17.004 1.00 89.44 740 ALA A O 1
ATOM 5646 N N . TYR A 1 741 ? -33.699 11.012 16.963 1.00 89.25 741 TYR A N 1
ATOM 5647 C CA . TYR A 1 741 ? -32.601 10.108 16.599 1.00 89.25 741 TYR A CA 1
ATOM 5648 C C . TYR A 1 741 ? -32.631 9.773 15.102 1.00 89.25 741 TYR A C 1
ATOM 5650 O O . TYR A 1 741 ? -31.598 9.488 14.505 1.00 89.25 741 TYR A O 1
ATOM 5658 N N . ASP A 1 742 ? -33.808 9.879 14.481 1.00 90.75 742 ASP A N 1
ATOM 5659 C CA . ASP A 1 742 ? -34.042 9.727 13.048 1.00 90.75 742 ASP A CA 1
ATOM 5660 C C . ASP A 1 742 ? -34.934 10.877 12.543 1.00 90.75 742 ASP A C 1
ATOM 5662 O O . ASP A 1 742 ? -35.869 11.317 13.218 1.00 90.75 742 ASP A O 1
ATOM 5666 N N . LYS A 1 743 ? -34.679 11.366 11.324 1.00 86.50 743 LYS A N 1
ATOM 5667 C CA . LYS A 1 743 ? -35.472 12.438 10.698 1.00 86.50 743 LYS A CA 1
ATOM 5668 C C . LYS A 1 743 ? -36.947 12.060 10.516 1.00 86.50 743 LYS A C 1
ATOM 5670 O O . LYS A 1 743 ? -37.792 12.947 10.629 1.00 86.50 743 LYS A O 1
ATOM 5675 N N . LYS A 1 744 ? -37.264 10.772 10.318 1.00 88.69 744 LYS A N 1
ATOM 5676 C CA . LYS A 1 744 ? -38.640 10.244 10.220 1.00 88.69 744 LYS A CA 1
ATOM 5677 C C . LYS A 1 744 ? -39.489 10.577 11.444 1.00 88.69 744 LYS A C 1
ATOM 5679 O O . LYS A 1 744 ? -40.709 10.654 11.341 1.00 88.69 744 LYS A O 1
ATOM 5684 N N . PHE A 1 745 ? -38.868 10.813 12.600 1.00 92.00 745 PHE A N 1
ATOM 5685 C CA . PHE A 1 745 ? -39.576 11.268 13.791 1.00 92.00 745 PHE A CA 1
ATOM 5686 C C . PHE A 1 745 ? -40.389 12.538 13.518 1.00 92.00 745 PHE A C 1
ATOM 5688 O O . PHE A 1 745 ? -41.564 12.610 13.877 1.00 92.00 745 PHE A O 1
ATOM 5695 N N . PHE A 1 746 ? -39.811 13.504 12.800 1.00 85.62 746 PHE A N 1
ATOM 5696 C CA . PHE A 1 746 ? -40.498 14.744 12.443 1.00 85.62 746 PHE A CA 1
ATOM 5697 C C . PHE A 1 746 ? -41.580 14.557 11.379 1.00 85.62 746 PHE A C 1
ATOM 5699 O O . PHE A 1 746 ? -42.497 15.375 11.325 1.00 85.62 746 PHE A O 1
ATOM 5706 N N . ASP A 1 747 ? -41.534 13.482 10.591 1.00 85.88 747 ASP A N 1
ATOM 5707 C CA . ASP A 1 747 ? -42.638 13.116 9.697 1.00 85.88 747 ASP A CA 1
ATOM 5708 C C . ASP A 1 747 ? -43.848 12.604 10.494 1.00 85.88 747 ASP A C 1
ATOM 5710 O O . ASP A 1 747 ? -44.989 12.767 10.063 1.00 85.88 747 ASP A O 1
ATOM 5714 N N . ILE A 1 748 ? -43.610 12.023 11.678 1.00 85.38 748 ILE A N 1
ATOM 5715 C CA . ILE A 1 748 ? -44.654 11.496 12.565 1.00 85.38 748 ILE A CA 1
ATOM 5716 C C . ILE A 1 748 ? -45.248 12.595 13.440 1.00 85.38 748 ILE A C 1
ATOM 5718 O O . ILE A 1 748 ? -46.464 12.693 13.524 1.00 85.38 748 ILE A O 1
ATOM 5722 N N . ILE A 1 749 ? -44.431 13.405 14.117 1.00 82.56 749 ILE A N 1
ATOM 5723 C CA . ILE A 1 749 ? -44.946 14.446 15.029 1.00 82.56 749 ILE A CA 1
ATOM 5724 C C . ILE A 1 749 ? -45.210 15.784 14.324 1.00 82.56 749 ILE A C 1
ATOM 5726 O O . ILE A 1 749 ? -45.921 16.643 14.849 1.00 82.56 749 ILE A O 1
ATOM 5730 N N . GLY A 1 750 ? -44.653 15.964 13.127 1.00 82.12 750 GLY A N 1
ATOM 5731 C CA . GLY A 1 750 ? -44.671 17.208 12.373 1.00 82.12 750 GLY A CA 1
ATOM 5732 C C . GLY A 1 750 ? -43.569 18.189 12.812 1.00 82.12 750 GLY A C 1
ATOM 5733 O O . GLY A 1 750 ? -43.284 18.338 14.001 1.00 82.12 750 GLY A O 1
ATOM 5734 N N . PRO A 1 751 ? -42.995 18.980 11.886 1.00 77.94 751 PRO A N 1
ATOM 5735 C CA . PRO A 1 751 ? -41.890 19.908 12.174 1.00 77.94 751 PRO A CA 1
ATOM 5736 C C . PRO A 1 751 ? -42.292 21.125 13.030 1.00 77.94 751 PRO A C 1
ATOM 5738 O O . PRO A 1 751 ? -41.459 21.964 13.358 1.00 77.94 751 PRO A O 1
ATOM 5741 N N . LYS A 1 752 ? -43.583 21.267 13.354 1.00 81.69 752 LYS A N 1
ATOM 5742 C CA . LYS A 1 752 ? -44.136 22.338 14.200 1.00 81.69 752 LYS A CA 1
ATOM 5743 C C . LYS A 1 752 ? -44.751 21.801 15.496 1.00 81.69 752 LYS A C 1
ATOM 5745 O O . LYS A 1 752 ? -45.544 22.514 16.115 1.00 81.69 752 LYS A O 1
ATOM 5750 N N . ALA A 1 753 ? -44.439 20.558 15.866 1.00 80.38 753 ALA A N 1
ATOM 5751 C CA . ALA A 1 753 ? -44.894 19.951 17.108 1.00 80.38 753 ALA A CA 1
ATOM 5752 C C . ALA A 1 753 ? -44.559 20.838 18.319 1.00 80.38 753 ALA A C 1
ATOM 5754 O O . ALA A 1 753 ? -43.511 21.482 18.367 1.00 80.38 753 ALA A O 1
ATOM 5755 N N . LYS A 1 754 ? -45.476 20.893 19.290 1.00 81.19 754 LYS A N 1
ATOM 5756 C CA . LYS A 1 754 ? -45.317 21.636 20.547 1.00 81.19 754 LYS A CA 1
ATOM 5757 C C . LYS A 1 754 ? -45.929 20.847 21.692 1.00 81.19 754 LYS A C 1
ATOM 5759 O O . LYS A 1 754 ? -47.000 20.266 21.525 1.00 81.19 754 LYS A O 1
ATOM 5764 N N . VAL A 1 755 ? -45.288 20.896 22.855 1.00 79.69 755 VAL A N 1
ATOM 5765 C CA . VAL A 1 755 ? -45.862 20.404 24.111 1.00 79.69 755 VAL A CA 1
ATOM 5766 C C . VAL A 1 755 ? -46.491 21.588 24.843 1.00 79.69 755 VAL A C 1
ATOM 5768 O O . VAL A 1 755 ? -45.812 22.572 25.135 1.00 79.69 755 VAL A O 1
ATOM 5771 N N . ASN A 1 756 ? -47.794 21.501 25.122 1.00 77.44 756 ASN A N 1
ATOM 5772 C CA . ASN A 1 756 ? -48.539 22.522 25.857 1.00 77.44 756 ASN A CA 1
ATOM 5773 C C . ASN A 1 756 ? -48.935 21.988 27.234 1.00 77.44 756 ASN A C 1
ATOM 5775 O O . ASN A 1 756 ? -49.507 20.907 27.341 1.00 77.44 756 ASN A O 1
ATOM 5779 N N . HIS A 1 757 ? -48.691 22.780 28.272 1.00 79.31 757 HIS A N 1
ATOM 5780 C CA . HIS A 1 757 ? -49.208 22.515 29.609 1.00 79.31 757 HIS A CA 1
ATOM 5781 C C . HIS A 1 757 ? -50.663 22.997 29.701 1.00 79.31 757 HIS A C 1
ATOM 5783 O O . HIS A 1 757 ? -50.958 24.146 29.369 1.00 79.31 757 HIS A O 1
ATOM 5789 N N . VAL A 1 758 ? -51.572 22.104 30.102 1.00 76.25 758 VAL A N 1
ATOM 5790 C CA . VAL A 1 758 ? -53.026 22.321 29.978 1.00 76.25 758 VAL A CA 1
ATOM 5791 C C . VAL A 1 758 ? -53.713 22.525 31.330 1.00 76.25 758 VAL A C 1
ATOM 5793 O O . VAL A 1 758 ? -54.655 23.309 31.421 1.00 76.25 758 VAL A O 1
ATOM 5796 N N . GLN A 1 759 ? -53.257 21.832 32.374 1.00 78.44 759 GLN A N 1
ATOM 5797 C CA . GLN A 1 759 ? -53.849 21.850 33.711 1.00 78.44 759 GLN A CA 1
ATOM 5798 C C . GLN A 1 759 ? -52.792 21.604 34.783 1.00 78.44 759 GLN A C 1
ATOM 5800 O O . GLN A 1 759 ? -51.875 20.820 34.567 1.00 78.44 759 GLN A O 1
ATOM 5805 N N . THR A 1 760 ? -52.978 22.214 35.955 1.00 80.44 760 THR A N 1
ATOM 5806 C CA . THR A 1 760 ? -52.183 21.943 37.158 1.00 80.44 760 THR A CA 1
ATOM 5807 C C . THR A 1 760 ? -53.053 21.227 38.177 1.00 80.44 760 THR A C 1
ATOM 5809 O O . THR A 1 760 ? -54.124 21.715 38.536 1.00 80.44 760 THR A O 1
ATOM 5812 N N . LEU A 1 761 ? -52.584 20.071 38.627 1.00 76.69 761 LEU A N 1
ATOM 5813 C CA . LEU A 1 761 ? -53.242 19.253 39.633 1.00 76.69 761 LEU A CA 1
ATOM 5814 C C . LEU A 1 761 ? -52.609 19.449 41.017 1.00 76.69 761 LEU A C 1
ATOM 5816 O O . LEU A 1 761 ? -51.517 20.005 41.134 1.00 76.69 761 LEU A O 1
ATOM 5820 N N . ALA A 1 762 ? -53.324 19.043 42.069 1.00 75.75 762 ALA A N 1
ATOM 5821 C CA . ALA A 1 762 ? -52.846 19.176 43.446 1.00 75.75 762 ALA A CA 1
ATOM 5822 C C . ALA A 1 762 ? -51.740 18.156 43.767 1.00 75.75 762 ALA A C 1
ATOM 5824 O O . ALA A 1 762 ? -50.899 18.394 44.634 1.00 75.75 762 ALA A O 1
ATOM 5825 N N . PHE A 1 763 ? -51.748 17.039 43.052 1.00 73.94 763 PHE A N 1
ATOM 5826 C CA . PHE A 1 763 ? -50.843 15.916 43.158 1.00 73.94 763 PHE A CA 1
ATOM 5827 C C . PHE A 1 763 ? -50.495 15.371 41.758 1.00 73.94 763 PHE A C 1
ATOM 5829 O O . PHE A 1 763 ? -50.919 15.893 40.725 1.00 73.94 763 PHE A O 1
ATOM 5836 N N . GLN A 1 764 ? -49.673 14.325 41.724 1.00 71.56 764 GLN A N 1
ATOM 5837 C CA . GLN A 1 764 ? -49.147 13.733 40.497 1.00 71.56 764 GLN A CA 1
ATOM 5838 C C . GLN A 1 764 ? -50.250 13.052 39.670 1.00 71.56 764 GLN A C 1
ATOM 5840 O O . GLN A 1 764 ? -51.024 12.253 40.188 1.00 71.56 764 GLN A O 1
ATOM 5845 N N . THR A 1 765 ? -50.269 13.274 38.355 1.00 75.00 765 THR A N 1
ATOM 5846 C CA . THR A 1 765 ? -51.021 12.421 37.421 1.00 75.00 765 THR A CA 1
ATOM 5847 C C . THR A 1 765 ? -50.441 11.010 37.417 1.00 75.00 765 THR A C 1
ATOM 5849 O O . THR A 1 765 ? -49.227 10.845 37.274 1.00 75.00 765 THR A O 1
ATOM 5852 N N . HIS A 1 766 ? -51.298 10.003 37.584 1.00 73.25 766 HIS A N 1
ATOM 5853 C CA . HIS A 1 766 ? -50.879 8.604 37.635 1.00 73.25 766 HIS A CA 1
ATOM 5854 C C . HIS A 1 766 ? -51.230 7.912 36.309 1.00 73.25 766 HIS A C 1
ATOM 5856 O O . HIS A 1 766 ? -50.577 8.136 35.298 1.00 73.25 766 HIS A O 1
ATOM 5862 N N . GLU A 1 767 ? -52.300 7.132 36.286 1.00 78.69 767 GLU A N 1
ATOM 5863 C CA . GLU A 1 767 ? -52.605 6.217 35.190 1.00 78.69 767 GLU A CA 1
ATOM 5864 C C . GLU A 1 767 ? -53.973 6.554 34.557 1.00 78.69 767 GLU A C 1
ATOM 5866 O O . GLU A 1 767 ? -54.620 7.577 34.825 1.00 78.69 767 GLU A O 1
ATOM 5871 N N . ALA A 1 768 ? -54.431 5.657 33.706 1.00 85.75 768 ALA A N 1
ATOM 5872 C CA . ALA A 1 768 ? -55.721 5.567 33.062 1.00 85.75 768 ALA A CA 1
ATOM 5873 C C . ALA A 1 768 ? -56.107 6.655 32.045 1.00 85.75 768 ALA A C 1
ATOM 5875 O O . ALA A 1 768 ? -57.319 6.781 31.815 1.00 85.75 768 ALA A O 1
ATOM 5876 N N . PRO A 1 769 ? -55.220 7.447 31.395 1.00 85.44 769 PRO A N 1
ATOM 5877 C CA . PRO A 1 769 ? -55.652 8.337 30.336 1.00 85.44 769 PRO A CA 1
ATOM 5878 C C . PRO A 1 769 ? -56.454 7.614 29.263 1.00 85.44 769 PRO A C 1
ATOM 5880 O O . PRO A 1 769 ? -55.994 6.701 28.572 1.00 85.44 769 PRO A O 1
ATOM 5883 N N . CYS A 1 770 ? -57.683 8.091 29.085 1.00 86.69 770 CYS A N 1
ATOM 5884 C CA . CYS A 1 770 ? -58.576 7.645 28.043 1.00 86.69 770 CYS A CA 1
ATOM 5885 C C . CYS A 1 770 ? -59.339 8.775 27.372 1.00 86.69 770 CYS A C 1
ATOM 5887 O O . CYS A 1 770 ? -60.245 9.373 27.948 1.00 86.69 770 CYS A O 1
ATOM 5889 N N . TYR A 1 771 ? -58.972 9.063 26.129 1.00 86.44 771 TYR A N 1
ATOM 5890 C CA . TYR A 1 771 ? -59.538 10.104 25.303 1.00 86.44 771 TYR A CA 1
ATOM 5891 C C . TYR A 1 771 ? -60.723 9.573 24.511 1.00 86.44 771 TYR A C 1
ATOM 5893 O O . TYR A 1 771 ? -60.621 8.698 23.646 1.00 86.44 771 TYR A O 1
ATOM 5901 N N . ASN A 1 772 ? -61.871 10.177 24.770 1.00 86.31 772 ASN A N 1
ATOM 5902 C CA . ASN A 1 772 ? -63.078 9.965 24.014 1.00 86.31 772 ASN A CA 1
ATOM 5903 C C . ASN A 1 772 ? -63.160 10.971 22.870 1.00 86.31 772 ASN A C 1
ATOM 5905 O O . ASN A 1 772 ? -63.527 12.126 23.079 1.00 86.31 772 ASN A O 1
ATOM 5909 N N . SER A 1 773 ? -62.894 10.528 21.643 1.00 82.06 773 SER A N 1
ATOM 5910 C CA . SER A 1 773 ? -63.002 11.393 20.464 1.00 82.06 773 SER A CA 1
ATOM 5911 C C . SER A 1 773 ? -64.413 11.926 20.217 1.00 82.06 773 SER A C 1
ATOM 5913 O O . SER A 1 773 ? -64.555 13.013 19.664 1.00 82.06 773 SER A O 1
ATOM 5915 N N . ASP A 1 774 ? -65.453 11.192 20.629 1.00 83.44 774 ASP A N 1
ATOM 5916 C CA . ASP A 1 774 ? -66.844 11.602 20.408 1.00 83.44 774 ASP A CA 1
ATOM 5917 C C . ASP A 1 774 ? -67.236 12.772 21.321 1.00 83.44 774 ASP A C 1
ATOM 5919 O O . ASP A 1 774 ? -68.024 13.629 20.924 1.00 83.44 774 ASP A O 1
ATOM 5923 N N . THR A 1 775 ? -66.701 12.813 22.547 1.00 85.62 775 THR A N 1
ATOM 5924 C CA . THR A 1 775 ? -66.995 13.873 23.527 1.00 85.62 775 THR A CA 1
ATOM 5925 C C . THR A 1 775 ? -65.857 14.871 23.705 1.00 85.62 775 THR A C 1
ATOM 5927 O O . THR A 1 775 ? -66.049 15.869 24.387 1.00 85.62 775 THR A O 1
ATOM 5930 N N . LYS A 1 776 ? -64.697 14.621 23.086 1.00 86.75 776 LYS A N 1
ATOM 5931 C CA . LYS A 1 776 ? -63.439 15.366 23.255 1.00 86.75 776 LYS A CA 1
ATOM 5932 C C . LYS A 1 776 ? -62.950 15.433 24.702 1.00 86.75 776 LYS A C 1
ATOM 5934 O O . LYS A 1 776 ? -62.277 16.389 25.088 1.00 86.75 776 LYS A O 1
ATOM 5939 N N . GLN A 1 777 ? -63.277 14.421 25.496 1.00 88.31 777 GLN A N 1
ATOM 5940 C CA . GLN A 1 777 ? -62.924 14.377 26.908 1.00 88.31 777 GLN A CA 1
ATOM 5941 C C . GLN A 1 777 ? -61.847 13.334 27.180 1.00 88.31 777 GLN A C 1
ATOM 5943 O O . GLN A 1 777 ? -61.900 12.239 26.629 1.00 88.31 777 GLN A O 1
ATOM 5948 N N . LEU A 1 778 ? -60.899 13.673 28.046 1.00 89.12 778 LEU A N 1
ATOM 5949 C CA . LEU A 1 778 ? -59.850 12.799 28.547 1.00 89.12 778 LEU A CA 1
ATOM 5950 C C . LEU A 1 778 ? -60.183 12.401 29.988 1.00 89.12 778 LEU A C 1
ATOM 5952 O O . LEU A 1 778 ? -60.204 13.249 30.878 1.00 89.12 778 LEU A O 1
ATOM 5956 N N . PHE A 1 779 ? -60.456 11.119 30.201 1.00 90.00 779 PHE A N 1
ATOM 5957 C CA . PHE A 1 779 ? -60.486 10.507 31.527 1.00 90.00 779 PHE A CA 1
ATOM 5958 C C . PHE A 1 779 ? -59.061 10.227 31.986 1.00 90.00 779 PHE A C 1
ATOM 5960 O O . PHE A 1 779 ? -58.277 9.842 31.137 1.00 90.00 779 PHE A O 1
ATOM 5967 N N . PHE A 1 780 ? -58.723 10.400 33.260 1.00 88.19 780 PHE A N 1
ATOM 5968 C CA . PHE A 1 780 ? -57.438 9.989 33.847 1.00 88.19 780 PHE A CA 1
ATOM 5969 C C . PHE A 1 780 ? -57.528 10.042 35.377 1.00 88.19 780 PHE A C 1
ATOM 5971 O O . PHE A 1 780 ? -58.517 10.552 35.919 1.00 88.19 780 PHE A O 1
ATOM 5978 N N . VAL A 1 781 ? -56.515 9.536 36.083 1.00 85.19 781 VAL A N 1
ATOM 5979 C CA . VAL A 1 781 ? -56.454 9.614 37.549 1.00 85.19 781 VAL A CA 1
ATOM 5980 C C . VAL A 1 781 ? -55.263 10.408 38.070 1.00 85.19 781 VAL A C 1
ATOM 5982 O O . VAL A 1 781 ? -54.221 10.548 37.431 1.00 85.19 781 VAL A O 1
ATOM 5985 N N . GLU A 1 782 ? -55.434 10.913 39.283 1.00 77.88 782 GLU A N 1
ATOM 5986 C CA . GLU A 1 782 ? -54.395 11.565 40.071 1.00 77.88 782 GLU A CA 1
ATOM 5987 C C . GLU A 1 782 ? -54.024 10.656 41.249 1.00 77.88 782 GLU A C 1
ATOM 5989 O O . GLU A 1 782 ? -54.889 10.043 41.888 1.00 77.88 782 GLU A O 1
ATOM 5994 N N . TRP A 1 783 ? -52.730 10.560 41.534 1.00 66.62 783 TRP A N 1
ATOM 5995 C CA . TRP A 1 783 ? -52.212 9.914 42.727 1.00 66.62 783 TRP A CA 1
ATOM 5996 C C . TRP A 1 783 ? -52.379 10.863 43.910 1.00 66.62 783 TRP A C 1
ATOM 5998 O O . TRP A 1 783 ? -52.023 12.024 43.802 1.00 66.62 783 TRP A O 1
ATOM 6008 N N . GLY A 1 784 ? -52.904 10.402 45.043 1.00 62.50 784 GLY A N 1
ATOM 6009 C CA . GLY A 1 784 ? -52.994 11.233 46.250 1.00 62.50 784 GLY A CA 1
ATOM 6010 C C . GLY A 1 784 ? -51.646 11.675 46.826 1.00 62.50 784 GLY A C 1
ATOM 6011 O O . GLY A 1 784 ? -50.597 11.347 46.272 1.00 62.50 784 GLY A O 1
ATOM 6012 N N . PRO A 1 785 ? -51.642 12.333 48.005 1.00 58.03 785 PRO A N 1
ATOM 6013 C CA . PRO A 1 785 ? -50.399 12.585 48.731 1.00 58.03 785 PRO A CA 1
ATOM 6014 C C . PRO A 1 785 ? -49.620 11.266 48.895 1.00 58.03 785 PRO A C 1
ATOM 6016 O O . PRO A 1 785 ? -50.265 10.232 49.090 1.00 58.03 785 PRO A O 1
ATOM 6019 N N . PRO A 1 786 ? -48.274 11.265 48.815 1.00 45.91 786 PRO A N 1
ATOM 6020 C CA . PRO A 1 786 ? -47.465 10.047 48.845 1.00 45.91 786 PRO A CA 1
ATOM 6021 C C . PRO A 1 786 ? -47.898 9.095 49.970 1.00 45.91 786 PRO A C 1
ATOM 6023 O O . PRO A 1 786 ? -47.890 9.460 51.145 1.00 45.91 786 PRO A O 1
ATOM 6026 N N . GLY A 1 787 ? -48.324 7.885 49.594 1.00 46.47 787 GLY A N 1
ATOM 6027 C CA . GLY A 1 787 ? -48.876 6.873 50.503 1.00 46.47 787 GLY A CA 1
ATOM 6028 C C . GLY A 1 787 ? -50.408 6.792 50.569 1.00 46.47 787 GLY A C 1
ATOM 6029 O O . GLY A 1 787 ? -50.918 5.781 51.052 1.00 46.47 787 GLY A O 1
ATOM 6030 N N . GLY A 1 788 ? -51.149 7.782 50.055 1.00 47.50 788 GLY A N 1
ATOM 6031 C CA . GLY A 1 788 ? -52.613 7.876 50.151 1.00 47.50 788 GLY A CA 1
ATOM 6032 C C . GLY A 1 788 ? -53.138 7.632 51.574 1.00 47.50 788 GLY A C 1
ATOM 6033 O O . GLY A 1 788 ? -52.384 7.496 52.537 1.00 47.50 788 GLY A O 1
ATOM 6034 N N . GLU A 1 789 ? -54.445 7.477 51.750 1.00 50.09 789 GLU A N 1
ATOM 6035 C CA . GLU A 1 789 ? -54.932 6.754 52.929 1.00 50.09 789 GLU A CA 1
ATOM 6036 C C . GLU A 1 789 ? -54.658 5.253 52.705 1.00 50.09 789 GLU A C 1
ATOM 6038 O O . GLU A 1 789 ? -55.553 4.501 52.338 1.00 50.09 789 GLU A O 1
ATOM 6043 N N . LYS A 1 790 ? -53.402 4.804 52.868 1.00 56.41 790 LYS A N 1
ATOM 6044 C CA . LYS A 1 790 ? -52.978 3.395 52.690 1.00 56.41 790 LYS A CA 1
ATOM 6045 C C . LYS A 1 790 ? -53.108 2.858 51.248 1.00 56.41 790 LYS A C 1
ATOM 6047 O O . LYS A 1 790 ? -53.642 1.772 51.042 1.00 56.41 790 LYS A O 1
ATOM 6052 N N . GLY A 1 791 ? -52.642 3.607 50.245 1.00 59.06 791 GLY A N 1
ATOM 6053 C CA . GLY A 1 791 ? -52.567 3.124 48.854 1.00 59.06 791 GLY A CA 1
ATOM 6054 C C . GLY A 1 791 ? -53.904 3.044 48.096 1.00 59.06 791 GLY A C 1
ATOM 6055 O O . GLY A 1 791 ? -53.963 2.458 47.019 1.00 59.06 791 GLY A O 1
ATOM 6056 N N . VAL A 1 792 ? -54.977 3.637 48.628 1.00 66.94 792 VAL A N 1
ATOM 6057 C CA . VAL A 1 792 ? -56.277 3.747 47.945 1.00 66.94 792 VAL A CA 1
ATOM 6058 C C . VAL A 1 792 ? -56.481 5.175 47.436 1.00 66.94 792 VAL A C 1
ATOM 6060 O O . VAL A 1 792 ? -56.453 6.122 48.221 1.00 66.94 792 VAL A O 1
ATOM 6063 N N . HIS A 1 793 ? -56.719 5.337 46.135 1.00 71.81 793 HIS A N 1
ATOM 6064 C CA . HIS A 1 793 ? -57.074 6.596 45.485 1.00 71.81 793 HIS A CA 1
ATOM 6065 C C . HIS A 1 793 ? -58.374 6.446 44.680 1.00 71.81 793 HIS A C 1
ATOM 6067 O O . HIS A 1 793 ? -58.629 5.435 44.026 1.00 71.81 793 HIS A O 1
ATOM 6073 N N . SER A 1 794 ? -59.230 7.466 44.749 1.00 73.44 794 SER A N 1
ATOM 6074 C CA . SER A 1 794 ? -60.508 7.520 44.017 1.00 73.44 794 SER A CA 1
ATOM 6075 C C . SER A 1 794 ? -60.648 8.766 43.139 1.00 73.44 794 SER A C 1
ATOM 6077 O O . SER A 1 794 ? -61.654 8.896 42.440 1.00 73.44 794 SER A O 1
ATOM 6079 N N . TRP A 1 795 ? -59.637 9.648 43.145 1.00 78.75 795 TRP A N 1
ATOM 6080 C CA . TRP A 1 795 ? -59.599 10.873 42.349 1.00 78.75 795 TRP A CA 1
ATOM 6081 C C . TRP A 1 795 ? -59.511 10.543 40.864 1.00 78.75 795 TRP A C 1
ATOM 6083 O O . TRP A 1 795 ? -58.474 10.132 40.345 1.00 78.75 795 TRP A O 1
ATOM 6093 N N . GLN A 1 796 ? -60.647 10.708 40.201 1.00 87.44 796 GLN A N 1
ATOM 6094 C CA . GLN A 1 796 ? -60.829 10.480 38.781 1.00 87.44 796 GLN A CA 1
ATOM 6095 C C . GLN A 1 796 ? -61.223 11.798 38.148 1.00 87.44 796 GLN A C 1
ATOM 6097 O O . GLN A 1 796 ? -62.115 12.487 38.639 1.00 87.44 796 GLN A O 1
ATOM 6102 N N . TYR A 1 797 ? -60.595 12.132 37.034 1.00 88.94 797 TYR A N 1
ATOM 6103 C CA . TYR A 1 797 ? -60.830 13.390 36.357 1.00 88.94 797 TYR A CA 1
ATOM 6104 C C . TYR A 1 797 ? -61.355 13.175 34.952 1.00 88.94 797 TYR A C 1
ATOM 6106 O O . TYR A 1 797 ? -61.050 12.191 34.284 1.00 88.94 797 TYR A O 1
ATOM 6114 N N . MET A 1 798 ? -62.156 14.137 34.511 1.00 90.38 798 MET A N 1
ATOM 6115 C CA . MET A 1 798 ? -62.593 14.288 33.138 1.00 90.38 798 MET A CA 1
ATOM 6116 C C . MET A 1 798 ? -62.200 15.685 32.663 1.00 90.38 798 MET A C 1
ATOM 6118 O O . MET A 1 798 ? -62.781 16.676 33.112 1.00 90.38 798 MET A O 1
ATOM 6122 N N . LEU A 1 799 ? -61.226 15.757 31.761 1.00 88.44 799 LEU A N 1
ATOM 6123 C CA . LEU A 1 799 ? -60.768 16.990 31.126 1.00 88.44 799 LEU A CA 1
ATOM 6124 C C . LEU A 1 799 ? -61.434 17.151 29.762 1.00 88.44 799 LEU A C 1
ATOM 6126 O O . LEU A 1 799 ? -61.276 16.299 28.893 1.00 88.44 799 LEU A O 1
ATOM 6130 N N . ASP A 1 800 ? -62.146 18.249 29.542 1.00 88.94 800 ASP A N 1
ATOM 6131 C CA . ASP A 1 800 ? -62.544 18.651 28.197 1.00 88.94 800 ASP A CA 1
ATOM 6132 C C . ASP A 1 800 ? -61.329 19.239 27.469 1.00 88.94 800 ASP A C 1
ATOM 6134 O O . ASP A 1 800 ? -60.812 20.289 27.837 1.00 88.94 800 ASP A O 1
ATOM 6138 N N . THR A 1 801 ? -60.845 18.550 26.438 1.00 84.06 801 THR A N 1
ATOM 6139 C CA . THR A 1 801 ? -59.622 18.944 25.713 1.00 84.06 801 THR A CA 1
ATOM 6140 C C . THR A 1 801 ? -59.807 20.153 24.795 1.00 84.06 801 THR A C 1
ATOM 6142 O O . THR A 1 801 ? -58.826 20.670 24.267 1.00 84.06 801 THR A O 1
ATOM 6145 N N . ALA A 1 802 ? -61.046 20.596 24.560 1.00 84.12 802 ALA A N 1
ATOM 6146 C CA . ALA A 1 802 ? -61.326 21.773 23.747 1.00 84.12 802 ALA A CA 1
ATOM 6147 C C . ALA A 1 802 ? -61.411 23.045 24.598 1.00 84.12 802 ALA A C 1
ATOM 6149 O O . ALA A 1 802 ? -60.978 24.106 24.149 1.00 84.12 802 ALA A O 1
ATOM 6150 N N . THR A 1 803 ? -61.976 22.952 25.804 1.00 88.88 803 THR A N 1
ATOM 6151 C CA . THR A 1 803 ? -62.128 24.094 26.725 1.00 88.88 803 THR A CA 1
ATOM 6152 C C . THR A 1 803 ? -61.082 24.124 27.835 1.00 88.88 803 THR A C 1
ATOM 6154 O O . THR A 1 803 ? -60.971 25.125 28.539 1.00 88.88 803 THR A O 1
ATOM 6157 N N . ASN A 1 804 ? -60.326 23.037 27.994 1.00 85.62 804 ASN A N 1
ATOM 6158 C CA . ASN A 1 804 ? -59.466 22.744 29.136 1.00 85.62 804 ASN A CA 1
ATOM 6159 C C . ASN A 1 804 ? -60.229 22.679 30.468 1.00 85.62 804 ASN A C 1
ATOM 6161 O O . ASN A 1 804 ? -59.613 22.783 31.519 1.00 85.62 804 ASN A O 1
ATOM 6165 N N . GLU A 1 805 ? -61.552 22.506 30.473 1.00 90.69 805 GLU A N 1
ATOM 6166 C CA . GLU A 1 805 ? -62.320 22.398 31.716 1.00 90.69 805 GLU A CA 1
ATOM 6167 C C . GLU A 1 805 ? -62.082 21.037 32.386 1.00 90.69 805 GLU A C 1
ATOM 6169 O O . GLU A 1 805 ? -62.358 19.985 31.806 1.00 90.69 805 GLU A O 1
ATOM 6174 N N . LEU A 1 806 ? -61.591 21.057 33.626 1.00 88.50 806 LEU A N 1
ATOM 6175 C CA . LEU A 1 806 ? -61.324 19.864 34.424 1.00 88.50 806 LEU A CA 1
ATOM 6176 C C . LEU A 1 806 ? -62.451 19.617 35.432 1.00 88.50 806 LEU A C 1
ATOM 6178 O O . LEU A 1 806 ? -62.825 20.512 36.189 1.00 88.50 806 LEU A O 1
ATOM 6182 N N . ARG A 1 807 ? -62.954 18.381 35.496 1.00 90.88 807 ARG A N 1
ATOM 6183 C CA . ARG A 1 807 ? -63.975 17.970 36.469 1.00 90.88 807 ARG A CA 1
ATOM 6184 C C . ARG A 1 807 ? -63.538 16.722 37.220 1.00 90.88 807 ARG A C 1
ATOM 6186 O O . ARG A 1 807 ? -63.198 15.728 36.588 1.00 90.88 807 ARG A O 1
ATOM 6193 N N . ASN A 1 808 ? -63.602 16.760 38.548 1.00 89.00 808 ASN A N 1
ATOM 6194 C CA . ASN A 1 808 ? -63.498 15.558 39.376 1.00 89.00 808 ASN A CA 1
ATOM 6195 C C . ASN A 1 808 ? -64.807 14.759 39.259 1.00 89.00 808 ASN A C 1
ATOM 6197 O O . ASN A 1 808 ? -65.897 15.333 39.327 1.00 89.00 808 ASN A O 1
ATOM 6201 N N . ILE A 1 809 ? -64.701 13.453 39.047 1.00 90.56 809 ILE A N 1
ATOM 6202 C CA . ILE A 1 809 ? -65.827 12.552 38.829 1.00 90.56 809 ILE A CA 1
ATOM 6203 C C . ILE A 1 809 ? -65.781 11.378 39.806 1.00 90.56 809 ILE A C 1
ATOM 6205 O O . ILE A 1 809 ? -64.743 10.994 40.334 1.00 90.56 809 ILE A O 1
ATOM 6209 N N . THR A 1 810 ? -66.937 10.771 40.042 1.00 90.31 810 THR A N 1
ATOM 6210 C CA . THR A 1 810 ? -67.055 9.562 40.857 1.00 90.31 810 THR A CA 1
ATOM 6211 C C . THR A 1 810 ? -68.077 8.658 40.195 1.00 90.31 810 THR A C 1
ATOM 6213 O O . THR A 1 810 ? -69.169 9.104 39.842 1.00 90.31 810 THR A O 1
ATOM 6216 N N . THR A 1 811 ? -67.711 7.399 39.977 1.00 91.81 811 THR A N 1
ATOM 6217 C CA . THR A 1 811 ? -68.617 6.416 39.381 1.00 91.81 811 THR A CA 1
ATOM 6218 C C . THR A 1 811 ? -69.621 5.884 40.398 1.00 91.81 811 THR A C 1
ATOM 6220 O O . THR A 1 811 ? -69.408 5.969 41.606 1.00 91.81 811 THR A O 1
ATOM 6223 N N . ASP A 1 812 ? -70.702 5.289 39.905 1.00 90.19 812 ASP A N 1
ATOM 6224 C CA . ASP A 1 812 ? -71.733 4.652 40.724 1.00 90.19 812 ASP A CA 1
ATOM 6225 C C . ASP A 1 812 ? -71.882 3.162 40.350 1.00 90.19 812 ASP A C 1
ATOM 6227 O O . ASP A 1 812 ? -72.386 2.864 39.258 1.00 90.19 812 ASP A O 1
ATOM 6231 N N . PRO A 1 813 ? -71.433 2.212 41.200 1.00 91.06 813 PRO A N 1
ATOM 6232 C CA . PRO A 1 813 ? -70.677 2.428 42.441 1.00 91.06 813 PRO A CA 1
ATOM 6233 C C . PRO A 1 813 ? -69.235 2.935 42.194 1.00 91.06 813 PRO A C 1
ATOM 6235 O O . PRO A 1 813 ? -68.716 2.772 41.081 1.00 91.06 813 PRO A O 1
ATOM 6238 N N . PRO A 1 814 ? -68.551 3.507 43.208 1.00 89.00 814 PRO A N 1
ATOM 6239 C CA . PRO A 1 814 ? -67.211 4.081 43.050 1.00 89.00 814 PRO A CA 1
ATOM 6240 C C . PRO A 1 814 ? -66.167 3.076 42.545 1.00 89.00 814 PRO A C 1
ATOM 6242 O O . PRO A 1 814 ? -66.091 1.945 43.027 1.00 89.00 814 PRO A O 1
ATOM 6245 N N . THR A 1 815 ? -65.371 3.476 41.556 1.00 89.19 815 THR A N 1
ATOM 6246 C CA . THR A 1 815 ? -64.131 2.813 41.133 1.00 89.19 815 THR A CA 1
ATOM 6247 C C . THR A 1 815 ? -63.000 3.362 41.986 1.00 89.19 815 THR A C 1
ATOM 6249 O O . THR A 1 815 ? -62.865 4.579 42.106 1.00 89.19 815 THR A O 1
ATOM 6252 N N . ILE A 1 816 ? -62.195 2.479 42.562 1.00 86.56 816 ILE A N 1
ATOM 6253 C CA . ILE A 1 816 ? -60.965 2.836 43.269 1.00 86.56 816 ILE A CA 1
ATOM 6254 C C . ILE 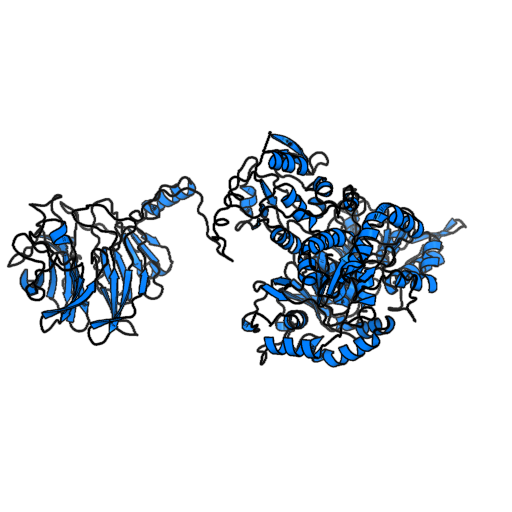A 1 816 ? -59.775 2.280 42.494 1.00 86.56 816 ILE A C 1
ATOM 6256 O O . ILE A 1 816 ? -59.915 1.274 41.798 1.00 86.56 816 ILE A O 1
ATOM 6260 N N . ASN A 1 817 ? -58.629 2.949 42.603 1.00 86.12 817 ASN A N 1
ATOM 6261 C CA . ASN A 1 817 ? -57.360 2.517 42.022 1.00 86.12 817 ASN A CA 1
ATOM 6262 C C . ASN A 1 817 ? -57.467 2.146 40.535 1.00 86.12 817 ASN A C 1
ATOM 6264 O O . ASN A 1 817 ? -57.040 1.070 40.120 1.00 86.12 817 ASN A O 1
ATOM 6268 N N . ALA A 1 818 ? -58.098 3.013 39.738 1.00 89.75 818 ALA A N 1
ATOM 6269 C CA . ALA A 1 818 ? -58.108 2.853 38.288 1.00 89.75 818 ALA A CA 1
ATOM 6270 C C . ALA A 1 818 ? -56.681 3.005 37.739 1.00 89.75 818 ALA A C 1
ATOM 6272 O O . ALA A 1 818 ? -55.980 3.943 38.119 1.00 89.75 818 ALA A O 1
ATOM 6273 N N . HIS A 1 819 ? -56.290 2.072 36.872 1.00 86.75 819 HIS A N 1
ATOM 6274 C CA . HIS A 1 819 ? -54.948 1.961 36.302 1.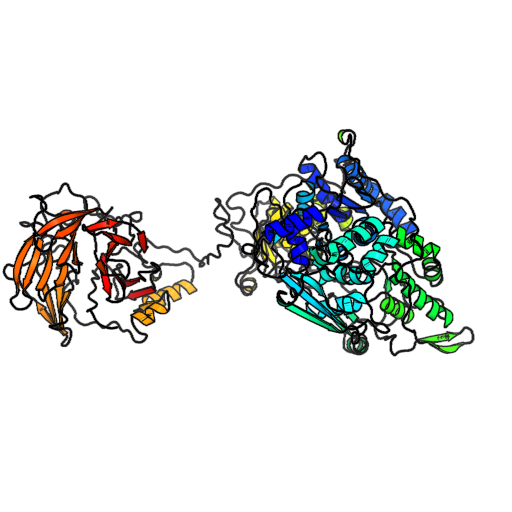00 86.75 819 HIS A CA 1
ATOM 6275 C C . HIS A 1 819 ? -54.997 1.997 34.773 1.00 86.75 819 HIS A C 1
ATOM 6277 O O . HIS A 1 819 ? -54.685 3.011 34.192 1.00 86.75 819 HIS A O 1
ATOM 6283 N N . GLY A 1 820 ? -55.499 0.983 34.076 1.00 89.88 820 GLY A N 1
ATOM 6284 C CA . GLY A 1 820 ? -55.615 1.049 32.611 1.00 89.88 820 GLY A CA 1
ATOM 6285 C C . GLY A 1 820 ? -56.996 1.523 32.162 1.00 89.88 820 GLY A C 1
ATOM 6286 O O . GLY A 1 820 ? -58.002 1.157 32.775 1.00 89.88 820 GLY A O 1
ATOM 6287 N N . CYS A 1 821 ? -57.089 2.262 31.049 1.00 91.88 821 CYS A N 1
ATOM 6288 C CA . CYS A 1 821 ? -58.382 2.606 30.447 1.00 91.88 821 CYS A CA 1
ATOM 6289 C C . CYS A 1 821 ? -58.395 2.590 28.906 1.00 91.88 821 CYS A C 1
ATOM 6291 O O . CYS A 1 821 ? -57.470 3.056 28.243 1.00 91.88 821 CYS A O 1
ATOM 6293 N N . VAL A 1 822 ? -59.481 2.078 28.315 1.00 91.75 822 VAL A N 1
ATOM 6294 C CA . VAL A 1 822 ? -59.716 2.066 26.861 1.00 91.75 822 VAL A CA 1
ATOM 6295 C C . VAL A 1 822 ? -61.181 2.353 26.528 1.00 91.75 822 VAL A C 1
ATOM 6297 O O . VAL A 1 822 ? -62.104 1.890 27.203 1.00 91.75 822 VAL A O 1
ATOM 6300 N N . ILE A 1 823 ? -61.417 3.100 25.448 1.00 90.00 823 ILE A N 1
ATOM 6301 C CA . ILE A 1 823 ? -62.762 3.331 24.920 1.00 90.00 823 ILE A CA 1
ATOM 6302 C C . ILE A 1 823 ? -63.020 2.392 23.754 1.00 90.00 823 ILE A C 1
ATOM 6304 O O . ILE A 1 823 ? -62.376 2.455 22.709 1.00 90.00 823 ILE A O 1
ATOM 6308 N N . TYR A 1 824 ? -64.039 1.558 23.921 1.00 90.69 824 TYR A N 1
ATOM 6309 C CA . TYR A 1 824 ? -64.486 0.622 22.904 1.00 90.69 824 TYR A CA 1
ATOM 6310 C C . TYR A 1 824 ? -66.014 0.623 22.839 1.00 90.69 824 TYR A C 1
ATOM 6312 O O . TYR A 1 824 ? -66.700 0.617 23.860 1.00 90.69 824 TYR A O 1
ATOM 6320 N N . ASN A 1 825 ? -66.580 0.692 21.630 1.00 89.56 825 ASN A N 1
ATOM 6321 C CA . ASN A 1 825 ? -68.031 0.771 21.412 1.00 89.56 825 ASN A CA 1
ATOM 6322 C C . ASN A 1 825 ? -68.742 1.833 22.282 1.00 89.56 825 ASN A C 1
ATOM 6324 O O . ASN A 1 825 ? -69.809 1.581 22.843 1.00 89.56 825 ASN A O 1
ATOM 6328 N N . LYS A 1 826 ? -68.146 3.033 22.389 1.00 88.25 826 LYS A N 1
ATOM 6329 C CA . LYS A 1 826 ? -68.663 4.187 23.161 1.00 88.25 826 LYS A CA 1
ATOM 6330 C C . LYS A 1 826 ? -68.817 3.935 24.667 1.00 88.25 826 LYS A C 1
ATOM 6332 O O . LYS A 1 826 ? -69.523 4.673 25.355 1.00 88.25 826 LYS A O 1
ATOM 6337 N N . ARG A 1 827 ? -68.177 2.889 25.181 1.00 92.19 827 ARG A N 1
ATOM 6338 C CA . ARG A 1 827 ? -68.071 2.578 26.606 1.00 92.19 827 ARG A CA 1
ATOM 6339 C C . ARG A 1 827 ? -66.622 2.716 27.029 1.00 92.19 827 ARG A C 1
ATOM 6341 O O . ARG A 1 827 ? -65.724 2.491 26.222 1.00 92.19 827 ARG A O 1
ATOM 6348 N N . MET A 1 828 ? -66.429 3.092 28.282 1.00 93.88 828 MET A N 1
ATOM 6349 C CA . MET A 1 828 ? -65.119 3.133 28.904 1.00 93.88 828 MET A CA 1
ATOM 6350 C C . MET A 1 828 ? -64.903 1.805 29.625 1.00 93.88 828 MET A C 1
ATOM 6352 O O . MET A 1 828 ? -65.758 1.392 30.405 1.00 93.88 828 MET A O 1
ATOM 6356 N N . TYR A 1 829 ? -63.804 1.121 29.336 1.00 96.12 829 TYR A N 1
ATOM 6357 C CA . TYR A 1 829 ? -63.386 -0.076 30.052 1.00 96.12 829 TYR A CA 1
ATOM 6358 C C . TYR A 1 829 ? -62.147 0.275 30.851 1.00 96.12 829 TYR A C 1
ATOM 6360 O O . TYR A 1 829 ? -61.180 0.781 30.287 1.00 96.12 829 TYR A O 1
ATOM 6368 N N . VAL A 1 830 ? -62.210 0.039 32.153 1.00 95.12 830 VAL A N 1
ATOM 6369 C CA . VAL A 1 830 ? -61.167 0.410 33.105 1.00 95.12 830 VAL A CA 1
ATOM 6370 C C . VAL A 1 830 ? -60.719 -0.842 33.828 1.00 95.12 830 VAL A C 1
ATOM 6372 O O . VAL A 1 830 ? -61.558 -1.661 34.208 1.00 95.12 830 VAL A O 1
ATOM 6375 N N . VAL A 1 831 ? -59.416 -0.984 34.031 1.00 94.00 831 VAL A N 1
ATOM 6376 C CA . VAL A 1 831 ? -58.882 -1.971 34.964 1.00 94.00 831 VAL A CA 1
ATOM 6377 C C . VAL A 1 831 ? -58.431 -1.323 36.262 1.00 94.00 831 VAL A C 1
ATOM 6379 O O . VAL A 1 831 ? -58.070 -0.145 36.281 1.00 94.00 831 VAL A O 1
ATOM 6382 N N . THR A 1 832 ? -58.494 -2.083 37.352 1.00 91.62 832 THR A N 1
ATOM 6383 C CA . THR A 1 832 ? -58.120 -1.607 38.685 1.00 91.62 832 THR A CA 1
ATOM 6384 C C . THR A 1 832 ? -57.064 -2.485 39.341 1.00 91.62 832 THR A C 1
ATOM 6386 O O . THR A 1 832 ? -57.033 -3.704 39.146 1.00 91.62 832 THR A O 1
ATOM 6389 N N . ASP A 1 833 ? -56.273 -1.865 40.214 1.00 85.25 833 ASP A N 1
ATOM 6390 C CA . ASP A 1 833 ? -55.317 -2.536 41.105 1.00 85.25 833 ASP A CA 1
ATOM 6391 C C . ASP A 1 833 ? -55.995 -3.212 42.316 1.00 85.25 833 ASP A C 1
ATOM 6393 O O . ASP A 1 833 ? -55.357 -3.907 43.107 1.00 85.25 833 ASP A O 1
ATOM 6397 N N . GLY A 1 834 ? -57.313 -3.035 42.455 1.00 85.19 834 GLY A N 1
ATOM 6398 C CA . GLY A 1 834 ? -58.091 -3.496 43.600 1.00 85.19 834 GLY A CA 1
ATOM 6399 C C . GLY A 1 834 ? -57.966 -2.565 44.807 1.00 85.19 834 GLY A C 1
ATOM 6400 O O . GLY A 1 834 ? -57.573 -1.406 44.699 1.00 85.19 834 GLY A O 1
ATOM 6401 N N . GLY A 1 835 ? -58.329 -3.065 45.981 1.00 83.19 835 GLY A N 1
ATOM 6402 C CA . GLY A 1 835 ? -58.278 -2.330 47.238 1.00 83.19 835 GLY A CA 1
ATOM 6403 C C . GLY A 1 835 ? -58.430 -3.249 48.450 1.00 83.19 835 GLY A C 1
ATOM 6404 O O . GLY A 1 835 ? -58.541 -4.467 48.312 1.00 83.19 835 GLY A O 1
ATOM 6405 N N . PRO A 1 836 ? -58.545 -2.696 49.668 1.00 80.50 836 PRO A N 1
ATOM 6406 C CA . PRO A 1 836 ? -58.542 -3.489 50.899 1.00 80.50 836 PRO A CA 1
ATOM 6407 C C . PRO A 1 836 ? -59.634 -4.568 50.984 1.00 80.50 836 PRO A C 1
ATOM 6409 O O . PRO A 1 836 ? -59.542 -5.477 51.808 1.00 80.50 836 PRO A O 1
ATOM 6412 N N . LYS A 1 837 ? -60.698 -4.447 50.177 1.00 82.69 837 LYS A N 1
ATOM 6413 C CA . LYS A 1 837 ? -61.859 -5.352 50.150 1.00 82.69 837 LYS A CA 1
ATOM 6414 C C . LYS A 1 837 ? -62.171 -5.925 48.765 1.00 82.69 837 LYS A C 1
ATOM 6416 O O . LYS A 1 837 ? -63.152 -6.650 48.634 1.00 82.69 837 LYS A O 1
ATOM 6421 N N . GLU A 1 838 ? -61.383 -5.603 47.744 1.00 86.56 838 GLU A N 1
ATOM 6422 C CA . GLU A 1 838 ? -61.605 -6.086 46.382 1.00 86.56 838 GLU A CA 1
ATOM 6423 C C . GLU A 1 838 ? -60.284 -6.376 45.675 1.00 86.56 838 GLU A C 1
ATOM 6425 O O . GLU A 1 838 ? -59.287 -5.701 45.885 1.00 86.56 838 GLU A O 1
ATOM 6430 N N . THR A 1 839 ? -60.263 -7.411 44.846 1.00 87.88 839 THR A N 1
ATOM 6431 C CA . THR A 1 839 ? -59.129 -7.692 43.957 1.00 87.88 839 THR A CA 1
ATOM 6432 C C . THR A 1 839 ? -59.201 -6.816 42.705 1.00 87.88 839 THR A C 1
ATOM 6434 O O . THR A 1 839 ? -60.177 -6.084 42.539 1.00 87.88 839 THR A O 1
ATOM 6437 N N . GLY A 1 840 ? -58.188 -6.878 41.838 1.00 89.31 840 GLY A N 1
ATOM 6438 C CA . GLY A 1 840 ? -58.202 -6.186 40.557 1.00 89.31 840 GLY A CA 1
ATOM 6439 C C . GLY A 1 840 ? -59.434 -6.548 39.727 1.00 89.31 840 GLY A C 1
ATOM 6440 O O . GLY A 1 840 ? -59.893 -7.694 39.715 1.00 89.31 840 GLY A O 1
ATOM 6441 N N . GLN A 1 841 ? -60.014 -5.551 39.068 1.00 93.25 841 GLN A N 1
ATOM 6442 C CA . GLN A 1 841 ? -61.253 -5.705 38.308 1.00 93.25 841 GLN A CA 1
ATOM 6443 C C . GLN A 1 841 ? -61.077 -5.182 36.892 1.00 93.25 841 GLN A C 1
ATOM 6445 O O . GLN A 1 841 ? -60.425 -4.168 36.690 1.00 93.25 841 GLN A O 1
ATOM 6450 N N . LEU A 1 842 ? -61.739 -5.819 35.928 1.00 96.38 842 LEU A N 1
ATOM 6451 C CA . LEU A 1 842 ? -62.130 -5.179 34.676 1.00 96.38 842 LEU A CA 1
ATOM 6452 C C . LEU A 1 842 ? -63.556 -4.658 34.848 1.00 96.38 842 LEU A C 1
ATOM 6454 O O . LEU A 1 842 ? -64.492 -5.438 35.063 1.00 96.38 842 LEU A O 1
ATOM 6458 N N . VAL A 1 843 ? -63.727 -3.346 34.737 1.00 95.75 843 VAL A N 1
ATOM 6459 C CA . VAL A 1 843 ? -65.013 -2.667 34.877 1.00 95.75 843 VAL A CA 1
ATOM 6460 C C . VAL A 1 843 ? -65.389 -1.933 33.601 1.00 95.75 843 VAL A C 1
ATOM 6462 O O . VAL A 1 843 ? -64.547 -1.497 32.820 1.00 95.75 843 VAL A O 1
ATOM 6465 N N . LYS A 1 844 ? -66.688 -1.780 33.397 1.00 96.25 844 LYS A N 1
ATOM 6466 C CA . LYS A 1 844 ? -67.284 -1.034 32.297 1.00 96.25 844 LYS A CA 1
ATOM 6467 C C . LYS A 1 844 ? -68.032 0.159 32.861 1.00 96.25 844 LYS A C 1
ATOM 6469 O O . LYS A 1 844 ? -68.860 0.008 33.755 1.00 96.25 844 LYS A O 1
ATOM 6474 N N . ILE A 1 845 ? -67.758 1.334 32.314 1.00 94.88 845 ILE A N 1
ATOM 6475 C CA . ILE A 1 845 ? -68.310 2.610 32.754 1.00 94.88 845 ILE A CA 1
ATOM 6476 C C . ILE A 1 845 ? -69.053 3.271 31.586 1.00 94.88 845 ILE A C 1
ATOM 6478 O O . ILE A 1 845 ? -68.567 3.347 30.450 1.00 94.88 845 ILE A O 1
ATOM 6482 N N . ASP A 1 846 ? -70.267 3.752 31.859 1.00 92.38 846 ASP A N 1
ATOM 6483 C CA . ASP A 1 846 ? -70.967 4.683 30.974 1.00 92.38 846 ASP A CA 1
ATOM 6484 C C . ASP A 1 846 ? -70.333 6.079 31.110 1.00 92.38 846 ASP A C 1
ATOM 6486 O O . ASP A 1 846 ? -70.470 6.687 32.170 1.00 92.38 846 ASP A O 1
ATOM 6490 N N . PRO A 1 847 ? -69.679 6.633 30.071 1.00 87.38 847 PRO A N 1
ATOM 6491 C CA . PRO A 1 847 ? -69.001 7.925 30.186 1.00 87.38 847 PRO A CA 1
ATOM 6492 C C . PRO A 1 847 ? -69.960 9.107 30.410 1.00 87.38 847 PRO A C 1
ATOM 6494 O O . PRO A 1 847 ? -69.512 10.185 30.782 1.00 87.38 847 PRO A O 1
ATOM 6497 N N . LYS A 1 848 ? -71.272 8.935 30.181 1.00 86.62 848 LYS A N 1
ATOM 6498 C CA . LYS A 1 848 ? -72.287 9.974 30.407 1.00 86.62 848 LYS A CA 1
ATOM 6499 C C . LYS A 1 848 ? -72.920 9.875 31.786 1.00 86.62 848 LYS A C 1
ATOM 6501 O O . LYS A 1 848 ? -73.124 10.897 32.429 1.00 86.62 848 LYS A O 1
ATOM 6506 N N . THR A 1 849 ? -73.288 8.666 32.213 1.00 92.00 849 THR A N 1
ATOM 6507 C CA . THR A 1 849 ? -73.998 8.470 33.491 1.00 92.00 849 THR A CA 1
ATOM 6508 C C . THR A 1 849 ? -73.079 8.077 34.639 1.00 92.00 849 THR A C 1
ATOM 6510 O O . THR A 1 849 ? -73.553 7.980 35.764 1.00 92.00 849 THR A O 1
ATOM 6513 N N . LEU A 1 850 ? -71.811 7.770 34.353 1.00 91.88 850 LEU A N 1
ATOM 6514 C CA . LEU A 1 850 ? -70.809 7.255 35.291 1.00 91.88 850 LEU A CA 1
ATOM 6515 C C . LEU A 1 850 ? -71.222 5.960 36.008 1.00 91.88 850 LEU A C 1
ATOM 6517 O O . LEU A 1 850 ? -70.663 5.607 37.044 1.00 91.88 850 LEU A O 1
ATOM 6521 N N . LYS A 1 851 ? -72.182 5.215 35.444 1.00 94.88 851 LYS A N 1
ATOM 6522 C CA . LYS A 1 851 ? -72.606 3.924 35.998 1.00 94.88 851 LYS A CA 1
ATOM 6523 C C . LYS A 1 851 ? -71.541 2.873 35.721 1.00 94.88 851 LYS A C 1
ATOM 6525 O O . LYS A 1 851 ? -71.144 2.721 34.564 1.00 94.88 851 LYS A O 1
ATOM 6530 N N . LYS A 1 852 ? -71.124 2.160 36.769 1.00 94.19 852 LYS A N 1
ATOM 6531 C CA . LYS A 1 852 ? -70.096 1.115 36.742 1.00 94.19 852 LYS A CA 1
ATOM 6532 C C . LYS A 1 852 ? -70.724 -0.278 36.785 1.00 94.19 852 LYS A C 1
ATOM 6534 O O . LYS A 1 852 ? -71.606 -0.553 37.592 1.00 94.19 852 LYS A O 1
ATOM 6539 N N . GLU A 1 853 ? -70.205 -1.175 35.960 1.00 95.38 853 GLU A N 1
ATOM 6540 C CA . GLU A 1 853 ? -70.501 -2.608 35.944 1.00 95.38 853 GLU A CA 1
ATOM 6541 C C . GLU A 1 853 ? -69.180 -3.383 36.061 1.00 95.38 853 GLU A C 1
ATOM 6543 O O . GLU A 1 853 ? -68.248 -3.126 35.301 1.00 95.38 853 GLU A O 1
ATOM 6548 N N . VAL A 1 854 ? -69.076 -4.321 37.006 1.00 95.25 854 VAL A N 1
ATOM 6549 C CA . VAL A 1 854 ? -67.895 -5.194 37.134 1.00 95.25 854 VAL A CA 1
ATOM 6550 C C . VAL A 1 854 ? -68.061 -6.381 36.190 1.00 95.25 854 VAL A C 1
ATOM 6552 O O . VAL A 1 854 ? -69.036 -7.119 36.308 1.00 95.25 854 VAL A O 1
ATOM 6555 N N . LEU A 1 855 ? -67.119 -6.567 35.263 1.00 95.62 855 LEU A N 1
ATOM 6556 C CA . LEU A 1 855 ? -67.179 -7.626 34.251 1.00 95.62 855 LEU A CA 1
ATOM 6557 C C . LEU A 1 855 ? -66.324 -8.845 34.606 1.00 95.62 855 LEU A C 1
ATOM 6559 O O . LEU A 1 855 ? -66.699 -9.972 34.292 1.00 95.62 855 LEU A O 1
ATOM 6563 N N . LEU A 1 856 ? -65.168 -8.627 35.237 1.00 95.12 856 LEU A N 1
ATOM 6564 C CA . LEU A 1 856 ? -64.242 -9.685 35.637 1.00 95.12 856 LEU A CA 1
ATOM 6565 C C . LEU A 1 856 ? -63.501 -9.266 36.909 1.00 95.12 856 LEU A C 1
ATOM 6567 O O . LEU A 1 856 ? -63.030 -8.138 36.995 1.00 95.12 856 LEU A O 1
ATOM 6571 N N . ASN A 1 857 ? -63.393 -10.168 37.883 1.00 91.69 857 ASN A N 1
ATOM 6572 C CA . ASN A 1 857 ? -62.704 -9.917 39.155 1.00 91.69 857 ASN A CA 1
ATOM 6573 C C . ASN A 1 857 ? -62.017 -11.165 39.737 1.00 91.69 857 ASN A C 1
ATOM 6575 O O . ASN A 1 857 ? -61.660 -11.172 40.904 1.00 91.69 857 ASN A O 1
ATOM 6579 N N . ASN A 1 858 ? -61.911 -12.263 38.988 1.00 88.75 858 ASN A N 1
ATOM 6580 C CA . ASN A 1 858 ? -61.155 -13.438 39.413 1.00 88.75 858 ASN A CA 1
ATOM 6581 C C . ASN A 1 858 ? -60.716 -14.284 38.209 1.00 88.75 858 ASN A C 1
ATOM 6583 O O . ASN A 1 858 ? -61.361 -14.269 37.156 1.00 88.75 858 ASN A O 1
ATOM 6587 N N . PHE A 1 859 ? -59.660 -15.071 38.399 1.00 88.38 859 PHE A N 1
ATOM 6588 C CA . PHE A 1 859 ? -59.220 -16.139 37.510 1.00 88.38 859 PHE A CA 1
ATOM 6589 C C . PHE A 1 859 ? -59.533 -17.490 38.159 1.00 88.38 859 PHE A C 1
ATOM 6591 O O . PHE A 1 859 ? -58.807 -17.953 39.031 1.00 88.38 859 PHE A O 1
ATOM 6598 N N . TYR A 1 860 ? -60.648 -18.122 37.778 1.00 85.19 860 TYR A N 1
ATOM 6599 C CA . TYR A 1 860 ? -61.096 -19.389 38.382 1.00 85.19 860 TYR A CA 1
ATOM 6600 C C . TYR A 1 860 ? -61.133 -19.345 39.924 1.00 85.19 860 TYR A C 1
ATOM 6602 O O . TYR A 1 860 ? -60.608 -20.232 40.591 1.00 85.19 860 TYR A O 1
ATOM 6610 N N . GLN A 1 861 ? -61.772 -18.313 40.490 1.00 84.31 861 GLN A N 1
ATOM 6611 C CA . GLN A 1 861 ? -61.846 -18.019 41.934 1.00 84.31 861 GLN A CA 1
ATOM 6612 C C . GLN A 1 861 ? -60.535 -17.554 42.586 1.00 84.31 861 GLN A C 1
ATOM 6614 O O . GLN A 1 861 ? -60.558 -17.160 43.751 1.00 84.31 861 GLN A O 1
ATOM 6619 N N . GLN A 1 862 ? -59.415 -17.534 41.861 1.00 85.75 862 GLN A N 1
ATOM 6620 C CA . GLN A 1 862 ? -58.204 -16.871 42.334 1.00 85.75 862 GLN A CA 1
ATOM 6621 C C . GLN A 1 862 ? -58.351 -15.359 42.141 1.00 85.75 862 GLN A C 1
ATOM 6623 O O . GLN A 1 862 ? -58.801 -14.928 41.073 1.00 85.75 862 GLN A O 1
ATOM 6628 N N . PRO A 1 863 ? -58.013 -14.537 43.145 1.00 86.81 863 PRO A N 1
ATOM 6629 C CA . PRO A 1 863 ? -57.960 -13.095 42.948 1.00 86.81 863 PRO A CA 1
ATOM 6630 C C . PRO A 1 863 ? -56.888 -12.747 41.901 1.00 86.81 863 PRO A C 1
ATOM 6632 O O . PRO A 1 863 ? -55.943 -13.506 41.712 1.00 86.81 863 PRO A O 1
ATOM 6635 N N . PHE A 1 864 ? -57.020 -11.612 41.222 1.00 87.88 864 PHE A N 1
ATOM 6636 C CA . PHE A 1 864 ? -55.931 -11.016 40.439 1.00 87.88 864 PHE A CA 1
ATOM 6637 C C . PHE A 1 864 ? -54.925 -10.306 41.357 1.00 87.88 864 PHE A C 1
ATOM 6639 O O . PHE A 1 864 ? -55.268 -9.927 42.484 1.00 87.88 864 PHE A O 1
ATOM 6646 N N . LEU A 1 865 ? -53.686 -10.140 40.886 1.00 80.06 865 LEU A N 1
ATOM 6647 C CA . LEU A 1 865 ? -52.624 -9.434 41.615 1.00 80.06 865 LEU A CA 1
ATOM 6648 C C . LEU A 1 865 ? -52.880 -7.917 41.685 1.00 80.06 865 LEU A C 1
ATOM 6650 O O . LEU A 1 865 ? -52.624 -7.301 42.721 1.00 80.06 865 LEU A O 1
ATOM 6654 N N . GLY A 1 866 ? -53.397 -7.356 40.593 1.00 86.38 866 GLY A N 1
ATOM 6655 C CA . GLY A 1 866 ? -53.623 -5.931 40.364 1.00 86.38 866 GLY A CA 1
ATOM 6656 C C . GLY A 1 866 ? -53.411 -5.627 38.882 1.00 86.38 866 GLY A C 1
ATOM 6657 O O . GLY A 1 866 ? -52.313 -5.817 38.355 1.00 86.38 866 GLY A O 1
ATOM 6658 N N . PHE A 1 867 ? -54.467 -5.225 38.175 1.00 90.44 867 PHE A N 1
ATOM 6659 C CA . PHE A 1 867 ? -54.351 -4.994 36.741 1.00 90.44 867 PHE A CA 1
ATOM 6660 C C . PHE A 1 867 ? -53.728 -3.631 36.454 1.00 90.44 867 PHE A C 1
ATOM 6662 O O . PHE A 1 867 ? -54.270 -2.614 36.878 1.00 90.44 867 PHE A O 1
ATOM 6669 N N . ASN A 1 868 ? -52.677 -3.617 35.632 1.00 87.62 868 ASN A N 1
ATOM 6670 C CA . ASN A 1 868 ? -52.008 -2.381 35.247 1.00 87.62 868 ASN A CA 1
ATOM 6671 C C . ASN A 1 868 ? -52.572 -1.812 33.930 1.00 87.62 868 ASN A C 1
ATOM 6673 O O . ASN A 1 868 ? -53.113 -0.715 33.908 1.00 87.62 868 ASN A O 1
ATOM 6677 N N . TYR A 1 869 ? -52.562 -2.584 32.838 1.00 90.94 869 TYR A N 1
ATOM 6678 C CA . TYR A 1 869 ? -52.971 -2.099 31.514 1.00 90.94 869 TYR A CA 1
ATOM 6679 C C . TYR A 1 869 ? -54.030 -2.969 30.840 1.00 90.94 869 TYR A C 1
ATOM 6681 O O . TYR A 1 869 ? -54.155 -4.167 31.108 1.00 90.94 869 TYR A O 1
ATOM 6689 N N . LEU A 1 870 ? -54.772 -2.352 29.911 1.00 93.50 870 LEU A N 1
ATOM 6690 C CA . LEU A 1 870 ? -55.623 -3.064 28.965 1.00 93.50 870 LEU A CA 1
ATOM 6691 C C . LEU A 1 870 ? -55.602 -2.491 27.547 1.00 93.50 870 LEU A C 1
ATOM 6693 O O . LEU A 1 870 ? -55.451 -1.282 27.338 1.00 93.50 870 LEU A O 1
ATOM 6697 N N . ASP A 1 871 ? -55.882 -3.380 26.599 1.00 93.38 871 ASP A N 1
ATOM 6698 C CA . ASP A 1 871 ? -56.262 -3.052 25.228 1.00 93.38 871 ASP A CA 1
ATOM 6699 C C . ASP A 1 871 ? -57.378 -3.989 24.725 1.00 93.38 871 ASP A C 1
ATOM 6701 O O . ASP A 1 871 ? -57.685 -5.013 25.348 1.00 93.38 871 ASP A O 1
ATOM 6705 N N . VAL A 1 872 ? -58.024 -3.630 23.614 1.00 92.81 872 VAL A N 1
ATOM 6706 C CA . VAL A 1 872 ? -59.132 -4.390 23.017 1.00 92.81 872 VAL A CA 1
ATOM 6707 C C . VAL A 1 872 ? -58.846 -4.679 21.553 1.00 92.81 872 VAL A C 1
ATOM 6709 O O . VAL A 1 872 ? -58.653 -3.766 20.752 1.00 92.81 872 VAL A O 1
ATOM 6712 N N . ASP A 1 873 ? -58.885 -5.959 21.182 1.00 90.75 873 ASP A N 1
ATOM 6713 C CA . ASP A 1 873 ? -58.705 -6.363 19.790 1.00 90.75 873 ASP A CA 1
ATOM 6714 C C . ASP A 1 873 ? -59.939 -6.066 18.915 1.00 90.75 873 ASP A C 1
ATOM 6716 O O . ASP A 1 873 ? -61.036 -5.763 19.394 1.00 90.75 873 ASP A O 1
ATOM 6720 N N . ARG A 1 874 ? -59.788 -6.183 17.588 1.00 86.44 874 ARG A N 1
ATOM 6721 C CA . ARG A 1 874 ? -60.892 -5.976 16.628 1.00 86.44 874 ARG A CA 1
ATOM 6722 C C . ARG A 1 874 ? -62.107 -6.871 16.877 1.00 86.44 874 ARG A C 1
ATOM 6724 O O . ARG A 1 874 ? -63.212 -6.517 16.471 1.00 86.44 874 ARG A O 1
ATOM 6731 N N . GLN A 1 875 ? -61.915 -8.038 17.484 1.00 87.50 875 GLN A N 1
ATOM 6732 C CA . GLN A 1 875 ? -62.981 -8.986 17.792 1.00 87.50 875 GLN A CA 1
ATOM 6733 C C . GLN A 1 875 ? -63.687 -8.652 19.118 1.00 87.50 875 GLN A C 1
ATOM 6735 O O . GLN A 1 875 ? -64.700 -9.277 19.442 1.00 87.50 875 GLN A O 1
ATOM 6740 N N . GLY A 1 876 ? -63.203 -7.646 19.851 1.00 91.62 876 GLY A N 1
ATOM 6741 C CA . GLY A 1 876 ? -63.741 -7.198 21.126 1.00 91.62 876 GLY A CA 1
ATOM 6742 C C . GLY A 1 876 ? -63.246 -8.000 22.326 1.00 91.62 876 GLY A C 1
ATOM 6743 O O . GLY A 1 876 ? -63.891 -7.936 23.368 1.00 91.62 876 GLY A O 1
ATOM 6744 N N . ASN A 1 877 ? -62.163 -8.773 22.199 1.00 94.25 877 ASN A N 1
ATOM 6745 C CA . ASN A 1 877 ? -61.538 -9.432 23.347 1.00 94.25 877 ASN A CA 1
ATOM 6746 C C . ASN A 1 877 ? -60.614 -8.458 24.070 1.00 94.25 877 ASN A C 1
ATOM 6748 O O . ASN A 1 877 ? -59.939 -7.644 23.440 1.00 94.25 877 ASN A O 1
ATOM 6752 N N . PHE A 1 878 ? -60.562 -8.588 25.390 1.00 95.94 878 PHE A N 1
ATOM 6753 C CA . PHE A 1 878 ? -59.711 -7.761 26.230 1.00 95.94 878 PHE A CA 1
ATOM 6754 C C . PHE A 1 878 ? -58.365 -8.438 26.434 1.00 95.94 878 PHE A C 1
ATOM 6756 O O . PHE A 1 878 ? -58.297 -9.646 26.664 1.00 95.94 878 PHE A O 1
ATOM 6763 N N . TRP A 1 879 ? -57.305 -7.651 26.395 1.00 95.31 879 TRP A N 1
ATOM 6764 C CA . TRP A 1 879 ? -55.958 -8.088 26.711 1.00 95.31 879 TRP A CA 1
ATOM 6765 C C . TRP A 1 879 ? -55.501 -7.285 27.909 1.00 95.31 879 TRP A C 1
ATOM 6767 O O . TRP A 1 879 ? -55.488 -6.062 27.842 1.00 95.31 879 TRP A O 1
ATOM 6777 N N . LEU A 1 880 ? -55.242 -7.970 29.019 1.00 94.62 880 LEU A N 1
ATOM 6778 C CA . LEU A 1 880 ? -55.046 -7.362 30.331 1.00 94.62 880 LEU A CA 1
ATOM 6779 C C . LEU A 1 880 ? -53.676 -7.750 30.869 1.00 94.62 880 LEU A C 1
ATOM 6781 O O . LEU A 1 880 ? -53.298 -8.920 30.766 1.00 94.62 880 LEU A O 1
ATOM 6785 N N . THR A 1 881 ? -52.974 -6.816 31.496 1.00 93.38 881 THR A N 1
ATOM 6786 C CA . THR A 1 881 ? -51.761 -7.127 32.252 1.00 93.38 881 THR A CA 1
ATOM 6787 C C . THR A 1 881 ? -52.035 -7.123 33.746 1.00 93.38 881 THR A C 1
ATOM 6789 O O . THR A 1 881 ? -52.566 -6.159 34.286 1.00 93.38 881 THR A O 1
ATOM 6792 N N . ASP A 1 882 ? -51.684 -8.215 34.416 1.00 89.94 882 ASP A N 1
ATOM 6793 C CA . ASP A 1 882 ? -51.816 -8.402 35.860 1.00 89.94 882 ASP A CA 1
ATOM 6794 C C . ASP A 1 882 ? -50.425 -8.347 36.490 1.00 89.94 882 ASP A C 1
ATOM 6796 O O . ASP A 1 882 ? -49.564 -9.192 36.216 1.00 89.94 882 ASP A O 1
ATOM 6800 N N . SER A 1 883 ? -50.184 -7.308 37.279 1.00 84.62 883 SER A N 1
ATOM 6801 C CA . SER A 1 883 ? -48.874 -6.936 37.800 1.00 84.62 883 SER A CA 1
ATOM 6802 C C . SER A 1 883 ? -48.834 -7.056 39.324 1.00 84.62 883 SER A C 1
ATOM 6804 O O . SER A 1 883 ? -49.864 -7.151 39.985 1.00 84.62 883 SER A O 1
ATOM 6806 N N . LYS A 1 884 ? -47.641 -7.035 39.929 1.00 79.56 884 LYS A N 1
ATOM 6807 C CA . LYS A 1 884 ? -47.515 -7.089 41.397 1.00 79.56 884 LYS A CA 1
ATOM 6808 C C . LYS A 1 884 ? -47.866 -5.758 42.076 1.00 79.56 884 LYS A C 1
ATOM 6810 O O . LYS A 1 884 ? -47.696 -5.677 43.287 1.00 79.56 884 LYS A O 1
ATOM 6815 N N . SER A 1 885 ? -48.322 -4.735 41.353 1.00 74.00 885 SER A N 1
ATOM 6816 C CA . SER A 1 885 ? -48.589 -3.382 41.867 1.00 74.00 885 SER A CA 1
ATOM 6817 C C . SER A 1 885 ? -49.505 -3.370 43.096 1.00 74.00 885 SER A C 1
ATOM 6819 O O . SER A 1 885 ? -49.120 -2.821 44.130 1.00 74.00 885 SER A O 1
ATOM 6821 N N . GLY A 1 886 ? -50.657 -4.045 43.031 1.00 76.06 886 GLY A N 1
ATOM 6822 C CA . GLY A 1 886 ? -51.637 -4.092 44.118 1.00 76.06 886 GLY A CA 1
ATOM 6823 C C . GLY A 1 886 ? -51.068 -4.702 45.404 1.00 76.06 886 GLY A C 1
ATOM 6824 O O . GLY A 1 886 ? -51.057 -4.072 46.463 1.00 76.06 886 GLY A O 1
ATOM 6825 N N . TYR A 1 887 ? -50.554 -5.933 45.333 1.00 73.94 887 TYR A N 1
ATOM 6826 C CA . TYR A 1 887 ? -49.971 -6.606 46.504 1.00 73.94 887 TYR A CA 1
ATOM 6827 C C . TYR A 1 887 ? -48.658 -5.954 46.960 1.00 73.94 887 TYR A C 1
ATOM 6829 O O . TYR A 1 887 ? -48.442 -5.715 48.144 1.00 73.94 887 TYR A O 1
ATOM 6837 N N . GLY A 1 888 ? -47.782 -5.627 46.013 1.00 71.62 888 GLY A N 1
ATOM 6838 C CA . GLY A 1 888 ? -46.455 -5.067 46.247 1.00 71.62 888 GLY A CA 1
ATOM 6839 C C . GLY A 1 888 ? -46.456 -3.695 46.923 1.00 71.62 888 GLY A C 1
ATOM 6840 O O . GLY A 1 888 ? -45.469 -3.341 47.572 1.00 71.62 888 GLY A O 1
ATOM 6841 N N . ARG A 1 889 ? -47.561 -2.946 46.801 1.00 72.94 889 ARG A N 1
ATOM 6842 C CA . ARG A 1 889 ? -47.806 -1.655 47.465 1.00 72.94 889 ARG A CA 1
ATOM 6843 C C . ARG A 1 889 ? -48.716 -1.765 48.701 1.00 72.94 889 ARG A C 1
ATOM 6845 O O . ARG A 1 889 ? -49.164 -0.740 49.203 1.00 72.94 889 ARG A O 1
ATOM 6852 N N . ASP A 1 890 ? -48.995 -2.977 49.190 1.00 74.81 890 ASP A N 1
ATOM 6853 C CA . ASP A 1 890 ? -49.905 -3.253 50.316 1.00 74.81 890 ASP A CA 1
ATOM 6854 C C . ASP A 1 890 ? -51.355 -2.743 50.102 1.00 74.81 890 ASP A C 1
ATOM 6856 O O . ASP A 1 890 ? -52.090 -2.512 51.065 1.00 74.81 890 ASP A O 1
ATOM 6860 N N . ILE A 1 891 ? -51.790 -2.573 48.846 1.00 77.50 891 ILE A N 1
ATOM 6861 C CA . ILE A 1 891 ? -53.149 -2.122 48.487 1.00 77.50 891 ILE A CA 1
ATOM 6862 C C . ILE A 1 891 ? -54.165 -3.241 48.741 1.00 77.50 891 ILE A C 1
ATOM 6864 O O . ILE A 1 891 ? -55.285 -2.995 49.204 1.00 77.50 891 ILE A O 1
ATOM 6868 N N . VAL A 1 892 ? -53.760 -4.483 48.461 1.00 77.44 892 VAL A N 1
ATOM 6869 C CA . VAL A 1 892 ? -54.550 -5.692 48.708 1.00 77.44 892 VAL A CA 1
ATOM 6870 C C . VAL A 1 892 ? -53.874 -6.577 49.767 1.00 77.44 892 VAL A C 1
ATOM 6872 O O . VAL A 1 892 ? -52.658 -6.760 49.730 1.00 77.44 892 VAL A O 1
ATOM 6875 N N . PRO A 1 893 ? -54.625 -7.164 50.721 1.00 73.69 893 PRO A N 1
ATOM 6876 C CA . PRO A 1 893 ? -54.047 -7.868 51.872 1.00 73.69 893 PRO A CA 1
ATOM 6877 C C . PRO A 1 893 ? -53.740 -9.359 51.631 1.00 73.69 893 PRO A C 1
ATOM 6879 O O . PRO A 1 893 ? -53.500 -10.093 52.589 1.00 73.69 893 PRO A O 1
ATOM 6882 N N . PHE A 1 894 ? -53.805 -9.850 50.392 1.00 73.62 894 PHE A N 1
ATOM 6883 C CA . PHE A 1 894 ? -53.664 -11.274 50.067 1.00 73.62 894 PHE A CA 1
ATOM 6884 C C . PHE A 1 894 ? -52.477 -11.528 49.128 1.00 73.62 894 PHE A C 1
ATOM 6886 O O . PHE A 1 894 ? -52.288 -10.810 48.152 1.00 73.62 894 PHE A O 1
ATOM 6893 N N . ALA A 1 895 ? -51.700 -12.580 49.407 1.00 60.91 895 ALA A N 1
ATOM 6894 C CA . ALA A 1 895 ? -50.608 -13.049 48.554 1.00 60.91 895 ALA A CA 1
ATOM 6895 C C . ALA A 1 895 ? -51.124 -14.114 47.572 1.00 60.91 895 ALA A C 1
ATOM 6897 O O . ALA A 1 895 ? -51.818 -15.047 47.978 1.00 60.91 895 ALA A O 1
ATOM 6898 N N . ASN A 1 896 ? -50.793 -13.982 46.290 1.00 64.19 896 ASN A N 1
ATOM 6899 C CA . ASN A 1 896 ? -51.339 -14.819 45.219 1.00 64.19 896 ASN A CA 1
ATOM 6900 C C . ASN A 1 896 ? -50.280 -15.810 44.683 1.00 64.19 896 ASN A C 1
ATOM 6902 O O . ASN A 1 896 ? -49.112 -15.434 44.595 1.00 64.19 896 ASN A O 1
ATOM 6906 N N . PRO A 1 897 ? -50.638 -17.050 44.292 1.00 60.91 897 PRO A N 1
ATOM 6907 C CA . PRO A 1 897 ? -49.708 -18.010 43.678 1.00 60.91 897 PRO A CA 1
ATOM 6908 C C . PRO A 1 897 ? -49.228 -17.694 42.248 1.00 60.91 897 PRO A C 1
ATOM 6910 O O . PRO A 1 897 ? -48.350 -18.403 41.757 1.00 60.91 897 PRO A O 1
ATOM 6913 N N . THR A 1 898 ? -49.801 -16.715 41.542 1.00 69.38 898 THR A N 1
ATOM 6914 C CA . THR A 1 898 ? -49.501 -16.481 40.117 1.00 69.38 898 THR A CA 1
ATOM 6915 C C . THR A 1 898 ? -48.390 -15.452 39.903 1.00 69.38 898 THR A C 1
ATOM 6917 O O . THR A 1 898 ? -48.315 -14.442 40.599 1.00 69.38 898 THR A O 1
ATOM 6920 N N . ASN A 1 899 ? -47.539 -15.687 38.900 1.00 83.31 899 ASN A N 1
ATOM 6921 C CA . ASN A 1 899 ? -46.563 -14.702 38.426 1.00 83.31 899 ASN A CA 1
ATOM 6922 C C . ASN A 1 899 ? -47.261 -13.547 37.676 1.00 83.31 899 ASN A C 1
ATOM 6924 O O . ASN A 1 899 ? -48.413 -13.709 37.263 1.00 83.31 899 ASN A O 1
ATOM 6928 N N . PRO A 1 900 ? -46.588 -12.403 37.458 1.00 88.12 900 PRO A N 1
ATOM 6929 C CA . PRO A 1 900 ? -47.084 -11.341 36.586 1.00 88.12 900 PRO A CA 1
ATOM 6930 C C . PRO A 1 900 ? -47.463 -11.891 35.211 1.00 88.12 900 PRO A C 1
ATOM 6932 O O . PRO A 1 900 ? -46.679 -12.591 34.568 1.00 88.12 900 PRO A O 1
ATOM 6935 N N . THR A 1 901 ? -48.703 -11.649 34.802 1.00 90.94 901 THR A N 1
ATOM 6936 C CA . THR A 1 901 ? -49.341 -12.419 33.733 1.00 90.94 901 THR A CA 1
ATOM 6937 C C . THR A 1 901 ? -50.097 -11.514 32.777 1.00 90.94 901 THR A C 1
ATOM 6939 O O . THR A 1 901 ? -50.792 -10.588 33.184 1.00 90.94 901 THR A O 1
ATOM 6942 N N . VAL A 1 902 ? -50.020 -11.835 31.489 1.00 94.06 902 VAL A N 1
ATOM 6943 C CA . VAL A 1 902 ? -50.889 -11.264 30.463 1.00 94.06 902 VAL A CA 1
ATOM 6944 C C . VAL A 1 902 ? -52.041 -12.228 30.211 1.00 94.06 902 VAL A C 1
ATOM 6946 O O . VAL A 1 902 ? -51.834 -13.415 29.926 1.00 94.06 902 VAL A O 1
ATOM 6949 N N . TYR A 1 903 ? -53.262 -11.710 30.300 1.00 93.94 903 TYR A N 1
ATOM 6950 C CA . TYR A 1 903 ? -54.493 -12.442 30.044 1.00 93.94 903 TYR A CA 1
ATOM 6951 C C . TYR A 1 903 ? -55.133 -11.982 28.742 1.00 93.94 903 TYR A C 1
ATOM 6953 O O . TYR A 1 903 ? -55.253 -10.789 28.484 1.00 93.94 903 TYR A O 1
ATOM 6961 N N . ARG A 1 904 ? -55.655 -12.936 27.974 1.00 94.62 904 ARG A N 1
ATOM 6962 C CA . ARG A 1 904 ? -56.677 -12.685 26.958 1.00 94.62 904 ARG A CA 1
ATOM 6963 C C . ARG A 1 904 ? -58.035 -13.077 27.528 1.00 94.62 904 ARG A C 1
ATOM 6965 O O . ARG A 1 904 ? -58.228 -14.226 27.920 1.00 94.62 904 ARG A O 1
ATOM 6972 N N . VAL A 1 905 ? -58.985 -12.153 27.540 1.00 95.00 905 VAL A N 1
ATOM 6973 C CA . VAL A 1 905 ? -60.351 -12.350 28.026 1.00 95.00 905 VAL A CA 1
ATOM 6974 C C . VAL A 1 905 ? -61.312 -12.273 26.854 1.00 95.00 905 VAL A C 1
ATOM 6976 O O . VAL A 1 905 ? -61.411 -11.251 26.178 1.00 95.00 905 VAL A O 1
ATOM 6979 N N . ASP A 1 906 ? -62.036 -13.360 26.611 1.00 93.00 906 ASP A N 1
ATOM 6980 C CA . ASP A 1 906 ? -63.037 -13.401 25.549 1.00 93.00 906 ASP A CA 1
ATOM 6981 C C . ASP A 1 906 ? -64.166 -12.398 25.832 1.00 93.00 906 ASP A C 1
ATOM 6983 O O . ASP A 1 906 ? -64.828 -12.472 26.868 1.00 93.00 906 ASP A O 1
ATOM 6987 N N . GLY A 1 907 ? -64.401 -11.464 24.909 1.00 91.62 907 GL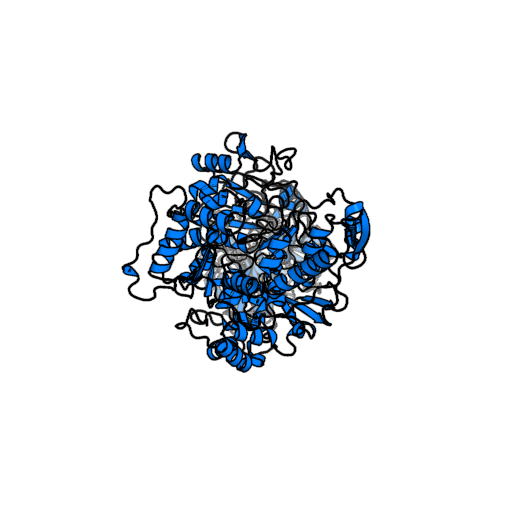Y A N 1
ATOM 6988 C CA . GLY A 1 907 ? -65.319 -10.342 25.134 1.00 91.62 907 GLY A CA 1
ATOM 6989 C C . GLY A 1 907 ? -66.800 -10.716 25.218 1.00 91.62 907 GLY A C 1
ATOM 6990 O O . GLY A 1 907 ? -67.623 -9.887 25.602 1.00 91.62 907 GLY A O 1
ATOM 6991 N N . LYS A 1 908 ? -67.168 -11.950 24.846 1.00 89.81 908 LYS A N 1
ATOM 6992 C CA . LYS A 1 908 ? -68.556 -12.440 24.889 1.00 89.81 908 LYS A CA 1
ATOM 6993 C C . LYS A 1 908 ? -68.821 -13.294 26.121 1.00 89.81 908 LYS A C 1
ATOM 6995 O O . LYS A 1 908 ? -69.898 -13.221 26.701 1.00 89.81 908 LYS A O 1
ATOM 7000 N N . THR A 1 909 ? -67.861 -14.138 26.483 1.00 91.75 909 THR A N 1
ATOM 7001 C CA . THR A 1 909 ? -67.989 -15.113 27.574 1.00 91.75 909 THR A CA 1
ATOM 7002 C C . THR A 1 909 ? -67.327 -14.654 28.868 1.00 91.75 909 THR A C 1
ATOM 7004 O O . THR A 1 909 ? -67.525 -15.297 29.896 1.00 91.75 909 THR A O 1
ATOM 7007 N N . MET A 1 910 ? -66.536 -13.576 28.819 1.00 93.00 910 MET A N 1
ATOM 7008 C CA . MET A 1 910 ? -65.712 -13.064 29.916 1.00 93.00 910 MET A CA 1
ATOM 7009 C C . MET A 1 910 ? -64.749 -14.106 30.496 1.00 93.00 910 MET A C 1
ATOM 7011 O O . MET A 1 910 ? -64.361 -14.028 31.658 1.00 93.00 910 MET A O 1
ATOM 7015 N N . ARG A 1 911 ? -64.348 -15.104 29.697 1.00 90.19 911 ARG A N 1
ATOM 7016 C CA . ARG A 1 911 ? -63.419 -16.154 30.133 1.00 90.19 911 ARG A CA 1
ATOM 7017 C C . ARG A 1 911 ? -61.967 -15.696 29.960 1.00 90.19 911 ARG A C 1
ATOM 7019 O O . ARG A 1 911 ? -61.566 -15.463 28.817 1.00 90.19 911 ARG A O 1
ATOM 7026 N N . PRO A 1 912 ? -61.175 -15.603 31.044 1.00 91.50 912 PRO A N 1
ATOM 7027 C CA . PRO A 1 912 ? -59.752 -15.293 30.964 1.00 91.50 912 PRO A CA 1
ATOM 7028 C C . PRO A 1 912 ? -58.910 -16.517 30.572 1.00 91.50 912 PRO A C 1
ATOM 7030 O O . PRO A 1 912 ? -59.161 -17.642 31.011 1.00 91.50 912 PRO A O 1
ATOM 7033 N N . LYS A 1 913 ? -57.865 -16.284 29.778 1.00 91.06 913 LYS A N 1
ATOM 7034 C CA . LYS A 1 913 ? -56.827 -17.247 29.396 1.00 91.06 913 LYS A CA 1
ATOM 7035 C C . LYS A 1 913 ? -55.459 -16.600 29.587 1.00 91.06 913 LYS A C 1
ATOM 7037 O O . LYS A 1 913 ? -55.218 -15.525 29.049 1.00 91.06 913 LYS A O 1
ATOM 7042 N N . VAL A 1 914 ? -54.561 -17.281 30.291 1.00 92.19 914 VAL A N 1
ATOM 7043 C CA . VAL A 1 914 ? -53.146 -16.894 30.377 1.00 92.19 914 VAL A CA 1
ATOM 7044 C C . VAL A 1 914 ? -52.496 -17.046 29.003 1.00 92.19 914 VAL A C 1
ATOM 7046 O O . VAL A 1 914 ? -52.615 -18.104 28.378 1.00 92.19 914 VAL A O 1
ATOM 7049 N N . VAL A 1 915 ? -51.832 -15.995 28.526 1.00 93.38 915 VAL A N 1
ATOM 7050 C CA . VAL A 1 915 ? -51.173 -15.981 27.208 1.00 93.38 915 VAL A CA 1
ATOM 7051 C C . VAL A 1 915 ? -49.682 -15.662 27.274 1.00 93.38 915 VAL A C 1
ATOM 7053 O O . VAL A 1 915 ? -48.954 -16.075 26.376 1.00 93.38 915 VAL A O 1
ATOM 7056 N N . HIS A 1 916 ? -49.216 -14.987 28.327 1.00 93.44 916 HIS A N 1
ATOM 7057 C CA . HIS A 1 916 ? -47.797 -14.704 28.547 1.00 93.44 916 HIS A CA 1
ATOM 7058 C C . HIS A 1 916 ? -47.506 -14.469 30.034 1.00 93.44 916 HIS A C 1
ATOM 7060 O O . HIS A 1 916 ? -48.401 -14.062 30.773 1.00 93.44 916 HIS A O 1
ATOM 7066 N N . ILE A 1 917 ? -46.265 -14.709 30.460 1.00 91.25 917 ILE A N 1
ATOM 7067 C CA . ILE A 1 917 ? -45.763 -14.428 31.811 1.00 91.25 917 ILE A CA 1
ATOM 7068 C C . ILE A 1 917 ? -44.496 -13.588 31.645 1.00 91.25 917 ILE A C 1
ATOM 7070 O O . ILE A 1 917 ? -43.592 -14.012 30.928 1.00 91.25 917 ILE A O 1
ATOM 7074 N N . THR A 1 918 ? -44.440 -12.424 32.289 1.00 88.00 918 THR A N 1
ATOM 7075 C CA . THR A 1 918 ? -43.272 -11.528 32.249 1.00 88.00 918 THR A CA 1
ATOM 7076 C C . THR A 1 918 ? -42.267 -11.893 33.341 1.00 88.00 918 THR A C 1
ATOM 7078 O O . THR A 1 918 ? -42.628 -12.502 34.353 1.00 88.00 918 THR A O 1
ATOM 7081 N N . THR A 1 919 ? -40.992 -11.540 33.151 1.00 84.56 919 THR A N 1
ATOM 7082 C CA . THR A 1 919 ? -39.959 -11.775 34.176 1.00 84.56 919 THR A CA 1
ATOM 7083 C C . THR A 1 919 ? -40.072 -10.785 35.340 1.00 84.56 919 THR A C 1
ATOM 7085 O O . THR A 1 919 ? -39.810 -11.164 36.482 1.00 84.56 919 THR A O 1
ATOM 7088 N N . GLY A 1 920 ? -40.536 -9.557 35.075 1.00 80.06 920 GLY A N 1
ATOM 7089 C CA . GLY A 1 920 ? -40.925 -8.562 36.084 1.00 80.06 920 GLY A CA 1
ATOM 7090 C C . GLY A 1 920 ? -42.400 -8.203 36.036 1.00 80.06 920 GLY A C 1
ATOM 7091 O O . GLY A 1 920 ? -43.244 -9.062 35.784 1.00 80.06 920 GLY A O 1
ATOM 7092 N N . ASN A 1 921 ? -42.732 -6.937 36.296 1.00 81.19 921 ASN A N 1
ATOM 7093 C CA . ASN A 1 921 ? -44.117 -6.483 36.202 1.00 81.19 921 ASN A CA 1
ATOM 7094 C C . ASN A 1 921 ? -44.616 -6.491 34.748 1.00 81.19 921 ASN A C 1
ATOM 7096 O O . ASN A 1 921 ? -43.865 -6.288 33.797 1.00 81.19 921 ASN A O 1
ATOM 7100 N N . ALA A 1 922 ? -45.913 -6.732 34.581 1.00 84.62 922 ALA A N 1
ATOM 7101 C CA . ALA A 1 922 ? -46.573 -6.634 33.290 1.00 84.62 922 ALA A CA 1
ATOM 7102 C C . ALA A 1 922 ? -47.137 -5.205 33.134 1.00 84.62 922 ALA A C 1
ATOM 7104 O O . ALA A 1 922 ? -48.288 -4.937 33.484 1.00 84.62 922 ALA A O 1
ATOM 7105 N N . ASN A 1 923 ? -46.302 -4.279 32.653 1.00 83.38 923 ASN A N 1
ATOM 7106 C CA . ASN A 1 923 ? -46.544 -2.823 32.667 1.00 83.38 923 ASN A CA 1
ATOM 7107 C C . ASN A 1 923 ? -46.946 -2.238 31.301 1.00 83.38 923 ASN A C 1
ATOM 7109 O O . ASN A 1 923 ? -46.576 -1.131 30.927 1.00 83.38 923 ASN A O 1
ATOM 7113 N N . GLY A 1 924 ? -47.702 -2.988 30.506 1.00 88.69 924 GLY A N 1
ATOM 7114 C CA . GLY A 1 924 ? -48.204 -2.471 29.240 1.00 88.69 924 GLY A CA 1
ATOM 7115 C C . GLY A 1 924 ? -48.716 -3.558 28.318 1.00 88.69 924 GLY A C 1
ATOM 7116 O O . GLY A 1 924 ? -48.250 -4.695 28.331 1.00 88.69 924 GLY A O 1
ATOM 7117 N N . VAL A 1 925 ? -49.682 -3.194 27.489 1.00 92.69 925 VAL A N 1
ATOM 7118 C CA . VAL A 1 925 ? -50.150 -4.030 26.390 1.00 92.69 925 VAL A CA 1
ATOM 7119 C C . VAL A 1 925 ? -50.699 -3.129 25.300 1.00 92.69 925 VAL A C 1
ATOM 7121 O O . VAL A 1 925 ? -51.482 -2.221 25.580 1.00 92.69 925 VAL A O 1
ATOM 7124 N N . ALA A 1 926 ? -50.286 -3.377 24.062 1.00 92.69 926 ALA A N 1
ATOM 7125 C CA . ALA A 1 926 ? -50.857 -2.703 22.909 1.00 92.69 926 ALA A CA 1
ATOM 7126 C C . ALA A 1 926 ? -50.992 -3.663 21.733 1.00 92.69 926 ALA A C 1
ATOM 7128 O O . ALA A 1 926 ? -50.116 -4.494 21.489 1.00 92.69 926 ALA A O 1
ATOM 7129 N N . ILE A 1 927 ? -52.093 -3.543 21.001 1.00 91.31 927 ILE A N 1
ATOM 7130 C CA . ILE A 1 927 ? -52.417 -4.411 19.874 1.00 91.31 927 ILE A CA 1
ATOM 7131 C C . ILE A 1 927 ? -52.459 -3.580 18.605 1.00 91.31 927 ILE A C 1
ATOM 7133 O O . ILE A 1 927 ? -53.093 -2.527 18.539 1.00 91.31 927 ILE A O 1
ATOM 7137 N N . ALA A 1 928 ? -51.814 -4.097 17.569 1.00 90.19 928 ALA A N 1
ATOM 7138 C CA . ALA A 1 928 ? -51.847 -3.528 16.241 1.00 90.19 928 ALA A CA 1
ATOM 7139 C C . ALA A 1 928 ? -52.333 -4.553 15.230 1.00 90.19 928 ALA A C 1
ATOM 7141 O O . ALA A 1 928 ? -52.050 -5.748 15.314 1.00 90.19 928 ALA A O 1
ATOM 7142 N N . ASP A 1 929 ? -53.039 -4.062 14.226 1.00 82.31 929 ASP A N 1
ATOM 7143 C CA . ASP A 1 929 ? -53.351 -4.853 13.053 1.00 82.31 929 ASP A CA 1
ATOM 7144 C C . ASP A 1 929 ? -52.339 -4.505 11.965 1.00 82.31 929 ASP A C 1
ATOM 7146 O O . ASP A 1 929 ? -52.266 -3.357 11.530 1.00 82.31 929 ASP A O 1
ATOM 7150 N N . SER A 1 930 ? -51.574 -5.499 11.530 1.00 72.88 930 SER A N 1
ATOM 7151 C CA . SER A 1 930 ? -50.643 -5.385 10.410 1.00 72.88 930 SER A CA 1
ATOM 7152 C C . SER A 1 930 ? -51.229 -6.026 9.149 1.00 72.88 930 SER A C 1
ATOM 7154 O O . SER A 1 930 ? -52.213 -6.771 9.206 1.00 72.88 930 SER A O 1
ATOM 7156 N N . GLU A 1 931 ? -50.592 -5.786 8.003 1.00 67.94 931 GLU A N 1
ATOM 7157 C CA . GLU A 1 931 ? -50.932 -6.457 6.739 1.00 67.94 931 GLU A CA 1
ATOM 7158 C C . GLU A 1 931 ? -50.769 -7.987 6.812 1.00 67.94 931 GLU A C 1
ATOM 7160 O O . GLU A 1 931 ? -51.426 -8.719 6.074 1.00 67.94 931 GLU A O 1
ATOM 7165 N N . HIS A 1 932 ? -49.955 -8.481 7.750 1.00 70.75 932 HIS A N 1
ATOM 7166 C CA . HIS A 1 932 ? -49.652 -9.900 7.942 1.00 70.75 932 HIS A CA 1
ATOM 7167 C C . HIS A 1 932 ? -50.440 -10.554 9.091 1.00 70.75 932 HIS A C 1
ATOM 7169 O O . HIS A 1 932 ? -50.250 -11.736 9.372 1.00 70.75 932 HIS A O 1
ATOM 7175 N N . GLY A 1 933 ? -51.346 -9.818 9.744 1.00 83.25 933 GLY A N 1
ATOM 7176 C CA . GLY A 1 933 ? -52.126 -10.298 10.889 1.00 83.25 933 GLY A CA 1
ATOM 7177 C C . GLY A 1 933 ? -52.023 -9.386 12.110 1.00 83.25 933 GLY A C 1
ATOM 7178 O O . GLY A 1 933 ? -51.470 -8.289 12.049 1.00 83.25 933 GLY A O 1
ATOM 7179 N N . GLN A 1 934 ? -52.593 -9.819 13.231 1.00 90.38 934 GLN A N 1
ATOM 7180 C CA . GLN A 1 934 ? -52.568 -9.048 14.473 1.00 90.38 934 GLN A CA 1
ATOM 7181 C C . GLN A 1 934 ? -51.259 -9.276 15.236 1.00 90.38 934 GLN A C 1
ATOM 7183 O O . GLN A 1 934 ? -50.839 -10.418 15.424 1.00 90.38 934 GLN A O 1
ATOM 7188 N N . VAL A 1 935 ? -50.648 -8.186 15.690 1.00 93.44 935 VAL A N 1
ATOM 7189 C CA . VAL A 1 935 ? -49.419 -8.167 16.487 1.00 93.44 935 VAL A CA 1
ATOM 7190 C C . VAL A 1 935 ? -49.738 -7.569 17.851 1.00 93.44 935 VAL A C 1
ATOM 7192 O O . VAL A 1 935 ? -50.465 -6.581 17.946 1.00 93.44 935 VAL A O 1
ATOM 7195 N N . ILE A 1 936 ? -49.205 -8.168 18.910 1.00 94.19 936 ILE A N 1
ATOM 7196 C CA . ILE A 1 936 ? -49.273 -7.631 20.269 1.00 94.19 936 ILE A CA 1
ATOM 7197 C C . ILE A 1 936 ? -47.874 -7.244 20.733 1.00 94.19 936 ILE A C 1
ATOM 7199 O O . ILE A 1 936 ? -46.908 -7.976 20.506 1.00 94.19 936 ILE A O 1
ATOM 7203 N N . TYR A 1 937 ? -47.782 -6.093 21.386 1.00 95.44 937 TYR A N 1
ATOM 7204 C CA . TYR A 1 937 ? -46.558 -5.566 21.965 1.00 95.44 937 TYR A CA 1
ATOM 7205 C C . TYR A 1 937 ? -46.658 -5.616 23.483 1.00 95.44 937 TYR A C 1
ATOM 7207 O O . TYR A 1 937 ? -47.619 -5.103 24.063 1.00 95.44 937 TYR A O 1
ATOM 7215 N N . LEU A 1 938 ? -45.677 -6.261 24.109 1.00 94.88 938 LEU A N 1
ATOM 7216 C CA . LEU A 1 938 ? -45.618 -6.492 25.548 1.00 94.88 938 LEU A CA 1
ATOM 7217 C C . LEU A 1 938 ? -44.242 -6.054 26.068 1.00 94.88 938 LEU A C 1
ATOM 7219 O O . LEU A 1 938 ? -43.232 -6.595 25.610 1.00 94.88 938 LEU A O 1
ATOM 7223 N N . PRO A 1 939 ? -44.171 -5.091 27.000 1.00 93.25 939 PRO A N 1
ATOM 7224 C CA . PRO A 1 939 ? -42.938 -4.756 27.680 1.00 93.25 939 PRO A CA 1
ATOM 7225 C C . PRO A 1 939 ? -42.723 -5.748 28.827 1.00 93.25 939 PRO A C 1
ATOM 7227 O O . PRO A 1 939 ? -43.658 -6.105 29.547 1.00 93.25 939 PRO A O 1
ATOM 7230 N N . ASP A 1 940 ? -41.486 -6.185 29.011 1.00 89.44 940 ASP A N 1
ATOM 7231 C CA . ASP A 1 940 ? -41.091 -6.930 30.201 1.00 89.44 940 ASP A CA 1
ATOM 7232 C C . ASP A 1 940 ? -40.289 -6.008 31.111 1.00 89.44 940 ASP A C 1
ATOM 7234 O O . ASP A 1 940 ? -39.182 -5.617 30.753 1.00 89.44 940 ASP A O 1
ATOM 7238 N N . THR A 1 941 ? -40.836 -5.654 32.276 1.00 86.94 941 THR A N 1
ATOM 7239 C CA . THR A 1 941 ? -40.191 -4.740 33.229 1.00 86.94 941 THR A CA 1
ATOM 7240 C C . THR A 1 941 ? -39.578 -5.498 34.407 1.00 86.94 941 THR A C 1
ATOM 7242 O O . THR A 1 941 ? -39.780 -5.166 35.574 1.00 86.94 941 THR A O 1
ATOM 7245 N N . GLY A 1 942 ? -38.782 -6.525 34.094 1.00 84.69 942 GLY A N 1
ATOM 7246 C CA . GLY A 1 942 ? -37.890 -7.260 35.007 1.00 84.69 942 GLY A CA 1
ATOM 7247 C C . GLY A 1 942 ? -37.015 -6.382 35.903 1.00 84.69 942 GLY A C 1
ATOM 7248 O O . GLY A 1 942 ? -36.643 -6.800 36.994 1.00 84.69 942 GLY A O 1
ATOM 7249 N N . VAL A 1 943 ? -36.711 -5.157 35.474 1.00 82.06 943 VAL A N 1
ATOM 7250 C CA . VAL A 1 943 ? -35.977 -4.165 36.278 1.00 82.06 943 VAL A CA 1
ATOM 7251 C C . VAL A 1 943 ? -36.780 -3.587 37.457 1.00 82.06 943 VAL A C 1
ATOM 7253 O O . VAL A 1 943 ? -36.203 -2.976 38.358 1.00 82.06 943 VAL A O 1
ATOM 7256 N N . SER A 1 944 ? -38.107 -3.746 37.454 1.00 77.38 944 SER A N 1
ATOM 7257 C CA . SER A 1 944 ? -39.030 -3.224 38.465 1.00 77.38 944 SER A CA 1
ATOM 7258 C C . SER A 1 944 ? -39.406 -4.327 39.463 1.00 77.38 944 SER A C 1
ATOM 7260 O O . SER A 1 944 ? -40.183 -5.228 39.143 1.00 77.38 944 SER A O 1
ATOM 7262 N N . GLU A 1 945 ? -38.866 -4.265 40.686 1.00 67.25 945 GLU A N 1
ATOM 7263 C CA . GLU A 1 945 ? -39.186 -5.205 41.770 1.00 67.25 945 GLU A CA 1
ATOM 7264 C C . GLU A 1 945 ? -40.091 -4.554 42.835 1.00 67.25 945 GLU A C 1
ATOM 7266 O O . GLU A 1 945 ? -39.948 -3.378 43.175 1.00 67.25 945 GLU A O 1
ATOM 7271 N N . PHE A 1 946 ? -41.034 -5.333 43.375 1.00 63.41 946 PHE A N 1
ATOM 7272 C CA . PHE A 1 946 ? -41.858 -4.965 44.532 1.00 63.41 946 PHE A CA 1
ATOM 7273 C C . PHE A 1 946 ? -41.559 -5.904 45.713 1.00 63.41 946 PHE A C 1
ATOM 7275 O O . PHE A 1 946 ? -41.032 -6.997 45.511 1.00 63.41 946 PHE A O 1
ATOM 7282 N N . LYS A 1 947 ? -41.910 -5.469 46.936 1.00 56.62 947 LYS A N 1
ATOM 7283 C CA . LYS A 1 947 ? -41.587 -6.075 48.248 1.00 56.62 947 LYS A CA 1
ATOM 7284 C C . LYS A 1 947 ? -41.364 -7.608 48.270 1.00 56.62 947 LYS A C 1
ATOM 7286 O O . LYS A 1 947 ? -42.140 -8.354 47.674 1.00 56.62 947 LYS A O 1
ATOM 7291 N N . PRO A 1 948 ? -40.386 -8.099 49.066 1.00 45.16 948 PRO A N 1
ATOM 7292 C CA . PRO A 1 948 ? -39.728 -7.406 50.184 1.00 45.16 948 PRO A CA 1
ATOM 7293 C C . PRO A 1 948 ? -38.602 -6.447 49.775 1.00 45.16 948 PRO A C 1
ATOM 7295 O O . PRO A 1 948 ? -38.078 -5.743 50.633 1.00 45.16 948 PRO A O 1
ATOM 7298 N N . VAL A 1 949 ? -38.261 -6.369 48.488 1.00 49.88 949 VAL A N 1
ATOM 7299 C CA . VAL A 1 949 ? -37.183 -5.519 47.981 1.00 49.88 949 VAL A CA 1
ATOM 7300 C C . VAL A 1 949 ? -37.786 -4.345 47.204 1.00 49.88 949 VAL A C 1
ATOM 7302 O O . VAL A 1 949 ? -38.508 -4.539 46.235 1.00 49.88 949 VAL A O 1
ATOM 7305 N N . SER A 1 950 ? -37.533 -3.117 47.663 1.00 52.03 950 SER A N 1
ATOM 7306 C CA . SER A 1 950 ? -37.896 -1.867 46.974 1.00 52.03 950 SER A CA 1
ATOM 7307 C C . SER A 1 950 ? -36.716 -1.329 46.154 1.00 52.03 950 SER A C 1
ATOM 7309 O O . SER A 1 950 ? -36.430 -0.131 46.190 1.00 52.03 950 SER A O 1
ATOM 7311 N N . GLN A 1 951 ? -35.950 -2.211 45.512 1.00 56.84 951 GLN A N 1
ATOM 7312 C CA . GLN A 1 951 ? -34.777 -1.824 44.730 1.00 56.84 951 GLN A CA 1
ATOM 7313 C C . GLN A 1 951 ? -35.047 -2.081 43.256 1.00 56.84 951 GLN A C 1
ATOM 7315 O O . GLN A 1 951 ? -35.583 -3.119 42.882 1.00 56.84 951 GLN A O 1
ATOM 7320 N N . LYS A 1 952 ? -34.673 -1.117 42.418 1.00 70.00 952 LYS A N 1
ATOM 7321 C CA . LYS A 1 952 ? -34.666 -1.312 40.974 1.00 70.00 952 LYS A CA 1
ATOM 7322 C C . LYS A 1 952 ? -33.500 -2.245 40.628 1.00 70.00 952 LYS A C 1
ATOM 7324 O O . LYS A 1 952 ? -32.367 -1.988 41.037 1.00 70.00 952 LYS A O 1
ATOM 7329 N N . ASN A 1 953 ? -33.769 -3.314 39.889 1.00 79.19 953 ASN A N 1
ATOM 7330 C CA . ASN A 1 953 ? -32.757 -4.271 39.458 1.00 79.19 953 ASN A CA 1
ATOM 7331 C C . ASN A 1 953 ? -32.178 -3.812 38.119 1.00 79.19 953 ASN A C 1
ATOM 7333 O O . ASN A 1 953 ? -32.779 -4.038 37.073 1.00 79.19 953 ASN A O 1
ATOM 7337 N N . ALA A 1 954 ? -31.014 -3.160 38.140 1.00 77.56 954 ALA A N 1
ATOM 7338 C CA . ALA A 1 954 ? -30.379 -2.629 36.930 1.00 77.56 954 ALA A CA 1
ATOM 7339 C C . ALA A 1 954 ? -30.044 -3.704 35.872 1.00 77.56 954 ALA A C 1
ATOM 7341 O O . ALA A 1 954 ? -29.805 -3.367 34.716 1.00 77.56 954 ALA A O 1
ATOM 7342 N N . PHE A 1 955 ? -30.048 -4.986 36.249 1.00 83.06 955 PHE A N 1
ATOM 7343 C CA . PHE A 1 955 ? -29.772 -6.119 35.363 1.00 83.06 955 PHE A CA 1
ATOM 7344 C C . PHE A 1 955 ? -31.040 -6.863 34.914 1.00 83.06 955 PHE A C 1
ATOM 7346 O O . PHE A 1 955 ? -30.948 -7.860 34.198 1.00 83.06 955 PHE A O 1
ATOM 7353 N N . GLY A 1 956 ? -32.221 -6.418 35.350 1.00 83.88 956 GLY A N 1
ATOM 7354 C CA . GLY A 1 956 ? -33.496 -7.009 34.954 1.00 83.88 956 GLY A CA 1
ATOM 7355 C C . GLY A 1 956 ? -33.828 -6.778 33.474 1.00 83.88 956 GLY A C 1
ATOM 7356 O O . GLY A 1 956 ? -33.276 -5.898 32.814 1.00 83.88 956 GLY A O 1
ATOM 7357 N N . ASN A 1 957 ? -34.766 -7.563 32.937 1.00 88.00 957 ASN A N 1
ATOM 7358 C CA . ASN A 1 957 ? -35.266 -7.350 31.577 1.00 88.00 957 ASN A CA 1
ATOM 7359 C C . ASN A 1 957 ? -36.010 -6.005 31.494 1.00 88.00 957 ASN A C 1
ATOM 7361 O O . ASN A 1 957 ? -36.728 -5.629 32.420 1.00 88.00 957 ASN A O 1
ATOM 7365 N N . ARG A 1 958 ? -35.834 -5.286 30.387 1.00 90.25 958 ARG A N 1
ATOM 7366 C CA . ARG A 1 958 ? -36.580 -4.058 30.056 1.00 90.25 958 ARG A CA 1
ATOM 7367 C C . ARG A 1 958 ? -37.038 -4.034 28.593 1.00 90.25 958 ARG A C 1
ATOM 7369 O O . ARG A 1 958 ? -37.448 -2.999 28.083 1.00 90.25 958 ARG A O 1
ATOM 7376 N N . GLY A 1 959 ? -36.936 -5.171 27.904 1.00 92.75 959 GLY A N 1
ATOM 7377 C CA . GLY A 1 959 ? -37.229 -5.272 26.479 1.00 92.75 959 GLY A CA 1
ATOM 7378 C C . GLY A 1 959 ? -38.715 -5.111 26.158 1.00 92.75 959 GLY A C 1
ATOM 7379 O O . GLY A 1 959 ? -39.584 -5.606 26.877 1.00 92.75 959 GLY A O 1
ATOM 7380 N N . LEU A 1 960 ? -38.993 -4.464 25.029 1.00 94.94 960 LEU A N 1
ATOM 7381 C CA . LEU A 1 960 ? -40.285 -4.485 24.357 1.00 94.94 960 LEU A CA 1
ATOM 7382 C C . LEU A 1 960 ? -40.313 -5.653 23.379 1.00 94.94 960 LEU A C 1
ATOM 7384 O O . LEU A 1 960 ? -39.485 -5.716 22.471 1.00 94.94 960 LEU A O 1
ATOM 7388 N N . TYR A 1 961 ? -41.277 -6.553 23.529 1.00 95.25 961 TYR A N 1
ATOM 7389 C CA . TYR A 1 961 ? -41.409 -7.731 22.682 1.00 95.25 961 TYR A CA 1
ATOM 7390 C C . TYR A 1 961 ? -42.648 -7.640 21.799 1.00 95.25 961 TYR A C 1
ATOM 7392 O O . TYR A 1 961 ? -43.720 -7.247 22.256 1.00 95.25 961 TYR A O 1
ATOM 7400 N N . ALA A 1 962 ? -42.505 -8.044 20.540 1.00 95.19 962 ALA A N 1
ATOM 7401 C CA . ALA A 1 962 ? -43.606 -8.220 19.605 1.00 95.19 962 ALA A CA 1
ATOM 7402 C C . ALA A 1 962 ? -43.946 -9.708 19.464 1.00 95.19 962 ALA A C 1
ATOM 7404 O O . ALA A 1 962 ? -43.045 -10.547 19.394 1.00 95.19 962 ALA A O 1
ATOM 7405 N N . PHE A 1 963 ? -45.235 -10.024 19.371 1.00 94.94 963 PHE A N 1
ATOM 7406 C CA . PHE A 1 963 ? -45.731 -11.376 19.122 1.00 94.94 963 PHE A CA 1
ATOM 7407 C C . PHE A 1 963 ? -46.819 -11.356 18.060 1.00 94.94 963 PHE A C 1
ATOM 7409 O O . PHE A 1 963 ? -47.680 -10.476 18.058 1.00 94.94 963 PHE A O 1
ATOM 7416 N N . ASP A 1 964 ? -46.841 -12.384 17.221 1.00 93.69 964 ASP A N 1
ATOM 7417 C CA . ASP A 1 964 ? -47.942 -12.615 16.294 1.00 93.69 964 ASP A CA 1
ATOM 7418 C C . ASP A 1 964 ? -49.084 -13.327 17.031 1.00 93.69 964 ASP A C 1
ATOM 7420 O O . ASP A 1 964 ? -48.874 -14.334 17.724 1.00 93.69 964 ASP A O 1
ATOM 7424 N N . VAL A 1 965 ? -50.306 -12.815 16.879 1.00 91.81 965 VAL A N 1
ATOM 7425 C CA . VAL A 1 965 ? -51.513 -13.359 17.507 1.00 91.81 965 VAL A CA 1
ATOM 7426 C C . VAL A 1 965 ? -52.158 -14.384 16.572 1.00 91.81 965 VAL A C 1
ATOM 7428 O O . VAL A 1 965 ? -52.830 -14.043 15.599 1.00 91.81 965 VAL A O 1
ATOM 7431 N N . GLY A 1 966 ? -51.978 -15.669 16.881 1.00 83.81 966 GLY A N 1
ATOM 7432 C CA . GLY A 1 966 ? -52.586 -16.768 16.129 1.00 83.81 966 GLY A CA 1
ATOM 7433 C C . GLY A 1 966 ? -54.112 -16.853 16.294 1.00 83.81 966 GLY A C 1
ATOM 7434 O O . GLY A 1 966 ? -54.690 -16.283 17.220 1.00 83.81 966 GLY A O 1
ATOM 7435 N N . GLN A 1 967 ? -54.776 -17.652 15.447 1.00 72.94 967 GLN A N 1
ATOM 7436 C CA . GLN A 1 967 ? -56.251 -17.744 15.354 1.00 72.94 967 GLN A CA 1
ATOM 7437 C C . GLN A 1 967 ? -56.987 -18.044 16.679 1.00 72.94 967 GLN A C 1
ATOM 7439 O O . GLN A 1 967 ? -58.135 -17.643 16.843 1.00 72.94 967 GLN A O 1
ATOM 7444 N N . ASN A 1 968 ? -56.332 -18.699 17.646 1.00 74.25 968 ASN A N 1
ATOM 7445 C CA . ASN A 1 968 ? -56.901 -19.032 18.962 1.00 74.25 968 ASN A CA 1
ATOM 7446 C C . ASN A 1 968 ? -56.430 -18.095 20.096 1.00 74.25 968 ASN A C 1
ATOM 7448 O O . ASN A 1 968 ? -56.500 -18.458 21.279 1.00 74.25 968 ASN A O 1
ATOM 7452 N N . GLY A 1 969 ? -55.875 -16.927 19.755 1.00 77.19 969 GLY A N 1
ATOM 7453 C CA . GLY A 1 969 ? -55.229 -16.029 20.714 1.00 77.19 969 GLY A CA 1
ATOM 7454 C C . GLY A 1 969 ? -54.032 -16.696 21.394 1.00 77.19 969 GLY A C 1
ATOM 7455 O O . GLY A 1 969 ? -53.905 -16.648 22.616 1.00 77.19 969 GLY A O 1
ATOM 7456 N N . ILE A 1 970 ? -53.242 -17.450 20.624 1.00 87.94 970 ILE A N 1
ATOM 7457 C CA . ILE A 1 970 ? -51.949 -18.001 21.049 1.00 87.94 970 ILE A CA 1
ATOM 7458 C C . ILE A 1 970 ? -50.883 -17.055 20.516 1.00 87.94 970 ILE A C 1
ATOM 7460 O O . ILE A 1 970 ? -50.914 -16.723 19.332 1.00 87.94 970 ILE A O 1
ATOM 7464 N N . LEU A 1 971 ? -49.972 -16.631 21.386 1.00 93.50 971 LEU A N 1
ATOM 7465 C CA . LEU A 1 971 ? -48.852 -15.789 20.997 1.00 93.50 971 LEU A CA 1
ATOM 7466 C C . LEU A 1 971 ? -47.752 -16.652 20.389 1.00 93.50 971 LEU A C 1
ATOM 7468 O O . LEU A 1 971 ? -47.398 -17.698 20.933 1.00 93.50 971 LEU A O 1
ATOM 7472 N N . THR A 1 972 ? -47.239 -16.221 19.246 1.00 91.75 972 THR A N 1
ATOM 7473 C CA . THR A 1 972 ? -46.183 -16.907 18.496 1.00 91.75 972 THR A CA 1
ATOM 7474 C C . THR A 1 972 ? -45.148 -15.898 18.020 1.00 91.75 972 THR A C 1
ATOM 7476 O O . THR A 1 972 ? -45.399 -14.696 18.070 1.00 91.75 972 THR A O 1
ATOM 7479 N N . ASN A 1 973 ? -43.994 -16.388 17.561 1.00 91.69 973 ASN A N 1
ATOM 7480 C CA . ASN A 1 973 ? -42.964 -15.559 16.935 1.00 91.69 973 ASN A CA 1
ATOM 7481 C C . ASN A 1 973 ? -42.542 -14.367 17.816 1.00 91.69 973 ASN A C 1
ATOM 7483 O O . ASN A 1 973 ? -42.647 -13.211 17.416 1.00 91.69 973 ASN A O 1
ATOM 7487 N N . GLN A 1 974 ? -42.129 -14.666 19.051 1.00 93.94 974 GLN A N 1
ATOM 7488 C CA . GLN A 1 974 ? -41.617 -13.661 19.979 1.00 93.94 974 GLN A CA 1
ATOM 7489 C C . GLN A 1 974 ? -40.359 -13.016 19.402 1.00 93.94 974 GLN A C 1
ATOM 7491 O O . GLN A 1 974 ? -39.384 -13.707 19.106 1.00 93.94 974 GLN A O 1
ATOM 7496 N N . ARG A 1 975 ? -40.365 -11.690 19.300 1.00 93.31 975 ARG A N 1
ATOM 7497 C CA . ARG A 1 975 ? -39.235 -10.902 18.803 1.00 93.31 975 ARG A CA 1
ATOM 7498 C C . ARG A 1 975 ? -38.937 -9.793 19.795 1.00 93.31 975 ARG A C 1
ATOM 7500 O O . ARG A 1 975 ? -39.856 -9.067 20.170 1.00 93.31 975 ARG A O 1
ATOM 7507 N N . LEU A 1 976 ? -37.677 -9.651 20.211 1.00 94.62 976 LEU A N 1
ATOM 7508 C CA . LEU A 1 976 ? -37.237 -8.421 20.867 1.00 94.62 976 LEU A CA 1
ATOM 7509 C C . LEU A 1 976 ? -37.336 -7.306 19.828 1.00 94.62 976 LEU A C 1
ATOM 7511 O O . LEU A 1 976 ? -36.669 -7.367 18.800 1.00 94.62 976 LEU A O 1
ATOM 7515 N N . LEU A 1 977 ? -38.209 -6.339 20.077 1.00 93.12 977 LEU A N 1
ATOM 7516 C CA . LEU A 1 977 ? -38.455 -5.238 19.161 1.00 93.12 977 LEU A CA 1
ATOM 7517 C C . LEU A 1 977 ? -37.580 -4.039 19.500 1.00 93.12 977 LEU A C 1
ATOM 7519 O O . LEU A 1 977 ? -36.963 -3.469 18.614 1.00 93.12 977 LEU A O 1
ATOM 7523 N N . ASN A 1 978 ? -37.535 -3.649 20.771 1.00 94.25 978 ASN A N 1
ATOM 7524 C CA . ASN A 1 978 ? -36.790 -2.476 21.204 1.00 94.25 978 ASN A CA 1
ATOM 7525 C C . ASN A 1 978 ? -36.356 -2.609 22.672 1.00 94.25 978 ASN A C 1
ATOM 7527 O O . ASN A 1 978 ? -36.902 -3.419 23.425 1.00 94.25 978 ASN A O 1
ATOM 7531 N N . ASN A 1 979 ? -35.372 -1.809 23.072 1.00 90.19 979 ASN A N 1
ATOM 7532 C CA . ASN A 1 979 ? -34.947 -1.644 24.451 1.00 90.19 979 ASN A CA 1
ATOM 7533 C C . ASN A 1 979 ? -34.989 -0.137 24.801 1.00 90.19 979 ASN A C 1
ATOM 7535 O O . ASN A 1 979 ? -34.347 0.626 24.078 1.00 90.19 979 ASN A O 1
ATOM 7539 N N . PRO A 1 980 ? -35.689 0.287 25.874 1.00 88.06 980 PRO A N 1
ATOM 7540 C CA . PRO A 1 980 ? -35.857 1.690 26.247 1.00 88.06 980 PRO A CA 1
ATOM 7541 C C . PRO A 1 980 ? -34.570 2.510 26.224 1.00 88.06 980 PRO A C 1
ATOM 7543 O O . PRO A 1 980 ? -33.508 2.051 26.664 1.00 88.06 980 PRO A O 1
ATOM 7546 N N . ILE A 1 981 ? -34.671 3.758 25.768 1.00 83.62 981 ILE A N 1
ATOM 7547 C CA . ILE A 1 981 ? -33.539 4.692 25.745 1.00 83.62 981 ILE A CA 1
ATOM 7548 C C . ILE A 1 981 ? -33.029 4.977 27.168 1.00 83.62 981 ILE A C 1
ATOM 7550 O O . ILE A 1 981 ? -31.819 4.957 27.414 1.00 83.62 981 ILE A O 1
ATOM 7554 N N . GLY A 1 982 ? -33.954 5.135 28.111 1.00 79.88 982 GLY A N 1
ATOM 7555 C CA . GLY A 1 982 ? -33.728 5.173 29.553 1.00 79.88 982 GLY A CA 1
ATOM 7556 C C . GLY A 1 982 ? -34.874 4.466 30.277 1.00 79.88 982 GLY A C 1
ATOM 7557 O O . GLY A 1 982 ? -35.906 4.162 29.678 1.00 79.88 982 GLY A O 1
ATOM 7558 N N . TYR A 1 983 ? -34.688 4.166 31.560 1.00 83.12 983 TYR A N 1
ATOM 7559 C CA . TYR A 1 983 ? -35.725 3.574 32.408 1.00 83.12 983 TYR A CA 1
ATOM 7560 C C . TYR A 1 983 ? -36.257 2.221 31.880 1.00 83.12 983 TYR A C 1
ATOM 7562 O O . TYR A 1 983 ? -35.485 1.352 31.458 1.00 83.12 983 TYR A O 1
ATOM 7570 N N . PHE A 1 984 ? -37.571 2.009 31.955 1.00 87.19 984 PHE A N 1
ATOM 7571 C CA . PHE A 1 984 ? -38.301 0.896 31.356 1.00 87.19 984 PHE A CA 1
ATOM 7572 C C . PHE A 1 984 ? -39.641 1.380 30.798 1.00 87.19 984 PHE A C 1
ATOM 7574 O O . PHE A 1 984 ? -40.130 2.427 31.221 1.00 87.19 984 PHE A O 1
ATOM 7581 N N . TYR A 1 985 ? -40.244 0.611 29.886 1.00 88.88 985 TYR A N 1
ATOM 7582 C CA . TYR A 1 985 ? -41.543 0.980 29.331 1.00 88.88 985 TYR A CA 1
ATOM 7583 C C . TYR A 1 985 ? -42.696 0.687 30.291 1.00 88.88 985 TYR A C 1
ATOM 7585 O O . TYR A 1 985 ? -42.914 -0.466 30.666 1.00 88.88 985 TYR A O 1
ATOM 7593 N N . ASP A 1 986 ? -43.432 1.736 30.650 1.00 82.88 986 ASP A N 1
ATOM 7594 C CA . ASP A 1 986 ? -44.685 1.682 31.403 1.00 82.88 986 ASP A CA 1
ATOM 7595 C C . ASP A 1 986 ? -45.762 2.405 30.589 1.00 82.88 986 ASP A C 1
ATOM 7597 O O . ASP A 1 986 ? -45.686 3.612 30.355 1.00 82.88 986 ASP A O 1
ATOM 7601 N N . GLY A 1 987 ? -46.704 1.632 30.057 1.00 82.44 987 GLY A N 1
ATOM 7602 C CA . GLY A 1 987 ? -47.693 2.102 29.095 1.00 82.44 987 GLY A CA 1
ATOM 7603 C C . GLY A 1 987 ? -47.221 2.086 27.638 1.00 82.44 987 GLY A C 1
ATOM 7604 O O . GLY A 1 987 ? -46.131 2.529 27.270 1.00 82.44 987 GLY A O 1
ATOM 7605 N N . LEU A 1 988 ? -48.092 1.562 26.773 1.00 88.06 988 LEU A N 1
ATOM 7606 C CA . LEU A 1 988 ? -47.876 1.442 25.331 1.00 88.06 988 LEU A CA 1
ATOM 7607 C C . LEU A 1 988 ? -49.155 1.792 24.579 1.00 88.06 988 LEU A C 1
ATOM 7609 O O . LEU A 1 988 ? -50.245 1.362 24.963 1.00 88.06 988 LEU A O 1
ATOM 7613 N N . ARG A 1 989 ? -49.021 2.487 23.449 1.00 87.31 989 ARG A N 1
ATOM 7614 C CA . ARG A 1 989 ? -50.094 2.649 22.461 1.00 87.31 989 ARG A CA 1
ATOM 7615 C C . ARG A 1 989 ? -49.557 2.494 21.050 1.00 87.31 989 ARG A C 1
ATOM 7617 O O . ARG A 1 989 ? -48.413 2.829 20.764 1.00 87.31 989 ARG A O 1
ATOM 7624 N N . VAL A 1 990 ? -50.418 2.032 20.147 1.00 88.81 990 VAL A N 1
ATOM 7625 C CA . VAL A 1 990 ? -50.099 1.946 18.720 1.00 88.81 990 VAL A CA 1
ATOM 7626 C C . VAL A 1 990 ? -51.032 2.849 17.928 1.00 88.81 990 VAL A C 1
ATOM 7628 O O . VAL A 1 990 ? -52.253 2.833 18.099 1.00 88.81 990 VAL A O 1
ATOM 7631 N N . SER A 1 991 ? -50.452 3.669 17.057 1.00 85.31 991 SER A N 1
ATOM 7632 C CA . SER A 1 991 ? -51.214 4.509 16.135 1.00 85.31 991 SER A CA 1
ATOM 7633 C C . SER A 1 991 ? -51.888 3.681 15.039 1.00 85.31 991 SER A C 1
ATOM 7635 O O . SER A 1 991 ? -51.549 2.527 14.787 1.00 85.31 991 SER A O 1
ATOM 7637 N N . ARG A 1 992 ? -52.813 4.299 14.293 1.00 77.94 992 ARG A N 1
ATOM 7638 C CA . ARG A 1 992 ? -53.452 3.648 13.133 1.00 77.94 992 ARG A CA 1
ATOM 7639 C C . ARG A 1 992 ? -52.464 3.209 12.049 1.00 77.94 992 ARG A C 1
ATOM 7641 O O . ARG A 1 992 ? -52.782 2.286 11.312 1.00 77.94 992 ARG A O 1
ATOM 7648 N N . ASN A 1 993 ? -51.320 3.882 11.950 1.00 79.19 993 ASN A N 1
ATOM 7649 C CA . ASN A 1 993 ? -50.292 3.599 10.952 1.00 79.19 993 ASN A CA 1
ATOM 7650 C C . ASN A 1 993 ? -49.231 2.615 11.479 1.00 79.19 993 ASN A C 1
ATOM 7652 O O . ASN A 1 993 ? -48.225 2.405 10.816 1.00 79.19 993 ASN A O 1
ATOM 7656 N N . GLY A 1 994 ? -49.427 2.036 12.669 1.00 85.44 994 GLY A N 1
ATOM 7657 C CA . GLY A 1 994 ? -48.524 1.038 13.246 1.00 85.44 994 GLY A CA 1
ATOM 7658 C C . GLY A 1 994 ? -47.406 1.601 14.126 1.00 85.44 994 GLY A C 1
ATOM 7659 O O . GLY A 1 994 ? -46.783 0.825 14.838 1.00 85.44 994 GLY A O 1
ATOM 7660 N N . TRP A 1 995 ? -47.178 2.920 14.151 1.00 90.50 995 TRP A N 1
ATOM 7661 C CA . TRP A 1 995 ? -46.174 3.530 15.039 1.00 90.50 995 TRP A CA 1
ATOM 7662 C C . TRP A 1 995 ? -46.484 3.258 16.503 1.00 90.50 995 TRP A C 1
ATOM 7664 O O . TRP A 1 995 ? -47.617 3.498 16.939 1.00 90.50 995 TRP A O 1
ATOM 7674 N N . ILE A 1 996 ? -45.480 2.794 17.236 1.00 92.56 996 ILE A N 1
ATOM 7675 C CA . ILE A 1 996 ? -45.588 2.474 18.654 1.00 92.56 996 ILE A CA 1
ATOM 7676 C C . ILE A 1 996 ? -45.117 3.684 19.444 1.00 92.56 996 ILE A C 1
ATOM 7678 O O . ILE A 1 996 ? -44.084 4.274 19.141 1.00 92.56 996 ILE A O 1
ATOM 7682 N N . PHE A 1 997 ? -45.876 4.037 20.465 1.00 91.44 997 PHE A N 1
ATOM 7683 C CA . PHE A 1 997 ? -45.532 5.077 21.408 1.00 91.44 997 PHE A CA 1
ATOM 7684 C C . PHE A 1 997 ? -45.445 4.420 22.791 1.00 91.44 997 PHE A C 1
ATOM 7686 O O . PHE A 1 997 ? -46.363 3.703 23.204 1.00 91.44 997 PHE A O 1
ATOM 7693 N N . ALA A 1 998 ? -44.319 4.609 23.478 1.00 90.25 998 ALA A N 1
ATOM 7694 C CA . ALA A 1 998 ? -43.982 3.890 24.706 1.00 90.25 998 ALA A CA 1
ATOM 7695 C C . ALA A 1 998 ? -43.521 4.863 25.799 1.00 90.25 998 ALA A C 1
ATOM 7697 O O . ALA A 1 998 ? -42.662 5.704 25.542 1.00 90.25 998 ALA A O 1
ATOM 7698 N N . GLY A 1 999 ? -44.124 4.809 26.989 1.00 85.81 999 GLY A N 1
ATOM 7699 C CA . GLY A 1 999 ? -43.763 5.691 28.106 1.00 85.81 999 GLY A CA 1
ATOM 7700 C C . GLY A 1 999 ? -42.459 5.239 28.763 1.00 85.81 999 GLY A C 1
ATOM 7701 O O . GLY A 1 999 ? -42.389 4.110 29.228 1.00 85.81 999 GLY A O 1
ATOM 7702 N N . ALA A 1 1000 ? -41.430 6.088 28.794 1.00 83.38 1000 ALA A N 1
ATOM 7703 C CA . ALA A 1 1000 ? -40.046 5.722 29.129 1.00 83.38 1000 ALA A CA 1
ATOM 7704 C C . ALA A 1 1000 ? -39.478 6.506 30.329 1.00 83.38 1000 ALA A C 1
ATOM 7706 O O . ALA A 1 1000 ? -38.336 6.951 30.311 1.00 83.38 1000 ALA A O 1
ATOM 7707 N N . GLY A 1 1001 ? -40.276 6.719 31.378 1.00 75.12 1001 GLY A N 1
ATOM 7708 C CA . GLY A 1 1001 ? -39.865 7.510 32.544 1.00 75.12 1001 GLY A CA 1
ATOM 7709 C C . GLY A 1 1001 ? -39.964 9.022 32.310 1.00 75.12 1001 GLY A C 1
ATOM 7710 O O . GLY A 1 1001 ? -40.916 9.640 32.779 1.00 75.12 1001 GLY A O 1
ATOM 7711 N N . ASP A 1 1002 ? -39.013 9.623 31.589 1.00 70.94 1002 ASP A N 1
ATOM 7712 C CA . ASP A 1 1002 ? -38.925 11.081 31.369 1.00 70.94 1002 ASP A CA 1
ATOM 7713 C C . ASP A 1 1002 ? -39.637 11.574 30.087 1.00 70.94 1002 ASP A C 1
ATOM 7715 O O . ASP A 1 1002 ? -39.797 12.784 29.866 1.00 70.94 1002 ASP A O 1
ATOM 7719 N N . GLY A 1 1003 ? -40.116 10.645 29.254 1.00 81.25 1003 GLY A N 1
ATOM 7720 C CA . GLY A 1 1003 ? -40.753 10.960 27.979 1.00 81.25 1003 GLY A CA 1
ATOM 7721 C C . GLY A 1 1003 ? -41.504 9.809 27.307 1.00 81.25 1003 GLY A C 1
ATOM 7722 O O . GLY A 1 1003 ? -41.797 8.771 27.902 1.00 81.25 1003 GLY A O 1
ATOM 7723 N N . VAL A 1 1004 ? -41.844 10.034 26.036 1.00 87.56 1004 VAL A N 1
ATOM 7724 C CA . VAL A 1 1004 ? -42.457 9.060 25.120 1.00 87.56 1004 VAL A CA 1
ATOM 7725 C C . VAL A 1 1004 ? -41.473 8.703 24.023 1.00 87.56 1004 VAL A C 1
ATOM 7727 O O . VAL A 1 1004 ? -41.194 9.556 23.180 1.00 87.56 1004 VAL A O 1
ATOM 7730 N N . ASP A 1 1005 ? -41.052 7.448 23.956 1.00 91.50 1005 ASP A N 1
ATOM 7731 C CA . ASP A 1 1005 ? -40.320 6.940 22.800 1.00 91.50 1005 ASP A CA 1
ATOM 7732 C C . ASP A 1 1005 ? -41.293 6.626 21.660 1.00 91.50 1005 ASP A C 1
ATOM 7734 O O . ASP A 1 1005 ? -42.326 5.979 21.861 1.00 91.50 1005 ASP A O 1
ATOM 7738 N N . VAL A 1 1006 ? -40.953 7.076 20.452 1.00 93.12 1006 VAL A N 1
ATOM 7739 C CA . VAL A 1 1006 ? -41.671 6.748 19.215 1.00 93.12 1006 VAL A CA 1
ATOM 7740 C C . VAL A 1 1006 ? -40.861 5.721 18.447 1.00 93.12 1006 VAL A C 1
ATOM 7742 O O . VAL A 1 1006 ? -39.751 6.005 18.004 1.00 93.12 1006 VAL A O 1
ATOM 7745 N N . ILE A 1 1007 ? -41.417 4.526 18.293 1.00 94.75 1007 ILE A N 1
ATOM 7746 C CA . ILE A 1 1007 ? -40.708 3.348 17.800 1.00 94.75 1007 ILE A CA 1
ATOM 7747 C C . ILE A 1 1007 ? -41.299 2.923 16.456 1.00 94.75 1007 ILE A C 1
ATOM 7749 O O . ILE A 1 1007 ? -42.522 2.829 16.280 1.00 94.75 1007 ILE A O 1
ATOM 7753 N N . ASP A 1 1008 ? -40.406 2.647 15.511 1.00 93.38 1008 ASP A N 1
ATOM 7754 C CA . ASP A 1 1008 ? -40.746 2.049 14.228 1.00 93.38 1008 ASP A CA 1
ATOM 7755 C C . ASP A 1 1008 ? -41.061 0.553 14.410 1.00 93.38 1008 ASP A C 1
ATOM 7757 O O . ASP A 1 1008 ? -40.180 -0.214 14.805 1.00 93.38 1008 ASP A O 1
ATOM 7761 N N . PRO A 1 1009 ? -42.293 0.099 14.118 1.00 89.50 1009 PRO A N 1
ATOM 7762 C CA . PRO A 1 1009 ? -42.671 -1.302 14.284 1.00 89.50 1009 PRO A CA 1
ATOM 7763 C C . PRO A 1 1009 ? -41.943 -2.254 13.324 1.00 89.50 1009 PRO A C 1
ATOM 7765 O O . PRO A 1 1009 ? -41.908 -3.453 13.597 1.00 89.50 1009 PRO A O 1
ATOM 7768 N N . GLY A 1 1010 ? -41.417 -1.758 12.198 1.00 87.69 1010 GLY A N 1
ATOM 7769 C CA . GLY A 1 1010 ? -40.745 -2.569 11.183 1.00 87.69 1010 GLY A CA 1
ATOM 7770 C C . GLY A 1 1010 ? -39.263 -2.784 11.477 1.00 87.69 1010 GLY A C 1
ATOM 7771 O O . GLY A 1 1010 ? -38.760 -3.892 11.310 1.00 87.69 1010 GLY A O 1
ATOM 7772 N N . THR A 1 1011 ? -38.571 -1.736 11.930 1.00 90.31 1011 THR A N 1
ATOM 7773 C CA . THR A 1 1011 ? -37.129 -1.795 12.237 1.00 90.31 1011 THR A CA 1
ATOM 7774 C C . THR A 1 1011 ? -36.834 -2.024 13.716 1.00 90.31 1011 THR A C 1
ATOM 7776 O O . THR A 1 1011 ? -35.739 -2.460 14.055 1.00 90.31 1011 THR A O 1
ATOM 7779 N N . GLY A 1 1012 ? -37.787 -1.727 14.603 1.00 90.81 1012 GLY A N 1
ATOM 7780 C CA . GLY A 1 1012 ? -37.582 -1.759 16.047 1.00 90.81 1012 GLY A CA 1
ATOM 7781 C C . GLY A 1 1012 ? -36.777 -0.575 16.590 1.00 90.81 1012 GLY A C 1
ATOM 7782 O O . GLY A 1 1012 ? -36.500 -0.528 17.784 1.00 90.81 1012 GLY A O 1
ATOM 7783 N N . LEU A 1 1013 ? -36.399 0.399 15.757 1.00 93.00 1013 LEU A N 1
ATOM 7784 C CA . LEU A 1 1013 ? -35.610 1.556 16.182 1.00 93.00 1013 LEU A CA 1
ATOM 7785 C C . LEU A 1 1013 ? -36.484 2.623 16.852 1.00 93.00 1013 LEU A C 1
ATOM 7787 O O . LEU A 1 1013 ? -37.588 2.924 16.390 1.00 93.00 1013 LEU A O 1
ATOM 7791 N N . ALA A 1 1014 ? -35.963 3.231 17.920 1.00 92.62 1014 ALA A N 1
ATOM 7792 C CA . ALA A 1 1014 ? -36.536 4.446 18.487 1.00 92.62 1014 ALA A CA 1
ATOM 7793 C C . ALA A 1 1014 ? -36.179 5.631 17.577 1.00 92.62 1014 ALA A C 1
ATOM 7795 O O . ALA A 1 1014 ? -35.009 5.963 17.402 1.00 92.62 1014 ALA A O 1
ATOM 7796 N N . LEU A 1 1015 ? -37.188 6.256 16.975 1.00 93.38 1015 LEU A N 1
ATOM 7797 C CA . LEU A 1 1015 ? -37.021 7.369 16.040 1.00 93.38 1015 LEU A CA 1
ATOM 7798 C C . LEU A 1 1015 ? -36.772 8.692 16.774 1.00 93.38 1015 LEU A C 1
ATOM 7800 O O . LEU A 1 1015 ? -36.071 9.569 16.273 1.00 93.38 1015 LEU A O 1
ATOM 7804 N N . GLY A 1 1016 ? -37.339 8.845 17.967 1.00 91.75 1016 GLY A N 1
ATOM 7805 C CA . GLY A 1 1016 ? -37.203 10.035 18.797 1.00 91.75 1016 GLY A CA 1
ATOM 7806 C C . GLY A 1 1016 ? -37.987 9.917 20.098 1.00 91.75 1016 GLY A C 1
ATOM 7807 O O . GLY A 1 1016 ? -38.820 9.020 20.246 1.00 91.75 1016 GLY A O 1
ATOM 7808 N N . THR A 1 1017 ? -37.739 10.853 21.010 1.00 89.69 1017 THR A N 1
ATOM 7809 C CA . THR A 1 1017 ? -38.391 10.941 22.319 1.00 89.69 1017 THR A CA 1
ATOM 7810 C C . THR A 1 1017 ? -39.095 12.290 22.464 1.00 89.69 1017 THR A C 1
ATOM 7812 O O . THR A 1 1017 ? -38.498 13.352 22.260 1.00 89.69 1017 THR A O 1
ATOM 7815 N N . ILE A 1 1018 ? -40.381 12.269 22.822 1.00 88.19 1018 ILE A N 1
ATOM 7816 C CA . ILE A 1 1018 ? -41.138 13.464 23.219 1.00 88.19 1018 ILE A CA 1
ATOM 7817 C C . ILE A 1 1018 ? -40.924 13.670 24.716 1.00 88.19 1018 ILE A C 1
ATOM 7819 O O . ILE A 1 1018 ? -41.355 12.844 25.521 1.00 88.19 1018 ILE A O 1
ATOM 7823 N N . ARG A 1 1019 ? -40.275 14.771 25.093 1.00 83.88 1019 ARG A N 1
ATOM 7824 C CA . ARG A 1 1019 ? -39.944 15.087 26.482 1.00 83.88 1019 ARG A CA 1
ATOM 7825 C C . ARG A 1 1019 ? -41.027 15.946 27.101 1.00 83.88 1019 ARG A C 1
ATOM 7827 O O . ARG A 1 1019 ? -41.402 16.988 26.562 1.00 83.88 1019 ARG A O 1
ATOM 7834 N N . ILE A 1 1020 ? -41.511 15.515 28.259 1.00 71.69 1020 ILE A N 1
ATOM 7835 C CA . ILE A 1 1020 ? -42.556 16.235 28.998 1.00 71.69 1020 ILE A CA 1
ATOM 7836 C C . ILE A 1 1020 ? -42.140 16.585 30.434 1.00 71.69 1020 ILE A C 1
ATOM 7838 O O . ILE A 1 1020 ? -42.976 17.048 31.204 1.00 71.69 1020 ILE A O 1
ATOM 7842 N N . GLY A 1 1021 ? -40.845 16.437 30.755 1.00 57.41 1021 GLY A N 1
ATOM 7843 C CA . GLY A 1 1021 ? -40.230 16.852 32.019 1.00 57.41 1021 GLY A CA 1
ATOM 7844 C C . GLY A 1 1021 ? -40.567 15.914 33.178 1.00 57.41 1021 GLY A C 1
ATOM 7845 O O . GLY A 1 1021 ? -41.457 16.213 33.970 1.00 57.41 1021 GLY A O 1
ATOM 7846 N N . GLY A 1 1022 ? -39.858 14.786 33.285 1.00 49.12 1022 GLY A N 1
ATOM 7847 C CA . GLY A 1 1022 ? -40.082 13.777 34.324 1.00 49.12 1022 GLY A CA 1
ATOM 7848 C C . GLY A 1 1022 ? -38.930 13.685 35.322 1.00 49.12 1022 GLY A C 1
ATOM 7849 O O . GLY A 1 1022 ? -37.965 12.978 35.081 1.00 49.12 1022 GLY A O 1
ATOM 7850 N N . GLY A 1 1023 ? -39.052 14.362 36.465 1.00 42.19 1023 GLY A N 1
ATOM 7851 C CA . GLY A 1 1023 ? -38.215 14.131 37.645 1.00 42.19 1023 GLY A CA 1
ATOM 7852 C C . GLY A 1 1023 ? -39.067 13.587 38.792 1.00 42.19 1023 GLY A C 1
ATOM 7853 O O . GLY A 1 1023 ? -40.016 14.240 39.219 1.00 42.19 1023 GLY A O 1
ATOM 7854 N N . GLU A 1 1024 ? -38.747 12.375 39.247 1.00 39.34 1024 GLU A N 1
ATOM 7855 C CA . GLU A 1 1024 ? -39.288 11.620 40.397 1.00 39.34 1024 GLU A CA 1
ATOM 7856 C C . GLU A 1 1024 ? -40.801 11.333 40.486 1.00 39.34 1024 GLU A C 1
ATOM 7858 O O . GLU A 1 1024 ? -41.165 10.417 41.217 1.00 39.34 1024 GLU A O 1
ATOM 7863 N N . ASN A 1 1025 ? -41.690 12.019 39.759 1.00 40.16 1025 ASN A N 1
ATOM 7864 C CA . ASN A 1 1025 ? -43.138 11.911 39.995 1.00 40.16 1025 ASN A CA 1
ATOM 7865 C C . ASN A 1 1025 ? -44.009 12.129 38.738 1.00 40.16 1025 ASN A C 1
ATOM 7867 O O . ASN A 1 1025 ? -44.944 12.928 38.779 1.00 40.16 1025 ASN A O 1
ATOM 7871 N N . VAL A 1 1026 ? -43.782 11.417 37.626 1.00 37.84 1026 VAL A N 1
ATOM 7872 C CA . VAL A 1 1026 ? -44.752 11.405 36.506 1.00 37.84 1026 VAL A CA 1
ATOM 7873 C C . VAL A 1 1026 ? -44.974 9.980 35.999 1.00 37.84 1026 VAL A C 1
ATOM 7875 O O . VAL A 1 1026 ? -44.019 9.282 35.681 1.00 37.84 1026 VAL A O 1
ATOM 7878 N N . ALA A 1 1027 ? -46.235 9.545 35.942 1.00 38.44 1027 ALA A N 1
ATOM 7879 C CA . ALA A 1 1027 ? -46.634 8.384 35.153 1.00 38.44 1027 ALA A CA 1
ATOM 7880 C C . ALA A 1 1027 ? -47.123 8.899 33.796 1.00 38.44 1027 ALA A C 1
ATOM 7882 O O . ALA A 1 1027 ? -47.818 9.917 33.710 1.00 38.44 1027 ALA A O 1
ATOM 7883 N N . LEU A 1 1028 ? -46.647 8.260 32.733 1.00 44.41 1028 LEU A N 1
ATOM 7884 C CA . LEU A 1 1028 ? -46.698 8.796 31.384 1.00 44.41 1028 LEU A CA 1
ATOM 7885 C C . LEU A 1 1028 ? -47.493 7.849 30.497 1.00 44.41 1028 LEU A C 1
ATOM 7887 O O . LEU A 1 1028 ? -46.938 7.049 29.753 1.00 44.41 1028 LEU A O 1
ATOM 7891 N N . GLU A 1 1029 ? -48.816 7.948 30.574 1.00 46.38 1029 GLU A N 1
ATOM 7892 C CA . GLU A 1 1029 ? -49.700 7.133 29.752 1.00 46.38 1029 GLU A CA 1
ATOM 7893 C C . GLU A 1 1029 ? -50.281 7.965 28.590 1.00 46.38 1029 GLU A C 1
ATOM 7895 O O . GLU A 1 1029 ? -50.670 9.129 28.719 1.00 46.38 1029 GLU A O 1
ATOM 7900 N N . GLN A 1 1030 ? -50.278 7.383 27.393 1.00 45.81 1030 GLN A N 1
ATOM 7901 C CA . GLN A 1 1030 ? -50.565 8.098 26.155 1.00 45.81 1030 GLN A CA 1
ATOM 7902 C C . GLN A 1 1030 ? -51.996 7.857 25.682 1.00 45.81 1030 GLN A C 1
ATOM 7904 O O . GLN A 1 1030 ? -52.498 6.733 25.647 1.00 45.81 1030 GLN A O 1
ATOM 7909 N N . GLN A 1 1031 ? -52.626 8.924 25.202 1.00 39.00 1031 GLN A N 1
ATOM 7910 C CA . GLN A 1 1031 ? -53.840 8.873 24.396 1.00 39.00 1031 GLN A CA 1
ATOM 7911 C C . GLN A 1 1031 ? -53.625 9.700 23.140 1.00 39.00 1031 GLN A C 1
ATOM 7913 O O . GLN A 1 1031 ? -53.981 10.874 23.070 1.00 39.00 1031 GLN A O 1
ATOM 7918 N N . ILE A 1 1032 ? -53.058 9.074 22.113 1.00 37.69 1032 ILE A N 1
ATOM 7919 C CA . ILE A 1 1032 ? -53.169 9.611 20.764 1.00 37.69 1032 ILE A CA 1
ATOM 7920 C C . ILE A 1 1032 ? -54.523 9.135 20.263 1.00 37.69 1032 ILE A C 1
ATOM 7922 O O . ILE A 1 1032 ? -54.706 7.985 19.855 1.00 37.69 1032 ILE A O 1
ATOM 7926 N N . ALA A 1 1033 ? -55.509 10.026 20.361 1.00 27.88 1033 ALA A N 1
ATOM 7927 C CA . ALA A 1 1033 ? -56.766 9.884 19.653 1.00 27.88 1033 ALA A CA 1
ATOM 7928 C C . ALA A 1 1033 ? -56.469 9.396 18.233 1.00 27.88 1033 ALA A C 1
ATOM 7930 O O . ALA A 1 1033 ? -55.490 9.830 17.639 1.00 27.88 1033 ALA A O 1
ATOM 7931 N N . LYS A 1 1034 ? -57.303 8.506 17.696 1.00 29.92 1034 LYS A N 1
ATOM 7932 C CA . LYS A 1 1034 ? -57.294 8.002 16.313 1.00 29.92 1034 LYS A CA 1
ATOM 7933 C C . LYS A 1 1034 ? -57.397 9.149 15.274 1.00 29.92 1034 LYS A C 1
ATOM 7935 O O . LYS A 1 1034 ? -58.368 9.251 14.526 1.00 29.92 1034 LYS A O 1
ATOM 7940 N N . VAL A 1 1035 ? -56.409 10.023 15.253 1.00 27.45 1035 VAL A N 1
ATOM 7941 C CA . VAL A 1 1035 ? -56.291 11.270 14.518 1.00 27.45 1035 VAL A CA 1
ATOM 7942 C C . VAL A 1 1035 ? -55.351 10.955 13.371 1.00 27.45 1035 VAL A C 1
ATOM 7944 O O . VAL A 1 1035 ? -54.313 10.323 13.560 1.00 27.45 1035 VAL A O 1
ATOM 7947 N N . LYS A 1 1036 ? -55.767 11.315 12.156 1.00 26.77 1036 LYS A N 1
ATOM 7948 C CA . LYS A 1 1036 ? -54.808 11.489 11.068 1.00 26.77 1036 LYS A CA 1
ATOM 7949 C C . LYS A 1 1036 ? -53.845 12.560 11.560 1.00 26.77 1036 LYS A C 1
ATOM 7951 O O . LYS A 1 1036 ? -54.286 13.701 11.695 1.00 26.77 1036 LYS A O 1
ATOM 7956 N N . ILE A 1 1037 ? -52.630 12.156 11.914 1.00 30.38 1037 ILE A N 1
ATOM 7957 C CA . ILE A 1 1037 ? -51.539 13.109 12.078 1.00 30.38 1037 ILE A CA 1
ATOM 7958 C C . ILE A 1 1037 ? -51.305 13.772 10.721 1.00 30.38 1037 ILE A C 1
ATOM 7960 O O . ILE A 1 1037 ? -51.366 13.028 9.708 1.00 30.38 1037 ILE A O 1
#

pLDDT: mean 88.88, std 12.07, range [26.77, 98.81]

Sequence (1037 aa):
MAPLERHHVLDYGARLQALQRVGGIAQRPLTLSEKLLYSHLIHEHDEWSLGDIERGQTILRLRPDRVACHDATATMALLQFISAGLPRVQVPTSIHSDHLIVAEHGAEQDLERASSDHREVYSFLASASKKYGIGYWKAGAGIIHTTIFENYAFPGGLMIGTDSHTPNAGGMGMLGIGVGGSDAVDAMAGLPWELVCPKVIGIHITGELQGWSSSKDIICKLAGILSVSGGKGKILEFFGPGVRTLGATAMATICNMSAEVGSTSCIFPYSESMGRYLSATKRDNIARYAESFKETLLTADEGSDQYYDDVIHIDLTTLEPHINGPFTPDLHHPLSQFKAHIRESSWPSNISHSMVGSCTNSSYEDLEKVHNLVQQAKNAGMSRPKTPFLVSPGSEQIRATAEDAGILGGLRDAGAVVLSNSFNRNFTGRHDGNPATHSFVTSPEIATAFAYAGDLSFNPSTDSITVVGDSGATTEFRFTPPTAQELPDAFIAGNDLYQAPVLENTGQYRVEIDENSDRLELLEPFPAWMDGRASEMQVLVKVAGKCTTDHISPAGPWYNYRGHLTNISHNMLLGASNSFLPENTSLDMIGKTKDPADGELKLIHEAARNMKNKGLKWCIIGDNNYGEGSSREHAALEPRFLGGTAVIAKSFARIHETNLKKQGMLPLTFDDPADYDKIREGDVITVLGVDGKELQPENGVAVLPGSFNRSVFDAPHESVTSDEDLTDANIFLNQTQFIAYDKKFFDIIGPKAKVNHVQTLAFQTHEAPCYNSDTKQLFFVEWGPPGGEKGVHSWQYMLDTATNELRNITTDPPTINAHGCVIYNKRMYVVTDGGPKETGQLVKIDPKTLKKEVLLNNFYQQPFLGFNYLDVDRQGNFWLTDSKSGYGRDIVPFANPTNPTVYRVDGKTMRPKVVHITTGNANGVAIADSEHGQVIYLPDTGVSEFKPVSQKNAFGNRGLYAFDVGQNGILTNQRLLNNPIGYFYDGLRVSRNGWIFAGAGDGVDVIDPGTGLALGTIRIGGGENVALEQQIAKVKI

Organism: NCBI:txid2614577

Radius of gyration: 40.15 Å; chains: 1; bounding box: 116×65×89 Å